Protein AF-A0AAE3CIH7-F1 (afdb_monomer_lite)

Organism: NCBI:txid2724909

pLDDT: mean 73.04, std 24.38, range [21.25, 97.88]

InterPro domains:
  IPR009875 PilZ domain [PF07238] (131-207)
  IPR011990 Tetratricopeptide-like helical domain superfamily [G3DSA:1.25.40.10] (439-688)
  IPR011990 Tetratricopeptide-like helical domain superfamily [G3DSA:1.25.40.10] (696-833)
  IPR011990 Tetratricopeptide-like helical domain superfamily [SSF48452] (454-680)
  IPR011990 Tetratricopeptide-like helical domain superfamily [SSF48452] (700-829)
  IPR019734 Tetratricopeptide repeat [SM00028] (455-488)
  IPR019734 Tetratricopeptide repeat [SM00028] (551-583)
  IPR019734 Tetratricopeptide repeat [SM00028] (601-634)
  IPR019734 Tetratricopeptide repeat [SM00028] (651-684)
  IPR019734 Tetratricopeptide repeat [SM00028] (701-734)
  IPR019734 Tetratricopeptide repeat [SM00028] (751-784)
  IPR019734 Tetratricopeptide repeat [SM00028] (794-827)

Secondary structure (DSSP, 8-state):
--TTTTHHHHHHSPP-TT--HHHHHHHHHTTSPTT-EE-GGGGGGGTTEEEEEE-S-TT---EEEEEEEEETTEEEEEESS--TT---SEEEEEEEETTEEEEEEEEEEEEETTTTEEEEEPPS-EEEEE--TTSEEEEEEEEEEE-TTS-EEEEEEEEEETTEEEEEESSS---TT-EEEEEEE-TTS--EEEEEEEEEEEEEEETTEEEEEEEEEE--HHHHHHHHHHHHHHHH-GGGG-----------------------------------PPPPPPPPPPPPP-PPP---SSS--PPP-----------------------------------------------SSSTTTGGGGG----PPP-PPPPPP--PPPP-----------------------------------------------SSHHHHHHHHHHHHHHHHHHHHHHHHHHHHHHHHHHHHTT-HHHHHHHHHHHHHHHHTS---TTTHHHHHHHHHHHHHHHHHHHHHTT-TTHHHHHHHHHHHHHHHHHTS----HHHHHHHHHHHHHHHHHHHTT-HHHHHHHHHHHHHHHHHHHHHH-GGG--HHHHHHHHHHHHHHHHHHHHTT-HHHHHHHHHHHHHHHHHHHHHS-TTTTHHHHHHHHHHHHHHHHHHHHTT-HHHHHHHHHHHHHHHHHHHHHHGGG--HHHHHHHHHHHHHHHHHHHHTT-HHHHHHHHHHHHHHHHHHHHHHGGG--HHHHHHHHHHHHHHHHHHHHTT-HHHHHHHHHHHHHHHHHHHHHHGGG--HHHHHHHHHHHHHHHHHHHHTT-HHHHHHHHHHHHHHHH-

Sequence (833 aa):
MSHRDFLDLRSILPARSGLELGIYHQLLINDFPAGSFRNPGDLCADKGSSSIIFSADEGDDGSLFLFAGCDSEKLLFLAQENILQKIFDQSLICIDSKGFLSSFFSEFSGIQQESRGLLFEQPKLVNWRKKRSRNRVRVDGEVVVLRRSGKPLQARLHDLSTSGAGFLLADNDLTIGEMVLLELRISMYPLFSSTALVVRKEIQLNQHFDFFVAAHFLLTRPQRQQLLNTLQTLAGDPEFFSGTGKTISELASSPPSTVEEPRMSDPTEKSDAAEPSPPAEPSPAAPVPKLQPVTAILSLALPYQPNFPRTGSVEEGVAEEHVPAAPLESNRPDPYVSELVAEKEPEAVEMGCVSDMESAVVSTEVLPSLDPVPPQEVRSPEDKSSEADLLLASTPTALTQETSDWRAPIDTTSPPETPMTEESLPAKSEAEPRSLKIAALRSDQQRWSTRLDLAELRCSQATVLAEMDRHAQAIEQFQEALQILDQLPSSDGNLPRLLDLRARCQLGRAISLHATGDASAPNAAGQAITLLDPVWRDGKSQRPQLGRELAQAYMIRGTAQNGWSTAEAVADYQRAQEILDDLRERLGQQSETPDVSHLRARLALCLGRVYELEGQYEDSLRALDLAQELSRAAVQKLPEAVRWSPEATDANAVLQRAHVLFQLGREAEAETLTEEGLAIWSAIQQRLGEQFTASQWSQLASGHLQAAEQLAELGRLTQARQALDRAQDIFKRLSDEMGSSLQPAMQQRIAALHLQDGETALNLGDAPQAMNRAQLAISMLRSLEDRLGQAFPLEMRNLLGSALLFLGKTHSAVGDHRAALEAMDQAQEVLAA

Structure (mmCIF, N/CA/C/O backbone):
data_AF-A0AAE3CIH7-F1
#
_entry.id   AF-A0AAE3CIH7-F1
#
loop_
_atom_site.group_PDB
_atom_site.id
_atom_site.type_symbol
_atom_site.label_atom_id
_atom_site.label_alt_id
_atom_site.label_comp_id
_atom_site.label_asym_id
_atom_site.label_entity_id
_atom_site.label_seq_id
_atom_site.pdbx_PDB_ins_code
_atom_site.Cartn_x
_atom_site.Cartn_y
_atom_site.Cartn_z
_atom_site.occupancy
_atom_site.B_iso_or_equiv
_atom_site.auth_seq_id
_atom_site.auth_comp_id
_atom_site.auth_asym_id
_atom_site.auth_atom_id
_atom_site.pdbx_PDB_model_num
ATOM 1 N N . MET A 1 1 ? 25.088 47.869 -17.187 1.00 41.62 1 MET A N 1
ATOM 2 C CA . MET A 1 1 ? 25.236 46.463 -16.753 1.00 41.62 1 MET A CA 1
ATOM 3 C C . MET A 1 1 ? 26.695 46.095 -16.915 1.00 41.62 1 MET A C 1
ATOM 5 O O . MET A 1 1 ? 27.284 46.500 -17.911 1.00 41.62 1 MET A O 1
ATOM 9 N N . SER A 1 2 ? 27.306 45.475 -15.907 1.00 37.44 2 SER A N 1
ATOM 10 C CA . SER A 1 2 ? 28.740 45.160 -15.943 1.00 37.44 2 SER A CA 1
ATOM 11 C C . SER A 1 2 ? 28.975 43.878 -16.747 1.00 37.44 2 SER A C 1
ATOM 13 O O . SER A 1 2 ? 28.094 43.027 -16.817 1.00 37.44 2 SER A O 1
ATOM 15 N N . HIS A 1 3 ? 30.165 43.704 -17.326 1.00 38.50 3 HIS A N 1
ATOM 16 C CA . HIS A 1 3 ? 30.540 42.510 -18.101 1.00 38.50 3 HIS A CA 1
ATOM 17 C C . HIS A 1 3 ? 30.404 41.183 -17.308 1.00 38.50 3 HIS A C 1
ATOM 19 O O . HIS A 1 3 ? 30.398 40.110 -17.910 1.00 38.50 3 HIS A O 1
ATOM 25 N N . ARG A 1 4 ? 30.271 41.250 -15.967 1.00 42.41 4 ARG A N 1
ATOM 26 C CA . ARG A 1 4 ? 30.074 40.103 -15.062 1.00 42.41 4 ARG A CA 1
ATOM 27 C C . ARG A 1 4 ? 28.688 39.454 -15.164 1.00 42.41 4 ARG A C 1
ATOM 29 O O . ARG A 1 4 ? 28.613 38.247 -14.990 1.00 42.41 4 ARG A O 1
ATOM 36 N N . ASP A 1 5 ? 27.633 40.198 -15.505 1.00 46.00 5 ASP A N 1
ATOM 37 C CA . ASP A 1 5 ? 26.262 39.647 -15.553 1.00 46.00 5 ASP A CA 1
ATOM 38 C C . ASP A 1 5 ? 26.014 38.773 -16.807 1.00 46.00 5 ASP A C 1
ATOM 40 O O . ASP A 1 5 ? 25.039 38.031 -16.882 1.00 46.00 5 ASP A O 1
ATOM 44 N N . PHE A 1 6 ? 26.898 38.849 -17.811 1.00 45.44 6 PHE A N 1
ATOM 45 C CA . PHE A 1 6 ? 26.742 38.169 -19.107 1.00 45.44 6 PHE A CA 1
ATOM 46 C C . PHE A 1 6 ? 27.412 36.789 -19.180 1.00 45.44 6 PHE A C 1
ATOM 48 O O . PHE A 1 6 ? 26.986 35.943 -19.965 1.00 45.44 6 PHE A O 1
ATOM 55 N N . LEU A 1 7 ? 28.436 36.536 -18.358 1.00 50.03 7 LEU A N 1
ATOM 56 C CA . LEU A 1 7 ? 29.134 35.242 -18.304 1.00 50.03 7 LEU A CA 1
ATOM 57 C C . LEU A 1 7 ? 28.293 34.136 -17.639 1.00 50.03 7 LEU A C 1
ATOM 59 O O . LEU A 1 7 ? 28.600 32.957 -17.808 1.00 50.03 7 LEU A O 1
ATOM 63 N N . ASP A 1 8 ? 27.219 34.509 -16.938 1.00 63.62 8 ASP A N 1
ATOM 64 C CA . ASP A 1 8 ? 26.402 33.600 -16.129 1.00 63.62 8 ASP A CA 1
ATOM 65 C C . ASP A 1 8 ? 25.555 32.645 -16.996 1.00 63.62 8 ASP A C 1
ATOM 67 O O . ASP A 1 8 ? 25.499 31.440 -16.751 1.00 63.62 8 ASP A O 1
ATOM 71 N N . LEU A 1 9 ? 24.977 33.122 -18.107 1.00 72.69 9 LEU A N 1
ATOM 72 C CA . LEU A 1 9 ? 24.053 32.306 -18.906 1.00 72.69 9 LEU A CA 1
ATOM 73 C C . LEU A 1 9 ? 24.732 31.108 -19.593 1.00 72.69 9 LEU A C 1
ATOM 75 O O . LEU A 1 9 ? 24.195 30.000 -19.562 1.00 72.69 9 LEU A O 1
ATOM 79 N N . ARG A 1 10 ? 25.940 31.295 -20.148 1.00 72.38 10 ARG A N 1
ATOM 80 C CA . ARG A 1 10 ? 26.746 30.186 -20.703 1.00 72.38 10 ARG A CA 1
ATOM 81 C C . ARG A 1 10 ? 27.164 29.179 -19.636 1.00 72.38 10 ARG A C 1
ATOM 83 O O . ARG A 1 10 ? 27.401 28.028 -19.965 1.00 72.38 10 ARG A O 1
ATOM 90 N N . SER A 1 11 ? 27.269 29.599 -18.376 1.00 63.31 11 SER A N 1
ATOM 91 C CA . SER A 1 11 ? 27.579 28.685 -17.273 1.00 63.31 11 SER A CA 1
ATOM 92 C C . SER A 1 11 ? 26.368 27.934 -16.721 1.00 63.31 11 SER A C 1
ATOM 94 O O . SER A 1 11 ? 26.550 26.922 -16.051 1.00 63.31 11 SER A O 1
ATOM 96 N N . ILE A 1 12 ? 25.148 28.403 -16.997 1.00 70.12 12 ILE A N 1
ATOM 97 C CA . ILE A 1 12 ? 23.899 27.775 -16.535 1.00 70.12 12 ILE A CA 1
ATOM 98 C C . ILE A 1 12 ? 23.329 26.815 -17.590 1.00 70.12 12 ILE A C 1
ATOM 100 O O . ILE A 1 12 ? 22.591 25.885 -17.247 1.00 70.12 12 ILE A O 1
ATOM 104 N N . LEU A 1 13 ? 23.648 27.037 -18.866 1.00 78.88 13 LEU A N 1
ATOM 105 C CA . LEU A 1 13 ? 23.255 26.162 -19.963 1.00 78.88 13 LEU A CA 1
ATOM 106 C C . LEU A 1 13 ? 24.331 25.096 -20.221 1.00 78.88 13 LEU A C 1
ATOM 108 O O . LEU A 1 13 ? 25.520 25.405 -20.186 1.00 78.88 13 LEU A O 1
ATOM 112 N N . PRO A 1 14 ? 23.938 23.844 -20.491 1.00 72.56 14 PRO A N 1
ATOM 113 C CA . PRO A 1 14 ? 24.879 22.813 -20.901 1.00 72.56 14 PRO A CA 1
ATOM 114 C C . PRO A 1 14 ? 25.508 23.093 -22.262 1.00 72.56 14 PRO A C 1
ATOM 116 O O . PRO A 1 14 ? 24.923 23.797 -23.083 1.00 72.56 14 PRO A O 1
ATOM 119 N N . ALA A 1 15 ? 26.672 22.503 -22.529 1.00 76.25 15 ALA A N 1
ATOM 120 C CA . ALA A 1 15 ? 27.291 22.594 -23.846 1.00 76.25 15 ALA A CA 1
ATOM 121 C C . ALA A 1 15 ? 26.437 21.850 -24.882 1.00 76.25 15 ALA A C 1
ATOM 123 O O . ALA A 1 15 ? 25.942 20.753 -24.615 1.00 76.25 15 ALA A O 1
ATOM 124 N N . ARG A 1 16 ? 26.261 22.437 -26.070 1.00 77.44 16 ARG A N 1
ATOM 125 C CA . ARG A 1 16 ? 25.474 21.809 -27.136 1.00 77.44 16 ARG A CA 1
ATOM 126 C C . ARG A 1 16 ? 26.197 20.611 -27.747 1.00 77.44 16 ARG A C 1
ATOM 128 O O . ARG A 1 16 ? 25.535 19.634 -28.074 1.00 77.44 16 ARG A O 1
ATOM 135 N N . SER A 1 17 ? 27.528 20.650 -27.831 1.00 73.00 17 SER A N 1
ATOM 136 C CA . SER A 1 17 ? 28.382 19.486 -28.128 1.00 73.00 17 SER A CA 1
ATOM 137 C C . SER A 1 17 ? 27.993 18.729 -29.410 1.00 73.00 17 SER A C 1
ATOM 139 O O . SER A 1 17 ? 27.990 17.500 -29.422 1.00 73.00 17 SER A O 1
ATOM 141 N N . GLY A 1 18 ? 27.619 19.441 -30.480 1.00 73.88 18 GLY A N 1
ATOM 142 C CA . GLY A 1 18 ? 27.218 18.813 -31.748 1.00 73.88 18 GLY A CA 1
ATOM 143 C C . GLY A 1 18 ? 25.765 18.334 -31.818 1.00 73.88 18 GLY A C 1
ATOM 144 O O . GLY A 1 18 ? 25.362 17.776 -32.829 1.00 73.88 18 GLY A O 1
ATOM 145 N N . LEU A 1 19 ? 24.958 18.510 -30.767 1.00 73.12 19 LEU A N 1
ATOM 146 C CA . LEU A 1 19 ? 23.573 18.036 -30.765 1.00 73.12 19 LEU A CA 1
ATOM 147 C C . LEU A 1 19 ? 22.676 18.864 -31.697 1.00 73.12 19 LEU A C 1
ATOM 149 O O . LEU A 1 19 ? 22.747 20.097 -31.726 1.00 73.12 19 LEU A O 1
ATOM 153 N N . GLU A 1 20 ? 21.742 18.203 -32.381 1.00 85.31 20 GLU A N 1
ATOM 154 C CA . GLU A 1 20 ? 20.646 18.884 -33.074 1.00 85.31 20 GLU A CA 1
ATOM 155 C C . GLU A 1 20 ? 19.821 19.737 -32.094 1.00 85.31 20 GLU A C 1
ATOM 157 O O . GLU A 1 20 ? 19.610 19.360 -30.935 1.00 85.31 20 GLU A O 1
ATOM 162 N N . LEU A 1 21 ? 19.306 20.885 -32.558 1.00 89.94 21 LEU A N 1
ATOM 163 C CA . LEU A 1 21 ? 18.607 21.842 -31.692 1.00 89.94 21 LEU A CA 1
ATOM 164 C C . LEU A 1 21 ? 17.417 21.232 -30.942 1.00 89.94 21 LEU A C 1
ATOM 166 O O . LEU A 1 21 ? 17.185 21.591 -29.791 1.00 89.94 21 LEU A O 1
ATOM 170 N N . GLY A 1 22 ? 16.667 20.320 -31.569 1.00 84.81 22 GLY A N 1
ATOM 171 C CA . GLY A 1 22 ? 15.524 19.647 -30.942 1.00 84.81 22 GLY A CA 1
ATOM 172 C C . GLY A 1 22 ? 15.938 18.768 -29.762 1.00 84.81 22 GLY A C 1
ATOM 173 O O . GLY A 1 22 ? 15.363 18.874 -28.679 1.00 84.81 22 GLY A O 1
ATOM 174 N N . ILE A 1 23 ? 16.986 17.962 -29.949 1.00 78.56 23 ILE A N 1
ATOM 175 C CA . ILE A 1 23 ? 17.540 17.083 -28.910 1.00 78.56 23 ILE A CA 1
ATOM 176 C C . ILE A 1 23 ? 18.128 17.927 -27.777 1.00 78.56 23 ILE A C 1
ATOM 178 O O . ILE A 1 23 ? 17.840 17.694 -26.603 1.00 78.56 23 ILE A O 1
ATOM 182 N N . TYR A 1 24 ? 18.903 18.955 -28.125 1.00 85.44 24 TYR A N 1
ATOM 183 C CA . TYR A 1 24 ? 19.468 19.873 -27.144 1.00 85.44 24 TYR A CA 1
ATOM 184 C C . TYR A 1 24 ? 18.374 20.616 -26.363 1.00 85.44 24 TYR A C 1
ATOM 186 O O . TYR A 1 24 ? 18.443 20.711 -25.138 1.00 85.44 24 TYR A O 1
ATOM 194 N N . HIS A 1 25 ? 17.309 21.076 -27.027 1.00 90.00 25 HIS A N 1
ATOM 195 C CA . HIS A 1 25 ? 16.178 21.713 -26.352 1.00 90.00 25 HIS A CA 1
ATOM 196 C C . HIS A 1 25 ? 15.453 20.749 -25.416 1.00 90.00 25 HIS A C 1
ATOM 198 O O . HIS A 1 25 ? 15.118 21.146 -24.306 1.00 90.00 25 HIS A O 1
ATOM 204 N N . GLN A 1 26 ? 15.273 19.485 -25.799 1.00 79.88 26 GLN A N 1
ATOM 205 C CA . GLN A 1 26 ? 14.671 18.473 -24.929 1.00 79.88 26 GLN A CA 1
ATOM 206 C C . GLN A 1 26 ? 15.505 18.233 -23.661 1.00 79.88 26 GLN A C 1
ATOM 208 O O . GLN A 1 26 ? 14.943 18.126 -22.571 1.00 79.88 26 GLN A O 1
ATOM 213 N N . LEU A 1 27 ? 16.840 18.245 -23.769 1.00 76.12 27 LEU A N 1
ATOM 214 C CA . LEU A 1 27 ? 17.728 18.206 -22.600 1.00 76.12 27 LEU A CA 1
ATOM 215 C C . LEU A 1 27 ? 17.535 19.419 -21.690 1.00 76.12 27 LEU A C 1
ATOM 217 O O . LEU A 1 27 ? 17.568 19.276 -20.468 1.00 76.12 27 LEU A O 1
ATOM 221 N N . LEU A 1 28 ? 17.314 20.603 -22.270 1.00 79.88 28 LEU A N 1
ATOM 222 C CA . LEU A 1 28 ? 16.964 21.783 -21.488 1.00 79.88 28 LEU A CA 1
ATOM 223 C C . LEU A 1 28 ? 15.598 21.598 -20.823 1.00 79.88 28 LEU A C 1
ATOM 225 O O . LEU A 1 28 ? 15.510 21.849 -19.630 1.00 79.88 28 LEU A O 1
ATOM 229 N N . ILE A 1 29 ? 14.568 21.147 -21.552 1.00 78.38 29 ILE A N 1
ATOM 230 C CA . ILE A 1 29 ? 13.170 21.037 -21.092 1.00 78.38 29 ILE A CA 1
ATOM 231 C C . ILE A 1 29 ? 12.978 19.978 -20.004 1.00 78.38 29 ILE A C 1
ATOM 233 O O . ILE A 1 29 ? 12.178 20.209 -19.104 1.00 78.38 29 ILE A O 1
ATOM 237 N N . ASN A 1 30 ? 13.717 18.864 -20.015 1.00 66.19 30 ASN A N 1
ATOM 238 C CA . ASN A 1 30 ? 13.655 17.859 -18.936 1.00 66.19 30 ASN A CA 1
ATOM 239 C C . ASN A 1 30 ? 13.930 18.465 -17.547 1.00 66.19 30 ASN A C 1
ATOM 241 O O . ASN A 1 30 ? 13.546 17.927 -16.514 1.00 66.19 30 ASN A O 1
ATOM 245 N N . ASP A 1 31 ? 14.598 19.612 -17.534 1.00 58.88 31 ASP A N 1
ATOM 246 C CA . ASP A 1 31 ? 14.973 20.379 -16.361 1.00 58.88 31 ASP A CA 1
ATOM 247 C C . ASP A 1 31 ? 13.901 21.421 -15.942 1.00 58.88 31 ASP A C 1
ATOM 249 O O . ASP A 1 31 ? 14.114 22.174 -14.978 1.00 58.88 31 ASP A O 1
ATOM 253 N N . PHE A 1 32 ? 12.781 21.499 -16.676 1.00 69.31 32 PHE A N 1
ATOM 254 C CA . PHE A 1 32 ? 11.633 22.386 -16.472 1.00 69.31 32 PHE A CA 1
ATOM 255 C C . PHE A 1 32 ? 10.493 21.569 -15.834 1.00 69.31 32 PHE A C 1
ATOM 257 O O . PHE A 1 32 ? 10.275 20.422 -16.218 1.00 69.31 32 PHE A O 1
ATOM 264 N N . PRO A 1 33 ? 9.741 22.117 -14.861 1.00 65.38 33 PRO A N 1
ATOM 265 C CA . PRO A 1 33 ? 8.592 21.415 -14.296 1.00 65.38 33 PRO A CA 1
ATOM 266 C C . PRO A 1 33 ? 7.551 21.132 -15.386 1.00 65.38 33 PRO A C 1
ATOM 268 O O . PRO A 1 33 ? 7.255 22.022 -16.191 1.00 65.38 33 PRO A O 1
ATOM 271 N N . ALA A 1 34 ? 6.975 19.927 -15.391 1.00 58.56 34 ALA A N 1
ATOM 272 C CA . ALA A 1 34 ? 5.939 19.541 -16.346 1.00 58.56 34 ALA A CA 1
ATOM 273 C C . ALA A 1 34 ? 4.812 20.595 -16.391 1.00 58.56 34 ALA A C 1
ATOM 275 O O . ALA A 1 34 ? 4.275 20.980 -15.354 1.00 58.56 34 ALA A O 1
ATOM 276 N N . GLY A 1 35 ? 4.494 21.096 -17.591 1.00 64.25 35 GLY A N 1
ATOM 277 C CA . GLY A 1 35 ? 3.456 22.114 -17.804 1.00 64.25 35 GLY A CA 1
ATOM 278 C C . GLY A 1 35 ? 3.894 23.581 -17.658 1.00 64.25 35 GLY A C 1
ATOM 279 O O . GLY A 1 35 ? 3.042 24.467 -17.703 1.00 64.25 35 GLY A O 1
ATOM 280 N N . SER A 1 36 ? 5.190 23.879 -17.502 1.00 76.88 36 SER A N 1
ATOM 281 C CA . SER A 1 36 ? 5.682 25.263 -17.339 1.00 76.88 36 SER A CA 1
ATOM 282 C C . SER A 1 36 ? 5.778 26.024 -18.668 1.00 76.88 36 SER A C 1
ATOM 284 O O . SER A 1 36 ? 6.866 26.257 -19.203 1.00 76.88 36 SER A O 1
ATOM 286 N N . PHE A 1 37 ? 4.625 26.444 -19.186 1.00 84.88 37 PHE A N 1
ATOM 287 C CA . PHE A 1 37 ? 4.520 27.298 -20.369 1.00 84.88 37 PHE A CA 1
ATOM 288 C C . PHE A 1 37 ? 4.259 28.752 -19.978 1.00 84.88 37 PHE A C 1
ATOM 290 O O . PHE A 1 37 ? 3.591 29.035 -18.982 1.00 84.88 37 PHE A O 1
ATOM 297 N N . ARG A 1 38 ? 4.811 29.687 -20.753 1.00 83.06 38 ARG A N 1
ATOM 298 C CA . ARG A 1 38 ? 4.550 31.125 -20.624 1.00 83.06 38 ARG A CA 1
ATOM 299 C C . ARG A 1 38 ? 3.916 31.637 -21.908 1.00 83.06 38 ARG A C 1
ATOM 301 O O . ARG A 1 38 ? 4.212 31.123 -22.987 1.00 83.06 38 ARG A O 1
ATOM 308 N N . ASN A 1 39 ? 3.062 32.652 -21.797 1.00 84.44 39 ASN A N 1
ATOM 309 C CA . ASN A 1 39 ? 2.535 33.319 -22.977 1.00 84.44 39 ASN A CA 1
ATOM 310 C C . ASN A 1 39 ? 3.700 34.022 -23.712 1.00 84.44 39 ASN A C 1
ATOM 312 O O . ASN A 1 39 ? 4.439 34.772 -23.069 1.00 84.44 39 ASN A O 1
ATOM 316 N N . PRO A 1 40 ? 3.889 33.805 -25.028 1.00 86.00 40 PRO A N 1
ATOM 317 C CA . PRO A 1 40 ? 4.924 34.479 -25.816 1.00 86.00 40 PRO A CA 1
ATOM 318 C C . PRO A 1 40 ? 4.943 36.004 -25.659 1.00 86.00 40 PRO A C 1
ATOM 320 O O . PRO A 1 40 ? 6.019 36.601 -25.630 1.00 86.00 40 PRO A O 1
ATOM 323 N N . GLY A 1 41 ? 3.774 36.631 -25.479 1.00 82.75 41 GLY A N 1
ATOM 324 C CA . GLY A 1 41 ? 3.660 38.076 -25.264 1.00 82.75 41 GLY A CA 1
ATOM 325 C C . GLY A 1 41 ? 4.338 38.569 -23.980 1.00 82.75 41 GLY A C 1
ATOM 326 O O . GLY A 1 41 ? 4.785 39.715 -23.915 1.00 82.75 41 GLY A O 1
ATOM 327 N N . ASP A 1 42 ? 4.502 37.703 -22.978 1.00 87.44 42 ASP A N 1
ATOM 328 C CA . ASP A 1 42 ? 5.142 38.067 -21.713 1.00 87.44 42 ASP A CA 1
ATOM 329 C C . ASP A 1 42 ? 6.665 38.215 -21.844 1.00 87.44 42 ASP A C 1
ATOM 331 O O . ASP A 1 42 ? 7.294 38.823 -20.972 1.00 87.44 42 ASP A O 1
ATOM 335 N N . LEU A 1 43 ? 7.272 37.689 -22.918 1.00 89.38 43 LEU A N 1
ATOM 336 C CA . LEU A 1 43 ? 8.707 37.840 -23.177 1.00 89.38 43 LEU A CA 1
ATOM 337 C C . LEU A 1 43 ? 9.097 39.314 -23.276 1.00 89.38 43 LEU A C 1
ATOM 339 O O . LEU A 1 43 ? 10.163 39.694 -22.810 1.00 89.38 43 LEU A O 1
ATOM 343 N N . CYS A 1 44 ? 8.225 40.172 -23.807 1.00 90.38 44 CYS A N 1
ATOM 344 C CA . CYS A 1 44 ? 8.521 41.589 -24.023 1.00 90.38 44 CYS A CA 1
ATOM 345 C C . CYS A 1 44 ? 8.812 42.361 -22.721 1.00 90.38 44 CYS A C 1
ATOM 347 O O . CYS A 1 44 ? 9.481 43.398 -22.750 1.00 90.38 44 CYS A O 1
ATOM 349 N N . ALA A 1 45 ? 8.355 41.848 -21.572 1.00 88.75 45 ALA A N 1
ATOM 350 C CA . ALA A 1 45 ? 8.668 42.406 -20.259 1.00 88.75 45 ALA A CA 1
ATOM 351 C C . ALA A 1 45 ? 10.138 42.189 -19.849 1.00 88.75 45 ALA A C 1
ATOM 353 O O . ALA A 1 45 ? 10.657 42.929 -19.012 1.00 88.75 45 ALA A O 1
ATOM 354 N N . ASP A 1 46 ? 10.830 41.231 -20.471 1.00 88.00 46 ASP A N 1
ATOM 355 C CA . ASP A 1 46 ? 12.187 40.811 -20.116 1.00 88.00 46 ASP A CA 1
ATOM 356 C C . ASP A 1 46 ? 13.280 41.599 -20.864 1.00 88.00 46 ASP A C 1
ATOM 358 O O . ASP A 1 46 ? 14.423 41.148 -20.975 1.00 88.00 46 ASP A O 1
ATOM 362 N N . LYS A 1 47 ? 12.964 42.796 -21.373 1.00 90.75 47 LYS A N 1
ATOM 363 C CA . LYS A 1 47 ? 13.927 43.663 -22.070 1.00 90.75 47 LYS A CA 1
ATOM 364 C C . LYS A 1 47 ? 15.185 43.934 -21.232 1.00 90.75 47 LYS A C 1
ATOM 366 O O . LYS A 1 47 ? 15.122 44.192 -20.030 1.00 90.75 47 LYS A O 1
ATOM 371 N N . GLY A 1 48 ? 16.335 43.930 -21.896 1.00 88.25 48 GLY A N 1
ATOM 372 C CA . GLY A 1 48 ? 17.653 44.075 -21.284 1.00 88.25 48 GLY A CA 1
ATOM 373 C C . GLY A 1 48 ? 18.222 42.784 -20.685 1.00 88.25 48 GLY A C 1
ATOM 374 O O . GLY A 1 48 ? 19.262 42.849 -20.034 1.00 88.25 48 GLY A O 1
ATOM 375 N N . SER A 1 49 ? 17.571 41.633 -20.880 1.00 90.94 49 SER A N 1
ATOM 376 C CA . SER A 1 49 ? 18.071 40.341 -20.391 1.00 90.94 49 SER A CA 1
ATOM 377 C C . SER A 1 49 ? 19.153 39.762 -21.303 1.00 90.94 49 SER A C 1
ATOM 379 O O . SER A 1 49 ? 19.142 39.962 -22.521 1.00 90.94 49 SER A O 1
ATOM 381 N N . SER A 1 50 ? 20.083 39.013 -20.711 1.00 90.31 50 SER A N 1
ATOM 382 C CA . SER A 1 50 ? 21.069 38.228 -21.455 1.00 90.31 50 SER A CA 1
ATOM 383 C C . SER A 1 50 ? 20.373 37.093 -22.199 1.00 90.31 50 SER A C 1
ATOM 385 O O . SER A 1 50 ? 19.423 36.494 -21.693 1.00 90.31 50 SER A O 1
ATOM 387 N N . SER A 1 51 ? 20.849 36.779 -23.396 1.00 92.94 51 SER A N 1
ATOM 388 C CA . SER A 1 51 ? 20.296 35.698 -24.206 1.00 92.94 51 SER A CA 1
ATOM 389 C C . SER A 1 51 ? 21.385 34.965 -24.974 1.00 92.94 51 SER A C 1
ATOM 391 O O . SER A 1 51 ? 22.433 35.536 -25.277 1.00 92.94 51 SER A O 1
ATOM 393 N N . ILE A 1 52 ? 21.140 33.693 -25.274 1.00 92.81 52 ILE A N 1
ATOM 394 C CA . ILE A 1 52 ? 21.948 32.907 -26.206 1.00 92.81 52 ILE A CA 1
ATOM 395 C C . ILE A 1 52 ? 21.045 32.440 -27.332 1.00 92.81 52 ILE A C 1
ATOM 397 O O . ILE A 1 52 ? 19.945 31.945 -27.085 1.00 92.81 52 ILE A O 1
ATOM 401 N N . ILE A 1 53 ? 21.532 32.604 -28.556 1.00 93.38 53 ILE A N 1
ATOM 402 C CA . ILE A 1 53 ? 20.874 32.124 -29.766 1.00 93.38 53 ILE A CA 1
ATOM 403 C C . ILE A 1 53 ? 21.762 31.048 -30.377 1.00 93.38 53 ILE A C 1
ATOM 405 O O . ILE A 1 53 ? 22.940 31.296 -30.648 1.00 93.38 53 ILE A O 1
ATOM 409 N N . PHE A 1 54 ? 21.182 29.870 -30.581 1.00 92.75 54 PHE A N 1
ATOM 410 C CA . PHE A 1 54 ? 21.791 28.746 -31.279 1.00 92.75 54 PHE A CA 1
ATOM 411 C C . PHE A 1 54 ? 21.193 28.650 -32.683 1.00 92.75 54 PHE A C 1
ATOM 413 O O . PHE A 1 54 ? 19.969 28.641 -32.830 1.00 92.75 54 PHE A O 1
ATOM 420 N N . SER A 1 55 ? 22.048 28.581 -33.699 1.00 91.12 55 SER A N 1
ATOM 421 C CA . SER A 1 55 ? 21.657 28.307 -35.087 1.00 91.12 55 SER A CA 1
ATOM 422 C C . SER A 1 55 ? 21.465 26.810 -35.336 1.00 91.12 55 SER A C 1
ATOM 424 O O . SER A 1 55 ? 21.839 25.978 -34.513 1.00 91.12 55 SER A O 1
ATOM 426 N N . ALA A 1 56 ? 20.901 26.444 -36.486 1.00 86.75 56 ALA A N 1
ATOM 427 C CA . ALA A 1 56 ? 20.717 25.041 -36.855 1.00 86.75 56 ALA A CA 1
ATOM 428 C C . ALA A 1 56 ? 22.039 24.259 -37.007 1.00 86.75 56 ALA A C 1
ATOM 430 O O . ALA A 1 56 ? 22.025 23.044 -36.840 1.00 86.75 56 ALA A O 1
ATOM 431 N N . ASP A 1 57 ? 23.173 24.932 -37.242 1.00 84.50 57 ASP A N 1
ATOM 432 C CA . ASP A 1 57 ? 24.494 24.299 -37.356 1.00 84.50 57 ASP A CA 1
ATOM 433 C C . ASP A 1 57 ? 24.860 23.548 -36.067 1.00 84.50 57 ASP A C 1
ATOM 435 O O . ASP A 1 57 ? 24.860 24.126 -34.980 1.00 84.50 57 ASP A O 1
ATOM 439 N N . GLU A 1 58 ? 25.154 22.253 -36.178 1.00 78.31 58 GLU A N 1
ATOM 440 C CA . GLU A 1 58 ? 25.552 21.386 -35.064 1.00 78.31 58 GLU A CA 1
ATOM 441 C C . GLU A 1 58 ? 26.842 21.872 -34.388 1.00 78.31 58 GLU A C 1
ATOM 443 O O . GLU A 1 58 ? 26.993 21.717 -33.176 1.00 78.31 58 GLU A O 1
ATOM 448 N N . GLY A 1 59 ? 27.735 22.527 -35.138 1.00 78.75 59 GLY A N 1
ATOM 449 C CA . GLY A 1 59 ? 28.965 23.117 -34.609 1.00 78.75 59 GLY A CA 1
ATOM 450 C C . GLY A 1 59 ? 28.770 24.442 -33.863 1.00 78.75 59 GLY A C 1
ATOM 451 O O . GLY A 1 59 ? 29.733 24.984 -33.320 1.00 78.75 59 GLY A O 1
ATOM 452 N N . ASP A 1 60 ? 27.557 25.002 -33.838 1.00 84.50 60 ASP A N 1
ATOM 453 C CA . ASP A 1 60 ? 27.289 26.275 -33.172 1.00 84.50 60 ASP A CA 1
ATOM 454 C C . ASP A 1 60 ? 26.956 26.090 -31.687 1.00 84.50 60 ASP A C 1
ATOM 456 O O . ASP A 1 60 ? 25.817 25.791 -31.317 1.00 84.50 60 ASP A O 1
ATOM 460 N N . ASP A 1 61 ? 27.930 26.391 -30.827 1.00 80.50 61 ASP A N 1
ATOM 461 C CA . ASP A 1 61 ? 27.793 26.417 -29.360 1.00 80.50 61 ASP A CA 1
ATOM 462 C C . ASP A 1 61 ? 26.989 27.619 -28.820 1.00 80.50 61 ASP A C 1
ATOM 464 O O . ASP A 1 61 ? 26.935 27.872 -27.613 1.00 80.50 61 ASP A O 1
ATOM 468 N N . GLY A 1 62 ? 26.344 28.371 -29.712 1.00 88.56 62 GLY A N 1
ATOM 469 C CA . GLY A 1 62 ? 25.456 29.471 -29.377 1.00 88.56 62 GLY A CA 1
ATOM 470 C C . GLY A 1 62 ? 26.199 30.781 -29.159 1.00 88.56 62 GLY A C 1
ATOM 471 O O . GLY A 1 62 ? 27.275 30.860 -28.560 1.00 88.56 62 GLY A O 1
ATOM 472 N N . SER A 1 63 ? 25.609 31.866 -29.646 1.00 88.44 63 SER A N 1
ATOM 473 C CA . SER A 1 63 ? 26.201 33.205 -29.570 1.00 88.44 63 SER A CA 1
ATOM 474 C C . SER A 1 63 ? 25.428 34.079 -28.582 1.00 88.44 63 SER A C 1
ATOM 476 O O . SER A 1 63 ? 24.217 33.926 -28.434 1.00 88.44 63 SER A O 1
ATOM 478 N N . LEU A 1 64 ? 26.133 34.954 -27.861 1.00 87.75 64 LEU A N 1
ATOM 479 C CA . LEU A 1 64 ? 25.546 35.816 -26.832 1.00 87.75 64 LEU A CA 1
ATOM 480 C C . LEU A 1 64 ? 24.923 37.071 -27.453 1.00 87.75 64 LEU A C 1
ATOM 482 O O . LEU A 1 64 ? 25.548 37.764 -28.257 1.00 87.75 64 LEU A O 1
ATOM 486 N N . PHE A 1 65 ? 23.710 37.388 -27.016 1.00 91.44 65 PHE A N 1
ATOM 487 C CA . PHE A 1 65 ? 22.951 38.559 -27.436 1.00 91.44 65 PHE A CA 1
ATOM 488 C C . PHE A 1 65 ? 22.318 39.255 -26.232 1.00 91.44 65 PHE A C 1
ATOM 490 O O . PHE A 1 65 ? 22.028 38.638 -25.203 1.00 91.44 65 PHE A O 1
ATOM 497 N N . LEU A 1 66 ? 22.051 40.550 -26.379 1.00 91.62 66 LEU A N 1
ATOM 498 C CA . LEU A 1 66 ? 21.185 41.292 -25.469 1.00 91.62 66 LEU A CA 1
ATOM 499 C C . LEU A 1 66 ? 19.764 41.301 -26.034 1.00 91.62 66 LEU A C 1
ATOM 501 O O . LEU A 1 66 ? 19.542 41.809 -27.133 1.00 91.62 66 LEU A O 1
ATOM 505 N N . PHE A 1 67 ? 18.795 40.788 -25.282 1.00 94.31 67 PHE A N 1
ATOM 506 C CA . PHE A 1 67 ? 17.397 40.857 -25.686 1.00 94.31 67 PHE A CA 1
ATOM 507 C C . PHE A 1 67 ? 16.862 42.277 -25.459 1.00 94.31 67 PHE A C 1
ATOM 509 O O . PHE A 1 67 ? 16.739 42.729 -24.321 1.00 94.31 67 PHE A O 1
ATOM 516 N N . ALA A 1 68 ? 16.569 43.011 -26.532 1.00 92.31 68 ALA A N 1
ATOM 517 C CA . ALA A 1 68 ? 16.168 44.419 -26.476 1.00 92.31 68 ALA A CA 1
ATOM 518 C C . ALA A 1 68 ? 14.653 44.624 -26.305 1.00 92.31 68 ALA A C 1
ATOM 520 O O . ALA A 1 68 ? 14.219 45.740 -26.015 1.00 92.31 68 ALA A O 1
ATOM 521 N N . GLY A 1 69 ? 13.862 43.554 -26.416 1.00 92.19 69 GLY A N 1
ATOM 522 C CA . GLY A 1 69 ? 12.408 43.572 -26.271 1.00 92.19 69 GLY A CA 1
ATOM 523 C C . GLY A 1 69 ? 11.701 43.166 -27.561 1.00 92.19 69 GLY A C 1
ATOM 524 O O . GLY A 1 69 ? 12.250 42.417 -28.368 1.00 92.19 69 GLY A O 1
ATOM 525 N N . CYS A 1 70 ? 10.477 43.658 -27.739 1.00 91.94 70 CYS A N 1
ATOM 526 C CA . CYS A 1 70 ? 9.647 43.365 -28.902 1.00 91.94 70 CYS A CA 1
ATOM 527 C C . CYS A 1 70 ? 9.365 44.635 -29.712 1.00 91.94 70 CYS A C 1
ATOM 529 O O . CYS A 1 70 ? 9.072 45.677 -29.125 1.00 91.94 70 CYS A O 1
ATOM 531 N N . ASP A 1 71 ? 9.401 44.531 -31.038 1.00 82.00 71 ASP A N 1
ATOM 532 C CA . ASP A 1 71 ? 8.998 45.574 -31.984 1.00 82.00 71 ASP A CA 1
ATOM 533 C C . ASP A 1 71 ? 7.989 44.979 -32.967 1.00 82.00 71 ASP A C 1
ATOM 535 O O . ASP A 1 71 ? 8.310 44.025 -33.670 1.00 82.00 71 ASP A O 1
ATOM 539 N N . SER A 1 72 ? 6.772 45.529 -33.008 1.00 70.19 72 SER A N 1
ATOM 540 C CA . SER A 1 72 ? 5.767 45.196 -34.030 1.00 70.19 72 SER A CA 1
ATOM 541 C C . SER A 1 72 ? 5.555 43.680 -34.223 1.00 70.19 72 SER A C 1
ATOM 543 O O . SER A 1 72 ? 5.633 43.178 -35.339 1.00 70.19 72 SER A O 1
ATOM 545 N N . GLU A 1 73 ? 5.332 42.958 -33.116 1.00 81.31 73 GLU A N 1
ATOM 546 C CA . GLU A 1 73 ? 5.179 41.485 -33.040 1.00 81.31 73 GLU A CA 1
ATOM 547 C C . GLU A 1 73 ? 6.447 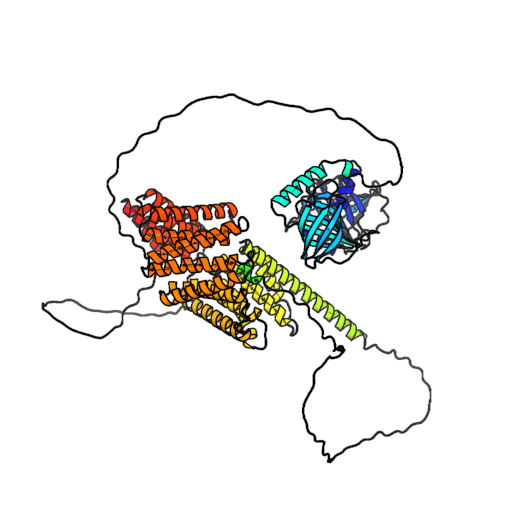40.649 -33.301 1.00 81.31 73 GLU A C 1
ATOM 549 O O . GLU A 1 73 ? 6.388 39.423 -33.283 1.00 81.31 73 GLU A O 1
ATOM 554 N N . LYS A 1 74 ? 7.618 41.279 -33.436 1.00 92.31 74 LYS A N 1
ATOM 555 C CA . LYS A 1 74 ? 8.917 40.601 -33.566 1.00 92.31 74 LYS A CA 1
ATOM 556 C C . LYS A 1 74 ? 9.769 40.773 -32.317 1.00 92.31 74 LYS A C 1
ATOM 558 O O . LYS A 1 74 ? 9.638 41.750 -31.584 1.00 92.31 74 LYS A O 1
ATOM 563 N N . LEU A 1 75 ? 10.658 39.822 -32.073 1.00 94.56 75 LEU A N 1
ATOM 564 C CA . LEU A 1 75 ? 11.652 39.840 -31.007 1.00 94.56 75 LEU A CA 1
ATOM 565 C C . LEU A 1 75 ? 12.953 40.470 -31.517 1.00 94.56 75 LEU A C 1
ATOM 567 O O . LEU A 1 75 ? 13.463 40.065 -32.560 1.00 94.56 75 LEU A O 1
ATOM 571 N N . LEU A 1 76 ? 13.505 41.435 -30.779 1.00 94.31 76 LEU A N 1
ATOM 572 C CA . LEU A 1 76 ? 14.721 42.162 -31.151 1.00 94.31 76 LEU A CA 1
ATOM 573 C C . LEU A 1 76 ? 15.904 41.758 -30.263 1.00 94.31 76 LEU A C 1
ATOM 575 O O . LEU A 1 76 ? 15.855 41.890 -29.037 1.00 94.31 76 LEU A O 1
ATOM 579 N N . PHE A 1 77 ? 17.002 41.343 -30.890 1.00 93.81 77 PHE A N 1
ATOM 580 C CA . PHE A 1 77 ? 18.240 40.947 -30.222 1.00 93.81 77 PHE A CA 1
ATOM 581 C C . PHE A 1 77 ? 19.420 41.766 -30.736 1.00 93.81 77 PHE A C 1
ATOM 583 O O . PHE A 1 77 ? 19.645 41.866 -31.937 1.00 93.81 77 PHE A O 1
ATOM 590 N N . LEU A 1 78 ? 20.204 42.344 -29.830 1.00 91.38 78 LEU A N 1
ATOM 591 C CA . LEU A 1 78 ? 21.388 43.128 -30.171 1.00 91.38 78 LEU A CA 1
ATOM 592 C C . LEU A 1 78 ? 22.634 42.257 -30.006 1.00 91.38 78 LEU A C 1
ATOM 594 O O . LEU A 1 78 ? 22.900 41.736 -28.918 1.00 91.38 78 LEU A O 1
ATOM 598 N N . ALA A 1 79 ? 23.384 42.085 -31.094 1.00 83.38 79 ALA A N 1
ATOM 599 C CA . ALA A 1 79 ? 24.637 41.342 -31.085 1.00 83.38 79 ALA A CA 1
ATOM 600 C C . ALA A 1 79 ? 25.714 42.122 -30.320 1.00 83.38 79 ALA A C 1
ATOM 602 O O . ALA A 1 79 ? 25.862 43.329 -30.512 1.00 83.38 79 ALA A O 1
ATOM 603 N N . GLN A 1 80 ? 26.481 41.436 -29.469 1.00 70.00 80 GLN A N 1
ATOM 604 C CA . GLN A 1 80 ? 27.634 42.046 -28.791 1.00 70.00 80 GLN A CA 1
ATOM 605 C C . GLN A 1 80 ? 28.913 41.998 -29.645 1.00 70.00 80 GLN A C 1
ATOM 607 O O . GLN A 1 80 ? 29.821 42.799 -29.443 1.00 70.00 80 GLN A O 1
ATOM 612 N N . GLU A 1 81 ? 28.957 41.106 -30.638 1.00 67.19 81 GLU A N 1
ATOM 613 C CA . GLU A 1 81 ? 30.072 40.922 -31.571 1.00 67.19 81 GLU A CA 1
ATOM 614 C C . GLU A 1 81 ? 29.585 41.032 -33.029 1.00 67.19 81 GLU A C 1
ATOM 616 O O . GLU A 1 81 ? 28.385 40.979 -33.307 1.00 67.19 81 GLU A O 1
ATOM 621 N N . ASN A 1 82 ? 30.508 41.175 -33.988 1.00 64.69 82 ASN A N 1
ATOM 622 C CA . ASN A 1 82 ? 30.199 41.203 -35.426 1.00 64.69 82 ASN A CA 1
ATOM 623 C C . ASN A 1 82 ? 29.788 39.796 -35.926 1.00 64.69 82 ASN A C 1
ATOM 625 O O . ASN A 1 82 ? 30.534 39.136 -36.640 1.00 64.69 82 ASN A O 1
ATOM 629 N N . ILE A 1 83 ? 28.591 39.331 -35.553 1.00 64.81 83 ILE A N 1
ATOM 630 C CA . ILE A 1 83 ? 28.063 37.984 -35.867 1.00 64.81 83 ILE A CA 1
ATOM 631 C C . ILE A 1 83 ? 27.175 37.993 -37.133 1.00 64.81 83 ILE A C 1
ATOM 633 O O . ILE A 1 83 ? 26.538 37.004 -37.478 1.00 64.81 83 ILE A O 1
ATOM 637 N N . LEU A 1 84 ? 27.178 39.086 -37.906 1.00 60.47 84 LEU A N 1
ATOM 638 C CA . LEU A 1 84 ? 26.319 39.277 -39.091 1.00 60.47 84 LEU A CA 1
ATOM 639 C C . LEU A 1 84 ? 26.577 38.297 -40.262 1.00 60.47 84 LEU A C 1
ATOM 641 O O . LEU A 1 84 ? 25.949 38.432 -41.306 1.00 60.47 84 LEU A O 1
ATOM 645 N N . GLN A 1 85 ? 27.496 37.337 -40.117 1.00 58.97 85 GLN A N 1
ATOM 646 C CA . GLN A 1 85 ? 27.769 36.293 -41.112 1.00 58.97 85 GLN A CA 1
ATOM 647 C C . GLN A 1 85 ? 27.060 34.958 -40.831 1.00 58.97 85 GLN A C 1
ATOM 649 O O . GLN A 1 85 ? 27.078 34.090 -41.701 1.00 58.97 85 GLN A O 1
ATOM 654 N N . LYS A 1 86 ? 26.441 34.768 -39.656 1.00 67.00 86 LYS A N 1
ATOM 655 C CA . LYS A 1 86 ? 25.689 33.538 -39.364 1.00 67.00 86 LYS A CA 1
ATOM 656 C C . LYS A 1 86 ? 24.290 33.613 -39.977 1.00 67.00 86 LYS A C 1
ATOM 658 O O . LYS A 1 86 ? 23.561 34.576 -39.744 1.00 67.00 86 LYS A O 1
ATOM 663 N N . ILE A 1 87 ? 23.933 32.594 -40.757 1.00 66.38 87 ILE A N 1
ATOM 664 C CA . ILE A 1 87 ? 22.577 32.407 -41.277 1.00 66.38 87 ILE A CA 1
ATOM 665 C C . ILE A 1 87 ? 21.771 31.725 -40.173 1.00 66.38 87 ILE A C 1
ATOM 667 O O . ILE A 1 87 ? 22.106 30.625 -39.735 1.00 66.38 87 ILE A O 1
ATOM 671 N N . PHE A 1 88 ? 20.739 32.407 -39.694 1.00 77.94 88 PHE A N 1
ATOM 672 C CA . PHE A 1 88 ? 19.764 31.850 -38.771 1.00 77.94 88 PHE A CA 1
ATOM 673 C C . PHE A 1 88 ? 18.510 31.594 -39.599 1.00 77.94 88 PHE A C 1
ATOM 675 O O . PHE A 1 88 ? 17.931 32.555 -40.079 1.00 77.94 88 PHE A O 1
ATOM 682 N N . ASP A 1 89 ? 18.125 30.340 -39.811 1.00 80.12 89 ASP A N 1
ATOM 683 C CA . ASP A 1 89 ? 16.822 30.019 -40.410 1.00 80.12 89 ASP A CA 1
ATOM 684 C C . ASP A 1 89 ? 15.849 29.704 -39.269 1.00 80.12 89 ASP A C 1
ATOM 686 O O . ASP A 1 89 ? 14.975 30.502 -38.928 1.00 80.12 89 ASP A O 1
ATOM 690 N N . GLN A 1 90 ? 16.108 28.593 -38.578 1.00 88.06 90 GLN A N 1
ATOM 691 C CA . GLN A 1 90 ? 15.467 28.222 -37.324 1.00 88.06 90 GLN A CA 1
ATOM 692 C C . GLN A 1 90 ? 16.484 28.303 -36.185 1.00 88.06 90 GLN A C 1
ATOM 694 O O . GLN A 1 90 ? 17.567 27.717 -36.265 1.00 88.06 90 GLN A O 1
ATOM 699 N N . SER A 1 91 ? 16.117 29.004 -35.115 1.00 93.69 91 SER A N 1
ATOM 700 C CA . SER A 1 91 ? 16.983 29.207 -33.959 1.00 93.69 91 SER A CA 1
ATOM 701 C C . SER A 1 91 ? 16.329 28.733 -32.673 1.00 93.69 91 SER A C 1
ATOM 703 O O . SER A 1 91 ? 15.134 28.940 -32.450 1.00 93.69 91 SER A O 1
ATOM 705 N N . LEU A 1 92 ? 17.138 28.154 -31.789 1.00 95.69 92 LEU A N 1
ATOM 706 C CA . LEU A 1 92 ? 16.771 27.981 -30.388 1.00 95.69 92 LEU A CA 1
ATOM 707 C C . LEU A 1 92 ? 17.285 29.187 -29.609 1.00 95.69 92 LEU A C 1
ATOM 709 O O . LEU A 1 92 ? 18.474 29.506 -29.650 1.00 95.69 92 LEU A O 1
ATOM 713 N N . ILE A 1 93 ? 16.391 29.846 -28.885 1.00 96.00 93 ILE A N 1
ATOM 714 C CA . ILE A 1 93 ? 16.702 31.044 -28.117 1.00 96.00 93 ILE A CA 1
ATOM 715 C C . ILE A 1 93 ? 16.484 30.751 -26.640 1.00 96.00 93 ILE A C 1
ATOM 717 O O . ILE A 1 93 ? 15.416 30.286 -26.240 1.00 96.00 93 ILE A O 1
ATOM 721 N N . CYS A 1 94 ? 17.489 31.070 -25.830 1.00 95.00 94 CYS A N 1
ATOM 722 C CA . CYS A 1 94 ? 17.419 31.030 -24.377 1.00 95.00 94 CYS A CA 1
ATOM 723 C C . CYS A 1 94 ? 17.555 32.447 -23.813 1.00 95.00 94 CYS A C 1
ATOM 725 O O . CYS A 1 94 ? 18.523 33.136 -24.130 1.00 95.00 94 CYS A O 1
ATOM 727 N N . ILE A 1 95 ? 16.618 32.875 -22.962 1.00 93.88 95 ILE A N 1
ATOM 728 C CA . ILE A 1 95 ? 16.610 34.203 -22.326 1.00 93.88 95 ILE A CA 1
ATOM 729 C C . ILE A 1 95 ? 16.709 34.063 -20.810 1.00 93.88 95 ILE A C 1
ATOM 731 O O . ILE A 1 95 ? 15.955 33.319 -20.180 1.00 93.88 95 ILE A O 1
ATOM 735 N N . ASP A 1 96 ? 17.629 34.826 -20.232 1.00 91.00 96 ASP A N 1
ATOM 736 C CA . ASP A 1 96 ? 17.970 34.824 -18.817 1.00 91.00 96 ASP A CA 1
ATOM 737 C C . ASP A 1 96 ? 17.343 36.007 -18.068 1.00 91.00 96 ASP A C 1
ATOM 739 O O . ASP A 1 96 ? 18.008 36.960 -17.659 1.00 91.00 96 ASP A O 1
ATOM 743 N N . SER A 1 97 ? 16.028 35.948 -17.885 1.00 88.19 97 SER A N 1
ATOM 744 C CA . SER A 1 97 ? 15.213 36.997 -17.258 1.00 88.19 97 SER A CA 1
ATOM 745 C C . SER A 1 97 ? 15.414 37.078 -15.736 1.00 88.19 97 SER A C 1
ATOM 747 O O . SER A 1 97 ? 16.062 36.234 -15.125 1.00 88.19 97 SER A O 1
ATOM 749 N N . LYS A 1 98 ? 14.852 38.073 -15.038 1.00 83.00 98 LYS A N 1
ATOM 750 C CA . LYS A 1 98 ? 15.008 38.179 -13.569 1.00 83.00 98 LYS A CA 1
ATOM 751 C C . LYS A 1 98 ? 14.368 36.991 -12.834 1.00 83.00 98 LYS A C 1
ATOM 753 O O . LYS A 1 98 ? 13.162 36.954 -12.635 1.00 83.00 98 LYS A O 1
ATOM 758 N N . GLY A 1 99 ? 15.199 36.045 -12.391 1.00 79.19 99 GLY A N 1
ATOM 759 C CA . GLY A 1 99 ? 14.782 34.872 -11.612 1.00 79.19 99 GLY A CA 1
ATOM 760 C C . GLY A 1 99 ? 14.279 33.683 -12.434 1.00 79.19 99 GLY A C 1
ATOM 761 O O . GLY A 1 99 ? 13.999 32.637 -11.848 1.00 79.19 99 GLY A O 1
ATOM 762 N N . PHE A 1 100 ? 14.226 33.795 -13.764 1.00 86.12 100 PHE A N 1
ATOM 763 C CA . PHE A 1 100 ? 13.746 32.733 -14.649 1.00 86.12 100 PHE A CA 1
ATOM 764 C C . PHE A 1 100 ? 14.660 32.538 -15.858 1.00 86.12 100 PHE A C 1
ATOM 766 O O . PHE A 1 100 ? 15.313 33.477 -16.301 1.00 86.12 100 PHE A O 1
ATOM 773 N N . LEU A 1 101 ? 14.689 31.316 -16.378 1.00 90.19 101 LEU A N 1
ATOM 774 C CA . LEU A 1 101 ? 15.309 30.960 -17.647 1.00 90.19 101 LEU A CA 1
ATOM 775 C C . LEU A 1 101 ? 14.197 30.515 -18.597 1.00 90.19 101 LEU A C 1
ATOM 777 O O . LEU A 1 101 ? 13.451 29.593 -18.260 1.00 90.19 101 LEU A O 1
ATOM 781 N N . SER A 1 102 ? 14.096 31.160 -19.756 1.00 94.06 102 SER A N 1
ATOM 782 C CA . SER A 1 102 ? 13.120 30.823 -20.799 1.00 94.06 102 SER A CA 1
ATOM 783 C C . SER A 1 102 ? 13.824 30.225 -22.013 1.00 94.06 102 SER A C 1
ATOM 785 O O . SER A 1 102 ? 14.919 30.674 -22.344 1.00 94.06 102 SER A O 1
ATOM 787 N N . SER A 1 103 ? 13.216 29.244 -22.681 1.00 94.94 103 SER A N 1
ATOM 788 C CA . SER A 1 103 ? 13.734 28.654 -23.923 1.00 94.94 103 SER A CA 1
ATOM 789 C C . SER A 1 103 ? 12.625 28.389 -24.943 1.00 94.94 103 SER A C 1
ATOM 791 O O . SER A 1 103 ? 11.538 27.915 -24.594 1.00 94.94 103 SER A O 1
ATOM 793 N N . PHE A 1 104 ? 12.885 28.703 -26.212 1.00 95.88 104 PHE A N 1
ATOM 794 C CA . PHE A 1 104 ? 11.906 28.568 -27.293 1.00 95.88 104 PHE A CA 1
ATOM 795 C C . PHE A 1 104 ? 12.553 28.551 -28.678 1.00 95.88 104 PHE A C 1
ATOM 797 O O . PHE A 1 104 ? 13.643 29.086 -28.875 1.00 95.88 104 PHE A O 1
ATOM 804 N N . PHE A 1 105 ? 11.841 27.976 -29.646 1.00 95.88 105 PHE A N 1
ATOM 805 C CA . PHE A 1 105 ? 12.195 28.061 -31.060 1.00 95.88 105 PHE A CA 1
ATOM 806 C C . PHE A 1 105 ? 11.597 29.307 -31.700 1.00 95.88 105 PHE A C 1
ATOM 808 O O . PHE A 1 105 ? 10.440 29.643 -31.445 1.00 95.88 105 PHE A O 1
ATOM 815 N N . SER A 1 106 ? 12.374 29.963 -32.555 1.00 95.12 106 SER A N 1
ATOM 816 C CA . SER A 1 106 ? 11.917 31.098 -33.347 1.00 95.12 106 SER A CA 1
ATOM 817 C C . SER A 1 106 ? 12.622 31.146 -34.705 1.00 95.12 106 SER A C 1
ATOM 819 O O . SER A 1 106 ? 13.749 30.667 -34.854 1.00 95.12 106 SER A O 1
ATOM 821 N N . GLU A 1 107 ? 11.928 31.704 -35.693 1.00 94.06 107 GLU A N 1
ATOM 822 C CA . GLU A 1 107 ? 12.421 31.899 -37.054 1.00 94.06 107 GLU A CA 1
ATOM 823 C C . GLU A 1 107 ? 13.017 33.297 -37.201 1.00 94.06 107 GLU A C 1
ATOM 825 O O . GLU A 1 107 ? 12.493 34.286 -36.678 1.00 94.06 107 GLU A O 1
ATOM 830 N N . PHE A 1 108 ? 14.137 33.383 -37.908 1.00 93.06 108 PHE A N 1
ATOM 831 C CA . PHE A 1 108 ? 14.768 34.659 -38.200 1.00 93.06 108 PHE A CA 1
ATOM 832 C C . PHE A 1 108 ? 13.973 35.433 -39.253 1.00 93.06 108 PHE A C 1
ATOM 834 O O . PHE A 1 108 ? 13.601 34.905 -40.296 1.00 93.06 108 PHE A O 1
ATOM 841 N N . SER A 1 109 ? 13.752 36.716 -38.990 1.00 91.25 109 SER A N 1
ATOM 842 C CA . SER A 1 109 ? 12.887 37.572 -39.803 1.00 91.25 109 SER A CA 1
ATOM 843 C C . SER A 1 109 ? 13.653 38.676 -40.539 1.00 91.25 109 SER A C 1
ATOM 845 O O . SER A 1 109 ? 13.181 39.215 -41.541 1.00 91.25 109 SER A O 1
ATOM 847 N N . GLY A 1 110 ? 14.848 39.037 -40.063 1.00 90.00 110 GLY A N 1
ATOM 848 C CA . GLY A 1 110 ? 15.711 40.006 -40.736 1.00 90.00 110 GLY A CA 1
ATOM 849 C C . GLY A 1 110 ? 16.609 40.801 -39.795 1.00 90.00 110 GLY A C 1
ATOM 850 O O . GLY A 1 110 ? 16.732 40.510 -38.609 1.00 90.00 110 GLY A O 1
ATOM 851 N N . ILE A 1 111 ? 17.252 41.836 -40.338 1.00 88.62 111 ILE A N 1
ATOM 852 C CA . ILE A 1 111 ? 18.176 42.710 -39.604 1.00 88.62 111 ILE A CA 1
ATOM 853 C C . ILE A 1 111 ? 17.609 44.129 -39.595 1.00 88.62 111 ILE A C 1
ATOM 855 O O . ILE A 1 111 ? 17.291 44.685 -40.647 1.00 88.62 111 ILE A O 1
ATOM 859 N N . GLN A 1 112 ? 17.536 44.749 -38.420 1.00 86.56 112 GLN A N 1
ATOM 860 C CA . GLN A 1 112 ? 17.206 46.162 -38.278 1.00 86.56 112 GLN A CA 1
ATOM 861 C C . GLN A 1 112 ? 18.459 47.005 -38.566 1.00 86.56 112 GLN A C 1
ATOM 863 O O . GLN A 1 112 ? 19.404 47.044 -37.775 1.00 86.56 112 GLN A O 1
ATOM 868 N N . GLN A 1 113 ? 18.481 47.661 -39.732 1.00 75.88 113 GLN A N 1
ATOM 869 C CA . GLN A 1 113 ? 19.678 48.314 -40.286 1.00 75.88 113 GLN A CA 1
ATOM 870 C C . GLN A 1 113 ? 20.253 49.434 -39.398 1.00 75.88 113 GLN A C 1
ATOM 872 O O . GLN A 1 113 ? 21.469 49.607 -39.361 1.00 75.88 113 GLN A O 1
ATOM 877 N N . GLU A 1 114 ? 19.413 50.162 -38.657 1.00 76.44 114 GLU A N 1
ATOM 878 C CA . GLU A 1 114 ? 19.841 51.300 -37.824 1.00 76.44 114 GLU A CA 1
ATOM 879 C C . GLU A 1 114 ? 20.530 50.876 -36.517 1.00 76.44 114 GLU A C 1
ATOM 881 O O . GLU A 1 114 ? 21.451 51.545 -36.052 1.00 76.44 114 GLU A O 1
ATOM 886 N N . SER A 1 115 ? 20.115 49.749 -35.933 1.00 73.44 115 SER A N 1
ATOM 887 C CA . SER A 1 115 ? 20.568 49.271 -34.618 1.00 73.44 115 SER A CA 1
ATOM 888 C C . SER A 1 115 ? 21.484 48.046 -34.695 1.00 73.44 115 SER A C 1
ATOM 890 O O . SER A 1 115 ? 21.987 47.594 -33.666 1.00 73.44 115 SER A O 1
ATOM 892 N N . ARG A 1 116 ? 21.695 47.491 -35.902 1.00 78.00 116 ARG A N 1
ATOM 893 C CA . ARG A 1 116 ? 22.317 46.170 -36.130 1.00 78.00 116 ARG A CA 1
ATOM 894 C C . ARG A 1 116 ? 21.659 45.054 -35.305 1.00 78.00 116 ARG A C 1
ATOM 896 O O . ARG A 1 116 ? 22.316 44.081 -34.939 1.00 78.00 116 ARG A O 1
ATOM 903 N N . GLY A 1 117 ? 20.373 45.205 -34.996 1.00 87.38 117 GLY A N 1
ATOM 904 C CA . GLY A 1 117 ? 19.604 44.206 -34.269 1.00 87.38 117 GLY A CA 1
ATOM 905 C C . GLY A 1 117 ? 19.122 43.083 -35.181 1.00 87.38 117 GLY A C 1
ATOM 906 O O . GLY A 1 117 ? 18.770 43.319 -36.335 1.00 87.38 117 GLY A O 1
ATOM 907 N N . LEU A 1 118 ? 19.098 41.863 -34.659 1.00 91.62 118 LEU A N 1
ATOM 908 C CA . LEU A 1 118 ? 18.479 40.707 -35.293 1.00 91.62 118 LEU A CA 1
ATOM 909 C C . LEU A 1 118 ? 17.010 40.638 -34.877 1.00 91.62 118 LEU A C 1
ATOM 911 O O . LEU A 1 118 ? 16.695 40.730 -33.688 1.00 91.62 118 LEU A O 1
ATOM 915 N N . LEU A 1 119 ? 16.130 40.480 -35.859 1.00 93.06 119 LEU A N 1
ATOM 916 C CA . LEU A 1 119 ? 14.694 40.333 -35.674 1.00 93.06 119 LEU A CA 1
ATOM 917 C C . LEU A 1 119 ? 14.303 38.868 -35.831 1.00 93.06 119 LEU A C 1
ATOM 919 O O . LEU A 1 119 ? 14.698 38.212 -36.795 1.00 93.06 119 LEU A O 1
ATOM 923 N N . PHE A 1 120 ? 13.488 38.389 -34.905 1.00 94.88 120 PHE A N 1
ATOM 924 C CA . PHE A 1 120 ? 12.972 37.028 -34.857 1.00 94.88 120 PHE A CA 1
ATOM 925 C C . PHE A 1 120 ? 11.451 37.052 -34.708 1.00 94.88 120 PHE A C 1
ATOM 927 O O . PHE A 1 120 ? 10.905 37.961 -34.084 1.00 94.88 120 PHE A O 1
ATOM 934 N N . GLU A 1 121 ? 10.754 36.076 -35.274 1.00 95.06 121 GLU A N 1
ATOM 935 C CA . GLU A 1 121 ? 9.300 35.960 -35.133 1.00 95.06 121 GLU A CA 1
ATOM 936 C C . GLU A 1 121 ? 8.904 35.590 -33.693 1.00 95.06 121 GLU A C 1
ATOM 938 O O . GLU A 1 121 ? 9.680 34.991 -32.937 1.00 95.06 121 GLU A O 1
ATOM 943 N N . GLN A 1 122 ? 7.685 35.930 -33.273 1.00 92.62 122 GLN A N 1
ATOM 944 C CA . GLN A 1 122 ? 7.207 35.499 -31.959 1.00 92.62 122 GLN A CA 1
ATOM 945 C C . GLN A 1 122 ? 7.058 33.969 -31.895 1.00 92.62 122 GLN A C 1
ATOM 947 O O . GLN A 1 122 ? 6.452 33.361 -32.782 1.00 92.62 122 GLN A O 1
ATOM 952 N N . PRO A 1 123 ? 7.585 33.315 -30.844 1.00 93.94 123 PRO A N 1
ATOM 953 C CA . PRO A 1 123 ? 7.469 31.874 -30.698 1.00 93.94 123 PRO A CA 1
ATOM 954 C C . PRO A 1 123 ? 6.020 31.486 -30.415 1.00 93.94 123 PRO A C 1
ATOM 956 O O . PRO A 1 123 ? 5.301 32.193 -29.717 1.00 93.94 123 PRO A O 1
ATOM 959 N N . LYS A 1 124 ? 5.598 30.309 -30.879 1.00 89.94 124 LYS A N 1
ATOM 960 C CA . LYS A 1 124 ? 4.275 29.759 -30.531 1.00 89.94 124 LYS A CA 1
ATOM 961 C C . LYS A 1 124 ? 4.225 29.205 -29.105 1.00 89.94 124 LYS A C 1
ATOM 963 O O . LYS A 1 124 ? 3.154 29.126 -28.513 1.00 89.94 124 LYS A O 1
ATOM 968 N N . LEU A 1 125 ? 5.377 28.801 -28.570 1.00 90.00 125 LEU A N 1
ATOM 969 C CA . LEU A 1 125 ? 5.500 28.144 -27.275 1.00 90.00 125 LEU A CA 1
ATOM 970 C C . LEU A 1 125 ? 6.781 28.597 -26.576 1.00 90.00 125 LEU A C 1
ATOM 972 O O . LEU A 1 125 ? 7.857 28.554 -27.171 1.00 90.00 125 LEU A O 1
ATOM 976 N N . VAL A 1 126 ? 6.662 28.988 -25.308 1.00 93.81 126 VAL A N 1
ATOM 977 C CA . VAL A 1 126 ? 7.794 29.381 -24.463 1.00 93.81 126 VAL A CA 1
ATOM 978 C C . VAL A 1 126 ? 7.840 28.480 -23.243 1.00 93.81 126 VAL A C 1
ATOM 980 O O . VAL A 1 126 ? 6.937 28.521 -22.407 1.00 93.81 126 VAL A O 1
ATOM 983 N N . ASN A 1 127 ? 8.909 27.694 -23.122 1.00 91.75 127 ASN A N 1
ATOM 984 C CA . ASN A 1 127 ? 9.197 26.960 -21.896 1.00 91.75 127 ASN A CA 1
ATOM 985 C C . ASN A 1 127 ? 9.902 27.898 -20.920 1.00 91.75 127 ASN A C 1
ATOM 987 O O . ASN A 1 127 ? 10.781 28.660 -21.328 1.00 91.75 127 ASN A O 1
ATOM 991 N N . TRP A 1 128 ? 9.563 27.838 -19.633 1.00 90.62 128 TRP A N 1
ATOM 992 C CA . TRP A 1 128 ? 10.244 28.633 -18.605 1.00 90.62 128 TRP A CA 1
ATOM 993 C C . TRP A 1 128 ? 10.464 27.855 -17.300 1.00 90.62 128 TRP A C 1
ATOM 995 O O . TRP A 1 128 ? 9.683 26.982 -16.932 1.00 90.62 128 TRP A O 1
ATOM 1005 N N . ARG A 1 129 ? 11.533 28.183 -16.569 1.00 85.62 129 ARG A N 1
ATOM 1006 C CA . ARG A 1 129 ? 11.798 27.652 -15.222 1.00 85.62 129 ARG A CA 1
ATOM 1007 C C . ARG A 1 129 ? 12.396 28.716 -14.314 1.00 85.62 129 ARG A C 1
ATOM 1009 O O . ARG A 1 129 ? 13.037 29.649 -14.790 1.00 85.62 129 ARG A O 1
ATOM 1016 N N . LYS A 1 130 ? 12.256 28.564 -12.995 1.00 80.31 130 LYS A N 1
ATOM 1017 C CA . LYS A 1 130 ? 13.005 29.382 -12.022 1.00 80.31 130 LYS A CA 1
ATOM 1018 C C . LYS A 1 130 ? 14.505 29.087 -12.138 1.00 80.31 130 LYS A C 1
ATOM 1020 O O . LYS A 1 130 ? 14.894 27.920 -12.216 1.00 80.31 130 LYS A O 1
ATOM 1025 N N . LYS A 1 131 ? 15.355 30.121 -12.135 1.00 76.56 131 LYS A N 1
ATOM 1026 C CA . LYS A 1 131 ? 16.815 29.930 -12.131 1.00 76.56 131 LYS A CA 1
ATOM 1027 C C . LYS A 1 131 ? 17.230 29.186 -10.867 1.00 76.56 131 LYS A C 1
ATOM 1029 O O . LYS A 1 131 ? 16.823 29.538 -9.763 1.00 76.56 131 LYS A O 1
ATOM 1034 N N . ARG A 1 132 ? 18.114 28.201 -11.027 1.00 66.81 132 ARG A N 1
ATOM 1035 C CA . ARG A 1 132 ? 18.739 27.462 -9.915 1.00 66.81 132 ARG A CA 1
ATOM 1036 C C . ARG A 1 132 ? 19.891 28.245 -9.255 1.00 66.81 132 ARG A C 1
ATOM 1038 O O . ARG A 1 132 ? 20.550 27.718 -8.361 1.00 66.81 132 ARG A O 1
ATOM 1045 N N . SER A 1 133 ? 20.129 29.494 -9.673 1.00 50.88 133 SER A N 1
ATOM 1046 C CA . SER A 1 133 ? 21.360 30.277 -9.467 1.00 50.88 133 SER A CA 1
ATOM 1047 C C . SER A 1 133 ? 21.657 30.728 -8.029 1.00 50.88 133 SER A C 1
ATOM 1049 O O . SER A 1 133 ? 22.496 31.595 -7.823 1.00 50.88 133 SER A O 1
ATOM 1051 N N . ARG A 1 134 ? 21.028 30.134 -7.008 1.00 51.22 134 ARG A N 1
ATOM 1052 C CA . ARG A 1 134 ? 21.451 30.327 -5.610 1.00 51.22 134 ARG A CA 1
ATOM 1053 C C . ARG A 1 134 ? 22.170 29.137 -4.977 1.00 51.22 134 ARG A C 1
ATOM 1055 O O . ARG A 1 134 ? 22.710 29.317 -3.896 1.00 51.22 134 ARG A O 1
ATOM 1062 N N . ASN A 1 135 ? 22.241 27.971 -5.632 1.00 56.84 135 ASN A N 1
ATOM 1063 C CA . ASN A 1 135 ? 22.745 26.756 -4.969 1.00 56.84 135 ASN A CA 1
ATOM 1064 C C . ASN A 1 135 ? 23.927 26.051 -5.659 1.00 56.84 135 ASN A C 1
ATOM 1066 O O . ASN A 1 135 ? 24.327 25.003 -5.164 1.00 56.84 135 ASN A O 1
ATOM 1070 N N . ARG A 1 136 ? 24.479 26.563 -6.772 1.00 68.31 136 ARG A N 1
ATOM 1071 C CA . ARG A 1 136 ? 25.662 25.985 -7.446 1.00 68.31 136 ARG A CA 1
ATOM 1072 C C . ARG A 1 136 ? 26.844 26.954 -7.352 1.00 68.31 136 ARG A C 1
ATOM 1074 O O . ARG A 1 136 ? 26.744 28.071 -7.846 1.00 68.31 136 ARG A O 1
ATOM 1081 N N . VAL A 1 137 ? 27.941 26.528 -6.736 1.00 78.44 137 VAL A N 1
ATOM 1082 C CA . VAL A 1 137 ? 29.201 27.276 -6.634 1.00 78.44 137 VAL A CA 1
ATOM 1083 C C . VAL A 1 137 ? 30.199 26.644 -7.600 1.00 78.44 137 VAL A C 1
ATOM 1085 O O . VAL A 1 137 ? 30.342 25.421 -7.620 1.00 78.44 137 VAL A O 1
ATOM 1088 N N . ARG A 1 138 ? 30.877 27.453 -8.423 1.00 78.50 138 ARG A N 1
ATOM 1089 C CA . ARG A 1 138 ? 32.017 26.965 -9.209 1.00 78.50 138 ARG A CA 1
ATOM 1090 C C . ARG A 1 138 ? 33.180 26.720 -8.268 1.00 78.50 138 ARG A C 1
ATOM 1092 O O . ARG A 1 138 ? 33.570 27.618 -7.529 1.00 78.50 138 ARG A O 1
ATOM 1099 N N . VAL A 1 139 ? 33.705 25.506 -8.305 1.00 81.31 139 VAL A N 1
ATOM 1100 C CA . VAL A 1 139 ? 34.798 25.088 -7.437 1.00 81.31 139 VAL A CA 1
ATOM 1101 C C . VAL A 1 139 ? 35.815 24.402 -8.314 1.00 81.31 139 VAL A C 1
ATOM 1103 O O . VAL A 1 139 ? 35.489 23.410 -8.958 1.00 81.31 139 VAL A O 1
ATOM 1106 N N . ASP A 1 140 ? 37.031 24.931 -8.324 1.00 76.88 140 ASP A N 1
ATOM 1107 C CA . ASP A 1 140 ? 38.170 24.236 -8.899 1.00 76.88 140 ASP A CA 1
ATOM 1108 C C . ASP A 1 140 ? 38.784 23.354 -7.808 1.00 76.88 140 ASP A C 1
ATOM 1110 O O . ASP A 1 140 ? 39.244 23.850 -6.776 1.00 76.88 140 ASP A O 1
ATOM 1114 N N . GLY A 1 141 ? 38.703 22.039 -7.982 1.00 82.62 141 GLY A N 1
ATOM 1115 C CA . GLY A 1 141 ? 39.131 21.071 -6.977 1.00 82.62 141 GLY A CA 1
ATOM 1116 C C . GLY A 1 141 ? 39.348 19.688 -7.571 1.00 82.62 141 GLY A C 1
ATOM 1117 O O . GLY A 1 141 ? 38.985 19.420 -8.716 1.00 82.62 141 GLY A O 1
ATOM 1118 N N . GLU A 1 142 ? 39.934 18.792 -6.789 1.00 87.00 142 GLU A N 1
ATOM 1119 C CA . GLU A 1 142 ? 40.090 17.396 -7.193 1.00 87.00 142 GLU A CA 1
ATOM 1120 C C . GLU A 1 142 ? 38.908 16.579 -6.675 1.00 87.00 142 GLU A C 1
ATOM 1122 O O . GLU A 1 142 ? 38.478 16.730 -5.530 1.00 87.00 142 GLU A O 1
ATOM 1127 N N . VAL A 1 143 ? 38.382 15.688 -7.510 1.00 89.56 143 VAL A N 1
ATOM 1128 C CA . VAL A 1 143 ? 37.412 14.680 -7.089 1.00 89.56 143 VAL A CA 1
ATOM 1129 C C . VAL A 1 143 ? 37.934 13.298 -7.441 1.00 89.56 143 VAL A C 1
ATOM 1131 O O . VAL A 1 143 ? 38.355 13.033 -8.566 1.00 89.56 143 VAL A O 1
ATOM 1134 N N . VAL A 1 144 ? 37.905 12.406 -6.457 1.00 90.44 144 VAL A N 1
ATOM 1135 C CA . VAL A 1 144 ? 38.151 10.983 -6.673 1.00 90.44 144 VAL A CA 1
ATOM 1136 C C . VAL A 1 144 ? 36.800 10.288 -6.730 1.00 90.44 144 VAL A C 1
ATOM 1138 O O . VAL A 1 144 ? 36.001 10.372 -5.798 1.00 90.44 144 VAL A O 1
ATOM 1141 N N . VAL A 1 145 ? 36.533 9.616 -7.844 1.00 90.38 145 VAL A N 1
ATOM 1142 C CA . VAL A 1 145 ? 35.321 8.827 -8.054 1.00 90.38 145 VAL A CA 1
ATOM 1143 C C . VAL A 1 145 ? 35.651 7.364 -7.786 1.00 90.38 145 VAL A C 1
ATOM 1145 O O . VAL A 1 145 ? 36.403 6.736 -8.531 1.00 90.38 145 VAL A O 1
ATOM 1148 N N . LEU A 1 146 ? 35.098 6.812 -6.712 1.00 88.31 146 LEU A N 1
ATOM 1149 C CA . LEU A 1 146 ? 35.256 5.419 -6.313 1.00 88.31 146 LEU A CA 1
ATOM 1150 C C . LEU A 1 146 ? 34.060 4.603 -6.811 1.00 88.31 146 LEU A C 1
ATOM 1152 O O . LEU A 1 146 ? 32.909 4.848 -6.442 1.00 88.31 146 LEU A O 1
ATOM 1156 N N . ARG A 1 147 ? 34.335 3.619 -7.667 1.00 86.69 147 ARG A N 1
ATOM 1157 C CA . ARG A 1 147 ? 33.326 2.697 -8.210 1.00 86.69 147 ARG A CA 1
ATOM 1158 C C . ARG A 1 147 ? 33.157 1.478 -7.304 1.00 86.69 147 ARG A C 1
ATOM 1160 O O . ARG A 1 147 ? 34.077 1.114 -6.575 1.00 86.69 147 ARG A O 1
ATOM 1167 N N . ARG A 1 148 ? 32.034 0.758 -7.435 1.00 75.62 148 ARG A N 1
ATOM 1168 C CA . ARG A 1 148 ? 31.819 -0.545 -6.764 1.00 75.62 148 ARG A CA 1
ATOM 1169 C C . ARG A 1 148 ? 32.895 -1.582 -7.118 1.00 75.62 148 ARG A C 1
ATOM 1171 O O . ARG A 1 148 ? 33.195 -2.449 -6.307 1.00 75.62 148 ARG A O 1
ATOM 1178 N N . SER A 1 149 ? 33.504 -1.466 -8.300 1.00 74.75 149 SER A N 1
ATOM 1179 C CA . SER A 1 149 ? 34.638 -2.294 -8.732 1.00 74.75 149 SER A CA 1
ATOM 1180 C C . SER A 1 149 ? 35.947 -2.001 -7.984 1.00 74.75 149 SER A C 1
ATOM 1182 O O . SER A 1 149 ? 36.934 -2.698 -8.200 1.00 74.75 149 SER A O 1
ATOM 1184 N N . GLY A 1 150 ? 35.987 -0.968 -7.135 1.00 74.12 150 GLY A N 1
ATOM 1185 C CA . GLY A 1 150 ? 37.158 -0.580 -6.347 1.00 74.12 150 GLY A CA 1
ATOM 1186 C C . GLY A 1 150 ? 38.212 0.230 -7.110 1.00 74.12 150 GLY A C 1
ATOM 1187 O O . GLY A 1 150 ? 39.186 0.659 -6.499 1.00 74.12 150 GLY A O 1
ATOM 1188 N N . LYS A 1 151 ? 38.039 0.477 -8.419 1.00 81.44 151 LYS A N 1
ATOM 1189 C CA . LYS A 1 151 ? 38.964 1.305 -9.215 1.00 81.44 151 LYS A CA 1
ATOM 1190 C C . LYS A 1 151 ? 38.671 2.800 -8.978 1.00 81.44 151 LYS A C 1
ATOM 1192 O O . LYS A 1 151 ? 37.569 3.238 -9.324 1.00 81.44 151 LYS A O 1
ATOM 1197 N N . PRO A 1 152 ? 39.613 3.587 -8.421 1.00 89.81 152 PRO A N 1
ATOM 1198 C CA . PRO A 1 152 ? 39.469 5.035 -8.327 1.00 89.81 152 PRO A CA 1
ATOM 1199 C C . PRO A 1 152 ? 39.656 5.685 -9.702 1.00 89.81 152 PRO A C 1
ATOM 1201 O O . PRO A 1 152 ? 40.557 5.314 -10.455 1.00 89.81 152 PRO A O 1
ATOM 1204 N N . LEU A 1 153 ? 38.829 6.680 -10.010 1.00 90.94 153 LEU A N 1
ATOM 1205 C CA . LEU A 1 153 ? 38.980 7.561 -11.166 1.00 90.94 153 LEU A CA 1
ATOM 1206 C C . LEU A 1 153 ? 39.256 8.977 -10.671 1.00 90.94 153 LEU A C 1
ATOM 1208 O O . LEU A 1 153 ? 38.499 9.514 -9.863 1.00 90.94 153 LEU A O 1
ATOM 1212 N N . GLN A 1 154 ? 40.340 9.578 -11.152 1.00 91.25 154 GLN A N 1
ATOM 1213 C CA . GLN A 1 154 ? 40.669 10.960 -10.831 1.00 91.25 154 GLN A CA 1
ATOM 1214 C C . GLN A 1 154 ? 39.952 11.890 -11.810 1.00 91.25 154 GLN A C 1
ATOM 1216 O O . GLN A 1 154 ? 39.992 11.689 -13.023 1.00 91.25 154 GLN A O 1
ATOM 1221 N N . ALA A 1 155 ? 39.284 12.899 -11.270 1.00 91.56 155 ALA A N 1
ATOM 1222 C CA . ALA A 1 155 ? 38.516 13.868 -12.026 1.00 91.56 155 ALA A CA 1
ATOM 1223 C C . ALA A 1 155 ? 38.683 15.2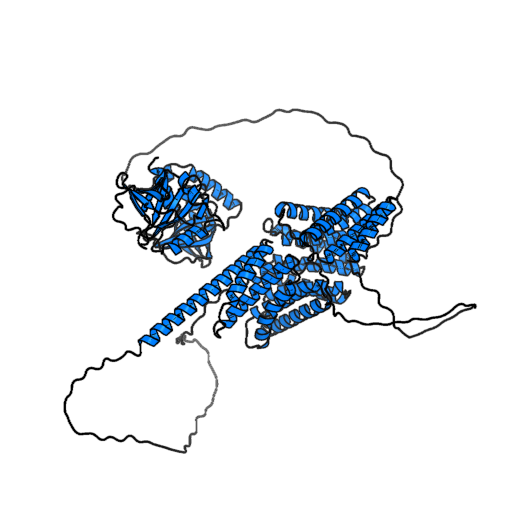66 -11.421 1.00 91.56 155 ALA A C 1
ATOM 1225 O O . ALA A 1 155 ? 39.125 15.432 -10.280 1.00 91.56 155 ALA A O 1
ATOM 1226 N N . ARG A 1 156 ? 38.347 16.291 -12.202 1.00 90.25 156 ARG A N 1
ATOM 1227 C CA . ARG A 1 156 ? 38.426 17.689 -11.767 1.00 90.25 156 ARG A CA 1
ATOM 1228 C C . ARG A 1 156 ? 37.032 18.215 -11.475 1.00 90.25 156 ARG A C 1
ATOM 1230 O O . ARG A 1 156 ? 36.177 18.211 -12.355 1.00 90.25 156 ARG A O 1
ATOM 1237 N N . LEU A 1 157 ? 36.793 18.654 -10.247 1.00 89.88 157 LEU A N 1
ATOM 1238 C CA . LEU A 1 157 ? 35.543 19.294 -9.861 1.00 89.88 157 LEU A CA 1
ATOM 1239 C C . LEU A 1 157 ? 35.368 20.580 -10.683 1.00 89.88 157 LEU A C 1
ATOM 1241 O O . LEU A 1 157 ? 36.317 21.338 -10.863 1.00 89.88 157 LEU A O 1
ATOM 1245 N N . HIS A 1 158 ? 34.169 20.783 -11.222 1.00 85.69 158 HIS A N 1
ATOM 1246 C CA . HIS A 1 158 ? 33.813 21.947 -12.034 1.00 85.69 158 HIS A CA 1
ATOM 1247 C C . HIS A 1 158 ? 32.809 22.835 -11.292 1.00 85.69 158 HIS A C 1
ATOM 1249 O O . HIS A 1 158 ? 32.977 24.052 -11.181 1.00 85.69 158 HIS A O 1
ATOM 1255 N N . ASP A 1 159 ? 31.756 22.221 -10.752 1.00 85.25 159 ASP A N 1
ATOM 1256 C CA . ASP A 1 159 ? 30.768 22.904 -9.929 1.00 85.25 159 ASP A CA 1
ATOM 1257 C C . ASP A 1 159 ? 30.211 21.989 -8.839 1.00 85.25 159 ASP A C 1
ATOM 1259 O O . ASP A 1 159 ? 30.227 20.761 -8.942 1.00 85.25 159 ASP A O 1
ATOM 1263 N N . LEU A 1 160 ? 29.725 22.612 -7.769 1.00 86.75 160 LEU A N 1
ATOM 1264 C CA . LEU A 1 160 ? 29.206 21.930 -6.597 1.00 86.75 160 LEU A CA 1
ATOM 1265 C C . LEU A 1 160 ? 27.914 22.581 -6.122 1.00 86.75 160 LEU A C 1
ATOM 1267 O O . LEU A 1 160 ? 27.765 23.799 -6.140 1.00 86.75 160 LEU A O 1
ATOM 1271 N N . SER A 1 161 ? 26.974 21.764 -5.665 1.00 85.56 161 SER A N 1
ATOM 1272 C CA . SER A 1 161 ? 25.695 22.207 -5.127 1.00 85.56 161 SER A CA 1
ATOM 1273 C C . SER A 1 161 ? 25.207 21.302 -4.014 1.00 85.56 161 SER A C 1
ATOM 1275 O O . SER A 1 161 ? 25.696 20.189 -3.853 1.00 85.56 161 SER A O 1
ATOM 1277 N N . THR A 1 162 ? 24.184 21.743 -3.286 1.00 80.06 162 THR A N 1
ATOM 1278 C CA . THR A 1 162 ? 23.563 20.946 -2.217 1.00 80.06 162 THR A CA 1
ATOM 1279 C C . THR A 1 162 ? 22.899 19.662 -2.712 1.00 80.06 162 THR A C 1
ATOM 1281 O O . THR A 1 162 ? 22.578 18.800 -1.902 1.00 80.06 162 THR A O 1
ATOM 1284 N N . SER A 1 163 ? 22.679 19.527 -4.022 1.00 77.12 163 SER A N 1
ATOM 1285 C CA . SER A 1 163 ? 22.040 18.365 -4.642 1.00 77.12 163 SER A CA 1
ATOM 1286 C C . SER A 1 163 ? 22.962 17.571 -5.566 1.00 77.12 163 SER A C 1
ATOM 1288 O O . SER A 1 163 ? 22.539 16.553 -6.103 1.00 77.12 163 SER A O 1
ATOM 1290 N N . GLY A 1 164 ? 24.203 17.995 -5.797 1.00 88.81 164 GLY A N 1
ATOM 1291 C CA . GLY A 1 164 ? 25.086 17.286 -6.721 1.00 88.81 164 GLY A CA 1
ATOM 1292 C C . GLY A 1 164 ? 26.348 18.046 -7.091 1.00 88.81 164 GLY A C 1
ATOM 1293 O O . GLY A 1 164 ? 26.510 19.212 -6.724 1.00 88.81 164 GLY A O 1
ATOM 1294 N N . ALA A 1 165 ? 27.200 17.394 -7.872 1.00 91.44 165 ALA A N 1
ATOM 1295 C CA . ALA A 1 165 ? 28.440 17.946 -8.405 1.00 91.44 165 ALA A CA 1
ATOM 1296 C C . ALA A 1 165 ? 28.539 17.726 -9.917 1.00 91.44 165 ALA A C 1
ATOM 1298 O O . ALA A 1 165 ? 28.077 16.708 -10.436 1.00 91.44 165 ALA A O 1
ATOM 1299 N N . GLY A 1 166 ? 29.151 18.684 -10.606 1.00 90.25 166 GLY A N 1
ATOM 1300 C CA . GLY A 1 166 ? 29.659 18.540 -11.965 1.00 90.25 166 GLY A CA 1
ATOM 1301 C C . GLY A 1 166 ? 31.178 18.393 -11.936 1.00 90.25 166 GLY A C 1
ATOM 1302 O O . GLY A 1 166 ? 31.852 19.159 -11.246 1.00 90.25 166 GLY A O 1
ATOM 1303 N N . PHE A 1 167 ? 31.729 17.431 -12.669 1.00 91.38 167 PHE A N 1
ATOM 1304 C CA . PHE A 1 167 ? 33.171 17.202 -12.752 1.00 91.38 167 PHE A CA 1
ATOM 1305 C C . PHE A 1 167 ? 33.609 16.736 -14.141 1.00 91.38 167 PHE A C 1
ATOM 1307 O O . PHE A 1 167 ? 32.812 16.237 -14.931 1.00 91.38 167 PHE A O 1
ATOM 1314 N N . LEU A 1 168 ? 34.888 16.933 -14.440 1.00 90.12 168 LEU A N 1
ATOM 1315 C CA . LEU A 1 168 ? 35.522 16.644 -15.719 1.00 90.12 168 LEU A CA 1
ATOM 1316 C C . LEU A 1 168 ? 36.369 15.374 -15.623 1.00 90.12 168 LEU A C 1
ATOM 1318 O O . LEU A 1 168 ? 37.124 15.194 -14.665 1.00 90.12 168 LEU A O 1
ATOM 1322 N N . LEU A 1 169 ? 36.249 14.515 -16.630 1.00 90.25 169 LEU A N 1
ATOM 1323 C CA . LEU A 1 169 ? 36.913 13.221 -16.756 1.00 90.25 169 LEU A CA 1
ATOM 1324 C C . LEU A 1 169 ? 37.670 13.143 -18.080 1.00 90.25 169 LEU A C 1
ATOM 1326 O O . LEU A 1 169 ? 37.186 13.615 -19.106 1.00 90.25 169 LEU A O 1
ATOM 1330 N N . ALA A 1 170 ? 38.848 12.521 -18.049 1.00 86.31 170 ALA A N 1
ATOM 1331 C CA . ALA A 1 170 ? 39.607 12.213 -19.259 1.00 86.31 170 ALA A CA 1
ATOM 1332 C C . ALA A 1 170 ? 39.032 10.988 -19.990 1.00 86.31 170 ALA A C 1
ATOM 1334 O O . ALA A 1 170 ? 38.982 10.976 -21.208 1.00 86.31 170 ALA A O 1
ATOM 1335 N N . ASP A 1 171 ? 38.525 9.997 -19.249 1.00 81.44 171 ASP A N 1
ATOM 1336 C CA . ASP A 1 171 ? 38.101 8.716 -19.818 1.00 81.44 171 ASP A CA 1
ATOM 1337 C C . ASP A 1 171 ? 36.577 8.530 -19.828 1.00 81.44 171 ASP A C 1
ATOM 1339 O O . ASP A 1 171 ? 35.837 9.021 -18.966 1.00 81.44 171 ASP A O 1
ATOM 1343 N N . ASN A 1 172 ? 36.093 7.713 -20.769 1.00 84.12 172 ASN A N 1
ATOM 1344 C CA . ASN A 1 172 ? 34.675 7.379 -20.924 1.00 84.12 172 ASN A CA 1
ATOM 1345 C C . ASN A 1 172 ? 34.169 6.341 -19.887 1.00 84.12 172 ASN A C 1
ATOM 1347 O O . ASN A 1 172 ? 33.156 5.687 -20.115 1.00 84.12 172 ASN A O 1
ATOM 1351 N N . ASP A 1 173 ? 34.797 6.228 -18.717 1.00 82.69 173 ASP A N 1
ATOM 1352 C CA . ASP A 1 173 ? 34.644 5.068 -17.820 1.00 82.69 173 ASP A CA 1
ATOM 1353 C C . ASP A 1 173 ? 33.341 5.022 -16.990 1.00 82.69 173 ASP A C 1
ATOM 1355 O O . ASP A 1 173 ? 33.001 3.959 -16.467 1.00 82.69 173 ASP A O 1
ATOM 1359 N N . LEU A 1 174 ? 32.614 6.139 -16.850 1.00 89.06 174 LEU A N 1
ATOM 1360 C CA . LEU A 1 174 ? 31.349 6.211 -16.092 1.00 89.06 174 LEU A CA 1
ATOM 1361 C C . LEU A 1 174 ? 30.101 6.086 -16.974 1.00 89.06 174 LEU A C 1
ATOM 1363 O O . LEU A 1 174 ? 30.046 6.681 -18.051 1.00 89.06 174 LEU A O 1
ATOM 1367 N N . THR A 1 175 ? 29.071 5.399 -16.479 1.00 88.94 175 THR A N 1
ATOM 1368 C CA . THR A 1 175 ? 27.769 5.252 -17.160 1.00 88.94 175 THR A CA 1
ATOM 1369 C C . THR A 1 175 ? 26.656 6.035 -16.456 1.00 88.94 175 THR A C 1
ATOM 1371 O O . THR A 1 175 ? 26.698 6.240 -15.246 1.00 88.94 175 THR A O 1
ATOM 1374 N N . ILE A 1 176 ? 25.661 6.520 -17.208 1.00 84.00 176 ILE A N 1
ATOM 1375 C CA . ILE A 1 176 ? 24.470 7.162 -16.622 1.00 84.00 176 ILE A CA 1
ATOM 1376 C C . ILE A 1 176 ? 23.661 6.093 -15.873 1.00 84.00 176 ILE A C 1
ATOM 1378 O O . ILE A 1 176 ? 23.490 4.989 -16.378 1.00 84.00 176 ILE A O 1
ATOM 1382 N N . GLY A 1 177 ? 23.186 6.415 -14.671 1.00 76.50 177 GLY A N 1
ATOM 1383 C CA . GLY A 1 177 ? 22.545 5.476 -13.748 1.00 76.50 177 GLY A CA 1
ATOM 1384 C C . GLY A 1 177 ? 23.522 4.760 -12.808 1.00 76.50 177 GLY A C 1
ATOM 1385 O O . GLY A 1 177 ? 23.091 4.062 -11.894 1.00 76.50 177 GLY A O 1
ATOM 1386 N N . GLU A 1 178 ? 24.835 4.941 -12.981 1.00 89.75 178 GLU A N 1
ATOM 1387 C CA . GLU A 1 178 ? 25.835 4.316 -12.117 1.00 89.75 178 GLU A CA 1
ATOM 1388 C C . GLU A 1 178 ? 25.907 5.002 -10.749 1.00 89.75 178 GLU A C 1
ATOM 1390 O O . GLU A 1 178 ? 26.015 6.226 -10.644 1.00 89.75 178 GLU A O 1
ATOM 1395 N N . MET A 1 179 ? 25.889 4.192 -9.692 1.00 88.69 179 MET A N 1
ATOM 1396 C CA . MET A 1 179 ? 26.119 4.640 -8.322 1.00 88.69 179 MET A CA 1
ATOM 1397 C C . MET A 1 179 ? 27.616 4.668 -8.021 1.00 88.69 179 MET A C 1
ATOM 1399 O O . MET A 1 179 ? 28.300 3.645 -8.100 1.00 88.69 179 MET A O 1
ATOM 1403 N N . VAL A 1 180 ? 28.120 5.838 -7.640 1.00 93.75 180 VAL A N 1
ATOM 1404 C CA . VAL A 1 180 ? 29.534 6.077 -7.337 1.00 93.75 180 VAL A CA 1
ATOM 1405 C C . VAL A 1 180 ? 29.694 6.708 -5.960 1.00 93.75 180 VAL A C 1
ATOM 1407 O O . VAL A 1 180 ? 28.797 7.384 -5.467 1.00 93.75 180 VAL A O 1
ATOM 1410 N N . LEU A 1 181 ? 30.841 6.509 -5.321 1.00 93.56 181 LEU A N 1
ATOM 1411 C CA . LEU A 1 181 ? 31.237 7.264 -4.136 1.00 93.56 181 LEU A CA 1
ATOM 1412 C C . LEU A 1 181 ? 32.160 8.401 -4.583 1.00 93.56 181 LEU A C 1
ATOM 1414 O O . LEU A 1 181 ? 33.211 8.157 -5.166 1.00 93.56 181 LEU A O 1
ATOM 1418 N N . LEU A 1 182 ? 31.754 9.644 -4.342 1.00 93.75 182 LEU A N 1
ATOM 1419 C CA . LEU A 1 182 ? 32.545 10.830 -4.658 1.00 93.75 182 LEU A CA 1
ATOM 1420 C C . LEU A 1 182 ? 33.289 11.292 -3.415 1.00 93.75 182 LEU A C 1
ATOM 1422 O O . LEU A 1 182 ? 32.660 11.578 -2.400 1.00 93.75 182 LEU A O 1
ATOM 1426 N N . GLU A 1 183 ? 34.608 11.414 -3.519 1.00 93.69 183 GLU A N 1
ATOM 1427 C CA . GLU A 1 183 ? 35.460 12.070 -2.532 1.00 93.69 183 GLU A CA 1
ATOM 1428 C C . GLU A 1 183 ? 35.932 13.417 -3.087 1.00 93.69 183 GLU A C 1
ATOM 1430 O O . GLU A 1 183 ? 36.782 13.482 -3.976 1.00 93.69 183 GLU A O 1
ATOM 1435 N N . LEU A 1 184 ? 35.359 14.504 -2.574 1.00 91.44 184 LEU A N 1
ATOM 1436 C CA . LEU A 1 184 ? 35.667 15.872 -2.975 1.00 91.44 184 LEU A CA 1
ATOM 1437 C C . LEU A 1 184 ? 36.802 16.425 -2.112 1.00 91.44 184 LEU A C 1
ATOM 1439 O O . LEU A 1 184 ? 36.669 16.553 -0.890 1.00 91.44 184 LEU A O 1
ATOM 1443 N N . ARG A 1 185 ? 37.898 16.811 -2.762 1.00 86.31 185 ARG A N 1
ATOM 1444 C CA . ARG A 1 185 ? 39.013 17.539 -2.157 1.00 86.31 185 ARG A CA 1
ATOM 1445 C C . ARG A 1 185 ? 38.989 18.978 -2.647 1.00 86.31 185 ARG A C 1
ATOM 1447 O O . ARG A 1 185 ? 39.408 19.288 -3.760 1.00 86.31 185 ARG A O 1
ATOM 1454 N N . ILE A 1 186 ? 38.489 19.853 -1.784 1.00 85.06 186 ILE A N 1
ATOM 1455 C CA . ILE A 1 186 ? 38.444 21.295 -2.012 1.00 85.06 186 ILE A CA 1
ATOM 1456 C C . ILE A 1 186 ? 39.491 21.919 -1.091 1.00 85.06 186 ILE A C 1
ATOM 1458 O O . ILE A 1 186 ? 39.469 21.677 0.117 1.00 85.06 186 ILE A O 1
ATOM 1462 N N . SER A 1 187 ? 40.436 22.672 -1.654 1.00 74.38 187 SER A N 1
ATOM 1463 C CA . SER A 1 187 ? 41.562 23.253 -0.914 1.00 74.38 187 SER A CA 1
ATOM 1464 C C . SER A 1 187 ? 41.094 24.002 0.338 1.00 74.38 187 SER A C 1
ATOM 1466 O O . SER A 1 187 ? 40.223 24.859 0.251 1.00 74.38 187 SER A O 1
ATOM 1468 N N . MET A 1 188 ? 41.699 23.686 1.489 1.00 70.31 188 MET A N 1
ATOM 1469 C CA . MET A 1 188 ? 41.400 24.244 2.824 1.00 70.31 188 MET A CA 1
ATOM 1470 C C . MET A 1 188 ? 40.109 23.756 3.509 1.00 70.31 188 MET A C 1
ATOM 1472 O O . MET A 1 188 ? 39.816 24.201 4.618 1.00 70.31 188 MET A O 1
ATOM 1476 N N . TYR A 1 189 ? 39.388 22.791 2.928 1.00 79.50 189 TYR A N 1
ATOM 1477 C CA . TYR A 1 189 ? 38.189 22.202 3.533 1.00 79.50 189 TYR A CA 1
ATOM 1478 C C . TYR A 1 189 ? 38.384 20.726 3.898 1.00 79.50 189 TYR A C 1
ATOM 1480 O O . TYR A 1 189 ? 39.169 20.021 3.258 1.00 79.50 189 TYR A O 1
ATOM 1488 N N . PRO A 1 190 ? 37.672 20.230 4.929 1.00 79.12 190 PRO A N 1
ATOM 1489 C CA . PRO A 1 190 ? 37.676 18.811 5.250 1.00 79.12 190 PRO A CA 1
ATOM 1490 C C . PRO A 1 190 ? 37.174 17.992 4.059 1.00 79.12 190 PRO A C 1
ATOM 1492 O O . PRO A 1 190 ? 36.241 18.399 3.364 1.00 79.12 190 PRO A O 1
ATOM 1495 N N . LEU A 1 191 ? 37.794 16.825 3.858 1.00 86.31 191 LEU A N 1
ATOM 1496 C CA . LEU A 1 191 ? 37.394 15.860 2.839 1.00 86.31 191 LEU A CA 1
ATOM 1497 C C . LEU A 1 191 ? 35.892 15.591 2.956 1.00 86.31 191 LEU A C 1
ATOM 1499 O O . LEU A 1 191 ? 35.396 15.236 4.029 1.00 86.31 191 LEU A O 1
ATOM 1503 N N . PHE A 1 192 ? 35.181 15.752 1.848 1.00 89.06 192 PHE A N 1
ATOM 1504 C CA . PHE A 1 192 ? 33.761 15.460 1.785 1.00 89.06 192 PHE A CA 1
ATOM 1505 C C . PHE A 1 192 ? 33.544 14.206 0.949 1.00 89.06 192 PHE A C 1
ATOM 1507 O O . PHE A 1 192 ? 33.919 14.181 -0.221 1.00 89.06 192 PHE A O 1
ATOM 1514 N N . SER A 1 193 ? 32.932 13.178 1.536 1.00 90.50 193 SER A N 1
ATOM 1515 C CA . SER A 1 193 ? 32.573 11.958 0.818 1.00 90.50 193 SER A CA 1
ATOM 1516 C C . SER A 1 193 ? 31.065 11.737 0.811 1.00 90.50 193 SER A C 1
ATOM 1518 O O . SER A 1 193 ? 30.384 11.893 1.829 1.00 90.50 193 SER A O 1
ATOM 1520 N N . SER A 1 194 ? 30.523 11.388 -0.355 1.00 92.19 194 SER A N 1
ATOM 1521 C CA . SER A 1 194 ? 29.102 11.081 -0.510 1.00 92.19 194 SER A CA 1
ATOM 1522 C C . SER A 1 194 ? 28.852 10.149 -1.687 1.00 92.19 194 SER A C 1
ATOM 1524 O O . SER A 1 194 ? 29.500 10.249 -2.729 1.00 92.19 194 SER A O 1
ATOM 1526 N N . THR A 1 195 ? 27.891 9.242 -1.523 1.00 93.00 195 THR A N 1
ATOM 1527 C CA . THR A 1 195 ? 27.373 8.440 -2.628 1.00 93.00 195 THR A CA 1
ATOM 1528 C C . THR A 1 195 ? 26.568 9.327 -3.572 1.00 93.00 195 THR A C 1
ATOM 1530 O O . THR A 1 195 ? 25.766 10.151 -3.134 1.00 93.00 195 THR A O 1
ATOM 1533 N N . ALA A 1 196 ? 26.764 9.158 -4.872 1.00 92.06 196 ALA A N 1
ATOM 1534 C CA . ALA A 1 196 ? 26.089 9.920 -5.901 1.00 92.06 196 ALA A CA 1
ATOM 1535 C C . ALA A 1 196 ? 25.661 9.024 -7.064 1.00 92.06 196 ALA A C 1
ATOM 1537 O O . ALA A 1 196 ? 26.353 8.071 -7.416 1.00 92.06 196 ALA A O 1
ATOM 1538 N N . LEU A 1 197 ? 24.532 9.364 -7.674 1.00 86.81 197 LEU A N 1
ATOM 1539 C CA . LEU A 1 197 ? 24.044 8.755 -8.903 1.00 86.81 197 LEU A CA 1
ATOM 1540 C C . LEU A 1 197 ? 24.541 9.578 -10.090 1.00 86.81 197 LEU A C 1
ATOM 1542 O O . LEU A 1 197 ? 24.284 10.782 -10.150 1.00 86.81 197 LEU A O 1
ATOM 1546 N N . VAL A 1 198 ? 25.228 8.961 -11.047 1.00 89.88 198 VAL A N 1
ATOM 1547 C CA . VAL A 1 198 ? 25.587 9.629 -12.303 1.00 89.88 198 VAL A CA 1
ATOM 1548 C C . VAL A 1 198 ? 24.308 9.867 -13.099 1.00 89.88 198 VAL A C 1
ATOM 1550 O O . VAL A 1 198 ? 23.694 8.931 -13.598 1.00 89.88 198 VAL A O 1
ATOM 1553 N N . VAL A 1 199 ? 23.890 11.123 -13.225 1.00 75.44 199 VAL A N 1
ATOM 1554 C CA . VAL A 1 199 ? 22.635 11.485 -13.908 1.00 75.44 199 VAL A CA 1
ATOM 1555 C C . VAL A 1 199 ? 22.869 11.997 -15.321 1.00 75.44 199 VAL A C 1
ATOM 1557 O O . VAL A 1 199 ? 21.939 12.072 -16.118 1.00 75.44 199 VAL A O 1
ATOM 1560 N N . ARG A 1 200 ? 24.109 12.378 -15.640 1.00 82.06 200 ARG A N 1
ATOM 1561 C CA . ARG A 1 200 ? 24.448 12.988 -16.921 1.00 82.06 200 ARG A CA 1
ATOM 1562 C C . ARG A 1 200 ? 25.913 12.779 -17.262 1.00 82.06 200 ARG A C 1
ATOM 1564 O O . ARG A 1 200 ? 26.770 12.912 -16.391 1.00 82.06 200 ARG A O 1
ATOM 1571 N N . LYS A 1 201 ? 26.187 12.555 -18.543 1.00 86.31 201 LYS A N 1
ATOM 1572 C CA . LYS A 1 201 ? 27.528 12.538 -19.117 1.00 86.31 201 LYS A CA 1
ATOM 1573 C C . LYS A 1 201 ? 27.510 13.175 -20.500 1.00 86.31 201 LYS A C 1
ATOM 1575 O O . LYS A 1 201 ? 26.620 12.879 -21.289 1.00 86.31 201 LYS A O 1
ATOM 1580 N N . GLU A 1 202 ? 28.475 14.036 -20.775 1.00 78.00 202 GLU A N 1
ATOM 1581 C CA . GLU A 1 202 ? 28.599 14.797 -22.019 1.00 78.00 202 GLU A CA 1
ATOM 1582 C C . GLU A 1 202 ? 30.032 14.732 -22.520 1.00 78.00 202 GLU A C 1
ATOM 1584 O O . GLU A 1 202 ? 30.955 14.697 -21.710 1.00 78.00 202 GLU A O 1
ATOM 1589 N N . ILE A 1 203 ? 30.220 14.746 -23.837 1.00 75.88 203 ILE A N 1
ATOM 1590 C CA . ILE A 1 203 ? 31.544 14.906 -24.439 1.00 75.88 203 ILE A CA 1
ATOM 1591 C C . ILE A 1 203 ? 31.887 16.396 -24.389 1.00 75.88 203 ILE A C 1
ATOM 1593 O O . ILE A 1 203 ? 31.137 17.212 -24.919 1.00 75.88 203 ILE A O 1
ATOM 1597 N N . GLN A 1 204 ? 33.003 16.758 -23.760 1.00 67.00 204 GLN A N 1
ATOM 1598 C CA . GLN A 1 204 ? 33.556 18.106 -23.853 1.00 67.00 204 GLN A CA 1
ATOM 1599 C C . GLN A 1 204 ? 34.734 18.106 -24.823 1.00 67.00 204 GLN A C 1
ATOM 1601 O O . GLN A 1 204 ? 35.724 17.419 -24.615 1.00 67.00 204 GLN A O 1
ATOM 1606 N N . LEU A 1 205 ? 34.661 18.944 -25.857 1.00 51.69 205 LEU A N 1
ATOM 1607 C CA . LEU A 1 205 ? 35.768 19.180 -26.789 1.00 51.69 205 LEU A CA 1
ATOM 1608 C C . LEU A 1 205 ? 36.742 20.230 -26.226 1.00 51.69 205 LEU A C 1
ATOM 1610 O O . LEU A 1 205 ? 37.050 21.226 -26.878 1.00 51.69 205 LEU A O 1
ATOM 1614 N N . ASN A 1 206 ? 37.192 20.042 -24.984 1.00 53.84 206 ASN A N 1
ATOM 1615 C CA . ASN A 1 206 ? 38.162 20.925 -24.340 1.00 53.84 206 ASN A CA 1
ATOM 1616 C C . ASN A 1 206 ? 39.518 20.213 -24.240 1.00 53.84 206 ASN A C 1
ATOM 1618 O O . ASN A 1 206 ? 39.572 19.008 -24.038 1.00 53.84 206 ASN A O 1
ATOM 1622 N N . GLN A 1 207 ? 40.634 20.936 -24.371 1.00 54.69 207 GLN A N 1
ATOM 1623 C CA . GLN A 1 207 ? 41.940 20.344 -24.725 1.00 54.69 207 GLN A CA 1
ATOM 1624 C C . GLN A 1 207 ? 42.523 19.296 -23.744 1.00 54.69 207 GLN A C 1
ATOM 1626 O O . GLN A 1 207 ? 43.572 18.738 -24.060 1.00 54.69 207 GLN A O 1
ATOM 1631 N N . HIS A 1 208 ? 41.962 19.082 -22.544 1.00 61.72 208 HIS A N 1
ATOM 1632 C CA . HIS A 1 208 ? 42.561 18.243 -21.481 1.00 61.72 208 HIS A CA 1
ATOM 1633 C C . HIS A 1 208 ? 41.586 17.252 -20.803 1.00 61.72 208 HIS A C 1
ATOM 1635 O O . HIS A 1 208 ? 42.037 16.426 -20.015 1.00 61.72 208 HIS A O 1
ATOM 1641 N N . PHE A 1 209 ? 40.277 17.331 -21.069 1.00 77.06 209 PHE A N 1
ATOM 1642 C CA . PHE A 1 209 ? 39.268 16.420 -20.515 1.00 77.06 209 PHE A CA 1
ATOM 1643 C C . PHE A 1 209 ? 38.203 16.163 -21.575 1.00 77.06 209 PHE A C 1
ATOM 1645 O O . PHE A 1 209 ? 37.632 17.122 -22.094 1.00 77.06 209 PHE A O 1
ATOM 1652 N N . ASP A 1 210 ? 37.917 14.892 -21.843 1.00 81.12 210 ASP A N 1
ATOM 1653 C CA . ASP A 1 210 ? 37.022 14.493 -22.930 1.00 81.12 210 ASP A CA 1
ATOM 1654 C C . ASP A 1 210 ? 35.551 14.458 -22.493 1.00 81.12 210 ASP A C 1
ATOM 1656 O O . ASP A 1 210 ? 34.654 14.486 -23.337 1.00 81.12 210 ASP A O 1
ATOM 1660 N N . PHE A 1 211 ? 35.270 14.416 -21.182 1.00 83.62 211 PHE A N 1
ATOM 1661 C CA . PHE A 1 211 ? 33.912 14.261 -20.662 1.00 83.62 211 PHE A CA 1
ATOM 1662 C C . PHE A 1 211 ? 33.584 15.202 -19.500 1.00 83.62 211 PHE A C 1
ATOM 1664 O O . PHE A 1 211 ? 34.355 15.342 -18.554 1.00 83.62 211 PHE A O 1
ATOM 1671 N N . PHE A 1 212 ? 32.377 15.768 -19.515 1.00 86.62 212 PHE A N 1
ATOM 1672 C CA . PHE A 1 212 ? 31.730 16.367 -18.348 1.00 86.62 212 PHE A CA 1
ATOM 1673 C C . PHE A 1 212 ? 30.702 15.392 -17.775 1.00 86.62 212 PHE A C 1
ATOM 1675 O O . PHE A 1 212 ? 29.889 14.828 -18.504 1.00 86.62 212 PHE A O 1
ATOM 1682 N N . VAL A 1 213 ? 30.712 15.197 -16.462 1.00 88.88 213 VAL A N 1
ATOM 1683 C CA . VAL A 1 213 ? 29.796 14.305 -15.753 1.00 88.88 213 VAL A CA 1
ATOM 1684 C C . VAL A 1 213 ? 29.092 15.080 -14.652 1.00 88.88 213 VAL A C 1
ATOM 1686 O O . VAL A 1 213 ? 29.735 15.752 -13.848 1.00 88.88 213 VAL A O 1
ATOM 1689 N N . ALA A 1 214 ? 27.764 14.963 -14.594 1.00 86.88 214 ALA A N 1
ATOM 1690 C CA . ALA A 1 214 ? 26.980 15.457 -13.470 1.00 86.88 214 ALA A CA 1
ATOM 1691 C C . ALA A 1 214 ? 26.452 14.284 -12.648 1.00 86.88 214 ALA A C 1
ATOM 1693 O O . ALA A 1 214 ? 25.852 13.344 -13.178 1.00 86.88 214 ALA A O 1
ATOM 1694 N N . ALA A 1 215 ? 26.640 14.376 -11.338 1.00 88.88 215 ALA A N 1
ATOM 1695 C CA . ALA A 1 215 ? 26.177 13.389 -10.382 1.00 88.88 215 ALA A CA 1
ATOM 1696 C C . ALA A 1 215 ? 25.259 14.035 -9.339 1.00 88.88 215 ALA A C 1
ATOM 1698 O O . ALA A 1 215 ? 25.507 15.151 -8.873 1.00 88.88 215 ALA A O 1
ATOM 1699 N N . HIS A 1 216 ? 24.189 13.330 -8.983 1.00 86.06 216 HIS A N 1
ATOM 1700 C CA . HIS A 1 216 ? 23.232 13.721 -7.957 1.00 86.06 216 HIS A CA 1
ATOM 1701 C C . HIS A 1 216 ? 23.600 13.064 -6.628 1.00 86.06 216 HIS A C 1
ATOM 1703 O O . HIS A 1 216 ? 23.741 11.846 -6.576 1.00 86.06 216 HIS A O 1
ATOM 1709 N N . PHE A 1 217 ? 23.767 13.842 -5.558 1.00 89.25 217 PHE A N 1
ATOM 1710 C CA . PHE A 1 217 ? 24.157 13.283 -4.263 1.00 89.25 217 PHE A CA 1
ATOM 1711 C C . PHE A 1 217 ? 22.991 12.587 -3.553 1.00 89.25 217 PHE A C 1
ATOM 1713 O O . PHE A 1 217 ? 21.890 13.130 -3.478 1.00 89.25 217 PHE A O 1
ATOM 1720 N N . LEU A 1 218 ? 23.281 11.460 -2.906 1.00 84.88 218 LEU A N 1
ATOM 1721 C CA . LEU A 1 218 ? 22.435 10.834 -1.892 1.00 84.88 218 LEU A CA 1
ATOM 1722 C C . LEU A 1 218 ? 23.002 11.173 -0.507 1.00 84.88 218 LEU A C 1
ATOM 1724 O O . LEU A 1 218 ? 23.799 10.438 0.073 1.00 84.88 218 LEU A O 1
ATOM 1728 N N . LEU A 1 219 ? 22.644 12.357 -0.008 1.00 83.06 219 LEU A N 1
ATOM 1729 C CA . LEU A 1 219 ? 23.190 12.912 1.235 1.00 83.06 219 LEU A CA 1
ATOM 1730 C C . LEU A 1 219 ? 22.414 12.448 2.466 1.00 83.06 219 LEU A C 1
ATOM 1732 O O . LEU A 1 219 ? 21.200 12.637 2.540 1.00 83.06 219 LEU A O 1
ATOM 1736 N N . THR A 1 220 ? 23.133 12.000 3.494 1.00 83.69 220 THR A N 1
ATOM 1737 C CA . THR A 1 220 ? 22.611 11.972 4.871 1.00 83.69 220 THR A CA 1
ATOM 1738 C C . THR A 1 220 ? 22.453 13.397 5.423 1.00 83.69 220 THR A C 1
ATOM 1740 O O . THR A 1 220 ? 23.046 14.350 4.910 1.00 83.69 220 THR A O 1
ATOM 1743 N N . ARG A 1 221 ? 21.682 13.577 6.505 1.00 71.25 221 ARG A N 1
ATOM 1744 C CA . ARG A 1 221 ? 21.539 14.890 7.169 1.00 71.25 221 ARG A CA 1
ATOM 1745 C C . ARG A 1 221 ? 22.876 15.509 7.608 1.00 71.25 221 ARG A C 1
ATOM 1747 O O . ARG A 1 221 ? 23.084 16.680 7.288 1.00 71.25 221 ARG A O 1
ATOM 1754 N N . PRO A 1 222 ? 23.801 14.772 8.259 1.00 82.38 222 PRO A N 1
ATOM 1755 C CA . PRO A 1 222 ? 25.112 15.316 8.615 1.00 82.38 222 PRO A CA 1
ATOM 1756 C C . PRO A 1 222 ? 25.920 15.755 7.391 1.00 82.38 222 PRO A C 1
ATOM 1758 O O . PRO A 1 222 ? 26.460 16.858 7.380 1.00 82.38 222 PRO A O 1
ATOM 1761 N N . GLN A 1 223 ? 25.934 14.945 6.326 1.00 85.62 223 GLN A N 1
ATOM 1762 C CA . GLN A 1 223 ? 26.617 15.293 5.075 1.00 85.62 223 GLN A CA 1
ATOM 1763 C C . GLN A 1 223 ? 25.989 16.522 4.410 1.00 85.62 223 GLN A C 1
ATOM 1765 O O . GLN A 1 223 ? 26.706 17.399 3.939 1.00 85.62 223 GLN A O 1
ATOM 1770 N N . ARG A 1 224 ? 24.656 16.633 4.402 1.00 84.94 224 ARG A N 1
ATOM 1771 C CA . ARG A 1 224 ? 23.960 17.807 3.862 1.00 84.94 224 ARG A CA 1
ATOM 1772 C C . ARG A 1 224 ? 24.324 19.072 4.632 1.00 84.94 224 ARG A C 1
ATOM 1774 O O . ARG A 1 224 ? 24.586 20.091 4.002 1.00 84.94 224 ARG A O 1
ATOM 1781 N N . GLN A 1 225 ? 24.375 19.010 5.962 1.00 81.38 225 GLN A N 1
ATOM 1782 C CA . GLN A 1 225 ? 24.772 20.155 6.782 1.00 81.38 225 GLN A CA 1
ATOM 1783 C C . GLN A 1 225 ? 26.249 20.518 6.577 1.00 81.38 225 GLN A C 1
ATOM 1785 O O . GLN A 1 225 ? 26.572 21.695 6.436 1.00 81.38 225 GLN A O 1
ATOM 1790 N N . GLN A 1 226 ? 27.136 19.522 6.498 1.00 85.50 226 GLN A N 1
ATOM 1791 C CA . GLN A 1 226 ? 28.553 19.728 6.193 1.00 85.50 226 GLN A CA 1
ATOM 1792 C C . GLN A 1 226 ? 28.729 20.411 4.829 1.00 85.50 226 GLN A C 1
ATOM 1794 O O . GLN A 1 226 ? 29.411 21.427 4.741 1.00 85.50 226 GLN A O 1
ATOM 1799 N N . LEU A 1 227 ? 28.053 19.912 3.791 1.00 85.62 227 LEU A N 1
ATOM 1800 C CA . LEU A 1 227 ? 28.095 20.471 2.440 1.00 85.62 227 LEU A CA 1
ATOM 1801 C C . LEU A 1 227 ? 27.505 21.884 2.375 1.00 85.62 227 LEU A C 1
ATOM 1803 O O . LEU A 1 227 ? 28.056 22.743 1.693 1.00 85.62 227 LEU A O 1
ATOM 1807 N N . LEU A 1 228 ? 26.406 22.144 3.091 1.00 82.56 228 LEU A N 1
ATOM 1808 C CA . LEU A 1 228 ? 25.820 23.481 3.214 1.00 82.56 228 LEU A CA 1
ATOM 1809 C C . LEU A 1 228 ? 26.810 24.469 3.829 1.00 82.56 228 LEU A C 1
ATOM 1811 O O . LEU A 1 228 ? 26.992 25.553 3.280 1.00 82.56 228 LEU A O 1
ATOM 1815 N N . ASN A 1 229 ? 27.476 24.083 4.919 1.00 83.31 229 ASN A N 1
ATOM 1816 C CA . ASN A 1 229 ? 28.489 24.916 5.558 1.00 83.31 229 ASN A CA 1
ATOM 1817 C C . ASN A 1 229 ? 29.654 25.183 4.590 1.00 83.31 229 ASN A C 1
ATOM 1819 O O . ASN A 1 229 ? 30.030 26.336 4.403 1.00 83.31 229 ASN A O 1
ATOM 1823 N N . THR A 1 230 ? 30.160 24.150 3.903 1.00 84.06 230 THR A N 1
ATOM 1824 C CA . THR A 1 230 ? 31.221 24.287 2.891 1.00 84.06 230 THR A CA 1
ATOM 1825 C C . THR A 1 230 ? 30.814 25.224 1.752 1.00 84.06 230 THR A C 1
ATOM 1827 O O . THR A 1 230 ? 31.581 26.109 1.387 1.00 84.06 230 THR A O 1
ATOM 1830 N N . LEU A 1 231 ? 29.599 25.090 1.213 1.00 81.38 231 LEU A N 1
ATOM 1831 C CA . LEU A 1 231 ? 29.096 25.954 0.139 1.00 81.38 231 LEU A CA 1
ATOM 1832 C C . LEU A 1 231 ? 28.888 27.401 0.597 1.00 81.38 231 LEU A C 1
ATOM 1834 O O . LEU A 1 231 ? 29.156 28.317 -0.174 1.00 81.38 231 LEU A O 1
ATOM 1838 N N . GLN A 1 232 ? 28.441 27.619 1.837 1.00 80.31 232 GLN A N 1
ATOM 1839 C CA . GLN A 1 232 ? 28.322 28.959 2.418 1.00 80.31 232 GLN A CA 1
ATOM 1840 C C . GLN A 1 232 ? 29.689 29.627 2.582 1.00 80.31 232 GLN A C 1
ATOM 1842 O O . GLN A 1 232 ? 29.816 30.813 2.284 1.00 80.31 232 GLN A O 1
ATOM 1847 N N . THR A 1 233 ? 30.713 28.881 3.007 1.00 80.81 233 THR A N 1
ATOM 1848 C CA . THR A 1 233 ? 32.079 29.414 3.104 1.00 80.81 233 THR A CA 1
ATOM 1849 C C . THR A 1 233 ? 32.662 29.707 1.721 1.00 80.81 233 THR A C 1
ATOM 1851 O O . THR A 1 233 ? 33.165 30.803 1.501 1.00 80.81 233 THR A O 1
ATOM 1854 N N . LEU A 1 234 ? 32.503 28.792 0.756 1.00 78.06 234 LEU A N 1
ATOM 1855 C CA . LEU A 1 234 ? 32.965 28.986 -0.625 1.00 78.06 234 LEU A CA 1
ATOM 1856 C C . LEU A 1 234 ? 32.272 30.164 -1.326 1.00 78.06 234 LEU A C 1
ATOM 1858 O O . LEU A 1 234 ? 32.900 30.877 -2.100 1.00 78.06 234 LEU A O 1
ATOM 1862 N N . ALA A 1 235 ? 30.988 30.401 -1.048 1.00 70.94 235 ALA A N 1
ATOM 1863 C CA . ALA A 1 235 ? 30.258 31.548 -1.585 1.00 70.94 235 ALA A CA 1
ATOM 1864 C C . ALA A 1 235 ? 30.696 32.893 -0.967 1.00 70.94 235 ALA A C 1
ATOM 1866 O O . ALA A 1 235 ? 30.415 33.944 -1.545 1.00 70.94 235 ALA A O 1
ATOM 1867 N N . GLY A 1 236 ? 31.349 32.869 0.201 1.00 67.38 236 GLY A N 1
ATOM 1868 C CA . GLY A 1 236 ? 31.817 34.049 0.929 1.00 67.38 236 GLY A CA 1
ATOM 1869 C C . GLY A 1 236 ? 33.274 34.445 0.665 1.00 67.38 236 GLY A C 1
ATOM 1870 O O . GLY A 1 236 ? 33.668 35.525 1.102 1.00 67.38 236 GLY A O 1
ATOM 1871 N N . ASP A 1 237 ? 34.060 33.617 -0.033 1.00 62.75 237 ASP A N 1
ATOM 1872 C CA . ASP A 1 237 ? 35.494 33.836 -0.260 1.00 62.75 237 ASP A CA 1
ATOM 1873 C C . ASP A 1 237 ? 35.777 34.466 -1.647 1.00 62.75 237 ASP A C 1
ATOM 1875 O O . ASP A 1 237 ? 35.606 33.812 -2.682 1.00 62.75 237 ASP A O 1
ATOM 1879 N N . PRO A 1 238 ? 36.194 35.745 -1.716 1.00 52.56 238 PRO A N 1
ATOM 1880 C CA . PRO A 1 238 ? 36.450 36.431 -2.979 1.00 52.56 238 PRO A CA 1
ATOM 1881 C C . PRO A 1 238 ? 37.733 35.977 -3.699 1.00 52.56 238 PRO A C 1
ATOM 1883 O O . PRO A 1 238 ? 37.846 36.245 -4.899 1.00 52.56 238 PRO A O 1
ATOM 1886 N N . GLU A 1 239 ? 38.678 35.295 -3.034 1.00 49.69 239 GLU A N 1
ATOM 1887 C CA . GLU A 1 239 ? 39.936 34.841 -3.661 1.00 49.69 239 GLU A CA 1
ATOM 1888 C C . GLU A 1 239 ? 39.749 33.599 -4.554 1.00 49.69 239 GLU A C 1
ATOM 1890 O O . GLU A 1 239 ? 40.525 33.370 -5.483 1.00 49.69 239 GLU A O 1
ATOM 1895 N N . PHE A 1 240 ? 38.667 32.837 -4.361 1.00 46.78 240 PHE A N 1
ATOM 1896 C CA . PHE A 1 240 ? 38.395 31.599 -5.106 1.00 46.78 240 PHE A CA 1
ATOM 1897 C C . PHE A 1 240 ? 37.923 31.822 -6.558 1.00 46.78 240 PHE A C 1
ATOM 1899 O O . PHE A 1 240 ? 37.964 30.907 -7.380 1.00 46.78 240 PHE A O 1
ATOM 1906 N N . PHE A 1 241 ? 37.491 33.038 -6.911 1.00 46.25 241 PHE A N 1
ATOM 1907 C CA . PHE A 1 241 ? 36.921 33.350 -8.230 1.00 46.25 241 PHE A CA 1
ATOM 1908 C C . PHE A 1 241 ? 37.938 33.914 -9.242 1.00 46.25 241 PHE A C 1
ATOM 1910 O O . PHE A 1 241 ? 37.581 34.151 -10.399 1.00 46.25 241 PHE A O 1
ATOM 1917 N N . SER A 1 242 ? 39.201 34.131 -8.850 1.00 39.03 242 SER A N 1
ATOM 1918 C CA . SER A 1 242 ? 40.255 34.677 -9.722 1.00 39.03 242 SER A CA 1
ATOM 1919 C C . SER A 1 242 ? 41.225 33.598 -10.215 1.00 39.03 242 SER A C 1
ATOM 1921 O O . SER A 1 242 ? 42.381 33.550 -9.809 1.00 39.03 242 SER A O 1
ATOM 1923 N N . GLY A 1 243 ? 40.762 32.724 -11.109 1.00 31.34 243 GLY A N 1
ATOM 1924 C CA . GLY A 1 243 ? 41.551 31.608 -11.639 1.00 31.34 243 GLY A CA 1
ATOM 1925 C C . GLY A 1 243 ? 41.850 31.680 -13.138 1.00 31.34 243 GLY A C 1
ATOM 1926 O O . GLY A 1 243 ? 41.495 30.755 -13.855 1.00 31.34 243 GLY A O 1
ATOM 1927 N N . THR A 1 244 ? 42.521 32.730 -13.631 1.00 33.53 244 THR A N 1
ATOM 1928 C CA . THR A 1 244 ? 43.275 32.655 -14.903 1.00 33.53 244 THR A CA 1
ATOM 1929 C C . THR A 1 244 ? 44.575 33.464 -14.833 1.00 33.53 244 THR A C 1
ATOM 1931 O O . THR A 1 244 ? 44.550 34.688 -14.936 1.00 33.53 244 THR A O 1
ATOM 1934 N N . GLY A 1 245 ? 45.707 32.752 -14.737 1.00 29.27 245 GLY A N 1
ATOM 1935 C CA . GLY A 1 245 ? 47.026 33.179 -15.225 1.00 29.27 245 GLY A CA 1
ATOM 1936 C C . GLY A 1 245 ? 47.993 33.826 -14.223 1.00 29.27 245 GLY A C 1
ATOM 1937 O O . GLY A 1 245 ? 47.924 35.030 -14.004 1.00 29.27 245 GLY A O 1
ATOM 1938 N N . LYS A 1 246 ? 49.003 33.069 -13.760 1.00 27.23 246 LYS A N 1
ATOM 1939 C CA . LYS A 1 246 ? 50.434 33.259 -14.112 1.00 27.23 246 LYS A CA 1
ATOM 1940 C C . LYS A 1 246 ? 51.379 32.410 -13.250 1.00 27.23 246 LYS A C 1
ATOM 1942 O O . LYS A 1 246 ? 51.240 32.314 -12.038 1.00 27.23 246 LYS A O 1
ATOM 1947 N N . THR A 1 247 ? 52.381 31.857 -13.924 1.00 32.88 247 THR A N 1
ATOM 1948 C CA . THR A 1 247 ? 53.561 31.163 -13.397 1.00 32.88 247 THR A CA 1
ATOM 1949 C C . THR A 1 247 ? 54.704 32.153 -13.102 1.00 32.88 247 THR A C 1
ATOM 1951 O O . THR A 1 247 ? 54.829 33.158 -13.796 1.00 32.88 247 THR A O 1
ATOM 1954 N N . ILE A 1 248 ? 55.578 31.776 -12.155 1.00 31.25 248 ILE A N 1
ATOM 1955 C CA . ILE A 1 248 ? 56.970 32.231 -11.918 1.00 31.25 248 ILE A CA 1
ATOM 1956 C C . ILE A 1 248 ? 57.164 33.702 -11.492 1.00 31.25 248 ILE A C 1
ATOM 1958 O O . ILE A 1 248 ? 57.273 34.591 -12.327 1.00 31.25 248 ILE A O 1
ATOM 1962 N N . SER A 1 249 ? 57.379 33.907 -10.186 1.00 26.30 249 SER A N 1
ATOM 1963 C CA . SER A 1 249 ? 58.457 34.760 -9.659 1.00 26.30 249 SER A CA 1
ATOM 1964 C C . SER A 1 249 ? 58.803 34.335 -8.230 1.00 26.30 249 SER A C 1
ATOM 1966 O O . SER A 1 249 ? 57.940 34.207 -7.368 1.00 26.30 249 SER A O 1
ATOM 1968 N N . GLU A 1 250 ? 60.086 34.065 -8.033 1.00 26.66 250 GLU A N 1
ATOM 1969 C CA . GLU A 1 250 ? 60.733 33.620 -6.806 1.00 26.66 250 GLU A CA 1
ATOM 1970 C C . GLU A 1 250 ? 60.858 34.708 -5.717 1.00 26.66 250 GLU A C 1
ATOM 1972 O O . GLU A 1 250 ? 60.896 35.898 -6.015 1.00 26.66 250 GLU A O 1
ATOM 1977 N N . LEU A 1 251 ? 61.122 34.215 -4.496 1.00 25.84 251 LEU A N 1
ATOM 1978 C CA . LEU A 1 251 ? 62.070 34.723 -3.484 1.00 25.84 251 LEU A CA 1
ATOM 1979 C C . LEU A 1 251 ? 61.748 35.991 -2.656 1.00 25.84 251 LEU A C 1
ATOM 1981 O O . LEU A 1 251 ? 61.460 37.064 -3.169 1.00 25.84 251 LEU A O 1
ATOM 1985 N N . ALA A 1 252 ? 62.030 35.825 -1.350 1.00 25.80 252 ALA A N 1
ATOM 1986 C CA . ALA A 1 252 ? 62.060 36.775 -0.222 1.00 25.80 252 ALA A CA 1
ATOM 1987 C C . ALA A 1 252 ? 60.685 37.102 0.406 1.00 25.80 252 ALA A C 1
ATOM 1989 O O . ALA A 1 252 ? 59.759 37.482 -0.287 1.00 25.80 252 ALA A O 1
ATOM 1990 N N . SER A 1 253 ? 60.442 37.011 1.717 1.00 28.20 253 SER A N 1
ATOM 1991 C CA . SER A 1 253 ? 61.289 36.793 2.898 1.00 28.20 253 SER A CA 1
ATOM 1992 C C . SER A 1 253 ? 60.401 36.526 4.131 1.00 28.20 253 SER A C 1
ATOM 1994 O O . SER A 1 253 ? 59.242 36.926 4.167 1.00 28.20 253 SER A O 1
ATOM 1996 N N . SER A 1 254 ? 60.994 35.862 5.122 1.00 27.25 254 SER A N 1
ATOM 1997 C CA . SER A 1 254 ? 60.501 35.393 6.429 1.00 27.25 254 SER A CA 1
ATOM 1998 C C . SER A 1 254 ? 59.816 36.433 7.373 1.00 27.25 254 SER A C 1
ATOM 2000 O O . SER A 1 254 ? 59.892 37.630 7.108 1.00 27.25 254 SER A O 1
ATOM 2002 N N . PRO A 1 255 ? 59.175 35.967 8.483 1.00 43.50 255 PRO A N 1
ATOM 2003 C CA . PRO A 1 255 ? 58.184 36.653 9.352 1.00 43.50 255 PRO A CA 1
ATOM 2004 C C . PRO A 1 255 ? 58.895 37.298 10.589 1.00 43.50 255 PRO A C 1
ATOM 2006 O O . PRO A 1 255 ? 60.102 37.497 10.431 1.00 43.50 255 PRO A O 1
ATOM 2009 N N . PRO A 1 256 ? 58.340 37.626 11.802 1.00 43.69 256 PRO A N 1
ATOM 2010 C CA . PRO A 1 256 ? 57.133 37.196 12.566 1.00 43.69 256 PRO A CA 1
ATOM 2011 C C . PRO A 1 256 ? 56.366 38.394 13.230 1.00 43.69 256 PRO A C 1
ATOM 2013 O O . PRO A 1 256 ? 56.607 39.527 12.841 1.00 43.69 256 PRO A O 1
ATOM 2016 N N . SER A 1 257 ? 55.352 38.290 14.110 1.00 27.03 257 SER A N 1
ATOM 2017 C CA . SER A 1 257 ? 55.380 37.749 15.485 1.00 27.03 257 SER A CA 1
ATOM 2018 C C . SER A 1 257 ? 54.039 37.932 16.236 1.00 27.03 257 SER A C 1
ATOM 2020 O O . SER A 1 257 ? 53.428 38.993 16.163 1.00 27.03 257 SER A O 1
ATOM 2022 N N . THR A 1 258 ? 53.652 36.876 16.970 1.00 29.05 258 THR A N 1
ATOM 2023 C CA . THR A 1 258 ? 53.050 36.788 18.331 1.00 29.05 258 THR A CA 1
ATOM 2024 C C . THR A 1 258 ? 52.615 38.057 19.074 1.00 29.05 258 THR A C 1
ATOM 2026 O O . THR A 1 258 ? 53.435 38.958 19.167 1.00 29.05 258 THR A O 1
ATOM 2029 N N . VAL A 1 259 ? 51.452 38.007 19.757 1.00 30.33 259 VAL A N 1
ATOM 2030 C CA . VAL A 1 259 ? 51.177 38.416 21.172 1.00 30.33 259 VAL A CA 1
ATOM 2031 C C . VAL A 1 259 ? 49.773 37.873 21.553 1.00 30.33 259 VAL A C 1
ATOM 2033 O O . VAL A 1 259 ? 48.805 38.158 20.858 1.00 30.33 259 VAL A O 1
ATOM 2036 N N . GLU A 1 260 ? 49.702 36.822 22.377 1.00 27.55 260 GLU A N 1
ATOM 2037 C CA . GLU A 1 260 ? 49.217 36.776 23.783 1.00 27.55 260 GLU A CA 1
ATOM 2038 C C . GLU A 1 260 ? 47.685 36.881 24.012 1.00 27.55 260 GLU A C 1
ATOM 2040 O O . GLU A 1 260 ? 47.050 37.914 23.828 1.00 27.55 260 GLU A O 1
ATOM 2045 N N . GLU A 1 261 ? 47.134 35.758 24.495 1.00 26.81 261 GLU A N 1
ATOM 2046 C CA . GLU A 1 261 ? 46.090 35.589 25.536 1.00 26.81 261 GLU A CA 1
ATOM 2047 C C . GLU A 1 261 ? 46.311 36.505 26.790 1.00 26.81 261 GLU A C 1
ATOM 2049 O O . GLU A 1 261 ? 47.336 37.179 26.805 1.00 26.81 261 GLU A O 1
ATOM 2054 N N . PRO A 1 262 ? 45.533 36.504 27.919 1.00 38.94 262 PRO A N 1
ATOM 2055 C CA . PRO A 1 262 ? 44.451 35.586 28.342 1.00 38.94 262 PRO A CA 1
ATOM 2056 C C . PRO A 1 262 ? 43.275 36.186 29.198 1.00 38.94 262 PRO A C 1
ATOM 2058 O O . PRO A 1 262 ? 43.332 37.302 29.702 1.00 38.94 262 PRO A O 1
ATOM 2061 N N . ARG A 1 263 ? 42.317 35.289 29.526 1.00 27.22 263 ARG A N 1
ATOM 2062 C CA . ARG A 1 263 ? 41.701 34.991 30.862 1.00 27.22 263 ARG A CA 1
ATOM 2063 C C . ARG A 1 263 ? 40.520 35.782 31.481 1.00 27.22 263 ARG A C 1
ATOM 2065 O O . ARG A 1 263 ? 40.644 36.946 31.827 1.00 27.22 263 ARG A O 1
ATOM 2072 N N . MET A 1 264 ? 39.543 34.940 31.886 1.00 26.61 264 MET A N 1
ATOM 2073 C CA . MET A 1 264 ? 38.678 34.909 33.101 1.00 26.61 264 MET A CA 1
ATOM 2074 C C . MET A 1 264 ? 37.651 36.050 33.271 1.00 26.61 264 MET A C 1
ATOM 2076 O O . MET A 1 264 ? 37.929 37.188 32.943 1.00 26.61 264 MET A O 1
ATOM 2080 N N . SER A 1 265 ? 36.431 35.866 33.792 1.00 29.23 265 SER A N 1
ATOM 2081 C CA . SER A 1 265 ? 35.926 34.934 34.816 1.00 29.23 265 SER A CA 1
ATOM 2082 C C . SER A 1 265 ? 34.381 34.955 34.824 1.00 29.23 265 SER A C 1
ATOM 2084 O O . SER A 1 265 ? 33.788 35.995 34.555 1.00 29.23 265 SER A O 1
ATOM 2086 N N . ASP A 1 266 ? 33.769 33.833 35.201 1.00 30.95 266 ASP A N 1
ATOM 2087 C CA . ASP A 1 266 ? 32.402 33.653 35.746 1.00 30.95 266 ASP A CA 1
ATOM 2088 C C . ASP A 1 266 ? 32.250 34.276 37.169 1.00 30.95 266 ASP A C 1
ATOM 2090 O O . ASP A 1 266 ? 33.276 34.679 37.730 1.00 30.95 266 ASP A O 1
ATOM 2094 N N . PRO A 1 267 ? 31.106 34.191 37.903 1.00 52.00 267 PRO A N 1
ATOM 2095 C CA . PRO A 1 267 ? 29.671 34.108 37.552 1.00 52.00 267 PRO A CA 1
ATOM 2096 C C . PRO A 1 267 ? 28.770 34.976 38.500 1.00 52.00 267 PRO A C 1
ATOM 2098 O O . PRO A 1 267 ? 29.264 35.796 39.268 1.00 52.00 267 PRO A O 1
ATOM 2101 N N . THR A 1 268 ? 27.459 34.671 38.522 1.00 30.39 268 THR A N 1
ATOM 2102 C CA . THR A 1 268 ? 26.378 34.949 39.514 1.00 30.39 268 THR A CA 1
ATOM 2103 C C . THR A 1 268 ? 25.428 36.125 39.265 1.00 30.39 268 THR A C 1
ATOM 2105 O O . THR A 1 268 ? 25.843 37.272 39.279 1.00 30.39 268 THR A O 1
ATOM 2108 N N . GLU A 1 269 ? 24.120 35.830 39.165 1.00 31.23 269 GLU A N 1
ATOM 2109 C CA . GLU A 1 269 ? 23.117 36.288 40.146 1.00 31.23 269 GLU A CA 1
ATOM 2110 C C . GLU A 1 269 ? 21.736 35.612 39.986 1.00 31.23 269 GLU A C 1
ATOM 2112 O O . GLU A 1 269 ? 21.373 35.105 38.928 1.00 31.23 269 GLU A O 1
ATOM 2117 N N . LYS A 1 270 ? 21.019 35.564 41.115 1.00 33.34 270 LYS A N 1
ATOM 2118 C CA . LYS A 1 270 ? 19.718 34.937 41.407 1.00 33.34 270 LYS A CA 1
ATOM 2119 C C . LYS A 1 270 ? 18.534 35.828 40.995 1.00 33.34 270 LYS A C 1
ATOM 2121 O O . LYS A 1 270 ? 18.656 37.044 41.086 1.00 33.34 270 LYS A O 1
ATOM 2126 N N . SER A 1 271 ? 17.345 35.245 40.798 1.00 34.06 271 SER A N 1
ATOM 2127 C CA . SER A 1 271 ? 16.095 35.860 41.290 1.00 34.06 271 SER A CA 1
ATOM 2128 C C . SER A 1 271 ? 14.959 34.849 41.480 1.00 34.06 271 SER A C 1
ATOM 2130 O O . SER A 1 271 ? 14.768 33.950 40.665 1.00 34.06 271 SER A O 1
ATOM 2132 N N . ASP A 1 272 ? 14.216 35.062 42.562 1.00 30.73 272 ASP A N 1
ATOM 2133 C CA . ASP A 1 272 ? 13.093 34.297 43.101 1.00 30.73 272 ASP A CA 1
ATOM 2134 C C . ASP A 1 272 ? 11.729 34.536 42.407 1.00 30.73 272 ASP A C 1
ATOM 2136 O O . ASP A 1 272 ? 11.524 35.550 41.742 1.00 30.73 272 ASP A O 1
ATOM 2140 N N . ALA A 1 273 ? 10.783 33.647 42.758 1.00 30.83 273 ALA A N 1
ATOM 2141 C CA . ALA A 1 273 ? 9.379 33.905 43.143 1.00 30.83 273 ALA A CA 1
ATOM 2142 C C . ALA A 1 273 ? 8.224 33.491 42.194 1.00 30.83 273 ALA A C 1
ATOM 2144 O O . ALA A 1 273 ? 8.009 34.085 41.143 1.00 30.83 273 ALA A O 1
ATOM 2145 N N . ALA A 1 274 ? 7.399 32.561 42.714 1.00 32.53 274 ALA A N 1
ATOM 2146 C CA . ALA A 1 274 ? 5.951 32.688 43.002 1.00 32.53 274 ALA A CA 1
ATOM 2147 C C . ALA A 1 274 ? 5.044 31.562 42.442 1.00 32.53 274 ALA A C 1
ATOM 2149 O O . ALA A 1 274 ? 4.856 31.422 41.237 1.00 32.53 274 ALA A O 1
ATOM 2150 N N . GLU A 1 275 ? 4.434 30.807 43.365 1.00 36.09 275 GLU A N 1
ATOM 2151 C CA . GLU A 1 275 ? 3.330 29.847 43.170 1.00 36.09 275 GLU A CA 1
ATOM 2152 C C . GLU A 1 275 ? 1.956 30.539 43.041 1.00 36.09 275 GLU A C 1
ATOM 2154 O O . GLU A 1 275 ? 1.748 31.608 43.626 1.00 36.09 275 GLU A O 1
ATOM 2159 N N . PRO A 1 276 ? 0.965 29.865 42.421 1.00 42.56 276 PRO A N 1
ATOM 2160 C CA . PRO A 1 276 ? -0.436 30.007 42.818 1.00 42.56 276 PRO A CA 1
ATOM 2161 C C . PRO A 1 276 ? -1.140 28.665 43.137 1.00 42.56 276 PRO A C 1
ATOM 2163 O O . PRO A 1 276 ? -0.851 27.619 42.561 1.00 42.56 276 PRO A O 1
ATOM 2166 N N . SER A 1 277 ? -2.093 28.737 44.072 1.00 33.84 277 SER A N 1
ATOM 2167 C CA . SER A 1 277 ? -2.908 27.652 44.654 1.00 33.84 277 SER A CA 1
ATOM 2168 C C . SER A 1 277 ? -4.031 27.111 43.727 1.00 33.84 277 SER A C 1
ATOM 2170 O O . SER A 1 277 ? -4.358 27.763 42.734 1.00 33.84 277 SER A O 1
ATOM 2172 N N . PRO A 1 278 ? -4.655 25.947 44.042 1.00 47.62 278 PRO A N 1
ATOM 2173 C CA . PRO A 1 278 ? -5.455 25.149 43.100 1.00 47.62 278 PRO A CA 1
ATOM 2174 C C . PRO A 1 278 ? -6.978 25.409 43.179 1.00 47.62 278 PRO A C 1
ATOM 2176 O O . PRO A 1 278 ? -7.453 25.917 44.198 1.00 47.62 278 PRO A O 1
ATOM 2179 N N . PRO A 1 279 ? -7.774 25.016 42.160 1.00 44.31 279 PRO A N 1
ATOM 2180 C CA . PRO A 1 279 ? -9.233 25.033 42.233 1.00 44.31 279 PRO A CA 1
ATOM 2181 C C . PRO A 1 279 ? -9.846 23.671 42.625 1.00 44.31 279 PRO A C 1
ATOM 2183 O O . PRO A 1 279 ? -9.209 22.624 42.564 1.00 44.31 279 PRO A O 1
ATOM 2186 N N . ALA A 1 280 ? -11.104 23.754 43.060 1.00 33.44 280 ALA A N 1
ATOM 2187 C CA . ALA A 1 280 ? -11.882 22.791 43.836 1.00 33.44 280 ALA A CA 1
ATOM 2188 C C . ALA A 1 280 ? -12.405 21.541 43.091 1.00 33.44 280 ALA A C 1
ATOM 2190 O O . ALA A 1 280 ? -12.655 21.568 41.888 1.00 33.44 280 ALA A O 1
ATOM 2191 N N . GLU A 1 281 ? -12.654 20.481 43.868 1.00 35.44 281 GLU A N 1
ATOM 2192 C CA . GLU A 1 281 ? -13.305 19.219 43.477 1.00 35.44 281 GLU A CA 1
ATOM 2193 C C . GLU A 1 281 ? -14.837 19.349 43.293 1.00 35.44 281 GLU A C 1
ATOM 2195 O O . GLU A 1 281 ? -15.490 20.046 44.078 1.00 35.44 281 GLU A O 1
ATOM 2200 N N . PRO A 1 282 ? -15.450 18.611 42.343 1.00 42.03 282 PRO A N 1
ATOM 2201 C CA . PRO A 1 282 ? -16.886 18.340 42.319 1.00 42.03 282 PRO A CA 1
ATOM 2202 C C . PRO A 1 282 ? -17.261 16.951 42.889 1.00 42.03 282 PRO A C 1
ATOM 2204 O O . PRO A 1 282 ? -16.522 15.976 42.785 1.00 42.03 282 PRO A O 1
ATOM 2207 N N . SER A 1 283 ? -18.458 16.885 43.484 1.00 36.78 283 SER A N 1
ATOM 2208 C CA . SER A 1 283 ? -19.094 15.721 44.135 1.00 36.78 283 SER A CA 1
ATOM 2209 C C . SER A 1 283 ? -19.592 14.651 43.130 1.00 36.78 283 SER A C 1
ATOM 2211 O O . SER A 1 283 ? -19.901 15.013 41.994 1.00 36.78 283 SER A O 1
ATOM 2213 N N . PRO A 1 284 ? -19.719 13.356 43.505 1.00 43.50 284 PRO A N 1
ATOM 2214 C CA . PRO A 1 284 ? -19.912 12.260 42.550 1.00 43.50 284 PRO A CA 1
ATOM 2215 C C . PRO A 1 284 ? -21.380 12.022 42.154 1.00 43.50 284 PRO A C 1
ATOM 2217 O O . PRO A 1 284 ? -22.283 12.020 42.993 1.00 43.50 284 PRO A O 1
ATOM 2220 N N . ALA A 1 285 ? -21.598 11.758 40.862 1.00 33.09 285 ALA A N 1
ATOM 2221 C CA . ALA A 1 285 ? -22.860 11.289 40.292 1.00 33.09 285 ALA A CA 1
ATOM 2222 C C . ALA A 1 285 ? -23.062 9.773 40.510 1.00 33.09 285 ALA A C 1
ATOM 2224 O O . ALA A 1 285 ? -22.106 9.009 40.638 1.00 33.09 285 ALA A O 1
ATOM 2225 N N . ALA A 1 286 ? -24.329 9.353 40.569 1.00 36.03 286 ALA A N 1
ATOM 2226 C CA . ALA A 1 286 ? -24.771 7.975 40.797 1.00 36.03 286 ALA A CA 1
ATOM 2227 C C . ALA A 1 286 ? -24.346 7.001 39.669 1.00 36.03 286 ALA A C 1
ATOM 2229 O O . ALA A 1 286 ? -24.206 7.425 38.522 1.00 36.03 286 ALA A O 1
ATOM 2230 N N . PRO A 1 287 ? -24.176 5.693 39.959 1.00 31.44 287 PRO A N 1
ATOM 2231 C CA . PRO A 1 287 ? -23.700 4.722 38.978 1.00 31.44 287 PRO A CA 1
ATOM 2232 C C . PRO A 1 287 ? -24.761 4.403 37.913 1.00 31.44 287 PRO A C 1
ATOM 2234 O O . PRO A 1 287 ? -25.874 3.978 38.227 1.00 31.44 287 PRO A O 1
ATOM 2237 N N . VAL A 1 288 ? -24.372 4.567 36.648 1.00 36.50 288 VAL A N 1
ATOM 2238 C CA . VAL A 1 288 ? -25.073 4.059 35.460 1.00 36.50 288 VAL A CA 1
ATOM 2239 C C . VAL A 1 288 ? -24.982 2.520 35.456 1.00 36.50 288 VAL A C 1
ATOM 2241 O O . VAL A 1 288 ? -23.926 1.977 35.799 1.00 36.50 288 VAL A O 1
ATOM 2244 N N . PRO A 1 289 ? -26.057 1.780 35.121 1.00 31.48 289 PRO A N 1
ATOM 2245 C CA . PRO A 1 289 ? -26.019 0.321 35.076 1.00 31.48 289 PRO A CA 1
ATOM 2246 C C . PRO A 1 289 ? -25.025 -0.169 34.017 1.00 31.48 289 PRO A C 1
ATOM 2248 O O . PRO A 1 289 ? -25.046 0.282 32.874 1.00 31.48 289 PRO A O 1
ATOM 2251 N N . LYS A 1 290 ? -24.164 -1.118 34.406 1.00 27.62 290 LYS A N 1
ATOM 2252 C CA . LYS A 1 290 ? -23.247 -1.818 33.501 1.00 27.62 290 LYS A CA 1
ATOM 2253 C C . LYS A 1 290 ? -24.056 -2.541 32.421 1.00 27.62 290 LYS A C 1
ATOM 2255 O O . LYS A 1 290 ? -24.714 -3.538 32.715 1.00 27.62 290 LYS A O 1
ATOM 2260 N N . LEU A 1 291 ? -24.000 -2.038 31.193 1.00 36.59 291 LEU A N 1
ATOM 2261 C CA . LEU A 1 291 ? -24.372 -2.796 30.003 1.00 36.59 291 LEU A CA 1
ATOM 2262 C C . LEU A 1 291 ? -23.297 -3.864 29.771 1.00 36.59 291 LEU A C 1
ATOM 2264 O O . LEU A 1 291 ? -22.109 -3.607 29.968 1.00 36.59 291 LEU A O 1
ATOM 2268 N N . GLN A 1 292 ? -23.717 -5.080 29.426 1.00 29.50 292 GLN A N 1
ATOM 2269 C CA . GLN A 1 292 ? -22.781 -6.132 29.038 1.00 29.50 292 GLN A CA 1
ATOM 2270 C C . GLN A 1 292 ? -22.073 -5.738 27.731 1.00 29.50 292 GLN A C 1
ATOM 2272 O O . GLN A 1 292 ? -22.729 -5.154 26.864 1.00 29.50 292 GLN A O 1
ATOM 2277 N N . PRO A 1 293 ? -20.771 -6.041 27.576 1.00 26.19 293 PRO A N 1
ATOM 2278 C CA . PRO A 1 293 ? -20.087 -5.859 26.305 1.00 26.19 293 PRO A CA 1
ATOM 2279 C C . PRO A 1 293 ? -20.757 -6.756 25.260 1.00 26.19 293 PRO A C 1
ATOM 2281 O O . PRO A 1 293 ? -20.930 -7.954 25.473 1.00 26.19 293 PRO A O 1
ATOM 2284 N N . VAL A 1 294 ? -21.187 -6.152 24.155 1.00 30.86 294 VAL A N 1
ATOM 2285 C CA . VAL A 1 294 ? -21.656 -6.866 22.967 1.00 30.86 294 VAL A CA 1
ATOM 2286 C C . VAL A 1 294 ? -20.557 -6.718 21.927 1.00 30.86 294 VAL A C 1
ATOM 2288 O O . VAL A 1 294 ? -20.604 -5.816 21.096 1.00 30.86 294 VAL A O 1
ATOM 2291 N N . THR A 1 295 ? -19.543 -7.570 22.010 1.00 30.28 295 THR A N 1
ATOM 2292 C CA . THR A 1 295 ? -18.580 -7.770 20.929 1.00 30.28 295 THR A CA 1
ATOM 2293 C C . THR A 1 295 ? -19.091 -8.904 20.056 1.00 30.28 295 THR A C 1
ATOM 2295 O O . THR A 1 295 ? -19.083 -10.064 20.452 1.00 30.28 295 THR A O 1
ATOM 2298 N N . ALA A 1 296 ? -19.686 -8.515 18.924 1.00 27.53 296 ALA A N 1
ATOM 2299 C CA . ALA A 1 296 ? -19.907 -9.331 17.726 1.00 27.53 296 ALA A CA 1
ATOM 2300 C C . ALA A 1 296 ? -20.700 -8.532 16.666 1.00 27.53 296 ALA A C 1
ATOM 2302 O O . ALA A 1 296 ? -21.762 -8.982 16.254 1.00 27.53 296 ALA A O 1
ATOM 2303 N N . ILE A 1 297 ? -20.261 -7.330 16.249 1.00 27.91 297 ILE A N 1
ATOM 2304 C CA . ILE A 1 297 ? -20.766 -6.691 15.002 1.00 27.91 297 ILE A CA 1
ATOM 2305 C C . ILE A 1 297 ? -19.657 -5.904 14.263 1.00 27.91 297 ILE A C 1
ATOM 2307 O O . ILE A 1 297 ? -19.905 -4.865 13.661 1.00 27.91 297 ILE A O 1
ATOM 2311 N N . LEU A 1 298 ? -18.420 -6.406 14.270 1.00 26.59 298 LEU A N 1
ATOM 2312 C CA . LEU A 1 298 ? -17.448 -6.104 13.202 1.00 26.59 298 LEU A CA 1
ATOM 2313 C C . LEU A 1 298 ? -17.080 -7.349 12.372 1.00 26.59 298 LEU A C 1
ATOM 2315 O O . LEU A 1 298 ? -16.331 -7.245 11.408 1.00 26.59 298 LEU A O 1
ATOM 2319 N N . SER A 1 299 ? -17.737 -8.486 12.642 1.00 25.92 299 SER A N 1
ATOM 2320 C CA . SER A 1 299 ? -17.668 -9.705 11.832 1.00 25.92 299 SER A CA 1
ATOM 2321 C C . SER A 1 299 ? -19.072 -10.117 11.370 1.00 25.92 299 SER A C 1
ATOM 2323 O O . SER A 1 299 ? -19.884 -10.575 12.169 1.00 25.92 299 SER A O 1
ATOM 2325 N N . LEU A 1 300 ? -19.316 -9.963 10.062 1.00 27.16 300 LEU A N 1
ATOM 2326 C CA . LEU A 1 300 ? -20.337 -10.624 9.231 1.00 27.16 300 LEU A CA 1
ATOM 2327 C C . LEU A 1 300 ? -21.830 -10.356 9.528 1.00 27.16 300 LEU A C 1
ATOM 2329 O O . LEU A 1 300 ? -22.446 -10.942 10.416 1.00 27.16 300 LEU A O 1
ATOM 2333 N N . ALA A 1 301 ? -22.471 -9.608 8.625 1.00 21.25 301 ALA A N 1
ATOM 2334 C CA . ALA A 1 301 ? -23.878 -9.819 8.302 1.00 21.25 301 ALA A CA 1
ATOM 2335 C C . ALA A 1 301 ? -23.985 -11.041 7.369 1.00 21.25 301 ALA A C 1
ATOM 2337 O O . ALA A 1 301 ? -23.733 -10.940 6.173 1.00 21.25 301 ALA A O 1
ATOM 2338 N N . LEU A 1 302 ? -24.341 -12.211 7.908 1.00 25.70 302 LEU A N 1
ATOM 2339 C CA . LEU A 1 302 ? -24.758 -13.362 7.098 1.00 25.70 302 LEU A CA 1
ATOM 2340 C C . LEU A 1 302 ? -26.288 -13.380 6.951 1.00 25.70 302 LEU A C 1
ATOM 2342 O O . LEU A 1 302 ? -27.003 -13.138 7.929 1.00 25.70 302 LEU A O 1
ATOM 2346 N N . PRO A 1 303 ? -26.823 -13.720 5.764 1.00 23.09 303 PRO A N 1
ATOM 2347 C CA . PRO A 1 303 ? -28.251 -13.888 5.577 1.00 23.09 303 PRO A CA 1
ATOM 2348 C C . PRO A 1 303 ? -28.731 -15.202 6.205 1.00 23.09 303 PRO A C 1
ATOM 2350 O O . PRO A 1 303 ? -28.178 -16.282 6.005 1.00 23.09 303 PRO A O 1
ATOM 2353 N N . TYR A 1 304 ? -29.830 -15.089 6.939 1.00 21.86 304 TYR A N 1
ATOM 2354 C CA . TYR A 1 304 ? -30.632 -16.184 7.465 1.00 21.86 304 TYR A CA 1
ATOM 2355 C C . TYR A 1 304 ? -31.156 -17.083 6.326 1.00 21.86 304 TYR A C 1
ATOM 2357 O O . TYR A 1 304 ? -31.909 -16.608 5.477 1.00 21.86 304 TYR A O 1
ATOM 2365 N N . GLN A 1 305 ? -30.830 -18.383 6.325 1.00 23.09 305 GLN A N 1
ATOM 2366 C CA . GLN A 1 305 ? -31.561 -19.410 5.562 1.00 23.09 305 GLN A CA 1
ATOM 2367 C C . GLN A 1 305 ? -31.822 -20.674 6.406 1.00 23.09 305 GLN A C 1
ATOM 2369 O O . GLN A 1 305 ? -31.043 -20.984 7.308 1.00 23.09 305 GLN A O 1
ATOM 2374 N N . PRO A 1 306 ? -32.944 -21.388 6.170 1.00 25.80 306 PRO A N 1
ATOM 2375 C CA . PRO A 1 306 ? -33.555 -22.264 7.164 1.00 25.80 306 PRO A CA 1
ATOM 2376 C C . PRO A 1 306 ? -33.123 -23.741 7.059 1.00 25.80 306 PRO A C 1
ATOM 2378 O O . PRO A 1 306 ? -33.001 -24.293 5.973 1.00 25.80 306 PRO A O 1
ATOM 2381 N N . ASN A 1 307 ? -32.963 -24.356 8.238 1.00 24.53 307 ASN A N 1
ATOM 2382 C CA . ASN A 1 307 ? -33.052 -25.776 8.636 1.00 24.53 307 ASN A CA 1
ATOM 2383 C C . ASN A 1 307 ? -33.100 -26.897 7.577 1.00 24.53 307 ASN A C 1
ATOM 2385 O O . ASN A 1 307 ? -34.015 -26.924 6.763 1.00 24.53 307 ASN A O 1
ATOM 2389 N N . PHE A 1 308 ? -32.298 -27.956 7.798 1.00 24.12 308 PHE A N 1
ATOM 2390 C CA . PHE A 1 308 ? -32.709 -29.381 7.733 1.00 24.12 308 PHE A CA 1
ATOM 2391 C C . PHE A 1 308 ? -31.660 -30.304 8.423 1.00 24.12 308 PHE A C 1
ATOM 2393 O O . PHE A 1 308 ? -30.589 -29.826 8.788 1.00 24.12 308 PHE A O 1
ATOM 2400 N N . PRO A 1 309 ? -31.975 -31.572 8.768 1.00 29.09 309 PRO A N 1
ATOM 2401 C CA . PRO A 1 309 ? -31.996 -32.036 10.153 1.00 29.09 309 PRO A CA 1
ATOM 2402 C C . PRO A 1 309 ? -30.809 -32.941 10.526 1.00 29.09 309 PRO A C 1
ATOM 2404 O O . PRO A 1 309 ? -30.259 -33.654 9.689 1.00 29.09 309 PRO A O 1
ATOM 2407 N N . ARG A 1 310 ? -30.495 -33.024 11.825 1.00 26.45 310 ARG A N 1
ATOM 2408 C CA . ARG A 1 310 ? -29.763 -34.167 12.392 1.00 26.45 310 ARG A CA 1
ATOM 2409 C C . ARG A 1 310 ? -30.692 -35.017 13.252 1.00 26.45 310 ARG A C 1
ATOM 2411 O O . ARG A 1 310 ? -31.204 -34.588 14.279 1.00 26.45 310 ARG A O 1
ATOM 2418 N N . THR A 1 311 ? -30.901 -36.233 12.772 1.00 27.58 311 THR A N 1
ATOM 2419 C CA . THR A 1 311 ? -31.490 -37.384 13.452 1.00 27.58 311 THR A CA 1
ATOM 2420 C C . THR A 1 311 ? -30.534 -37.986 14.487 1.00 27.58 311 THR A C 1
ATOM 2422 O O . THR A 1 311 ? -29.335 -38.061 14.222 1.00 27.58 311 THR A O 1
ATOM 2425 N N . GLY A 1 312 ? -31.099 -38.528 15.574 1.00 26.95 312 GLY A N 1
ATOM 2426 C CA . GLY A 1 312 ? -30.482 -39.524 16.468 1.00 26.95 312 GLY A CA 1
ATOM 2427 C C . GLY A 1 312 ? -30.230 -38.993 17.887 1.00 26.95 312 GLY A C 1
ATOM 2428 O O . GLY A 1 312 ? -29.210 -38.362 18.116 1.00 26.95 312 GLY A O 1
ATOM 2429 N N . SER A 1 313 ? -31.210 -39.002 18.800 1.00 26.16 313 SER A N 1
ATOM 2430 C CA . SER A 1 313 ? -31.699 -40.126 19.636 1.00 26.16 313 SER A CA 1
ATOM 2431 C C . SER A 1 313 ? -30.804 -40.455 20.840 1.00 26.16 313 SER A C 1
ATOM 2433 O O . SER A 1 313 ? -29.670 -40.873 20.630 1.00 26.16 313 SER A O 1
ATOM 2435 N N . VAL A 1 314 ? -31.365 -40.294 22.050 1.00 29.23 314 VAL A N 1
ATOM 2436 C CA . VAL A 1 314 ? -31.386 -41.167 23.262 1.00 29.23 314 VAL A CA 1
ATOM 2437 C C . VAL A 1 314 ? -31.996 -40.290 24.388 1.00 29.23 314 VAL A C 1
ATOM 2439 O O . VAL A 1 314 ? -31.445 -39.233 24.674 1.00 29.23 314 VAL A O 1
ATOM 2442 N N . GLU A 1 315 ? -33.300 -40.440 24.687 1.00 27.34 315 GLU A N 1
ATOM 2443 C CA . GLU A 1 315 ? -33.902 -41.000 25.938 1.00 27.34 315 GLU A CA 1
ATOM 2444 C C . GLU A 1 315 ? -33.473 -40.232 27.220 1.00 27.34 315 GLU A C 1
ATOM 2446 O O . GLU A 1 315 ? -32.289 -40.030 27.430 1.00 27.34 315 GLU A O 1
ATOM 2451 N N . GLU A 1 316 ? -34.331 -39.699 28.107 1.00 29.48 316 GLU A N 1
ATOM 2452 C CA . GLU A 1 316 ? -35.548 -40.238 28.742 1.00 29.48 316 GLU A CA 1
ATOM 2453 C C . GLU A 1 316 ? -36.478 -39.128 29.322 1.00 29.48 316 GLU A C 1
ATOM 2455 O O . GLU A 1 316 ? -35.982 -38.109 29.789 1.00 29.48 316 GLU A O 1
ATOM 2460 N N . GLY A 1 317 ? -37.805 -39.394 29.319 1.00 26.27 317 GLY A N 1
ATOM 2461 C CA . GLY A 1 317 ? -38.892 -39.073 30.295 1.00 26.27 317 GLY A CA 1
ATOM 2462 C C . GLY A 1 317 ? -39.008 -37.673 30.952 1.00 26.27 317 GLY A C 1
ATOM 2463 O O . GLY A 1 317 ? -38.032 -37.123 31.423 1.00 26.27 317 GLY A O 1
ATOM 2464 N N . VAL A 1 318 ? -40.176 -37.041 31.164 1.00 29.95 318 VAL A N 1
ATOM 2465 C CA . VAL A 1 318 ? -41.478 -37.531 31.678 1.00 29.95 318 VAL A CA 1
ATOM 2466 C C . VAL A 1 318 ? -42.541 -36.386 31.638 1.00 29.95 318 VAL A C 1
ATOM 2468 O O . VAL A 1 318 ? -42.183 -35.244 31.905 1.00 29.95 318 VAL A O 1
ATOM 2471 N N . ALA A 1 319 ? -43.824 -36.753 31.406 1.00 29.44 319 ALA A N 1
ATOM 2472 C CA . ALA A 1 319 ? -45.139 -36.119 31.745 1.00 29.44 319 ALA A CA 1
ATOM 2473 C C . ALA A 1 319 ? -45.567 -34.767 31.097 1.00 29.44 319 ALA A C 1
ATOM 2475 O O . ALA A 1 319 ? -44.898 -33.759 31.270 1.00 29.44 319 ALA A O 1
ATOM 2476 N N . GLU A 1 320 ? -46.588 -34.745 30.208 1.00 29.33 320 GLU A N 1
ATOM 2477 C CA . GLU A 1 320 ? -48.065 -34.525 30.417 1.00 29.33 320 GLU A CA 1
ATOM 2478 C C . GLU A 1 320 ? -48.425 -33.041 30.705 1.00 29.33 320 GLU A C 1
ATOM 2480 O O . GLU A 1 320 ? -47.839 -32.454 31.600 1.00 29.33 320 GLU A O 1
ATOM 2485 N N . GLU A 1 321 ? -49.230 -32.287 29.927 1.00 28.70 321 GLU A N 1
ATOM 2486 C CA . GLU A 1 321 ? -50.687 -32.333 29.602 1.00 28.70 321 GLU A CA 1
ATOM 2487 C C . GLU A 1 321 ? -50.973 -31.392 28.378 1.00 28.70 321 GLU A C 1
ATOM 2489 O O . GLU A 1 321 ? -50.411 -30.304 28.306 1.00 28.70 321 GLU A O 1
ATOM 2494 N N . HIS A 1 322 ? -51.621 -31.807 27.269 1.00 29.69 322 HIS A N 1
ATOM 2495 C CA . HIS A 1 322 ? -53.027 -31.522 26.829 1.00 29.69 322 HIS A CA 1
ATOM 2496 C C . HIS A 1 322 ? -53.597 -30.115 27.187 1.00 29.69 322 HIS A C 1
ATOM 2498 O O . HIS A 1 322 ? -53.542 -29.755 28.350 1.00 29.69 322 HIS A O 1
ATOM 2504 N N . VAL A 1 323 ? -54.250 -29.253 26.366 1.00 33.97 323 VAL A N 1
ATOM 2505 C CA . VAL A 1 323 ? -55.103 -29.266 25.125 1.00 33.97 323 VAL A CA 1
ATOM 2506 C C . VAL A 1 323 ? -55.676 -27.798 24.972 1.00 33.97 323 VAL A C 1
ATOM 2508 O O . VAL A 1 323 ? -55.663 -27.114 25.995 1.00 33.97 323 VAL A O 1
ATOM 2511 N N . PRO A 1 324 ? -56.312 -27.252 23.886 1.00 45.16 324 PRO A N 1
ATOM 2512 C CA . PRO A 1 324 ? -56.215 -27.374 22.408 1.00 45.16 324 PRO A CA 1
ATOM 2513 C C . PRO A 1 324 ? -56.277 -26.028 21.578 1.00 45.16 324 PRO A C 1
ATOM 2515 O O . PRO A 1 324 ? -56.559 -24.962 22.110 1.00 45.16 324 PRO A O 1
ATOM 2518 N N . ALA A 1 325 ? -56.049 -26.154 20.248 1.00 30.83 325 ALA A N 1
ATOM 2519 C CA . ALA A 1 325 ? -56.694 -25.584 19.016 1.00 30.83 325 ALA A CA 1
ATOM 2520 C C . ALA A 1 325 ? -57.469 -24.225 19.041 1.00 30.83 325 ALA A C 1
ATOM 2522 O O . ALA A 1 325 ? -58.154 -23.939 20.011 1.00 30.83 325 ALA A O 1
ATOM 2523 N N . ALA A 1 326 ? -57.575 -23.354 18.014 1.00 30.77 326 ALA A N 1
ATOM 2524 C CA . ALA A 1 326 ? -57.463 -23.315 16.527 1.00 30.77 326 ALA A CA 1
ATOM 2525 C C . ALA A 1 326 ? -57.488 -21.790 16.093 1.00 30.77 326 ALA A C 1
ATOM 2527 O O . ALA A 1 326 ? -57.505 -20.986 17.029 1.00 30.77 326 ALA A O 1
ATOM 2528 N N . PRO A 1 327 ? -57.601 -21.305 14.811 1.00 45.00 327 PRO A N 1
ATOM 2529 C CA . PRO A 1 327 ? -57.875 -21.999 13.530 1.00 45.00 327 PRO A CA 1
ATOM 2530 C C . PRO A 1 327 ? -57.194 -21.485 12.204 1.00 45.00 327 PRO A C 1
ATOM 2532 O O . PRO A 1 327 ? -56.642 -20.394 12.156 1.00 45.00 327 PRO A O 1
ATOM 2535 N N . LEU A 1 328 ? -57.353 -22.302 11.133 1.00 29.70 328 LEU A N 1
ATOM 2536 C CA . LEU A 1 328 ? -57.642 -22.032 9.684 1.00 29.70 328 LEU A CA 1
ATOM 2537 C C . LEU A 1 328 ? -56.696 -21.138 8.829 1.00 29.70 328 LEU A C 1
ATOM 2539 O O . LEU A 1 328 ? -56.495 -19.968 9.120 1.00 29.70 328 LEU A O 1
ATOM 2543 N N . GLU A 1 329 ? -56.011 -21.686 7.807 1.00 26.36 329 GLU A N 1
ATOM 2544 C CA . GLU A 1 329 ? -56.431 -21.900 6.384 1.00 26.36 329 GLU A CA 1
ATOM 2545 C C . GLU A 1 329 ? -56.566 -20.599 5.553 1.00 26.36 329 GLU A C 1
ATOM 2547 O O . GLU A 1 329 ? -57.442 -19.779 5.786 1.00 26.36 329 GLU A O 1
ATOM 2552 N N . SER A 1 330 ? -55.593 -20.277 4.689 1.00 27.83 330 SER A N 1
ATOM 2553 C CA . SER A 1 330 ? -55.453 -20.658 3.260 1.00 27.83 330 SER A CA 1
ATOM 2554 C C . SER A 1 330 ? -56.187 -19.732 2.273 1.00 27.83 330 SER A C 1
ATOM 2556 O O . SER A 1 330 ? -57.412 -19.735 2.220 1.00 27.83 330 SER A O 1
ATOM 2558 N N . ASN A 1 331 ? -55.449 -19.005 1.425 1.00 28.42 331 ASN A N 1
ATOM 2559 C CA . ASN A 1 331 ? -55.351 -19.259 -0.026 1.00 28.42 331 ASN A CA 1
ATOM 2560 C C . ASN A 1 331 ? -54.799 -18.055 -0.811 1.00 28.42 331 ASN A C 1
ATOM 2562 O O . ASN A 1 331 ? -55.180 -16.909 -0.595 1.00 28.42 331 ASN A O 1
ATOM 2566 N N . ARG A 1 332 ? -53.902 -18.384 -1.751 1.00 30.97 332 ARG A N 1
ATOM 2567 C CA . ARG A 1 332 ? -53.314 -17.530 -2.801 1.00 30.97 332 ARG A CA 1
ATOM 2568 C C . ARG A 1 332 ? -54.369 -17.109 -3.850 1.00 30.97 332 ARG A C 1
ATOM 2570 O O . ARG A 1 332 ? -55.471 -17.662 -3.836 1.00 30.97 332 ARG A O 1
ATOM 2577 N N . PRO A 1 333 ? -54.037 -16.208 -4.800 1.00 33.53 333 PRO A N 1
ATOM 2578 C CA . PRO A 1 333 ? -53.363 -16.658 -6.035 1.00 33.53 333 PRO A CA 1
ATOM 2579 C C . PRO A 1 333 ? -52.310 -15.677 -6.621 1.00 33.53 333 PRO A C 1
ATOM 2581 O O . PRO A 1 333 ? -52.501 -14.467 -6.623 1.00 33.53 333 PRO A O 1
ATOM 2584 N N . ASP A 1 334 ? -51.233 -16.241 -7.178 1.00 29.73 334 ASP A N 1
ATOM 2585 C CA . ASP A 1 334 ? -50.432 -15.696 -8.302 1.00 29.73 334 ASP A CA 1
ATOM 2586 C C . ASP A 1 334 ? -51.293 -15.672 -9.593 1.00 29.73 334 ASP A C 1
ATOM 2588 O O . ASP A 1 334 ? -52.262 -16.443 -9.616 1.00 29.73 334 ASP A O 1
ATOM 2592 N N . PRO A 1 335 ? -50.995 -14.920 -10.693 1.00 44.31 335 PRO A N 1
ATOM 2593 C CA . PRO A 1 335 ? -49.651 -14.818 -11.307 1.00 44.31 335 PRO A CA 1
ATOM 2594 C C . PRO A 1 335 ? -49.306 -13.522 -12.100 1.00 44.31 335 PRO A C 1
ATOM 2596 O O . PRO A 1 335 ? -50.187 -12.827 -12.591 1.00 44.31 335 PRO A O 1
ATOM 2599 N N . TYR A 1 336 ? -48.015 -13.238 -12.329 1.00 28.72 336 TYR A N 1
ATOM 2600 C CA . TYR A 1 336 ? -47.382 -13.210 -13.669 1.00 28.72 336 TYR A CA 1
ATOM 2601 C C . TYR A 1 336 ? -45.909 -12.770 -13.608 1.00 28.72 336 TYR A C 1
ATOM 2603 O O . TYR A 1 336 ? -45.533 -11.819 -12.933 1.00 28.72 336 TYR A O 1
ATOM 2611 N N . VAL A 1 337 ? -45.109 -13.502 -14.378 1.00 26.17 337 VAL A N 1
ATOM 2612 C CA . VAL A 1 337 ? -43.661 -13.409 -14.583 1.00 26.17 337 VAL A CA 1
ATOM 2613 C C . VAL A 1 337 ? -43.331 -12.341 -15.629 1.00 26.17 337 VAL A C 1
ATOM 2615 O O . VAL A 1 337 ? -44.005 -12.265 -16.656 1.00 26.17 337 VAL A O 1
ATOM 2618 N N . SER A 1 338 ? -42.243 -11.594 -15.430 1.00 25.97 338 SER A N 1
ATOM 2619 C CA . SER A 1 338 ? -41.349 -11.169 -16.517 1.00 25.97 338 SER A CA 1
ATOM 2620 C C . SER A 1 338 ? -39.937 -10.977 -15.970 1.00 25.97 338 SER A C 1
ATOM 2622 O O . SER A 1 338 ? -39.708 -10.195 -15.052 1.00 25.97 338 SER A O 1
ATOM 2624 N N . GLU A 1 339 ? -39.031 -11.773 -16.529 1.00 27.41 339 GLU A N 1
ATOM 2625 C CA . GLU A 1 339 ? -37.593 -11.815 -16.295 1.00 27.41 339 GLU A CA 1
ATOM 2626 C C . GLU A 1 339 ? -36.929 -10.463 -16.571 1.00 27.41 339 GLU A C 1
ATOM 2628 O O . GLU A 1 339 ? -37.137 -9.863 -17.624 1.00 27.41 339 GLU A O 1
ATOM 2633 N N . LEU A 1 340 ? -36.046 -10.050 -15.668 1.00 23.73 340 LEU A N 1
ATOM 2634 C CA . LEU A 1 340 ? -34.862 -9.268 -15.998 1.00 23.73 340 LEU A CA 1
ATOM 2635 C C . LEU A 1 340 ? -33.738 -9.810 -15.118 1.00 23.73 340 LEU A C 1
ATOM 2637 O O . LEU A 1 340 ? -33.758 -9.695 -13.896 1.00 23.73 340 LEU A O 1
ATOM 2641 N N . VAL A 1 341 ? -32.815 -10.499 -15.782 1.00 27.70 341 VAL A N 1
ATOM 2642 C CA . VAL A 1 341 ? -31.530 -10.944 -15.252 1.00 27.70 341 VAL A CA 1
ATOM 2643 C C . VAL A 1 341 ? -30.790 -9.696 -14.772 1.00 27.70 341 VAL A C 1
ATOM 2645 O O . VAL A 1 341 ? -30.389 -8.876 -15.592 1.00 27.70 341 VAL A O 1
ATOM 2648 N N . ALA A 1 342 ? -30.672 -9.531 -13.457 1.00 23.70 342 ALA A N 1
ATOM 2649 C CA . ALA A 1 342 ? -29.836 -8.510 -12.844 1.00 23.70 342 ALA A CA 1
ATOM 2650 C C . ALA A 1 342 ? -28.587 -9.201 -12.301 1.00 23.70 342 ALA A C 1
ATOM 2652 O O . ALA A 1 342 ? -28.670 -10.118 -11.478 1.00 23.70 342 ALA A O 1
ATOM 2653 N N . GLU A 1 343 ? -27.448 -8.804 -12.859 1.00 24.59 343 GLU A N 1
ATOM 2654 C CA . GLU A 1 343 ? -26.120 -9.204 -12.425 1.00 24.59 343 GLU A CA 1
ATOM 2655 C C . GLU A 1 343 ? -25.958 -8.876 -10.939 1.00 24.59 343 GLU A C 1
ATOM 2657 O O . GLU A 1 343 ? -26.365 -7.824 -10.452 1.00 24.59 343 GLU A O 1
ATOM 2662 N N . LYS A 1 344 ? -25.439 -9.857 -10.207 1.00 23.02 344 LYS A N 1
ATOM 2663 C CA . LYS A 1 344 ? -25.269 -9.809 -8.763 1.00 23.02 344 LYS A CA 1
ATOM 2664 C C . LYS A 1 344 ? -24.030 -8.957 -8.483 1.00 23.02 344 LYS A C 1
ATOM 2666 O O . LYS A 1 344 ? -22.913 -9.427 -8.681 1.00 23.02 344 LYS A O 1
ATOM 2671 N N . GLU A 1 345 ? -24.251 -7.703 -8.111 1.00 24.03 345 GLU A N 1
ATOM 2672 C CA . GLU A 1 345 ? -23.192 -6.746 -7.788 1.00 24.03 345 GLU A CA 1
ATOM 2673 C C . GLU A 1 345 ? -22.610 -7.049 -6.400 1.00 24.03 345 GLU A C 1
ATOM 2675 O O . GLU A 1 345 ? -23.384 -7.244 -5.457 1.00 24.03 345 GLU A O 1
ATOM 2680 N N . PRO A 1 346 ? -21.278 -7.161 -6.267 1.00 31.42 346 PRO A N 1
ATOM 2681 C CA . PRO A 1 346 ? -20.680 -7.679 -5.048 1.00 31.42 346 PRO A CA 1
ATOM 2682 C C . PRO A 1 346 ? -19.926 -6.620 -4.225 1.00 31.42 346 PRO A C 1
ATOM 2684 O O . PRO A 1 346 ? -19.691 -5.479 -4.621 1.00 31.42 346 PRO A O 1
ATOM 2687 N N . GLU A 1 347 ? -19.599 -7.085 -3.031 1.00 29.80 347 GLU A N 1
ATOM 2688 C CA . GLU A 1 347 ? -19.172 -6.395 -1.818 1.00 29.80 347 GLU A CA 1
ATOM 2689 C C . GLU A 1 347 ? -17.642 -6.119 -1.861 1.00 29.80 347 GLU A C 1
ATOM 2691 O O . GLU A 1 347 ? -16.983 -6.576 -2.788 1.00 29.80 347 GLU A O 1
ATOM 2696 N N . ALA A 1 348 ? -17.022 -5.344 -0.950 1.00 27.94 348 ALA A N 1
ATOM 2697 C CA . ALA A 1 348 ? -15.546 -5.187 -0.928 1.00 27.94 348 ALA A CA 1
ATOM 2698 C C . ALA A 1 348 ? -14.958 -4.914 0.477 1.00 27.94 348 ALA A C 1
ATOM 2700 O O . ALA A 1 348 ? -15.516 -4.035 1.120 1.00 27.94 348 ALA A O 1
ATOM 2701 N N . VAL A 1 349 ? -13.854 -5.591 0.904 1.00 33.62 349 VAL A N 1
ATOM 2702 C CA . VAL A 1 349 ? -13.175 -5.530 2.228 1.00 33.62 349 VAL A CA 1
ATOM 2703 C C . VAL A 1 349 ? -11.625 -5.531 2.277 1.00 33.62 349 VAL A C 1
ATOM 2705 O O . VAL A 1 349 ? -10.972 -6.328 1.605 1.00 33.62 349 VAL A O 1
ATOM 2708 N N . GLU A 1 350 ? -11.104 -4.635 3.143 1.00 35.75 350 GLU A N 1
ATOM 2709 C CA . GLU A 1 350 ? -9.778 -4.305 3.747 1.00 35.75 350 GLU A CA 1
ATOM 2710 C C . GLU A 1 350 ? -8.392 -4.798 3.222 1.00 35.75 350 GLU A C 1
ATOM 2712 O O . GLU A 1 350 ? -8.129 -5.970 2.952 1.00 35.75 350 GLU A O 1
ATOM 2717 N N . MET A 1 351 ? -7.398 -3.890 3.320 1.00 39.88 351 MET A N 1
ATOM 2718 C CA . MET A 1 351 ? -5.998 -3.981 2.848 1.00 39.88 351 MET A CA 1
ATOM 2719 C C . MET A 1 351 ? -4.953 -4.441 3.895 1.00 39.88 351 MET A C 1
ATOM 2721 O O . MET A 1 351 ? -4.281 -3.620 4.517 1.00 39.88 351 MET A O 1
ATOM 2725 N N . GLY A 1 352 ? -4.735 -5.752 4.029 1.00 37.88 352 GLY A N 1
ATOM 2726 C CA . GLY A 1 352 ? -3.588 -6.308 4.780 1.00 37.88 352 GLY A CA 1
ATOM 2727 C C . GLY A 1 352 ? -2.463 -6.868 3.897 1.00 37.88 352 GLY A C 1
ATOM 2728 O O . GLY A 1 352 ? -1.303 -6.887 4.292 1.00 37.88 352 GLY A O 1
ATOM 2729 N N . CYS A 1 353 ? -2.789 -7.314 2.679 1.00 43.53 353 CYS A N 1
ATOM 2730 C CA . CYS A 1 353 ? -1.856 -8.067 1.831 1.00 43.53 353 CYS A CA 1
ATOM 2731 C C . CYS A 1 353 ? -1.122 -7.229 0.769 1.00 43.53 353 CYS A C 1
ATOM 2733 O O . CYS A 1 353 ? -0.049 -7.631 0.300 1.00 43.53 353 CYS A O 1
ATOM 2735 N N . VAL A 1 354 ? -1.692 -6.084 0.372 1.00 42.41 354 VAL A N 1
ATOM 2736 C CA . VAL A 1 354 ? -1.267 -5.331 -0.826 1.00 42.41 354 VAL A CA 1
ATOM 2737 C C . VAL A 1 354 ? -0.164 -4.312 -0.547 1.00 42.41 354 VAL A C 1
ATOM 2739 O O . VAL A 1 354 ? 0.692 -4.130 -1.407 1.00 42.41 354 VAL A O 1
ATOM 2742 N N . SER A 1 355 ? -0.116 -3.709 0.643 1.00 42.47 355 SER A N 1
ATOM 2743 C CA . SER A 1 355 ? 0.760 -2.560 0.949 1.00 42.47 355 SER A CA 1
ATOM 2744 C C . SER A 1 355 ? 2.265 -2.843 0.846 1.00 42.47 355 SER A C 1
ATOM 2746 O O . SER A 1 355 ? 3.046 -1.912 0.695 1.00 42.47 355 SER A O 1
ATOM 2748 N N . ASP A 1 356 ? 2.673 -4.117 0.849 1.00 42.16 356 ASP A N 1
ATOM 2749 C CA . ASP A 1 356 ? 4.066 -4.538 0.638 1.00 42.16 356 ASP A CA 1
ATOM 2750 C C . ASP A 1 356 ? 4.309 -5.129 -0.775 1.00 42.16 356 ASP A C 1
ATOM 2752 O O . ASP A 1 356 ? 5.389 -5.640 -1.067 1.00 42.16 356 ASP A O 1
ATOM 2756 N N . MET A 1 357 ? 3.303 -5.187 -1.669 1.00 45.28 357 MET A N 1
ATOM 2757 C CA . MET A 1 357 ? 3.479 -5.705 -3.050 1.00 45.28 357 MET A CA 1
ATOM 2758 C C . MET A 1 357 ? 4.177 -4.694 -3.956 1.00 45.28 357 MET A C 1
ATOM 2760 O O . MET A 1 357 ? 4.743 -5.090 -4.974 1.00 45.28 357 MET A O 1
ATOM 2764 N N . GLU A 1 358 ? 4.165 -3.424 -3.558 1.00 39.88 358 GLU A N 1
ATOM 2765 C CA . GLU A 1 358 ? 4.727 -2.292 -4.293 1.00 39.88 358 GLU A CA 1
ATOM 2766 C C . GLU A 1 358 ? 6.247 -2.415 -4.465 1.00 39.88 358 GLU A C 1
ATOM 2768 O O . GLU A 1 358 ? 6.754 -2.200 -5.562 1.00 39.88 358 GLU A O 1
ATOM 2773 N N . SER A 1 359 ? 6.962 -2.906 -3.445 1.00 36.12 359 SER A N 1
ATOM 2774 C CA . SER A 1 359 ? 8.428 -3.045 -3.468 1.00 36.12 359 SER A CA 1
ATOM 2775 C C . SER A 1 359 ? 8.944 -4.258 -4.259 1.00 36.12 359 SER A C 1
ATOM 2777 O O . SER A 1 359 ? 10.119 -4.311 -4.622 1.00 36.12 359 SER A O 1
ATOM 2779 N N . ALA A 1 360 ? 8.087 -5.247 -4.549 1.00 34.16 360 ALA A N 1
ATOM 2780 C CA . ALA A 1 360 ? 8.487 -6.507 -5.186 1.00 34.16 360 ALA A CA 1
ATOM 2781 C C . ALA A 1 360 ? 8.520 -6.447 -6.726 1.00 34.16 360 ALA A C 1
ATOM 2783 O O . ALA A 1 360 ? 9.134 -7.312 -7.352 1.00 34.16 360 ALA A O 1
ATOM 2784 N N . VAL A 1 361 ? 7.913 -5.423 -7.340 1.00 37.75 361 VAL A N 1
ATOM 2785 C CA . VAL A 1 361 ? 7.888 -5.229 -8.807 1.00 37.75 361 VAL A CA 1
ATOM 2786 C C . VAL A 1 361 ? 9.272 -4.817 -9.358 1.00 37.75 361 VAL A C 1
ATOM 2788 O O . VAL A 1 361 ? 9.497 -4.829 -10.567 1.00 37.75 361 VAL A O 1
ATOM 2791 N N . VAL A 1 362 ? 10.232 -4.494 -8.482 1.00 29.73 362 VAL A N 1
ATOM 2792 C CA . VAL A 1 362 ? 11.519 -3.866 -8.839 1.00 29.73 362 VAL A CA 1
ATOM 2793 C C . VAL A 1 362 ? 12.700 -4.853 -8.950 1.00 29.73 362 VAL A C 1
ATOM 2795 O O . VAL A 1 362 ? 13.789 -4.471 -9.380 1.00 29.73 362 VAL A O 1
ATOM 2798 N N . SER A 1 363 ? 12.537 -6.144 -8.659 1.00 30.03 363 SER A N 1
ATOM 2799 C CA . SER A 1 363 ? 13.683 -7.069 -8.667 1.00 30.03 363 SER A CA 1
ATOM 2800 C C . SER A 1 363 ? 13.971 -7.699 -10.039 1.00 30.03 363 SER A C 1
ATOM 2802 O O . SER A 1 363 ? 13.579 -8.837 -10.280 1.00 30.03 363 SER A O 1
ATOM 2804 N N . THR A 1 364 ? 14.771 -7.038 -10.889 1.00 31.44 364 THR A N 1
ATOM 2805 C CA . THR A 1 364 ? 15.596 -7.757 -11.889 1.00 31.44 364 THR A CA 1
ATOM 2806 C C . THR A 1 364 ? 16.952 -7.105 -12.157 1.00 31.44 364 THR A C 1
ATOM 2808 O O . THR A 1 364 ? 17.048 -5.960 -12.594 1.00 31.44 364 THR A O 1
ATOM 2811 N N . GLU A 1 365 ? 18.003 -7.906 -11.965 1.00 28.25 365 GLU A N 1
ATOM 2812 C CA . GLU A 1 365 ? 19.313 -7.744 -12.592 1.00 28.25 365 GLU A CA 1
ATOM 2813 C C . GLU A 1 365 ? 19.187 -7.879 -14.119 1.00 28.25 365 GLU A C 1
ATOM 2815 O O . GLU A 1 365 ? 18.591 -8.828 -14.631 1.00 28.25 365 GLU A O 1
ATOM 2820 N N . VAL A 1 366 ? 19.786 -6.945 -14.858 1.00 26.52 366 VAL A N 1
ATOM 2821 C CA . VAL A 1 366 ? 19.944 -7.037 -16.314 1.00 26.52 366 VAL A CA 1
ATOM 2822 C C . VAL A 1 366 ? 21.156 -7.925 -16.611 1.00 26.52 366 VAL A C 1
ATOM 2824 O O . VAL A 1 366 ? 22.295 -7.513 -16.397 1.00 26.52 366 VAL A O 1
ATOM 2827 N N . LEU A 1 367 ? 20.932 -9.140 -17.117 1.00 24.75 367 LEU A N 1
ATOM 2828 C CA . LEU A 1 367 ? 21.997 -9.964 -17.701 1.00 24.75 367 LEU A CA 1
ATOM 2829 C C . LEU A 1 367 ? 22.296 -9.492 -19.136 1.00 24.75 367 LEU A C 1
ATOM 2831 O O . LEU A 1 367 ? 21.373 -9.444 -19.953 1.00 24.75 367 LEU A O 1
ATOM 2835 N N . PRO A 1 368 ? 23.558 -9.192 -19.497 1.00 26.48 368 PRO A N 1
ATOM 2836 C CA . PRO A 1 368 ? 23.933 -8.998 -20.889 1.00 26.48 368 PRO A CA 1
ATOM 2837 C C . PRO A 1 368 ? 24.016 -10.349 -21.616 1.00 26.48 368 PRO A C 1
ATOM 2839 O O . PRO A 1 368 ? 24.573 -11.324 -21.111 1.00 26.48 368 PRO A O 1
ATOM 2842 N N . SER A 1 369 ? 23.469 -10.389 -22.829 1.00 25.86 369 SER A N 1
ATOM 2843 C CA . SER A 1 369 ? 23.592 -11.494 -23.779 1.00 25.86 369 SER A CA 1
ATOM 2844 C C . SER A 1 369 ? 25.063 -11.760 -24.119 1.00 25.86 369 SER A C 1
ATOM 2846 O O . SER A 1 369 ? 25.725 -10.898 -24.698 1.00 25.86 369 SER A O 1
ATOM 2848 N N . LEU A 1 370 ? 25.566 -12.949 -23.783 1.00 27.64 370 LEU A N 1
ATOM 2849 C CA . LEU A 1 370 ? 26.866 -13.441 -24.237 1.00 27.64 370 LEU A CA 1
ATOM 2850 C C . LEU A 1 370 ? 26.671 -14.309 -25.487 1.00 27.64 370 LEU A C 1
ATOM 2852 O O . LEU A 1 370 ? 26.049 -15.369 -25.418 1.00 27.64 370 LEU A O 1
ATOM 2856 N N . ASP A 1 371 ? 27.219 -13.857 -26.614 1.00 31.22 371 ASP A N 1
ATOM 2857 C CA . ASP A 1 371 ? 27.431 -14.687 -27.802 1.00 31.22 371 ASP A CA 1
ATOM 2858 C C . ASP A 1 371 ? 28.467 -15.799 -27.516 1.00 31.22 371 ASP A C 1
ATOM 2860 O O . ASP A 1 371 ? 29.352 -15.629 -26.668 1.00 31.22 371 ASP A O 1
ATOM 2864 N N . PRO A 1 372 ? 28.397 -16.950 -28.214 1.00 30.31 372 PRO A N 1
ATOM 2865 C CA . PRO A 1 372 ? 29.246 -18.101 -27.932 1.00 30.31 372 PRO A CA 1
ATOM 2866 C C . PRO A 1 372 ? 30.687 -17.872 -28.412 1.00 30.31 372 PRO A C 1
ATOM 2868 O O . PRO A 1 372 ? 30.951 -17.702 -29.602 1.00 30.31 372 PRO A O 1
ATOM 2871 N N . VAL A 1 373 ? 31.641 -17.931 -27.481 1.00 32.34 373 VAL A N 1
ATOM 2872 C CA . VAL A 1 373 ? 33.083 -17.977 -27.773 1.00 32.34 373 VAL A CA 1
ATOM 2873 C C . VAL A 1 373 ? 33.486 -19.435 -28.073 1.00 32.34 373 VAL A C 1
ATOM 2875 O O . VAL A 1 373 ? 33.114 -20.327 -27.309 1.00 32.34 373 VAL A O 1
ATOM 2878 N N . PRO A 1 374 ? 34.230 -19.722 -29.161 1.00 34.72 374 PRO A N 1
ATOM 2879 C CA . PRO A 1 374 ? 34.690 -21.075 -29.483 1.00 34.72 374 PRO A CA 1
ATOM 2880 C C . PRO A 1 374 ? 35.798 -21.544 -28.517 1.00 34.72 374 PRO A C 1
ATOM 2882 O O . PRO A 1 374 ? 36.492 -20.714 -27.926 1.00 34.72 374 PRO A O 1
ATOM 2885 N N . PRO A 1 375 ? 35.996 -22.865 -28.348 1.00 30.16 375 PRO A N 1
ATOM 2886 C CA . PRO A 1 375 ? 36.841 -23.401 -27.287 1.00 30.16 375 PRO A CA 1
ATOM 2887 C C . PRO A 1 375 ? 38.320 -23.084 -27.539 1.00 30.16 375 PRO A C 1
ATOM 2889 O O . PRO A 1 375 ? 38.891 -23.497 -28.547 1.00 30.16 375 PRO A O 1
ATOM 2892 N N . GLN A 1 376 ? 38.949 -22.371 -26.600 1.00 30.02 376 GLN A N 1
ATOM 2893 C CA . GLN A 1 376 ? 40.404 -22.266 -26.524 1.00 30.02 376 GLN A CA 1
ATOM 2894 C C . GLN A 1 376 ? 40.968 -23.414 -25.684 1.00 30.02 376 GLN A C 1
ATOM 2896 O O . GLN A 1 376 ? 40.573 -23.628 -24.538 1.00 30.02 376 GLN A O 1
ATOM 2901 N N . GLU A 1 377 ? 41.909 -24.138 -26.287 1.00 33.31 377 GLU A N 1
ATOM 2902 C CA . GLU A 1 377 ? 42.770 -25.133 -25.656 1.00 33.31 377 GLU A CA 1
ATOM 2903 C C . GLU A 1 377 ? 43.519 -24.525 -24.464 1.00 33.31 377 GLU A C 1
ATOM 2905 O O . GLU A 1 377 ? 44.404 -23.682 -24.626 1.00 33.31 377 GLU A O 1
ATOM 2910 N N . VAL A 1 378 ? 43.209 -24.996 -23.256 1.00 31.61 378 VAL A N 1
ATOM 2911 C CA . VAL A 1 378 ? 44.031 -24.739 -22.073 1.00 31.61 378 VAL A CA 1
ATOM 2912 C C . VAL A 1 378 ? 44.937 -25.944 -21.853 1.00 31.61 378 VAL A C 1
ATOM 2914 O O . VAL A 1 378 ? 44.492 -27.034 -21.499 1.00 31.61 378 VAL A O 1
ATOM 2917 N N . ARG A 1 379 ? 46.235 -25.722 -22.072 1.00 31.09 379 ARG A N 1
ATOM 2918 C CA . ARG A 1 379 ? 47.325 -26.597 -21.635 1.00 31.09 379 ARG A CA 1
ATOM 2919 C C . ARG A 1 379 ? 47.385 -26.610 -20.105 1.00 31.09 379 ARG A C 1
ATOM 2921 O O . ARG A 1 379 ? 47.582 -25.562 -19.495 1.00 31.09 379 ARG A O 1
ATOM 2928 N N . SER A 1 380 ? 47.277 -27.789 -19.499 1.00 30.30 380 SER A N 1
ATOM 2929 C CA . SER A 1 380 ? 47.638 -28.028 -18.096 1.00 30.30 380 SER A CA 1
ATOM 2930 C C . SER A 1 380 ? 49.140 -28.329 -17.974 1.00 30.30 380 SER A C 1
ATOM 2932 O O . SER A 1 380 ? 49.681 -29.002 -18.855 1.00 30.30 380 SER A O 1
ATOM 2934 N N . PRO A 1 381 ? 49.827 -27.861 -16.915 1.00 37.25 381 PRO A N 1
ATOM 2935 C CA . PRO A 1 381 ? 51.188 -28.272 -16.610 1.00 37.25 381 PRO A CA 1
ATOM 2936 C C . PRO A 1 381 ? 51.222 -29.537 -15.739 1.00 37.25 381 PRO A C 1
ATOM 2938 O O . PRO A 1 381 ? 50.264 -29.883 -15.051 1.00 37.25 381 PRO A O 1
ATOM 2941 N N . GLU A 1 382 ? 52.368 -30.199 -15.826 1.00 31.47 382 GLU A N 1
ATOM 2942 C CA . GLU A 1 382 ? 52.706 -31.554 -15.404 1.00 31.47 382 GLU A CA 1
ATOM 2943 C C . GLU A 1 382 ? 52.597 -31.867 -13.898 1.00 31.47 382 GLU A C 1
ATOM 2945 O O . GLU A 1 382 ? 53.012 -31.104 -13.026 1.00 31.47 382 GLU A O 1
ATOM 2950 N N . ASP A 1 383 ? 52.086 -33.079 -13.672 1.00 31.36 383 ASP A N 1
ATOM 2951 C CA . ASP A 1 383 ? 52.407 -34.116 -12.685 1.00 31.36 383 ASP A CA 1
ATOM 2952 C C . ASP A 1 383 ? 53.549 -33.929 -11.669 1.00 31.36 383 ASP A C 1
ATOM 2954 O O . ASP A 1 383 ? 54.704 -33.674 -12.018 1.00 31.36 383 ASP A O 1
ATOM 2958 N N . LYS A 1 384 ? 53.256 -34.380 -10.434 1.00 29.11 384 LYS A N 1
ATOM 2959 C CA . LYS A 1 384 ? 54.113 -35.331 -9.699 1.00 29.11 384 LYS A CA 1
ATOM 2960 C C . LYS A 1 384 ? 53.301 -36.402 -8.943 1.00 29.11 384 LYS A C 1
ATOM 2962 O O . LYS A 1 384 ? 52.599 -36.092 -7.988 1.00 29.11 384 LYS A O 1
ATOM 2967 N N . SER A 1 385 ? 53.550 -37.654 -9.350 1.00 28.59 385 SER A N 1
ATOM 2968 C CA . SER A 1 385 ? 53.647 -38.914 -8.576 1.00 28.59 385 SER A CA 1
ATOM 2969 C C . SER A 1 385 ? 52.443 -39.442 -7.772 1.00 28.59 385 SER A C 1
ATOM 2971 O O . SER A 1 385 ? 52.166 -38.929 -6.694 1.00 28.59 385 SER A O 1
ATOM 2973 N N . SER A 1 386 ? 51.888 -40.603 -8.161 1.00 28.94 386 SER A N 1
ATOM 2974 C CA . SER A 1 386 ? 52.357 -41.934 -7.702 1.00 28.94 386 SER A CA 1
ATOM 2975 C C . SER A 1 386 ? 51.627 -43.107 -8.395 1.00 28.94 386 SER A C 1
ATOM 2977 O O . SER A 1 386 ? 50.405 -43.100 -8.495 1.00 28.94 386 SER A O 1
ATOM 2979 N N . GLU A 1 387 ? 52.428 -44.086 -8.838 1.00 27.98 387 GLU A N 1
ATOM 2980 C CA . GLU A 1 387 ? 52.224 -45.544 -9.027 1.00 27.98 387 GLU A CA 1
ATOM 2981 C C . GLU A 1 387 ? 50.987 -46.192 -8.360 1.00 27.98 387 GLU A C 1
ATOM 2983 O O . GLU A 1 387 ? 50.566 -45.754 -7.297 1.00 27.98 387 GLU A O 1
ATOM 2988 N N . ALA A 1 388 ? 50.411 -47.320 -8.793 1.00 28.91 388 ALA A N 1
ATOM 2989 C CA . ALA A 1 388 ? 50.553 -48.255 -9.917 1.00 28.91 388 ALA A CA 1
ATOM 2990 C C . ALA A 1 388 ? 49.374 -49.259 -9.802 1.00 28.91 388 ALA A C 1
ATOM 2992 O O . ALA A 1 388 ? 48.895 -49.475 -8.692 1.00 28.91 388 ALA A O 1
ATOM 2993 N N . ASP A 1 389 ? 48.917 -49.841 -10.922 1.00 27.52 389 ASP A N 1
ATOM 2994 C CA . ASP A 1 389 ? 48.713 -51.295 -11.133 1.00 27.52 389 ASP A CA 1
ATOM 2995 C C . ASP A 1 389 ? 47.572 -51.686 -12.106 1.00 27.52 389 ASP A C 1
ATOM 2997 O O . ASP A 1 389 ? 46.403 -51.398 -11.873 1.00 27.52 389 ASP A O 1
ATOM 3001 N N . LEU A 1 390 ? 47.985 -52.474 -13.123 1.00 28.16 390 LEU A N 1
ATOM 3002 C CA . LEU A 1 390 ? 47.324 -53.649 -13.745 1.00 28.16 390 LEU A CA 1
ATOM 3003 C C . LEU A 1 390 ? 46.025 -53.433 -14.569 1.00 28.16 390 LEU A C 1
ATOM 3005 O O . LEU A 1 390 ? 45.101 -52.773 -14.130 1.00 28.16 390 LEU A O 1
ATOM 3009 N N . LEU A 1 391 ? 45.743 -54.067 -15.718 1.00 27.55 391 LEU A N 1
ATOM 3010 C CA . LEU A 1 391 ? 46.438 -54.851 -16.754 1.00 27.55 391 LEU A CA 1
ATOM 3011 C C . LEU A 1 391 ? 45.351 -55.245 -17.807 1.00 27.55 391 LEU A C 1
ATOM 3013 O O . LEU A 1 391 ? 44.194 -55.410 -17.432 1.00 27.55 391 LEU A O 1
ATOM 3017 N N . LEU A 1 392 ? 45.767 -55.513 -19.061 1.00 28.89 392 LEU A N 1
ATOM 3018 C CA . LEU A 1 392 ? 45.088 -56.258 -20.166 1.00 28.89 392 LEU A CA 1
ATOM 3019 C C . LEU A 1 392 ? 44.098 -55.473 -21.067 1.00 28.89 392 LEU A C 1
ATOM 3021 O O . LEU A 1 392 ? 43.035 -55.053 -20.638 1.00 28.89 392 LEU A O 1
ATOM 3025 N N . ALA A 1 393 ? 44.473 -55.128 -22.312 1.00 26.80 393 ALA A N 1
ATOM 3026 C CA . ALA A 1 393 ? 44.467 -55.944 -23.553 1.00 26.80 393 ALA A CA 1
ATOM 3027 C C . ALA A 1 393 ? 43.039 -56.318 -24.023 1.00 26.80 393 ALA A C 1
ATOM 3029 O O . ALA A 1 393 ? 42.338 -57.060 -23.347 1.00 26.80 393 ALA A O 1
ATOM 3030 N N . SER A 1 394 ? 42.549 -55.891 -25.195 1.00 27.67 394 SER A N 1
ATOM 3031 C CA . SER A 1 394 ? 42.874 -56.485 -26.508 1.00 27.67 394 SER A CA 1
ATOM 3032 C C . SER A 1 394 ? 42.268 -55.666 -27.667 1.00 27.67 394 SER A C 1
ATOM 3034 O O . SER A 1 394 ? 41.240 -55.015 -27.506 1.00 27.67 394 SER A O 1
ATOM 3036 N N . THR A 1 395 ? 42.913 -55.725 -28.833 1.00 28.41 395 THR A N 1
ATOM 3037 C CA . THR A 1 395 ? 42.593 -55.044 -30.104 1.00 28.41 395 THR A CA 1
ATOM 3038 C C . THR A 1 395 ? 41.726 -55.945 -31.041 1.00 28.41 395 THR A C 1
ATOM 3040 O O . THR A 1 395 ? 41.074 -56.851 -30.526 1.00 28.41 395 THR A O 1
ATOM 3043 N N . PRO A 1 396 ? 41.588 -55.713 -32.373 1.00 45.31 396 PRO A N 1
ATOM 3044 C CA . PRO A 1 396 ? 40.304 -55.411 -33.019 1.00 45.31 396 PRO A CA 1
ATOM 3045 C C . PRO A 1 396 ? 39.927 -56.434 -34.117 1.00 45.31 396 PRO A C 1
ATOM 3047 O O . PRO A 1 396 ? 40.716 -57.308 -34.473 1.00 45.31 396 PRO A O 1
ATOM 3050 N N . THR A 1 397 ? 38.750 -56.324 -34.743 1.00 26.98 397 THR A N 1
ATOM 3051 C CA . THR A 1 397 ? 38.500 -56.999 -36.035 1.00 26.98 397 THR A CA 1
ATOM 3052 C C . THR A 1 397 ? 37.527 -56.205 -36.909 1.00 26.98 397 THR A C 1
ATOM 3054 O O . THR A 1 397 ? 36.502 -55.721 -36.439 1.00 26.98 397 THR A O 1
ATOM 3057 N N . ALA A 1 398 ? 37.921 -56.052 -38.174 1.00 30.00 398 ALA A N 1
ATOM 3058 C CA . ALA A 1 398 ? 37.242 -55.376 -39.278 1.00 30.00 398 ALA A CA 1
ATOM 3059 C C . ALA A 1 398 ? 36.394 -56.355 -40.133 1.00 30.00 398 ALA A C 1
ATOM 3061 O O . ALA A 1 398 ? 36.297 -57.524 -39.776 1.00 30.00 398 ALA A O 1
ATOM 3062 N N . LEU A 1 399 ? 35.923 -55.868 -41.300 1.00 26.92 399 LEU A N 1
ATOM 3063 C CA . LEU A 1 399 ? 35.091 -56.476 -42.378 1.00 26.92 399 LEU A CA 1
ATOM 3064 C C . LEU A 1 399 ? 33.582 -56.185 -42.207 1.00 26.92 399 LEU A C 1
ATOM 3066 O O . LEU A 1 399 ? 33.068 -56.328 -41.108 1.00 26.92 399 LEU A O 1
ATOM 3070 N N . THR A 1 400 ? 32.778 -55.754 -43.191 1.00 29.00 400 THR A N 1
ATOM 3071 C CA . THR A 1 400 ? 32.856 -55.603 -44.670 1.00 29.00 400 THR A CA 1
ATOM 3072 C C . THR A 1 400 ? 31.636 -54.758 -45.101 1.00 29.00 400 THR A C 1
ATOM 3074 O O . THR A 1 400 ? 30.573 -54.911 -44.511 1.00 29.00 400 THR A O 1
ATOM 3077 N N . GLN A 1 401 ? 31.785 -53.704 -45.915 1.00 28.75 401 GLN A N 1
ATOM 3078 C CA . GLN A 1 401 ? 31.393 -53.613 -47.344 1.00 28.75 401 GLN A CA 1
ATOM 3079 C C . GLN A 1 401 ? 30.085 -54.318 -47.765 1.00 28.75 401 GLN A C 1
ATOM 3081 O O . GLN A 1 401 ? 30.039 -55.538 -47.710 1.00 28.75 401 GLN A O 1
ATOM 3086 N N . GLU A 1 402 ? 29.110 -53.559 -48.305 1.00 26.55 402 GLU A N 1
ATOM 3087 C CA . GLU A 1 402 ? 28.621 -53.688 -49.702 1.00 26.55 402 GLU A CA 1
ATOM 3088 C C . GLU A 1 402 ? 27.539 -52.644 -50.105 1.00 26.55 402 GLU A C 1
ATOM 3090 O O . GLU A 1 402 ? 26.477 -52.587 -49.499 1.00 26.55 402 GLU A O 1
ATOM 3095 N N . THR A 1 403 ? 27.812 -51.913 -51.209 1.00 29.14 403 THR A N 1
ATOM 3096 C CA . THR A 1 403 ? 26.915 -51.535 -52.352 1.00 29.14 403 THR A CA 1
ATOM 3097 C C . THR A 1 403 ? 25.689 -50.618 -52.112 1.00 29.14 403 THR A C 1
ATOM 3099 O O . THR A 1 403 ? 25.003 -50.745 -51.114 1.00 29.14 403 THR A O 1
ATOM 3102 N N . SER A 1 404 ? 25.265 -49.685 -52.982 1.00 29.16 404 SER A N 1
ATOM 3103 C CA . SER A 1 404 ? 25.428 -49.475 -54.437 1.00 29.16 404 SER A CA 1
ATOM 3104 C C . SER A 1 404 ? 25.024 -48.033 -54.851 1.00 29.16 404 SER A C 1
ATOM 3106 O O . SER A 1 404 ? 24.104 -47.466 -54.272 1.00 29.16 404 SER A O 1
ATOM 3108 N N . ASP A 1 405 ? 25.768 -47.485 -55.829 1.00 32.25 405 ASP A N 1
ATOM 3109 C CA . ASP A 1 405 ? 25.421 -46.748 -57.079 1.00 32.25 405 ASP A CA 1
ATOM 3110 C C . ASP A 1 405 ? 24.274 -45.703 -57.119 1.00 32.25 405 ASP A C 1
ATOM 3112 O O . ASP A 1 405 ? 23.206 -45.908 -56.563 1.00 32.25 405 ASP A O 1
ATOM 3116 N N . TRP A 1 406 ? 24.402 -44.531 -57.774 1.00 30.42 406 TRP A N 1
ATOM 3117 C CA . TRP A 1 406 ? 24.609 -44.313 -59.226 1.00 30.42 406 TRP A CA 1
ATOM 3118 C C . TRP A 1 406 ? 25.308 -42.971 -59.594 1.00 30.42 406 TRP A C 1
ATOM 3120 O O . TRP A 1 406 ? 25.205 -41.972 -58.885 1.00 30.42 406 TRP A O 1
ATOM 3130 N N . ARG A 1 407 ? 25.999 -42.961 -60.753 1.00 29.12 407 ARG A N 1
ATOM 3131 C CA . ARG A 1 407 ? 26.843 -41.899 -61.362 1.00 29.12 407 ARG A CA 1
ATOM 3132 C C . ARG A 1 407 ? 26.140 -41.103 -62.491 1.00 29.12 407 ARG A C 1
ATOM 3134 O O . ARG A 1 407 ? 25.460 -41.746 -63.275 1.00 29.12 407 ARG A O 1
ATOM 3141 N N . ALA A 1 408 ? 26.464 -39.792 -62.599 1.00 36.62 408 ALA A N 1
ATOM 3142 C CA . ALA A 1 408 ? 26.971 -38.976 -63.755 1.00 36.62 408 ALA A CA 1
ATOM 3143 C C . ALA A 1 408 ? 26.249 -39.036 -65.151 1.00 36.62 408 ALA A C 1
ATOM 3145 O O . ALA A 1 408 ? 25.464 -39.953 -65.340 1.00 36.62 408 ALA A O 1
ATOM 3146 N N . PRO A 1 409 ? 26.508 -38.161 -66.176 1.00 48.81 409 PRO A N 1
ATOM 3147 C CA . PRO A 1 409 ? 27.691 -37.305 -66.386 1.00 48.81 409 PRO A CA 1
ATOM 3148 C C . PRO A 1 409 ? 27.504 -35.911 -67.052 1.00 48.81 409 PRO A C 1
ATOM 3150 O O . PRO A 1 409 ? 26.430 -35.499 -67.476 1.00 48.81 409 PRO A O 1
ATOM 3153 N N . ILE A 1 410 ? 28.640 -35.210 -67.118 1.00 34.53 410 ILE A N 1
ATOM 3154 C CA . ILE A 1 410 ? 28.960 -33.988 -67.873 1.00 34.53 410 ILE A CA 1
ATOM 3155 C C . ILE A 1 410 ? 29.212 -34.354 -69.344 1.00 34.53 410 ILE A C 1
ATOM 3157 O O . ILE A 1 410 ? 29.837 -35.385 -69.595 1.00 34.53 410 ILE A O 1
ATOM 3161 N N . ASP A 1 411 ? 28.823 -33.488 -70.285 1.00 32.06 411 ASP A N 1
ATOM 3162 C CA . ASP A 1 411 ? 29.308 -33.536 -71.669 1.00 32.06 411 ASP A CA 1
ATOM 3163 C C . ASP A 1 411 ? 29.676 -32.136 -72.191 1.00 32.06 411 ASP A C 1
ATOM 3165 O O . ASP A 1 411 ? 29.081 -31.121 -71.820 1.00 32.06 411 ASP A O 1
ATOM 3169 N N . THR A 1 412 ? 30.709 -32.109 -73.026 1.00 33.88 412 THR A N 1
ATOM 3170 C CA . THR A 1 412 ? 31.464 -30.956 -73.529 1.00 33.88 412 THR A CA 1
ATOM 3171 C C . THR A 1 412 ? 31.445 -30.957 -75.053 1.00 33.88 412 THR A C 1
ATOM 3173 O O . THR A 1 412 ? 31.968 -31.899 -75.635 1.00 33.88 412 THR A O 1
ATOM 3176 N N . THR A 1 413 ? 31.001 -29.879 -75.709 1.00 33.53 413 THR A N 1
ATOM 3177 C CA . THR A 1 413 ? 31.366 -29.579 -77.113 1.00 33.53 413 THR A CA 1
ATOM 3178 C C . THR A 1 413 ? 31.282 -28.074 -77.422 1.00 33.53 413 THR A C 1
ATOM 3180 O O . THR A 1 413 ? 30.282 -27.431 -77.117 1.00 33.53 413 THR A O 1
ATOM 3183 N N . SER A 1 414 ? 32.320 -27.535 -78.070 1.00 32.28 414 SER A N 1
ATOM 3184 C CA . SER A 1 414 ? 32.411 -26.222 -78.761 1.00 32.28 414 SER A CA 1
ATOM 3185 C C . SER A 1 414 ? 32.536 -26.460 -80.290 1.00 32.28 414 SER A C 1
ATOM 3187 O O . SER A 1 414 ? 32.721 -27.623 -80.654 1.00 32.28 414 SER A O 1
ATOM 3189 N N . PRO A 1 415 ? 32.696 -25.456 -81.195 1.00 61.41 415 PRO A N 1
ATOM 3190 C CA . PRO A 1 415 ? 32.068 -24.134 -81.432 1.00 61.41 415 PRO A CA 1
ATOM 3191 C C . PRO A 1 415 ? 31.457 -24.063 -82.884 1.00 61.41 415 PRO A C 1
ATOM 3193 O O . PRO A 1 415 ? 31.253 -25.131 -83.466 1.00 61.41 415 PRO A O 1
ATOM 3196 N N . PRO A 1 416 ? 31.113 -22.895 -83.501 1.00 47.62 416 PRO A N 1
ATOM 3197 C CA . PRO A 1 416 ? 32.104 -22.017 -84.163 1.00 47.62 416 PRO A CA 1
ATOM 3198 C C . PRO A 1 416 ? 31.794 -20.491 -84.125 1.00 47.62 416 PRO A C 1
ATOM 3200 O O . PRO A 1 416 ? 30.842 -20.024 -83.508 1.00 47.62 416 PRO A O 1
ATOM 3203 N N . GLU A 1 417 ? 32.681 -19.732 -84.771 1.00 32.69 417 GLU A N 1
ATOM 3204 C CA . GLU A 1 417 ? 33.040 -18.314 -84.634 1.00 32.69 417 GLU A CA 1
ATOM 3205 C C . GLU A 1 417 ? 32.165 -17.255 -85.362 1.00 32.69 417 GLU A C 1
ATOM 3207 O O . GLU A 1 417 ? 31.848 -17.405 -86.537 1.00 32.69 417 GLU A O 1
ATOM 3212 N N . THR A 1 418 ? 32.010 -16.090 -84.694 1.00 35.91 418 THR A N 1
ATOM 3213 C CA . THR A 1 418 ? 31.966 -14.670 -85.181 1.00 35.91 418 THR A CA 1
ATOM 3214 C C . THR A 1 418 ? 30.797 -14.139 -86.050 1.00 35.91 418 THR A C 1
ATOM 3216 O O . THR A 1 418 ? 30.143 -14.936 -86.714 1.00 35.91 418 THR A O 1
ATOM 3219 N N . PRO A 1 419 ? 30.544 -12.797 -86.141 1.00 43.91 419 PRO A N 1
ATOM 3220 C CA . PRO A 1 419 ? 31.213 -11.636 -85.513 1.00 43.91 419 PRO A CA 1
ATOM 3221 C C . PRO A 1 419 ? 30.280 -10.604 -84.808 1.00 43.91 419 PRO A C 1
ATOM 3223 O O . PRO A 1 419 ? 29.088 -10.524 -85.068 1.00 43.91 419 PRO A O 1
ATOM 3226 N N . MET A 1 420 ? 30.892 -9.770 -83.957 1.00 35.50 420 MET A N 1
ATOM 3227 C CA . MET A 1 420 ? 30.649 -8.325 -83.751 1.00 35.50 420 MET A CA 1
ATOM 3228 C C . MET A 1 420 ? 29.213 -7.767 -83.874 1.00 35.50 420 MET A C 1
ATOM 3230 O O . MET A 1 420 ? 28.750 -7.511 -84.980 1.00 35.50 420 MET A O 1
ATOM 3234 N N . THR A 1 421 ? 28.640 -7.348 -82.740 1.00 33.88 421 THR A N 1
ATOM 3235 C CA . THR A 1 421 ? 27.952 -6.045 -82.623 1.00 33.88 421 THR A CA 1
ATOM 3236 C C . THR A 1 421 ? 27.955 -5.594 -81.164 1.00 33.88 421 THR A C 1
ATOM 3238 O O . THR A 1 421 ? 27.502 -6.318 -80.280 1.00 33.88 421 THR A O 1
ATOM 3241 N N . GLU A 1 422 ? 28.513 -4.407 -80.931 1.00 42.09 422 GLU A N 1
ATOM 3242 C CA . GLU A 1 422 ? 28.390 -3.635 -79.697 1.00 42.09 422 GLU A CA 1
ATOM 3243 C C . GLU A 1 422 ? 26.918 -3.298 -79.445 1.00 42.09 422 GLU A C 1
ATOM 3245 O O . GLU A 1 422 ? 26.299 -2.612 -80.254 1.00 42.09 422 GLU A O 1
ATOM 3250 N N . GLU A 1 423 ? 26.372 -3.710 -78.303 1.00 34.69 423 GLU A N 1
ATOM 3251 C CA . GLU A 1 423 ? 25.240 -3.007 -77.705 1.00 34.69 423 GLU A CA 1
ATOM 3252 C C . GLU A 1 423 ? 25.313 -3.125 -76.180 1.00 34.69 423 GLU A C 1
ATOM 3254 O O . GLU A 1 423 ? 25.137 -4.176 -75.565 1.00 34.69 423 GLU A O 1
ATOM 3259 N N . SER A 1 424 ? 25.672 -1.999 -75.577 1.00 41.56 424 SER A N 1
ATOM 3260 C CA . SER A 1 424 ? 25.725 -1.745 -74.148 1.00 41.56 424 SER A CA 1
ATOM 3261 C C . SER A 1 424 ? 24.337 -1.875 -73.512 1.00 41.56 424 SER A C 1
ATOM 3263 O O . SER A 1 424 ? 23.472 -1.029 -73.739 1.00 41.56 424 SER A O 1
ATOM 3265 N N . LEU A 1 425 ? 24.152 -2.871 -72.645 1.00 33.72 425 LEU A N 1
ATOM 3266 C CA . LEU A 1 425 ? 23.058 -2.916 -71.674 1.00 33.72 425 LEU A CA 1
ATOM 3267 C C . LEU A 1 425 ? 23.642 -2.778 -70.261 1.00 33.72 425 LEU A C 1
ATOM 3269 O O . LEU A 1 425 ? 24.547 -3.534 -69.900 1.00 33.72 425 LEU A O 1
ATOM 3273 N N . PRO A 1 426 ? 23.168 -1.816 -69.449 1.00 40.25 426 PRO A N 1
ATOM 3274 C CA . PRO A 1 426 ? 23.688 -1.614 -68.109 1.00 40.25 426 PRO A CA 1
ATOM 3275 C C . PRO A 1 426 ? 23.212 -2.741 -67.192 1.00 40.25 426 PRO A C 1
ATOM 3277 O O . PRO A 1 426 ? 22.027 -3.081 -67.154 1.00 40.25 426 PRO A O 1
ATOM 3280 N N . ALA A 1 427 ? 24.147 -3.283 -66.415 1.00 39.38 427 ALA A N 1
ATOM 3281 C CA . ALA A 1 427 ? 23.863 -4.128 -65.269 1.00 39.38 427 ALA A CA 1
ATOM 3282 C C . ALA A 1 427 ? 22.931 -3.374 -64.304 1.00 39.38 427 ALA A C 1
ATOM 3284 O O . ALA A 1 427 ? 23.364 -2.505 -63.548 1.00 39.38 427 ALA A O 1
ATOM 3285 N N . LYS A 1 428 ? 21.630 -3.685 -64.347 1.00 42.12 428 LYS A N 1
ATOM 3286 C CA . LYS A 1 428 ? 20.691 -3.281 -63.301 1.00 42.12 428 LYS A CA 1
ATOM 3287 C C . LYS A 1 428 ? 21.065 -4.037 -62.037 1.00 42.12 428 LYS A C 1
ATOM 3289 O O . LYS A 1 428 ? 20.968 -5.259 -61.975 1.00 42.12 428 LYS A O 1
ATOM 3294 N N . SER A 1 429 ? 21.528 -3.279 -61.054 1.00 45.75 429 SER A N 1
ATOM 3295 C CA . SER A 1 429 ? 21.841 -3.776 -59.729 1.00 45.75 429 SER A CA 1
ATOM 3296 C C . SER A 1 429 ? 20.562 -4.328 -59.076 1.00 45.75 429 SER A C 1
ATOM 3298 O O . SER A 1 429 ? 19.611 -3.604 -58.802 1.00 45.75 429 SER A O 1
ATOM 3300 N N . GLU A 1 430 ? 20.525 -5.631 -58.806 1.00 43.94 430 GLU A N 1
ATOM 3301 C CA . GLU A 1 430 ? 19.559 -6.231 -57.868 1.00 43.94 430 GLU A CA 1
ATOM 3302 C C . GLU A 1 430 ? 19.983 -6.009 -56.396 1.00 43.94 430 GLU A C 1
ATOM 3304 O O . GLU A 1 430 ? 19.383 -6.552 -55.466 1.00 43.94 430 GLU A O 1
ATOM 3309 N N . ALA A 1 431 ? 21.017 -5.191 -56.162 1.00 48.41 431 ALA A N 1
ATOM 3310 C CA . ALA A 1 431 ? 21.548 -4.871 -54.840 1.00 48.41 431 ALA A CA 1
ATOM 3311 C C . ALA A 1 431 ? 20.788 -3.724 -54.138 1.00 48.41 431 ALA A C 1
ATOM 3313 O O . ALA A 1 431 ? 20.677 -3.731 -52.911 1.00 48.41 431 ALA A O 1
ATOM 3314 N N . GLU A 1 432 ? 20.207 -2.783 -54.888 1.00 46.44 432 GLU A N 1
ATOM 3315 C CA . GLU A 1 432 ? 19.475 -1.628 -54.339 1.00 46.44 432 GLU A CA 1
ATOM 3316 C C . GLU A 1 432 ? 18.126 -1.935 -53.644 1.00 46.44 432 GLU A C 1
ATOM 3318 O O . GLU A 1 432 ? 17.839 -1.293 -52.631 1.00 46.44 432 GLU A O 1
ATOM 3323 N N . PRO A 1 433 ? 17.299 -2.929 -54.040 1.00 52.34 433 PRO A N 1
ATOM 3324 C CA . PRO A 1 433 ? 16.072 -3.226 -53.291 1.00 52.34 433 PRO A CA 1
ATOM 3325 C C . PRO A 1 433 ? 16.334 -3.945 -51.955 1.00 52.34 433 PRO A C 1
ATOM 3327 O O . PRO A 1 433 ? 15.481 -3.922 -51.067 1.00 52.34 433 PRO A O 1
ATOM 3330 N N . ARG A 1 434 ? 17.505 -4.575 -51.770 1.00 50.56 434 ARG A N 1
ATOM 3331 C CA . ARG A 1 434 ? 17.872 -5.251 -50.511 1.00 50.56 434 ARG A CA 1
ATOM 3332 C C . ARG A 1 434 ? 18.424 -4.280 -49.470 1.00 50.56 434 ARG A C 1
ATOM 3334 O O . ARG A 1 434 ? 18.060 -4.397 -48.303 1.00 50.56 434 ARG A O 1
ATOM 3341 N N . SER A 1 435 ? 19.242 -3.307 -49.870 1.00 54.47 435 SER A N 1
ATOM 3342 C CA . SER A 1 435 ? 19.793 -2.299 -48.953 1.00 54.47 435 SER A CA 1
ATOM 3343 C C . SER A 1 435 ? 18.706 -1.384 -48.376 1.00 54.47 435 SER A C 1
ATOM 3345 O O . SER A 1 435 ? 18.688 -1.159 -47.167 1.00 54.47 435 SER A O 1
ATOM 3347 N N . LEU A 1 436 ? 17.739 -0.955 -49.197 1.00 55.06 436 LEU A N 1
ATOM 3348 C CA . LEU A 1 436 ? 16.575 -0.175 -48.752 1.00 55.06 436 LEU A CA 1
ATOM 3349 C C . LEU A 1 436 ? 15.666 -0.969 -47.802 1.00 55.06 436 LEU A C 1
ATOM 3351 O O . LEU A 1 436 ? 15.183 -0.427 -46.811 1.00 55.06 436 LEU A O 1
ATOM 3355 N N . LYS A 1 437 ? 15.481 -2.273 -48.048 1.00 58.25 437 LYS A N 1
ATOM 3356 C CA . LYS A 1 437 ? 14.679 -3.148 -47.181 1.00 58.25 437 LYS A CA 1
ATOM 3357 C C . LYS A 1 437 ? 15.349 -3.396 -45.825 1.00 58.25 437 LYS A C 1
ATOM 3359 O O . LYS A 1 437 ? 14.667 -3.404 -44.808 1.00 58.25 437 LYS A O 1
ATOM 3364 N N . ILE A 1 438 ? 16.675 -3.545 -45.791 1.00 59.88 438 ILE A N 1
ATOM 3365 C CA . ILE A 1 438 ? 17.447 -3.683 -44.543 1.00 59.88 438 ILE A CA 1
ATOM 3366 C C . ILE A 1 438 ? 17.465 -2.363 -43.759 1.00 59.88 438 ILE A C 1
ATOM 3368 O O . ILE A 1 438 ? 17.328 -2.385 -42.539 1.00 59.88 438 ILE A O 1
ATOM 3372 N N . ALA A 1 439 ? 17.585 -1.216 -44.435 1.00 55.41 439 ALA A N 1
ATOM 3373 C CA . ALA A 1 439 ? 17.506 0.098 -43.796 1.00 55.41 439 ALA A CA 1
ATOM 3374 C C . ALA A 1 439 ? 16.113 0.368 -43.198 1.00 55.41 439 ALA A C 1
ATOM 3376 O O . ALA A 1 439 ? 16.020 0.811 -42.054 1.00 55.41 439 ALA A O 1
ATOM 3377 N N . ALA A 1 440 ? 15.04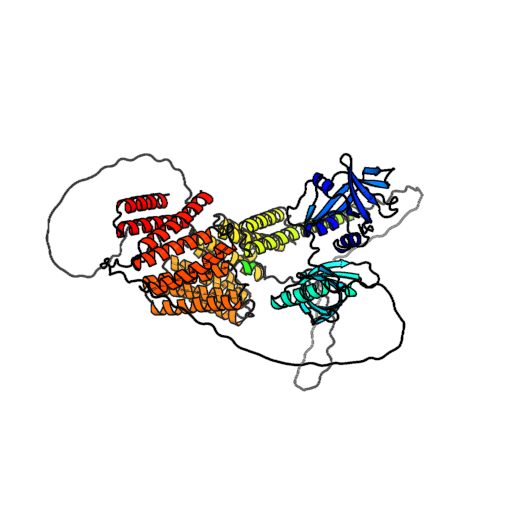1 0.023 -43.920 1.00 59.47 440 ALA A N 1
ATOM 3378 C CA . ALA A 1 440 ? 13.670 0.122 -43.422 1.00 59.47 440 ALA A CA 1
ATOM 3379 C C . ALA A 1 440 ? 13.433 -0.791 -42.204 1.00 59.47 440 ALA A C 1
ATOM 3381 O O . ALA A 1 440 ? 12.962 -0.316 -41.174 1.00 59.47 440 ALA A O 1
ATOM 3382 N N . LEU A 1 441 ? 13.866 -2.057 -42.266 1.00 62.62 441 LEU A N 1
ATOM 3383 C CA . LEU A 1 441 ? 13.772 -2.999 -41.141 1.00 62.62 441 LEU A CA 1
ATOM 3384 C C . LEU A 1 441 ? 14.552 -2.524 -39.906 1.00 62.62 441 LEU A C 1
ATOM 3386 O O . LEU A 1 441 ? 14.053 -2.643 -38.791 1.00 62.62 441 LEU A O 1
ATOM 3390 N N . ARG A 1 442 ? 15.744 -1.939 -40.089 1.00 66.50 442 ARG A N 1
ATOM 3391 C CA . ARG A 1 442 ? 16.509 -1.325 -38.990 1.00 66.50 442 ARG A CA 1
ATOM 3392 C C . ARG A 1 442 ? 15.782 -0.120 -38.396 1.00 66.50 442 ARG A C 1
ATOM 3394 O O . ARG A 1 442 ? 15.739 0.010 -37.178 1.00 66.50 442 ARG A O 1
ATOM 3401 N N . SER A 1 443 ? 15.174 0.722 -39.235 1.00 71.25 443 SER A N 1
ATOM 3402 C CA . SER A 1 443 ? 14.397 1.876 -38.770 1.00 71.25 443 SER A CA 1
ATOM 3403 C C . SER A 1 443 ? 13.138 1.467 -37.997 1.00 71.25 443 SER A C 1
ATOM 3405 O O . SER A 1 443 ? 12.821 2.079 -36.979 1.00 71.25 443 SER A O 1
ATOM 3407 N N . ASP A 1 444 ? 12.465 0.391 -38.412 1.00 74.81 444 ASP A N 1
ATOM 3408 C CA . ASP A 1 444 ? 11.289 -0.142 -37.721 1.00 74.81 444 ASP A CA 1
ATOM 3409 C C . ASP A 1 444 ? 11.668 -0.848 -36.414 1.00 74.81 444 ASP A C 1
ATOM 3411 O O . ASP A 1 444 ? 10.989 -0.674 -35.403 1.00 74.81 444 ASP A O 1
ATOM 3415 N N . GLN A 1 445 ? 12.791 -1.572 -36.388 1.00 76.50 445 GLN A N 1
ATOM 3416 C CA . GLN A 1 445 ? 13.317 -2.189 -35.169 1.00 76.50 445 GLN A CA 1
ATOM 3417 C C . GLN A 1 445 ? 13.752 -1.141 -34.134 1.00 76.50 445 GLN A C 1
ATOM 3419 O O . GLN A 1 445 ? 13.490 -1.314 -32.945 1.00 76.50 445 GLN A O 1
ATOM 3424 N N . GLN A 1 446 ? 14.352 -0.034 -34.574 1.00 79.38 446 GLN A N 1
ATOM 3425 C CA . GLN A 1 446 ? 14.735 1.072 -33.696 1.00 79.38 446 GLN A CA 1
ATOM 3426 C C . GLN A 1 446 ? 13.513 1.850 -33.184 1.00 79.38 446 GLN A C 1
ATOM 3428 O O . GLN A 1 446 ? 13.439 2.184 -32.006 1.00 79.38 446 GLN A O 1
ATOM 3433 N N . ARG A 1 447 ? 12.494 2.072 -34.028 1.00 82.31 447 ARG A N 1
ATOM 3434 C CA . ARG A 1 447 ? 11.204 2.630 -33.582 1.00 82.31 447 ARG A CA 1
ATOM 3435 C C . ARG A 1 447 ? 10.521 1.733 -32.555 1.00 82.31 447 ARG A C 1
ATOM 3437 O O . ARG A 1 447 ? 9.961 2.240 -31.585 1.00 82.31 447 ARG A O 1
ATOM 3444 N N . TRP A 1 448 ? 10.562 0.418 -32.764 1.00 87.50 448 TRP A N 1
ATOM 3445 C CA . TRP A 1 448 ? 10.026 -0.559 -31.822 1.00 87.50 448 TRP A CA 1
ATOM 3446 C C . TRP A 1 448 ? 10.753 -0.486 -30.475 1.00 87.50 448 TRP A C 1
ATOM 3448 O O . TRP A 1 448 ? 10.087 -0.360 -29.449 1.00 87.50 448 TRP A O 1
ATOM 3458 N N . SER A 1 449 ? 12.094 -0.483 -30.468 1.00 84.06 449 SER A N 1
ATOM 3459 C CA . SER A 1 449 ? 12.871 -0.438 -29.221 1.00 84.06 449 SER A CA 1
ATOM 3460 C C . SER A 1 449 ? 12.630 0.855 -28.449 1.00 84.06 449 SER A C 1
ATOM 3462 O O . SER A 1 449 ? 12.309 0.798 -27.271 1.00 84.06 449 SER A O 1
ATOM 3464 N N . THR A 1 450 ? 12.655 2.014 -29.115 1.00 85.06 450 THR A N 1
ATOM 3465 C CA . THR A 1 450 ? 12.404 3.305 -28.455 1.00 85.06 450 THR A CA 1
ATOM 3466 C C . THR A 1 450 ? 11.008 3.381 -27.835 1.00 85.06 450 THR A C 1
ATOM 3468 O O . THR A 1 450 ? 10.840 3.934 -26.751 1.00 85.06 450 THR A O 1
ATOM 3471 N N . ARG A 1 451 ? 9.989 2.825 -28.500 1.00 89.38 451 ARG A N 1
ATOM 3472 C CA . ARG A 1 451 ? 8.626 2.785 -27.952 1.00 89.38 451 ARG A CA 1
ATOM 3473 C C . ARG A 1 451 ? 8.505 1.822 -26.774 1.00 89.38 451 ARG A C 1
ATOM 3475 O O . ARG A 1 451 ? 7.789 2.138 -25.830 1.00 89.38 451 ARG A O 1
ATOM 3482 N N . LEU A 1 452 ? 9.195 0.683 -26.819 1.00 88.94 452 LEU A N 1
ATOM 3483 C CA . LEU A 1 452 ? 9.250 -0.239 -25.689 1.00 88.94 452 LEU A CA 1
ATOM 3484 C C . LEU A 1 452 ? 9.944 0.408 -24.484 1.00 88.94 452 LEU A C 1
ATOM 3486 O O . LEU A 1 452 ? 9.385 0.382 -23.395 1.00 88.94 452 LEU A O 1
ATOM 3490 N N . ASP A 1 453 ? 11.099 1.041 -24.686 1.00 85.94 453 ASP A N 1
ATOM 3491 C CA . ASP A 1 453 ? 11.848 1.702 -23.612 1.00 85.94 453 ASP A CA 1
ATOM 3492 C C . ASP A 1 453 ? 11.050 2.881 -23.019 1.00 85.94 453 ASP A C 1
ATOM 3494 O O . ASP A 1 453 ? 11.082 3.119 -21.813 1.00 85.94 453 ASP A O 1
ATOM 3498 N N . LEU A 1 454 ? 10.260 3.593 -23.836 1.00 89.75 454 LEU A N 1
ATOM 3499 C CA . LEU A 1 454 ? 9.326 4.613 -23.349 1.00 89.75 454 LEU A CA 1
ATOM 3500 C C . LEU A 1 454 ? 8.204 4.010 -22.490 1.00 89.75 454 LEU A C 1
ATOM 3502 O O . LEU A 1 454 ? 7.853 4.582 -21.458 1.00 89.75 454 LEU A O 1
ATOM 3506 N N . ALA A 1 455 ? 7.625 2.882 -22.909 1.00 92.12 455 ALA A N 1
ATOM 3507 C CA . ALA A 1 455 ? 6.625 2.185 -22.106 1.00 92.12 455 ALA A CA 1
ATOM 3508 C C . ALA A 1 455 ? 7.226 1.683 -20.785 1.00 92.12 455 ALA A C 1
ATOM 3510 O O . ALA A 1 455 ? 6.595 1.825 -19.741 1.00 92.12 455 ALA A O 1
ATOM 3511 N N . GLU A 1 456 ? 8.457 1.167 -20.819 1.00 92.06 456 GLU A N 1
ATOM 3512 C CA . GLU A 1 456 ? 9.210 0.729 -19.643 1.00 92.06 456 GLU A CA 1
ATOM 3513 C C . GLU A 1 456 ? 9.436 1.890 -18.671 1.00 92.06 456 GLU A C 1
ATOM 3515 O O . GLU A 1 456 ? 9.053 1.796 -17.507 1.00 92.06 456 GLU A O 1
ATOM 3520 N N . LEU A 1 457 ? 9.923 3.030 -19.169 1.00 89.75 457 LEU A N 1
ATOM 3521 C CA . LEU A 1 457 ? 10.109 4.241 -18.373 1.00 89.75 457 LEU A CA 1
ATOM 3522 C C . LEU A 1 457 ? 8.807 4.702 -17.707 1.00 89.75 457 LEU A C 1
ATOM 3524 O O . LEU A 1 457 ? 8.807 5.025 -16.520 1.00 89.75 457 LEU A O 1
ATOM 3528 N N . ARG A 1 458 ? 7.693 4.721 -18.449 1.00 92.31 458 ARG A N 1
ATOM 3529 C CA . ARG A 1 458 ? 6.385 5.110 -17.899 1.00 92.31 458 ARG A CA 1
ATOM 3530 C C . ARG A 1 458 ? 5.893 4.136 -16.841 1.00 92.31 458 ARG A C 1
ATOM 3532 O O . ARG A 1 458 ? 5.381 4.568 -15.816 1.00 92.31 458 ARG A O 1
ATOM 3539 N N . CYS A 1 459 ? 6.087 2.842 -17.061 1.00 92.19 459 CYS A N 1
ATOM 3540 C CA . CYS A 1 459 ? 5.727 1.803 -16.104 1.00 92.19 459 CYS A CA 1
ATOM 3541 C C . CYS A 1 459 ? 6.547 1.919 -14.806 1.00 92.19 459 CYS A C 1
ATOM 3543 O O . CYS A 1 459 ? 5.997 1.849 -13.705 1.00 92.19 459 CYS A O 1
ATOM 3545 N N . SER A 1 460 ? 7.852 2.191 -14.911 1.00 89.88 460 SER A N 1
ATOM 3546 C CA . SER A 1 460 ? 8.710 2.466 -13.754 1.00 89.88 460 SER A CA 1
ATOM 3547 C C . SER A 1 460 ? 8.323 3.765 -13.043 1.00 89.88 460 SER A C 1
ATOM 3549 O O . SER A 1 460 ? 8.229 3.785 -11.820 1.00 89.88 460 SER A O 1
ATOM 3551 N N . GLN A 1 461 ? 8.033 4.839 -13.783 1.00 90.12 461 GLN A N 1
ATOM 3552 C CA . GLN A 1 461 ? 7.551 6.096 -13.204 1.00 90.12 461 GLN A CA 1
ATOM 3553 C C . GLN A 1 461 ? 6.222 5.902 -12.462 1.00 90.12 461 GLN A C 1
ATOM 3555 O O . GLN A 1 461 ? 6.049 6.436 -11.370 1.00 90.12 461 GLN A O 1
ATOM 3560 N N . ALA A 1 462 ? 5.298 5.130 -13.035 1.00 92.50 462 ALA A N 1
ATOM 3561 C CA . ALA A 1 462 ? 4.033 4.777 -12.403 1.00 92.50 462 ALA A CA 1
ATOM 3562 C C . ALA A 1 462 ? 4.246 3.999 -11.097 1.00 92.50 462 ALA A C 1
ATOM 3564 O O . ALA A 1 462 ? 3.581 4.281 -10.107 1.00 92.50 462 ALA A O 1
ATOM 3565 N N . THR A 1 463 ? 5.216 3.083 -11.072 1.00 87.62 463 THR A N 1
ATOM 3566 C CA . THR A 1 463 ? 5.585 2.328 -9.863 1.00 87.62 463 THR A CA 1
ATOM 3567 C C . THR A 1 463 ? 6.086 3.263 -8.764 1.00 87.62 463 THR A C 1
ATOM 3569 O O . THR A 1 463 ? 5.568 3.226 -7.656 1.00 87.62 463 THR A O 1
ATOM 3572 N N . VAL A 1 464 ? 6.994 4.191 -9.088 1.00 84.19 464 VAL A N 1
ATOM 3573 C CA . VAL A 1 464 ? 7.470 5.203 -8.126 1.00 84.19 464 VAL A CA 1
ATOM 3574 C C . VAL A 1 464 ? 6.326 6.102 -7.646 1.00 84.19 464 VAL A C 1
ATOM 3576 O O . VAL A 1 464 ? 6.271 6.470 -6.479 1.00 84.19 464 VAL A O 1
ATOM 3579 N N . LEU A 1 465 ? 5.384 6.464 -8.523 1.00 84.31 465 LEU A N 1
ATOM 3580 C CA . LEU A 1 465 ? 4.199 7.225 -8.117 1.00 84.31 465 LEU A CA 1
ATOM 3581 C C . LEU A 1 465 ? 3.315 6.430 -7.150 1.00 84.31 465 LEU A C 1
ATOM 3583 O O . LEU A 1 465 ? 2.809 7.021 -6.200 1.00 84.31 465 LEU A O 1
ATOM 3587 N N . ALA A 1 466 ? 3.141 5.127 -7.375 1.00 82.44 466 ALA A N 1
ATOM 3588 C CA . ALA A 1 466 ? 2.403 4.254 -6.468 1.00 82.44 466 ALA A CA 1
ATOM 3589 C C . ALA A 1 466 ? 3.101 4.149 -5.102 1.00 82.44 466 ALA A C 1
ATOM 3591 O O . ALA A 1 466 ? 2.446 4.375 -4.097 1.00 82.44 466 ALA A O 1
ATOM 3592 N N . GLU A 1 467 ? 4.425 3.957 -5.067 1.00 78.06 467 GLU A N 1
ATOM 3593 C CA . GLU A 1 467 ? 5.224 3.940 -3.824 1.00 78.06 467 GLU A CA 1
ATOM 3594 C C . GLU A 1 467 ? 5.186 5.274 -3.054 1.00 78.06 467 GLU A C 1
ATOM 3596 O O . GLU A 1 467 ? 5.440 5.325 -1.853 1.00 78.06 467 GLU A O 1
ATOM 3601 N N . MET A 1 468 ? 4.895 6.378 -3.748 1.00 76.62 468 MET A N 1
ATOM 3602 C CA . MET A 1 468 ? 4.665 7.696 -3.150 1.00 76.62 468 MET A CA 1
ATOM 3603 C C . MET A 1 468 ? 3.194 7.926 -2.749 1.00 76.62 468 MET A C 1
ATOM 3605 O O . MET A 1 468 ? 2.810 9.077 -2.532 1.00 76.62 468 MET A O 1
ATOM 3609 N N . ASP A 1 469 ? 2.360 6.882 -2.725 1.00 73.88 469 ASP A N 1
ATOM 3610 C CA . ASP A 1 469 ? 0.913 6.917 -2.454 1.00 73.88 469 ASP A CA 1
ATOM 3611 C C . ASP A 1 469 ? 0.108 7.805 -3.435 1.00 73.88 469 ASP A C 1
ATOM 3613 O O . ASP A 1 469 ? -1.011 8.257 -3.160 1.00 73.88 469 ASP A O 1
ATOM 3617 N N . ARG A 1 470 ? 0.652 8.066 -4.634 1.00 80.44 470 ARG A N 1
ATOM 3618 C CA . ARG A 1 470 ? 0.022 8.869 -5.703 1.00 80.44 470 ARG A CA 1
ATOM 3619 C C . ARG A 1 470 ? -0.673 7.975 -6.730 1.00 80.44 470 ARG A C 1
ATOM 3621 O O . ARG A 1 470 ? -0.485 8.141 -7.939 1.00 80.44 470 ARG A O 1
ATOM 3628 N N . HIS A 1 471 ? -1.515 7.057 -6.257 1.00 83.56 471 HIS A N 1
ATOM 3629 C CA . HIS A 1 471 ? -2.133 6.008 -7.079 1.00 83.56 471 HIS A CA 1
ATOM 3630 C C . HIS A 1 471 ? -2.947 6.523 -8.268 1.00 83.56 471 HIS A C 1
ATOM 3632 O O . HIS A 1 471 ? -2.847 5.947 -9.343 1.00 83.56 471 HIS A O 1
ATOM 3638 N N . ALA A 1 472 ? -3.676 7.637 -8.140 1.00 85.56 472 ALA A N 1
ATOM 3639 C CA . ALA A 1 472 ? -4.419 8.209 -9.270 1.00 85.56 472 ALA A CA 1
ATOM 3640 C C . ALA A 1 472 ? -3.501 8.533 -10.466 1.00 85.56 472 ALA A C 1
ATOM 3642 O O . ALA A 1 472 ? -3.799 8.192 -11.606 1.00 85.56 472 ALA A O 1
ATOM 3643 N N . GLN A 1 473 ? -2.330 9.115 -10.195 1.00 87.88 473 GLN A N 1
ATOM 3644 C CA . GLN A 1 473 ? -1.349 9.428 -11.237 1.00 87.88 473 GLN A CA 1
ATOM 3645 C C . GLN A 1 473 ? -0.604 8.182 -11.710 1.00 87.88 473 GLN A C 1
ATOM 3647 O O . GLN A 1 473 ? -0.266 8.075 -12.887 1.00 87.88 473 GLN A O 1
ATOM 3652 N N . ALA A 1 474 ? -0.355 7.231 -10.807 1.00 92.56 474 ALA A N 1
ATOM 3653 C CA . ALA A 1 474 ? 0.206 5.937 -11.172 1.00 92.56 474 ALA A CA 1
ATOM 3654 C C . ALA A 1 474 ? -0.705 5.205 -12.170 1.00 92.56 474 ALA A C 1
ATOM 3656 O O . ALA A 1 474 ? -0.219 4.720 -13.188 1.00 92.56 474 ALA A O 1
ATOM 3657 N N . ILE A 1 475 ? -2.023 5.187 -11.934 1.00 93.56 475 ILE A N 1
ATOM 3658 C CA . ILE A 1 475 ? -3.019 4.575 -12.827 1.00 93.56 475 ILE A CA 1
ATOM 3659 C C . ILE A 1 475 ? -2.939 5.192 -14.225 1.00 93.56 475 ILE A C 1
ATOM 3661 O O . ILE A 1 475 ? -2.838 4.444 -15.198 1.00 93.56 475 ILE A O 1
ATOM 3665 N N . GLU A 1 476 ? -2.922 6.524 -14.334 1.00 93.81 476 GLU A N 1
ATOM 3666 C CA . GLU A 1 476 ? -2.781 7.224 -15.620 1.00 93.81 476 GLU A CA 1
ATOM 3667 C C . GLU A 1 476 ? -1.487 6.815 -16.342 1.00 93.81 476 GLU A C 1
ATOM 3669 O O . GLU A 1 476 ? -1.510 6.436 -17.514 1.00 93.81 476 GLU A O 1
ATOM 3674 N N . GLN A 1 477 ? -0.352 6.802 -15.635 1.00 95.50 477 GLN A N 1
ATOM 3675 C CA . GLN A 1 477 ? 0.934 6.425 -16.226 1.00 95.50 477 GLN A CA 1
ATOM 3676 C C . GLN A 1 477 ? 0.991 4.947 -16.643 1.00 95.50 477 GLN A C 1
ATOM 3678 O O . GLN A 1 477 ? 1.520 4.636 -17.715 1.00 95.50 477 GLN A O 1
ATOM 3683 N N . PHE A 1 478 ? 0.407 4.033 -15.860 1.00 96.94 478 PHE A N 1
ATOM 3684 C CA . PHE A 1 478 ? 0.276 2.628 -16.250 1.00 96.94 478 PHE A CA 1
ATOM 3685 C C . PHE A 1 478 ? -0.615 2.471 -17.485 1.00 96.94 478 PHE A C 1
ATOM 3687 O O . PHE A 1 478 ? -0.285 1.695 -18.382 1.00 96.94 478 PHE A O 1
ATOM 3694 N N . GLN A 1 479 ? -1.725 3.207 -17.568 1.00 96.38 479 GLN A N 1
ATOM 3695 C CA . GLN A 1 479 ? -2.604 3.185 -18.738 1.00 96.38 479 GLN A CA 1
ATOM 3696 C C . GLN A 1 479 ? -1.891 3.699 -19.992 1.00 96.38 479 GLN A C 1
ATOM 3698 O O . GLN A 1 479 ? -1.967 3.054 -21.036 1.00 96.38 479 GLN A O 1
ATOM 3703 N N . GLU A 1 480 ? -1.148 4.803 -19.898 1.00 94.94 480 GLU A N 1
ATOM 3704 C CA . GLU A 1 480 ? -0.353 5.326 -21.013 1.00 94.94 480 GLU A CA 1
ATOM 3705 C C . GLU A 1 480 ? 0.733 4.335 -21.458 1.00 94.94 480 GLU A C 1
ATOM 3707 O O . GLU A 1 480 ? 0.918 4.120 -22.659 1.00 94.94 480 GLU A O 1
ATOM 3712 N N . ALA A 1 481 ? 1.424 3.684 -20.514 1.00 96.44 481 ALA A N 1
ATOM 3713 C CA . ALA A 1 481 ? 2.385 2.628 -20.830 1.00 96.44 481 ALA A CA 1
ATOM 3714 C C . ALA A 1 481 ? 1.712 1.480 -21.601 1.00 96.44 481 ALA A C 1
ATOM 3716 O O . ALA A 1 481 ? 2.185 1.088 -22.667 1.00 96.44 481 ALA A O 1
ATOM 3717 N N . LEU A 1 482 ? 0.568 0.991 -21.117 1.00 96.19 482 LEU A N 1
ATOM 3718 C CA . LEU A 1 482 ? -0.182 -0.097 -21.751 1.00 96.19 482 LEU A CA 1
ATOM 3719 C C . LEU A 1 482 ? -0.675 0.271 -23.157 1.00 96.19 482 LEU A C 1
ATOM 3721 O O . LEU A 1 482 ? -0.525 -0.533 -24.074 1.00 96.19 482 LEU A O 1
ATOM 3725 N N . GLN A 1 483 ? -1.147 1.502 -23.373 1.00 95.56 483 GLN A N 1
ATOM 3726 C CA . GLN A 1 483 ? -1.529 1.986 -24.707 1.00 95.56 483 GLN A CA 1
ATOM 3727 C C . GLN A 1 483 ? -0.356 1.973 -25.696 1.00 95.56 483 GLN A C 1
ATOM 3729 O O . GLN A 1 483 ? -0.540 1.663 -26.876 1.00 95.56 483 GLN A O 1
ATOM 3734 N N . ILE A 1 484 ? 0.859 2.301 -25.241 1.00 93.38 484 ILE A N 1
ATOM 3735 C CA . ILE A 1 484 ? 2.058 2.213 -26.081 1.00 93.38 484 ILE A CA 1
ATOM 3736 C C . ILE A 1 484 ? 2.348 0.750 -26.430 1.00 93.38 484 ILE A C 1
ATOM 3738 O O . ILE A 1 484 ? 2.615 0.463 -27.600 1.00 93.38 484 ILE A O 1
ATOM 3742 N N . LEU A 1 485 ? 2.269 -0.155 -25.448 1.00 93.19 485 LEU A N 1
ATOM 3743 C CA . LEU A 1 485 ? 2.514 -1.590 -25.628 1.00 93.19 485 LEU A CA 1
ATOM 3744 C C . LEU A 1 485 ? 1.493 -2.246 -26.567 1.00 93.19 485 LEU A C 1
ATOM 3746 O O . LEU A 1 485 ? 1.862 -3.105 -27.366 1.00 93.19 485 LEU A O 1
ATOM 3750 N N . ASP A 1 486 ? 0.229 -1.823 -26.527 1.00 91.56 486 ASP A N 1
ATOM 3751 C CA . ASP A 1 486 ? -0.849 -2.317 -27.401 1.00 91.56 486 ASP A CA 1
ATOM 3752 C C . ASP A 1 486 ? -0.649 -1.962 -28.873 1.00 91.56 486 ASP A C 1
ATOM 3754 O O . ASP A 1 486 ? -1.129 -2.666 -29.758 1.00 91.56 486 ASP A O 1
ATOM 3758 N N . GLN A 1 487 ? 0.130 -0.918 -29.148 1.00 89.38 487 GLN A N 1
ATOM 3759 C CA . GLN A 1 487 ? 0.480 -0.508 -30.505 1.00 89.38 487 GLN A CA 1
ATOM 3760 C C . GLN A 1 487 ? 1.753 -1.190 -31.031 1.00 89.38 487 GLN A C 1
ATOM 3762 O O . GLN A 1 487 ? 2.112 -0.987 -32.194 1.00 89.38 487 GLN A O 1
ATOM 3767 N N . LEU A 1 488 ? 2.463 -1.972 -30.207 1.00 88.75 488 LEU A N 1
ATOM 3768 C CA . LEU A 1 488 ? 3.680 -2.662 -30.630 1.00 88.75 488 LEU A CA 1
ATOM 3769 C C . LEU A 1 488 ? 3.353 -3.997 -31.318 1.00 88.75 488 LEU A C 1
ATOM 3771 O O . LEU A 1 488 ? 2.634 -4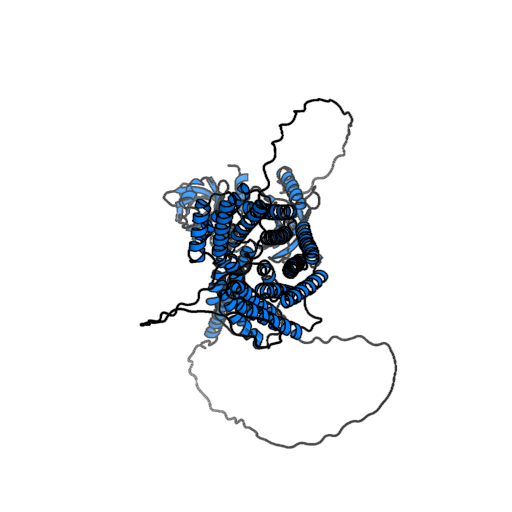.824 -30.751 1.00 88.75 488 LEU A O 1
ATOM 3775 N N . PRO A 1 489 ? 3.909 -4.264 -32.516 1.00 82.88 489 PRO A N 1
ATOM 3776 C CA . PRO A 1 489 ? 3.740 -5.551 -33.170 1.00 82.88 489 PRO A CA 1
ATOM 3777 C C . PRO A 1 489 ? 4.380 -6.667 -32.340 1.00 82.88 489 PRO A C 1
ATOM 3779 O O . PRO A 1 489 ? 5.492 -6.533 -31.820 1.00 82.88 489 PRO A O 1
ATOM 3782 N N . SER A 1 490 ? 3.667 -7.788 -32.256 1.00 76.25 490 SER A N 1
ATOM 3783 C CA . SER A 1 490 ? 4.151 -9.028 -31.655 1.00 76.25 490 SER A CA 1
ATOM 3784 C C . SER A 1 490 ? 4.971 -9.792 -32.697 1.00 76.25 490 SER A C 1
ATOM 3786 O O . SER A 1 490 ? 4.409 -10.336 -33.643 1.00 76.25 490 SER A O 1
ATOM 3788 N N . SER A 1 491 ? 6.297 -9.796 -32.561 1.00 72.88 491 SER A N 1
ATOM 3789 C CA . SER A 1 491 ? 7.201 -10.645 -33.348 1.00 72.88 491 SER A CA 1
ATOM 3790 C C . SER A 1 491 ? 7.864 -11.682 -32.440 1.00 72.88 491 SER A C 1
ATOM 3792 O O . SER A 1 491 ? 8.181 -11.378 -31.288 1.00 72.88 491 SER A O 1
ATOM 3794 N N . ASP A 1 492 ? 8.089 -12.897 -32.951 1.00 62.88 492 ASP A N 1
ATOM 3795 C CA . ASP A 1 492 ? 8.508 -14.062 -32.149 1.00 62.88 492 ASP A CA 1
ATOM 3796 C C . ASP A 1 492 ? 9.754 -13.812 -31.279 1.00 62.88 492 ASP A C 1
ATOM 3798 O O . ASP A 1 492 ? 9.829 -14.292 -30.151 1.00 62.88 492 ASP A O 1
ATOM 3802 N N . GLY A 1 493 ? 10.715 -13.013 -31.758 1.00 69.44 493 GLY A N 1
ATOM 3803 C CA . GLY A 1 493 ? 11.952 -12.717 -31.022 1.00 69.44 493 GLY A CA 1
ATOM 3804 C C . GLY A 1 493 ? 11.784 -11.773 -29.824 1.00 69.44 493 GLY A C 1
ATOM 3805 O O . GLY A 1 493 ? 12.556 -11.851 -28.872 1.00 69.44 493 GLY A O 1
ATOM 3806 N N . ASN A 1 494 ? 10.770 -10.905 -29.841 1.00 73.44 494 ASN A N 1
ATOM 3807 C CA . ASN A 1 494 ? 10.566 -9.861 -28.830 1.00 73.44 494 ASN A CA 1
ATOM 3808 C C . ASN A 1 494 ? 9.343 -10.105 -27.936 1.00 73.44 494 ASN A C 1
ATOM 3810 O O . ASN A 1 494 ? 9.164 -9.421 -26.923 1.00 73.44 494 ASN A O 1
ATOM 3814 N N . LEU A 1 495 ? 8.511 -11.080 -28.305 1.00 79.69 495 LEU A N 1
ATOM 3815 C CA . LEU A 1 495 ? 7.274 -11.419 -27.617 1.00 79.69 495 LEU A CA 1
ATOM 3816 C C . LEU A 1 495 ? 7.463 -11.646 -26.103 1.00 79.69 495 LEU A C 1
ATOM 3818 O O . LEU A 1 495 ? 6.677 -11.085 -25.344 1.00 79.69 495 LEU A O 1
ATOM 3822 N N . PRO A 1 496 ? 8.513 -12.342 -25.611 1.00 80.19 496 PRO A N 1
ATOM 3823 C CA . PRO A 1 496 ? 8.679 -12.543 -24.172 1.00 80.19 496 PRO A CA 1
ATOM 3824 C C . PRO A 1 496 ? 8.884 -11.242 -23.383 1.00 80.19 496 PRO A C 1
ATOM 3826 O O . PRO A 1 496 ? 8.275 -11.080 -22.334 1.00 80.19 496 PRO A O 1
ATOM 3829 N N . ARG A 1 497 ? 9.708 -10.304 -23.882 1.00 81.69 497 ARG A N 1
ATOM 3830 C CA . ARG A 1 497 ? 9.960 -9.014 -23.203 1.00 81.69 497 ARG A CA 1
ATOM 3831 C C . ARG A 1 497 ? 8.717 -8.121 -23.234 1.00 81.69 497 ARG A C 1
ATOM 3833 O O . ARG A 1 497 ? 8.440 -7.422 -22.267 1.00 81.69 497 ARG A O 1
ATOM 3840 N N . LEU A 1 498 ? 7.958 -8.167 -24.331 1.00 86.69 498 LEU A N 1
ATOM 3841 C CA . LEU A 1 498 ? 6.702 -7.430 -24.465 1.00 86.69 498 LEU A CA 1
ATOM 3842 C C . LEU A 1 498 ? 5.633 -7.935 -23.482 1.00 86.69 498 LEU A C 1
ATOM 3844 O O . LEU A 1 498 ? 4.967 -7.126 -22.840 1.00 86.69 498 LEU A O 1
ATOM 3848 N N . LEU A 1 499 ? 5.464 -9.259 -23.374 1.00 86.25 499 LEU A N 1
ATOM 3849 C CA . LEU A 1 499 ? 4.495 -9.878 -22.463 1.00 86.25 499 LEU A CA 1
ATOM 3850 C C . LEU A 1 499 ? 4.842 -9.611 -20.997 1.00 86.25 499 LEU A C 1
ATOM 3852 O O . LEU A 1 499 ? 3.955 -9.239 -20.237 1.00 86.25 499 LEU A O 1
ATOM 3856 N N . ASP A 1 500 ? 6.120 -9.742 -20.640 1.00 85.31 500 ASP A N 1
ATOM 3857 C CA . ASP A 1 500 ? 6.655 -9.450 -19.308 1.00 85.31 500 ASP A CA 1
ATOM 3858 C C . ASP A 1 500 ? 6.353 -8.008 -18.878 1.00 85.31 500 ASP A C 1
ATOM 3860 O O . ASP A 1 500 ? 5.696 -7.771 -17.865 1.00 85.31 500 ASP A O 1
ATOM 3864 N N . LEU A 1 501 ? 6.730 -7.030 -19.709 1.00 90.62 501 LEU A N 1
ATOM 3865 C CA . LEU A 1 501 ? 6.481 -5.626 -19.403 1.00 90.62 501 LEU A CA 1
ATOM 3866 C C . LEU A 1 501 ? 4.978 -5.314 -19.339 1.00 90.62 501 LEU A C 1
ATOM 3868 O O . LEU A 1 501 ? 4.536 -4.604 -18.437 1.00 90.62 501 LEU A O 1
ATOM 3872 N N . ARG A 1 502 ? 4.166 -5.876 -20.248 1.00 93.81 502 ARG A N 1
ATOM 3873 C CA . ARG A 1 502 ? 2.707 -5.695 -20.210 1.00 93.81 502 ARG A CA 1
ATOM 3874 C C . ARG A 1 502 ? 2.117 -6.267 -18.921 1.00 93.81 502 ARG A C 1
ATOM 3876 O O . ARG A 1 502 ? 1.298 -5.596 -18.299 1.00 93.81 502 ARG A O 1
ATOM 3883 N N . ALA A 1 503 ? 2.533 -7.462 -18.507 1.00 92.12 503 ALA A N 1
ATOM 3884 C CA . ALA A 1 503 ? 2.077 -8.071 -17.265 1.00 92.12 503 ALA A CA 1
ATOM 3885 C C . ALA A 1 503 ? 2.469 -7.216 -16.051 1.00 92.12 503 ALA A C 1
ATOM 3887 O O . ALA A 1 503 ? 1.593 -6.873 -15.259 1.00 92.12 503 ALA A O 1
ATOM 3888 N N . ARG A 1 504 ? 3.727 -6.764 -15.956 1.00 91.19 504 ARG A N 1
ATOM 3889 C CA . ARG A 1 504 ? 4.185 -5.874 -14.874 1.00 91.19 504 ARG A CA 1
ATOM 3890 C C . ARG A 1 504 ? 3.368 -4.583 -14.785 1.00 91.19 504 ARG A C 1
ATOM 3892 O O . ARG A 1 504 ? 2.922 -4.223 -13.696 1.00 91.19 504 ARG A O 1
ATOM 3899 N N . CYS A 1 505 ? 3.087 -3.922 -15.910 1.00 94.19 505 CYS A N 1
ATOM 3900 C CA . CYS A 1 505 ? 2.268 -2.705 -15.897 1.00 94.19 505 CYS A CA 1
ATOM 3901 C C . CYS A 1 505 ? 0.806 -2.973 -15.518 1.00 94.19 505 CYS A C 1
ATOM 3903 O O . CYS A 1 505 ? 0.189 -2.147 -14.849 1.00 94.19 505 CYS A O 1
ATOM 3905 N N . GLN A 1 506 ? 0.247 -4.125 -15.900 1.00 95.88 506 GLN A N 1
ATOM 3906 C CA . GLN A 1 506 ? -1.094 -4.531 -15.470 1.00 95.88 506 GLN A CA 1
ATOM 3907 C C . GLN A 1 506 ? -1.160 -4.801 -13.964 1.00 95.88 506 GLN A C 1
ATOM 3909 O O . GLN A 1 506 ? -2.118 -4.381 -13.319 1.00 95.88 506 GLN A O 1
ATOM 3914 N N . LEU A 1 507 ? -0.135 -5.438 -13.388 1.00 92.88 507 LEU A N 1
ATOM 3915 C CA . LEU A 1 507 ? -0.053 -5.677 -11.945 1.00 92.88 507 LEU A CA 1
ATOM 3916 C C . LEU A 1 507 ? 0.078 -4.375 -11.154 1.00 92.88 507 LEU A C 1
ATOM 3918 O O . LEU A 1 507 ? -0.682 -4.162 -10.212 1.00 92.88 507 LEU A O 1
ATOM 3922 N N . GLY A 1 508 ? 0.970 -3.472 -11.571 1.00 91.31 508 GLY A N 1
ATOM 3923 C CA . GLY A 1 508 ? 1.101 -2.155 -10.943 1.00 91.31 508 GLY A CA 1
ATOM 3924 C C . GLY A 1 508 ? -0.191 -1.330 -11.028 1.00 91.31 508 GLY A C 1
ATOM 3925 O O . GLY A 1 508 ? -0.596 -0.689 -10.051 1.00 91.31 508 GLY A O 1
ATOM 3926 N N . ARG A 1 509 ? -0.903 -1.416 -12.163 1.00 94.81 509 ARG A N 1
ATOM 3927 C CA . ARG A 1 509 ? -2.234 -0.817 -12.316 1.00 94.81 509 ARG A CA 1
ATOM 3928 C C . ARG A 1 509 ? -3.250 -1.452 -11.373 1.00 94.81 509 ARG A C 1
ATOM 3930 O O . ARG A 1 509 ? -3.992 -0.718 -10.739 1.00 94.81 509 ARG A O 1
ATOM 3937 N N . ALA A 1 510 ? -3.284 -2.780 -11.265 1.00 92.62 510 ALA A N 1
ATOM 3938 C CA . ALA A 1 510 ? -4.207 -3.495 -10.384 1.00 92.62 510 ALA A CA 1
ATOM 3939 C C . ALA A 1 510 ? -4.016 -3.108 -8.911 1.00 92.62 510 ALA A C 1
ATOM 3941 O O . ALA A 1 510 ? -4.997 -2.816 -8.234 1.00 92.62 510 ALA A O 1
ATOM 3942 N N . ILE A 1 511 ? -2.764 -3.029 -8.446 1.00 88.31 511 ILE A N 1
ATOM 3943 C CA . ILE A 1 511 ? -2.420 -2.552 -7.097 1.00 88.31 511 ILE A CA 1
ATOM 3944 C C . ILE A 1 511 ? -2.948 -1.130 -6.883 1.00 88.31 511 ILE A C 1
ATOM 3946 O O . ILE A 1 511 ? -3.636 -0.867 -5.900 1.00 88.31 511 ILE A O 1
ATOM 3950 N N . SER A 1 512 ? -2.677 -0.226 -7.827 1.00 88.69 512 SER A N 1
ATOM 3951 C CA . SER A 1 512 ? -3.085 1.177 -7.694 1.00 88.69 512 SER A CA 1
ATOM 3952 C C . SER A 1 512 ? -4.607 1.349 -7.742 1.00 88.69 512 SER A C 1
ATOM 3954 O O . SER A 1 512 ? -5.153 2.125 -6.966 1.00 88.69 512 SER A O 1
ATOM 3956 N N . LEU A 1 513 ? -5.296 0.597 -8.608 1.00 87.00 513 LEU A N 1
ATOM 3957 C CA . LEU A 1 513 ? -6.760 0.562 -8.678 1.00 87.00 513 LEU A CA 1
ATOM 3958 C C . LEU A 1 513 ? -7.355 0.064 -7.358 1.00 87.00 513 LEU A C 1
ATOM 3960 O O . LEU A 1 513 ? -8.251 0.705 -6.811 1.00 87.00 513 LEU A O 1
ATOM 3964 N N . HIS A 1 514 ? -6.809 -1.022 -6.805 1.00 81.94 514 HIS A N 1
ATOM 3965 C CA . HIS A 1 514 ? -7.249 -1.557 -5.521 1.00 81.94 514 HIS A CA 1
ATOM 3966 C C . HIS A 1 514 ? -7.054 -0.544 -4.385 1.00 81.94 514 HIS A C 1
ATOM 3968 O O . HIS A 1 514 ? -7.981 -0.319 -3.613 1.00 81.94 514 HIS A O 1
ATOM 3974 N N . ALA A 1 515 ? -5.900 0.130 -4.328 1.00 77.25 515 ALA A N 1
ATOM 3975 C CA . ALA A 1 515 ? -5.624 1.166 -3.331 1.00 77.25 515 ALA A CA 1
ATOM 3976 C C . ALA A 1 515 ? -6.611 2.350 -3.404 1.00 77.25 515 ALA A C 1
ATOM 3978 O O . ALA A 1 515 ? -6.930 2.965 -2.385 1.00 77.25 515 ALA A O 1
ATOM 3979 N N . THR A 1 516 ? -7.130 2.655 -4.598 1.00 75.25 516 THR A N 1
ATOM 3980 C CA . THR A 1 516 ? -8.178 3.671 -4.796 1.00 75.25 516 THR A CA 1
ATOM 3981 C C . THR A 1 516 ? -9.607 3.157 -4.581 1.00 75.25 516 THR A C 1
ATOM 3983 O O . THR A 1 516 ? -10.538 3.956 -4.642 1.00 75.25 516 THR A O 1
ATOM 3986 N N . GLY A 1 517 ? -9.796 1.860 -4.315 1.00 71.50 517 GLY A N 1
ATOM 3987 C CA . GLY A 1 517 ? -11.115 1.232 -4.182 1.00 71.50 517 GLY A CA 1
ATOM 3988 C C . GLY A 1 517 ? -11.836 0.998 -5.514 1.00 71.50 517 GLY A C 1
ATOM 3989 O O . GLY A 1 517 ? -13.055 0.857 -5.536 1.00 71.50 517 GLY A O 1
ATOM 3990 N N . ASP A 1 518 ? -11.110 0.979 -6.633 1.00 78.75 518 ASP A N 1
ATOM 3991 C CA . ASP A 1 518 ? -11.690 0.802 -7.964 1.00 78.75 518 ASP A CA 1
ATOM 3992 C C . ASP A 1 518 ? -12.016 -0.680 -8.232 1.00 78.75 518 ASP A C 1
ATOM 3994 O O . ASP A 1 518 ? -11.148 -1.561 -8.190 1.00 78.75 518 ASP A O 1
ATOM 3998 N N . ALA A 1 519 ? -13.283 -0.936 -8.564 1.00 79.94 519 ALA A N 1
ATOM 3999 C CA . ALA A 1 519 ? -13.853 -2.243 -8.890 1.00 79.94 519 ALA A CA 1
ATOM 4000 C C . ALA A 1 519 ? -13.149 -2.989 -10.038 1.00 79.94 519 ALA A C 1
ATOM 4002 O O . ALA A 1 519 ? -13.273 -4.205 -10.174 1.00 79.94 519 ALA A O 1
ATOM 4003 N N . SER A 1 520 ? -12.406 -2.285 -10.892 1.00 86.81 520 SER A N 1
ATOM 4004 C CA . SER A 1 520 ? -11.689 -2.872 -12.025 1.00 86.81 520 SER A CA 1
ATOM 4005 C C . SER A 1 520 ? -10.340 -3.502 -11.649 1.00 86.81 520 SER A C 1
ATOM 4007 O O . SER A 1 520 ? -9.695 -4.120 -12.506 1.00 86.81 520 SER A O 1
ATOM 4009 N N . ALA A 1 521 ? -9.910 -3.408 -10.385 1.00 88.38 521 ALA A N 1
ATOM 4010 C CA . ALA A 1 521 ? -8.647 -3.979 -9.921 1.00 88.38 521 ALA A CA 1
ATOM 4011 C C . ALA A 1 521 ? -8.499 -5.496 -10.196 1.00 88.38 521 ALA A C 1
ATOM 4013 O O . ALA A 1 521 ? -7.471 -5.882 -10.771 1.00 88.38 521 ALA A O 1
ATOM 4014 N N . PRO A 1 522 ? -9.500 -6.365 -9.916 1.00 89.94 522 PRO A N 1
ATOM 4015 C CA . PRO A 1 522 ? -9.413 -7.789 -10.248 1.00 89.94 522 PRO A CA 1
ATOM 4016 C C . PRO A 1 522 ? -9.252 -8.050 -11.749 1.00 89.94 522 PRO A C 1
ATOM 4018 O O . PRO A 1 522 ? -8.520 -8.955 -12.153 1.00 89.94 522 PRO A O 1
ATOM 4021 N N . ASN A 1 523 ? -9.894 -7.235 -12.593 1.00 91.94 523 ASN A N 1
ATOM 4022 C CA . ASN A 1 523 ? -9.796 -7.355 -14.048 1.00 91.94 523 ASN A CA 1
ATOM 4023 C C . ASN A 1 523 ? -8.378 -7.017 -14.535 1.00 91.94 523 ASN A C 1
ATOM 4025 O O . ASN A 1 523 ? -7.804 -7.759 -15.329 1.00 91.94 523 ASN A O 1
ATOM 4029 N N . ALA A 1 524 ? -7.765 -5.948 -14.015 1.00 93.75 524 ALA A N 1
ATOM 4030 C CA . ALA A 1 524 ? -6.378 -5.610 -14.339 1.00 93.75 524 ALA A CA 1
ATOM 4031 C C . ALA A 1 524 ? -5.403 -6.744 -13.957 1.00 93.75 524 ALA A C 1
ATOM 4033 O O . ALA A 1 524 ? -4.567 -7.139 -14.771 1.00 93.75 524 ALA A O 1
ATOM 4034 N N . ALA A 1 525 ? -5.564 -7.351 -12.778 1.00 94.31 525 ALA A N 1
ATOM 4035 C CA . ALA A 1 525 ? -4.766 -8.513 -12.385 1.00 94.31 525 ALA A CA 1
ATOM 4036 C C . ALA A 1 525 ? -5.060 -9.750 -13.263 1.00 94.31 525 ALA A C 1
ATOM 4038 O O . ALA A 1 525 ? -4.141 -10.449 -13.690 1.00 94.31 525 ALA A O 1
ATOM 4039 N N . GLY A 1 526 ? -6.325 -9.979 -13.632 1.00 95.69 526 GLY A N 1
ATOM 4040 C CA . GLY A 1 526 ? -6.735 -11.029 -14.572 1.00 95.69 526 GLY A CA 1
ATOM 4041 C C . GLY A 1 526 ? -6.120 -10.881 -15.969 1.00 95.69 526 GLY A C 1
ATOM 4042 O O . GLY A 1 526 ? -5.759 -11.881 -16.599 1.00 95.69 526 GLY A O 1
ATOM 4043 N N . GLN A 1 527 ? -5.926 -9.646 -16.440 1.00 94.94 527 GLN A N 1
ATOM 4044 C CA . GLN A 1 527 ? -5.212 -9.361 -17.687 1.00 94.94 527 GLN A CA 1
ATOM 4045 C C . GLN A 1 527 ? -3.743 -9.791 -17.594 1.00 94.94 527 GLN A C 1
ATOM 4047 O O . GLN A 1 527 ? -3.243 -10.409 -18.531 1.00 94.94 527 GLN A O 1
ATOM 4052 N N . ALA A 1 528 ? -3.066 -9.551 -16.465 1.00 94.75 528 ALA A N 1
ATOM 4053 C CA . ALA A 1 528 ? -1.709 -10.059 -16.244 1.00 94.75 528 ALA A CA 1
ATOM 4054 C C . ALA A 1 528 ? -1.667 -11.598 -16.223 1.00 94.75 528 ALA A C 1
ATOM 4056 O O . ALA A 1 528 ? -0.841 -12.199 -16.909 1.00 94.75 528 ALA A O 1
ATOM 4057 N N . ILE A 1 529 ? -2.601 -12.249 -15.519 1.00 95.56 529 ILE A N 1
ATOM 4058 C CA . ILE A 1 529 ? -2.705 -13.720 -15.462 1.00 95.56 529 ILE A CA 1
ATOM 4059 C C . ILE A 1 529 ? -2.881 -14.317 -16.863 1.00 95.56 529 ILE A C 1
ATOM 4061 O O . ILE A 1 529 ? -2.207 -15.284 -17.209 1.00 95.56 529 ILE A O 1
ATOM 4065 N N . THR A 1 530 ? -3.732 -13.716 -17.698 1.00 95.38 530 THR A N 1
ATOM 4066 C CA . THR A 1 530 ? -3.985 -14.177 -19.076 1.00 95.38 530 THR A CA 1
ATOM 4067 C C . THR A 1 530 ? -2.721 -14.147 -19.943 1.00 95.38 530 THR A C 1
ATOM 4069 O O . THR A 1 530 ? -2.568 -14.971 -20.843 1.00 95.38 530 THR A O 1
ATOM 4072 N N . LEU A 1 531 ? -1.800 -13.219 -19.667 1.00 91.50 531 LEU A N 1
ATOM 4073 C CA . LEU A 1 531 ? -0.518 -13.116 -20.369 1.00 91.50 531 LEU A CA 1
ATOM 4074 C C . LEU A 1 531 ? 0.508 -14.130 -19.844 1.00 91.50 531 LEU A C 1
ATOM 4076 O O . LEU A 1 531 ? 1.264 -14.695 -20.633 1.00 91.50 531 LEU A O 1
ATOM 4080 N N . LEU A 1 532 ? 0.541 -14.355 -18.528 1.00 90.38 532 LEU A N 1
ATOM 4081 C CA . LEU A 1 532 ? 1.585 -15.129 -17.850 1.00 90.38 532 LEU A CA 1
ATOM 4082 C C . LEU A 1 532 ? 1.283 -16.640 -17.774 1.00 90.38 532 LEU A C 1
ATOM 4084 O O . LEU A 1 532 ? 2.190 -17.454 -17.962 1.00 90.38 532 LEU A O 1
ATOM 4088 N N . ASP A 1 533 ? 0.028 -17.038 -17.534 1.00 91.62 533 ASP A N 1
ATOM 4089 C CA . ASP A 1 533 ? -0.362 -18.439 -17.284 1.00 91.62 533 ASP A CA 1
ATOM 4090 C C . ASP A 1 533 ? -0.049 -19.377 -18.469 1.00 91.62 533 ASP A C 1
ATOM 4092 O O . ASP A 1 533 ? 0.546 -20.435 -18.236 1.00 91.62 533 ASP A O 1
ATOM 4096 N N . PRO A 1 534 ? -0.322 -19.014 -19.744 1.00 89.62 534 PRO A N 1
ATOM 4097 C CA . PRO A 1 534 ? 0.034 -19.870 -20.877 1.00 89.62 534 PRO A CA 1
ATOM 4098 C C . PRO A 1 534 ? 1.547 -20.093 -20.999 1.00 89.62 534 PRO A C 1
ATOM 4100 O O . PRO A 1 534 ? 1.990 -21.195 -21.325 1.00 89.62 534 PRO A O 1
ATOM 4103 N N . VAL A 1 535 ? 2.346 -19.061 -20.704 1.00 87.44 535 VAL A N 1
ATOM 4104 C CA . VAL A 1 535 ? 3.814 -19.112 -20.792 1.00 87.44 535 VAL A CA 1
ATOM 4105 C C . VAL A 1 535 ? 4.397 -19.975 -19.671 1.00 87.44 535 VAL A C 1
ATOM 4107 O O . VAL A 1 535 ? 5.346 -20.725 -19.901 1.00 87.44 535 VAL A O 1
ATOM 4110 N N . TRP A 1 536 ? 3.816 -19.914 -18.469 1.00 87.12 536 TRP A N 1
ATOM 4111 C CA . TRP A 1 536 ? 4.220 -20.760 -17.344 1.00 87.12 536 TRP A CA 1
ATOM 4112 C C . TRP A 1 536 ? 3.897 -22.239 -17.593 1.00 87.12 536 TRP A C 1
ATOM 4114 O O . TRP A 1 536 ? 4.748 -23.108 -17.368 1.00 87.12 536 TRP A O 1
ATOM 4124 N N . ARG A 1 537 ? 2.691 -22.527 -18.107 1.00 86.44 537 ARG A N 1
ATOM 4125 C CA . ARG A 1 537 ? 2.223 -23.896 -18.386 1.00 86.44 537 ARG A CA 1
ATOM 4126 C C . ARG A 1 537 ? 2.970 -24.590 -19.516 1.00 86.44 537 ARG A C 1
ATOM 4128 O O . ARG A 1 537 ? 3.070 -25.812 -19.480 1.00 86.44 537 ARG A O 1
ATOM 4135 N N . ASP A 1 538 ? 3.507 -23.853 -20.491 1.00 81.69 538 ASP A N 1
ATOM 4136 C CA . ASP A 1 538 ? 4.311 -24.457 -21.566 1.00 81.69 538 ASP A CA 1
ATOM 4137 C C . ASP A 1 538 ? 5.552 -25.182 -21.010 1.00 81.69 538 ASP A C 1
ATOM 4139 O O . ASP A 1 538 ? 6.133 -26.024 -21.690 1.00 81.69 538 ASP A O 1
ATOM 4143 N N . GLY A 1 539 ? 5.984 -24.873 -19.777 1.00 71.81 539 GLY A N 1
ATOM 4144 C CA . GLY A 1 539 ? 7.051 -25.589 -19.064 1.00 71.81 539 GLY A CA 1
ATOM 4145 C C . GLY A 1 539 ? 8.448 -25.424 -19.675 1.00 71.81 539 GLY A C 1
ATOM 4146 O O . GLY A 1 539 ? 9.447 -25.742 -19.036 1.00 71.81 539 GLY A O 1
ATOM 4147 N N . LYS A 1 540 ? 8.545 -24.874 -20.891 1.00 66.81 540 LYS A N 1
ATOM 4148 C CA . LYS A 1 540 ? 9.803 -24.578 -21.586 1.00 66.81 540 LYS A CA 1
ATOM 4149 C C . LYS A 1 540 ? 10.542 -23.387 -20.982 1.00 66.81 540 LYS A C 1
ATOM 4151 O O . LYS A 1 540 ? 11.753 -23.266 -21.148 1.00 66.81 540 LYS A O 1
ATOM 4156 N N . SER A 1 541 ? 9.825 -22.497 -20.296 1.00 64.44 541 SER A N 1
ATOM 4157 C CA . SER A 1 541 ? 10.423 -21.350 -19.620 1.00 64.44 541 SER A CA 1
ATOM 4158 C C . SER A 1 541 ? 11.045 -21.785 -18.293 1.00 64.44 541 SER A C 1
ATOM 4160 O O . SER A 1 541 ? 10.338 -22.071 -17.330 1.00 64.44 541 SER A O 1
ATOM 4162 N N . GLN A 1 542 ? 12.377 -21.784 -18.221 1.00 65.62 542 GLN A N 1
ATOM 4163 C CA . GLN A 1 542 ? 13.122 -22.000 -16.974 1.00 65.62 542 GLN A CA 1
ATOM 4164 C C . GLN A 1 542 ? 13.240 -20.726 -16.118 1.00 65.62 542 GLN A C 1
ATOM 4166 O O . GLN A 1 542 ? 14.110 -20.660 -15.260 1.00 65.62 542 GLN A O 1
ATOM 4171 N N . ARG A 1 543 ? 12.428 -19.684 -16.364 1.00 74.44 543 ARG A N 1
ATOM 4172 C CA . ARG A 1 543 ? 12.560 -18.375 -15.699 1.00 74.44 543 ARG A CA 1
ATOM 4173 C C . ARG A 1 543 ? 11.841 -18.370 -14.346 1.00 74.44 543 ARG A C 1
ATOM 4175 O O . ARG A 1 543 ? 10.609 -18.335 -14.340 1.00 74.44 543 ARG A O 1
ATOM 4182 N N . PRO A 1 544 ? 12.560 -18.329 -13.208 1.00 78.00 544 PRO A N 1
ATOM 4183 C CA . PRO A 1 544 ? 11.930 -18.313 -11.888 1.00 78.00 544 PRO A CA 1
ATOM 4184 C C . PRO A 1 544 ? 11.065 -17.068 -11.654 1.00 78.00 544 PRO A C 1
ATOM 4186 O O . PRO A 1 544 ? 10.065 -17.130 -10.943 1.00 78.00 544 PRO A O 1
ATOM 4189 N N . GLN A 1 545 ? 11.424 -15.946 -12.287 1.00 80.69 545 GLN A N 1
ATOM 4190 C CA . GLN A 1 545 ? 10.688 -14.682 -12.221 1.00 80.69 545 GLN A CA 1
ATOM 4191 C C . GLN A 1 545 ? 9.250 -14.830 -12.726 1.00 80.69 545 GLN A C 1
ATOM 4193 O O . GLN A 1 545 ? 8.336 -14.325 -12.089 1.00 80.69 545 GLN A O 1
ATOM 4198 N N . LEU A 1 546 ? 9.027 -15.605 -13.793 1.00 84.81 546 LEU A N 1
ATOM 4199 C CA . LEU A 1 546 ? 7.693 -15.788 -14.371 1.00 84.81 546 LEU A CA 1
ATOM 4200 C C . LEU A 1 546 ? 6.726 -16.456 -13.381 1.00 84.81 546 LEU A C 1
ATOM 4202 O O . LEU A 1 546 ? 5.579 -16.039 -13.256 1.00 84.81 546 LEU A O 1
ATOM 4206 N N . GLY A 1 547 ? 7.193 -17.483 -12.663 1.00 87.81 547 GLY A N 1
ATOM 4207 C CA . GLY A 1 547 ? 6.394 -18.158 -11.636 1.00 87.81 547 GLY A CA 1
ATOM 4208 C C . GLY A 1 547 ? 6.087 -17.235 -10.458 1.00 87.81 547 GLY A C 1
ATOM 4209 O O . GLY A 1 547 ? 4.958 -17.207 -9.977 1.00 87.81 547 GLY A O 1
ATOM 4210 N N . ARG A 1 548 ? 7.068 -16.420 -10.042 1.00 89.06 548 ARG A N 1
ATOM 4211 C CA . ARG A 1 548 ? 6.875 -15.396 -9.003 1.00 89.06 548 ARG A CA 1
ATOM 4212 C C . ARG A 1 548 ? 5.825 -14.365 -9.411 1.00 89.06 548 ARG A C 1
ATOM 4214 O O . ARG A 1 548 ? 4.909 -14.109 -8.639 1.00 89.06 548 ARG A O 1
ATOM 4221 N N . GLU A 1 549 ? 5.945 -13.801 -10.608 1.00 88.06 549 GLU A N 1
ATOM 4222 C CA . GLU A 1 549 ? 5.020 -12.789 -11.126 1.00 88.06 549 GLU A CA 1
ATOM 4223 C C . GLU A 1 549 ? 3.612 -13.348 -11.311 1.00 88.06 549 GLU A C 1
ATOM 4225 O O . GLU A 1 549 ? 2.641 -12.685 -10.957 1.00 88.06 549 GLU A O 1
ATOM 4230 N N . LEU A 1 550 ? 3.481 -14.584 -11.806 1.00 92.62 550 LEU A N 1
ATOM 4231 C CA . LEU A 1 550 ? 2.180 -15.230 -11.947 1.00 92.62 550 LEU A CA 1
ATOM 4232 C C . LEU A 1 550 ? 1.536 -15.488 -10.579 1.00 92.62 550 LEU A C 1
ATOM 4234 O O . LEU A 1 550 ? 0.359 -15.184 -10.400 1.00 92.62 550 LEU A O 1
ATOM 4238 N N . ALA A 1 551 ? 2.292 -16.003 -9.606 1.00 93.50 551 ALA A N 1
ATOM 4239 C CA . ALA A 1 551 ? 1.789 -16.181 -8.246 1.00 93.50 551 ALA A CA 1
ATOM 4240 C C . ALA A 1 551 ? 1.366 -14.840 -7.630 1.00 93.50 551 ALA A C 1
ATOM 4242 O O . ALA A 1 551 ? 0.275 -14.735 -7.074 1.00 93.50 551 ALA A O 1
ATOM 4243 N N . GLN A 1 552 ? 2.176 -13.792 -7.799 1.00 91.81 552 GLN A N 1
ATOM 4244 C CA . GLN A 1 552 ? 1.836 -12.446 -7.348 1.00 91.81 552 GLN A CA 1
ATOM 4245 C C . GLN A 1 552 ? 0.576 -11.914 -8.045 1.00 91.81 552 GLN A C 1
ATOM 4247 O O . GLN A 1 552 ? -0.251 -11.287 -7.393 1.00 91.81 552 GLN A O 1
ATOM 4252 N N . ALA A 1 553 ? 0.379 -12.202 -9.333 1.00 93.06 553 ALA A N 1
ATOM 4253 C CA . ALA A 1 553 ? -0.820 -11.817 -10.070 1.00 93.06 553 ALA A CA 1
ATOM 4254 C C . ALA A 1 553 ? -2.093 -12.429 -9.471 1.00 93.06 553 ALA A C 1
ATOM 4256 O O . ALA A 1 553 ? -3.068 -11.711 -9.242 1.00 93.06 553 ALA A O 1
ATOM 4257 N N . TYR A 1 554 ? -2.061 -13.728 -9.164 1.00 95.62 554 TYR A N 1
ATOM 4258 C CA . TYR A 1 554 ? -3.148 -14.401 -8.452 1.00 95.62 554 TYR A CA 1
ATOM 4259 C C . TYR A 1 554 ? -3.334 -13.841 -7.039 1.00 95.62 554 TYR A C 1
ATOM 4261 O O . TYR A 1 554 ? -4.459 -13.588 -6.637 1.00 95.62 554 TYR A O 1
ATOM 4269 N N . MET A 1 555 ? -2.260 -13.547 -6.300 1.00 94.00 555 MET A N 1
ATOM 4270 C CA . MET A 1 555 ? -2.377 -12.929 -4.973 1.00 94.00 555 MET A CA 1
ATOM 4271 C C . MET A 1 555 ? -2.999 -11.527 -5.020 1.00 94.00 555 MET A C 1
ATOM 4273 O O . MET A 1 555 ? -3.814 -11.192 -4.162 1.00 94.00 555 MET A O 1
ATOM 4277 N N . ILE A 1 556 ? -2.635 -10.697 -6.003 1.00 91.19 556 ILE A N 1
ATOM 4278 C CA . ILE A 1 556 ? -3.216 -9.359 -6.192 1.00 91.19 556 ILE A CA 1
ATOM 4279 C C . ILE A 1 556 ? -4.692 -9.488 -6.545 1.00 91.19 556 ILE A C 1
ATOM 4281 O O . ILE A 1 556 ? -5.515 -8.801 -5.942 1.00 91.19 556 ILE A O 1
ATOM 4285 N N . ARG A 1 557 ? -5.036 -10.377 -7.487 1.00 92.06 557 ARG A N 1
ATOM 4286 C CA . ARG A 1 557 ? -6.429 -10.595 -7.884 1.00 92.06 557 ARG A CA 1
ATOM 4287 C C . ARG A 1 557 ? -7.256 -11.129 -6.720 1.00 92.06 557 ARG A C 1
ATOM 4289 O O . ARG A 1 557 ? -8.269 -10.515 -6.411 1.00 92.06 557 ARG A O 1
ATOM 4296 N N . GLY A 1 558 ? -6.765 -12.146 -6.016 1.00 90.81 558 GLY A N 1
ATOM 4297 C CA . GLY A 1 558 ? -7.401 -12.692 -4.824 1.00 90.81 558 GLY A CA 1
ATOM 4298 C C . GLY A 1 558 ? -7.579 -11.644 -3.730 1.00 90.81 558 GLY A C 1
ATOM 4299 O O . GLY A 1 558 ? -8.635 -11.574 -3.122 1.00 90.81 558 GLY A O 1
ATOM 4300 N N . THR A 1 559 ? -6.618 -10.737 -3.534 1.00 86.31 559 THR A N 1
ATOM 4301 C CA . THR A 1 559 ? -6.781 -9.648 -2.554 1.00 86.31 559 THR A CA 1
ATOM 4302 C C . THR A 1 559 ? -7.802 -8.610 -3.003 1.00 86.31 559 THR A C 1
ATOM 4304 O O . THR A 1 559 ? -8.615 -8.159 -2.202 1.00 86.31 559 THR A O 1
ATOM 4307 N N . ALA A 1 560 ? -7.804 -8.259 -4.289 1.00 83.12 560 ALA A N 1
ATOM 4308 C CA . ALA A 1 560 ? -8.814 -7.375 -4.849 1.00 83.12 560 ALA A CA 1
ATOM 4309 C C . ALA A 1 560 ? -10.218 -8.010 -4.820 1.00 83.12 560 ALA A C 1
ATOM 4311 O O . ALA A 1 560 ? -11.195 -7.290 -4.647 1.00 83.12 560 ALA A O 1
ATOM 4312 N N . GLN A 1 561 ? -10.312 -9.340 -4.940 1.00 78.88 561 GLN A N 1
ATOM 4313 C CA . GLN A 1 561 ? -11.545 -10.128 -4.870 1.00 78.88 561 GLN A CA 1
ATOM 4314 C C . GLN A 1 561 ? -11.980 -10.489 -3.455 1.00 78.88 561 GLN A C 1
ATOM 4316 O O . GLN A 1 561 ? -13.161 -10.745 -3.275 1.00 78.88 561 GLN A O 1
ATOM 4321 N N . ASN A 1 562 ? -11.090 -10.524 -2.458 1.00 66.00 562 ASN A N 1
ATOM 4322 C CA . ASN A 1 562 ? -11.428 -10.926 -1.083 1.00 66.00 562 ASN A CA 1
ATOM 4323 C C . ASN A 1 562 ? -12.569 -10.091 -0.515 1.00 66.00 562 ASN A C 1
ATOM 4325 O O . ASN A 1 562 ? -13.367 -10.550 0.291 1.00 66.00 562 ASN A O 1
ATOM 4329 N N . GLY A 1 563 ? -12.677 -8.864 -0.999 1.00 59.53 563 GLY A N 1
ATOM 4330 C CA . GLY A 1 563 ? -13.803 -8.045 -0.668 1.00 59.53 563 GLY A CA 1
ATOM 4331 C C . GLY A 1 563 ? -15.161 -8.499 -1.221 1.00 59.53 563 GLY A C 1
ATOM 4332 O O . GLY A 1 563 ? -16.175 -8.248 -0.586 1.00 59.53 563 GLY A O 1
ATOM 4333 N N . TRP A 1 564 ? -15.152 -9.142 -2.385 1.00 64.50 564 TRP A N 1
ATOM 4334 C CA . TRP A 1 564 ? -16.276 -9.417 -3.282 1.00 64.50 564 TRP A CA 1
ATOM 4335 C C . TRP A 1 564 ? -16.755 -10.858 -3.136 1.00 64.50 564 TRP A C 1
ATOM 4337 O O . TRP A 1 564 ? -17.945 -11.152 -3.238 1.00 64.50 564 TRP A O 1
ATOM 4347 N N . SER A 1 565 ? -15.809 -11.768 -2.920 1.00 77.62 565 SER A N 1
ATOM 4348 C CA . SER A 1 565 ? -16.036 -13.196 -2.781 1.00 77.62 565 SER A CA 1
ATOM 4349 C C . SER A 1 565 ? -14.829 -13.834 -2.101 1.00 77.62 565 SER A C 1
ATOM 4351 O O . SER A 1 565 ? -13.768 -13.990 -2.715 1.00 77.62 565 SER A O 1
ATOM 4353 N N . THR A 1 566 ? -14.997 -14.257 -0.844 1.00 80.94 566 THR A N 1
ATOM 4354 C CA . THR A 1 566 ? -13.954 -15.007 -0.125 1.00 80.94 566 THR A CA 1
ATOM 4355 C C . THR A 1 566 ? -13.606 -16.289 -0.874 1.00 80.94 566 THR A C 1
ATOM 4357 O O . THR A 1 566 ? -12.434 -16.604 -1.033 1.00 80.94 566 THR A O 1
ATOM 4360 N N . ALA A 1 567 ? -14.601 -16.970 -1.450 1.00 84.62 567 ALA A N 1
ATOM 4361 C CA . ALA A 1 567 ? -14.402 -18.203 -2.206 1.00 84.62 567 ALA A CA 1
ATOM 4362 C C . ALA A 1 567 ? -13.514 -18.010 -3.450 1.00 84.62 567 ALA A C 1
ATOM 4364 O O . ALA A 1 567 ? -12.649 -18.843 -3.724 1.00 84.62 567 ALA A O 1
ATOM 4365 N N . GLU A 1 568 ? -13.699 -16.918 -4.201 1.00 87.06 568 GLU A N 1
ATOM 4366 C CA . GLU A 1 568 ? -12.826 -16.608 -5.343 1.00 87.06 568 GLU A CA 1
ATOM 4367 C C . GLU A 1 568 ? -11.419 -16.224 -4.882 1.00 87.06 568 GLU A C 1
ATOM 4369 O O . GLU A 1 568 ? -10.440 -16.689 -5.465 1.00 87.06 568 GLU A O 1
ATOM 4374 N N . ALA A 1 569 ? -11.310 -15.457 -3.795 1.00 88.44 569 ALA A N 1
ATOM 4375 C CA . ALA A 1 569 ? -10.023 -15.111 -3.209 1.00 88.44 569 ALA A CA 1
ATOM 4376 C C . ALA A 1 569 ? -9.249 -16.347 -2.731 1.00 88.44 569 ALA A C 1
ATOM 4378 O O . ALA A 1 569 ? -8.066 -16.480 -3.044 1.00 88.44 569 ALA A O 1
ATOM 4379 N N . VAL A 1 570 ? -9.909 -17.289 -2.044 1.00 88.88 570 VAL A N 1
ATOM 4380 C CA . VAL A 1 570 ? -9.319 -18.579 -1.653 1.00 88.88 570 VAL A CA 1
ATOM 4381 C C . VAL A 1 570 ? -8.837 -19.337 -2.885 1.00 88.88 570 VAL A C 1
ATOM 4383 O O . VAL A 1 570 ? -7.705 -19.815 -2.884 1.00 88.88 570 VAL A O 1
ATOM 4386 N N . ALA A 1 571 ? -9.649 -19.428 -3.942 1.00 91.44 571 ALA A N 1
ATOM 4387 C CA . ALA A 1 571 ? -9.263 -20.128 -5.166 1.00 91.44 571 ALA A CA 1
ATOM 4388 C C . ALA A 1 571 ? -8.014 -19.505 -5.815 1.00 91.44 571 ALA A C 1
ATOM 4390 O O . ALA A 1 571 ? -7.103 -20.223 -6.236 1.00 91.44 571 ALA A O 1
ATOM 4391 N N . ASP A 1 572 ? -7.930 -18.177 -5.844 1.00 94.69 572 ASP A N 1
ATOM 4392 C CA . ASP A 1 572 ? -6.768 -17.454 -6.352 1.00 94.69 572 ASP A CA 1
ATOM 4393 C C . ASP A 1 572 ? -5.524 -17.648 -5.479 1.00 94.69 572 ASP A C 1
ATOM 4395 O O . ASP A 1 572 ? -4.437 -17.912 -5.997 1.00 94.69 572 ASP A O 1
ATOM 4399 N N . TYR A 1 573 ? -5.661 -17.589 -4.155 1.00 94.38 573 TYR A N 1
ATOM 4400 C CA . TYR A 1 573 ? -4.552 -17.845 -3.238 1.00 94.38 573 TYR A CA 1
ATOM 4401 C C . TYR A 1 573 ? -4.063 -19.294 -3.304 1.00 94.38 573 TYR A C 1
ATOM 4403 O O . TYR A 1 573 ? -2.856 -19.532 -3.349 1.00 94.38 573 TYR A O 1
ATOM 4411 N N . GLN A 1 574 ? -4.970 -20.265 -3.393 1.00 93.31 574 GLN A N 1
ATOM 4412 C CA . GLN A 1 574 ? -4.617 -21.667 -3.616 1.00 93.31 574 GLN A CA 1
ATOM 4413 C C . GLN A 1 574 ? -3.881 -21.837 -4.945 1.00 93.31 574 GLN A C 1
ATOM 4415 O O . GLN A 1 574 ? -2.854 -22.513 -5.003 1.00 93.31 574 GLN A O 1
ATOM 4420 N N . ARG A 1 575 ? -4.326 -21.152 -6.004 1.00 95.88 575 ARG A N 1
ATOM 4421 C CA . ARG A 1 575 ? -3.633 -21.199 -7.289 1.00 95.88 575 ARG A CA 1
ATOM 4422 C C . ARG A 1 575 ? -2.236 -20.582 -7.217 1.00 95.88 575 ARG A C 1
ATOM 4424 O O . ARG A 1 575 ? -1.292 -21.150 -7.768 1.00 95.88 575 ARG A O 1
ATOM 4431 N N . ALA A 1 576 ? -2.076 -19.462 -6.513 1.00 96.12 576 ALA A N 1
ATOM 4432 C CA . ALA A 1 576 ? -0.764 -18.882 -6.235 1.00 96.12 576 ALA A CA 1
ATOM 4433 C C . ALA A 1 576 ? 0.134 -19.856 -5.453 1.00 96.12 576 ALA A C 1
ATOM 4435 O O . ALA A 1 576 ? 1.323 -19.965 -5.753 1.00 96.12 576 ALA A O 1
ATOM 4436 N N . GLN A 1 577 ? -0.433 -20.602 -4.499 1.00 94.69 577 GLN A N 1
ATOM 4437 C CA . GLN A 1 577 ? 0.291 -21.601 -3.714 1.00 94.69 577 GLN A CA 1
ATOM 4438 C C . GLN A 1 577 ? 0.821 -22.728 -4.599 1.00 94.69 577 GLN A C 1
ATOM 4440 O O . GLN A 1 577 ? 2.013 -23.025 -4.548 1.00 94.69 577 GLN A O 1
ATOM 4445 N N . GLU A 1 578 ? -0.028 -23.290 -5.463 1.00 94.19 578 GLU A N 1
ATOM 4446 C CA . GLU A 1 578 ? 0.357 -24.330 -6.424 1.00 94.19 578 GLU A CA 1
ATOM 4447 C C . GLU A 1 578 ? 1.515 -23.877 -7.324 1.00 94.19 578 GLU A C 1
ATOM 4449 O O . GLU A 1 578 ? 2.451 -24.636 -7.572 1.00 94.19 578 GLU A O 1
ATOM 4454 N N . ILE A 1 579 ? 1.479 -22.626 -7.795 1.00 93.50 579 ILE A N 1
ATOM 4455 C CA . ILE A 1 579 ? 2.537 -22.061 -8.642 1.00 93.50 579 ILE A CA 1
ATOM 4456 C C . ILE A 1 579 ? 3.850 -21.919 -7.866 1.00 93.50 579 ILE A C 1
ATOM 4458 O O . ILE A 1 579 ? 4.913 -22.219 -8.408 1.00 93.50 579 ILE A O 1
ATOM 4462 N N . LEU A 1 580 ? 3.802 -21.468 -6.609 1.00 91.94 580 LEU A N 1
ATOM 4463 C CA . LEU A 1 580 ? 4.999 -21.327 -5.776 1.00 91.94 580 LEU A CA 1
ATOM 4464 C C . LEU A 1 580 ? 5.582 -22.684 -5.366 1.00 91.94 580 LEU A C 1
ATOM 4466 O O . LEU A 1 580 ? 6.804 -22.810 -5.277 1.00 91.94 580 LEU A O 1
ATOM 4470 N N . ASP A 1 581 ? 4.742 -23.697 -5.157 1.00 90.62 581 ASP A N 1
ATOM 4471 C CA . ASP A 1 581 ? 5.190 -25.064 -4.894 1.00 90.62 581 ASP A CA 1
ATOM 4472 C C . ASP A 1 581 ? 5.844 -25.698 -6.134 1.00 90.62 581 ASP A C 1
ATOM 4474 O O . ASP A 1 581 ? 6.944 -26.241 -6.010 1.00 90.62 581 ASP A O 1
ATOM 4478 N N . ASP A 1 582 ? 5.256 -25.542 -7.327 1.00 89.81 582 ASP A N 1
ATOM 4479 C CA . ASP A 1 582 ? 5.859 -25.957 -8.609 1.00 89.81 582 ASP A CA 1
ATOM 4480 C C . ASP A 1 582 ? 7.180 -25.211 -8.868 1.00 89.81 582 ASP A C 1
ATOM 4482 O O . ASP A 1 582 ? 8.203 -25.809 -9.202 1.00 89.81 582 ASP A O 1
ATOM 4486 N N . LEU A 1 583 ? 7.218 -23.896 -8.626 1.00 89.00 583 LEU A N 1
ATOM 4487 C CA . LEU A 1 583 ? 8.448 -23.109 -8.729 1.00 89.00 583 LEU A CA 1
ATOM 4488 C C . LEU A 1 583 ? 9.543 -23.639 -7.790 1.00 89.00 583 LEU A C 1
ATOM 4490 O O . LEU A 1 583 ? 10.701 -23.755 -8.198 1.00 89.00 583 LEU A O 1
ATOM 4494 N N . ARG A 1 584 ? 9.192 -23.973 -6.545 1.00 87.94 584 ARG A N 1
ATOM 4495 C CA . ARG A 1 584 ? 10.128 -24.543 -5.569 1.00 87.94 584 ARG A CA 1
ATOM 4496 C C . ARG A 1 584 ? 10.625 -25.921 -5.999 1.00 87.94 584 ARG A C 1
ATOM 4498 O O . ARG A 1 584 ? 11.803 -26.215 -5.808 1.00 87.94 584 ARG A O 1
ATOM 4505 N N . GLU A 1 585 ? 9.768 -26.752 -6.585 1.00 87.12 585 GLU A N 1
ATOM 4506 C CA . GLU A 1 585 ? 10.164 -28.053 -7.130 1.00 87.12 585 GLU A CA 1
ATOM 4507 C C . GLU A 1 585 ? 11.160 -27.892 -8.288 1.00 87.12 585 GLU A C 1
ATOM 4509 O O . GLU A 1 585 ? 12.206 -28.542 -8.293 1.00 87.12 585 GLU A O 1
ATOM 4514 N N . ARG A 1 586 ? 10.904 -26.951 -9.208 1.00 85.62 586 ARG A N 1
ATOM 4515 C CA . ARG A 1 586 ? 11.795 -26.644 -10.342 1.00 85.62 586 ARG A CA 1
ATOM 4516 C C . ARG A 1 586 ? 13.147 -26.071 -9.916 1.00 85.62 586 ARG A C 1
ATOM 4518 O O . ARG A 1 586 ? 14.156 -26.365 -10.551 1.00 85.62 586 ARG A O 1
ATOM 4525 N N . LEU A 1 587 ? 13.172 -25.238 -8.874 1.00 81.00 587 LEU A N 1
ATOM 4526 C CA . LEU A 1 587 ? 14.408 -24.678 -8.316 1.00 81.00 587 LEU A CA 1
ATOM 4527 C C . LEU A 1 587 ? 15.173 -25.694 -7.452 1.00 81.00 587 LEU A C 1
ATOM 4529 O O . LEU A 1 587 ? 16.394 -25.616 -7.357 1.00 81.00 587 LEU A O 1
ATOM 4533 N N . GLY A 1 588 ? 14.468 -26.643 -6.835 1.00 76.31 588 GLY A N 1
ATOM 4534 C CA . GLY A 1 588 ? 14.984 -27.499 -5.772 1.00 76.31 588 GLY A CA 1
ATOM 4535 C C . GLY A 1 588 ? 14.960 -26.796 -4.407 1.00 76.31 588 GLY A C 1
ATOM 4536 O O . GLY A 1 588 ? 15.282 -25.616 -4.282 1.00 76.31 588 GLY A O 1
ATOM 4537 N N . GLN A 1 589 ? 14.619 -27.536 -3.343 1.00 63.84 589 GLN A N 1
ATOM 4538 C CA . GLN A 1 589 ? 14.418 -26.982 -1.987 1.00 63.84 589 GLN A CA 1
ATOM 4539 C C . GLN A 1 589 ? 15.638 -26.231 -1.420 1.00 63.84 589 GLN A C 1
ATOM 4541 O O . GLN A 1 589 ? 15.480 -25.302 -0.634 1.00 63.84 589 GLN A O 1
ATOM 4546 N N . GLN A 1 590 ? 16.861 -26.607 -1.811 1.00 60.88 590 GLN A N 1
ATOM 4547 C CA . GLN A 1 590 ? 18.090 -25.949 -1.342 1.00 60.88 590 GLN A CA 1
ATOM 4548 C C . GLN A 1 590 ? 18.408 -24.636 -2.072 1.00 60.88 590 GLN A C 1
ATOM 4550 O O . GLN A 1 590 ? 19.291 -23.898 -1.640 1.00 60.88 590 GLN A O 1
ATOM 4555 N N . SER A 1 591 ? 17.692 -24.333 -3.154 1.00 67.12 591 SER A N 1
ATOM 4556 C CA . SER A 1 591 ? 17.905 -23.148 -3.988 1.00 67.12 591 SER A CA 1
ATOM 4557 C C . SER A 1 591 ? 16.769 -22.128 -3.866 1.00 67.12 591 SER A C 1
ATOM 4559 O O . SER A 1 591 ? 16.716 -21.176 -4.644 1.00 67.12 591 SER A O 1
ATOM 4561 N N . GLU A 1 592 ? 15.873 -22.294 -2.885 1.00 76.69 592 GLU A N 1
ATOM 4562 C CA . GLU A 1 592 ? 14.826 -21.313 -2.594 1.00 76.69 592 GLU A CA 1
ATOM 4563 C C . GLU A 1 592 ? 15.458 -19.995 -2.119 1.00 76.69 592 GLU A C 1
ATOM 4565 O O . GLU A 1 592 ? 16.166 -19.936 -1.105 1.00 76.69 592 GLU A O 1
ATOM 4570 N N . THR A 1 593 ? 15.224 -18.929 -2.884 1.00 83.12 593 THR A N 1
ATOM 4571 C CA . THR A 1 593 ? 15.744 -17.597 -2.575 1.00 83.12 593 THR A CA 1
ATOM 4572 C C . THR A 1 593 ? 14.910 -16.937 -1.470 1.00 83.12 593 THR A C 1
ATOM 4574 O O . THR A 1 593 ? 13.712 -17.217 -1.364 1.00 83.12 593 THR A O 1
ATOM 4577 N N . PRO A 1 594 ? 15.494 -16.028 -0.661 1.00 85.56 594 PRO A N 1
ATOM 4578 C CA . PRO A 1 594 ? 14.750 -15.310 0.378 1.00 85.56 594 PRO A CA 1
ATOM 4579 C C . PRO A 1 594 ? 13.497 -14.599 -0.150 1.00 85.56 594 PRO A C 1
ATOM 4581 O O . PRO A 1 594 ? 12.475 -14.594 0.526 1.00 85.56 594 PRO A O 1
ATOM 4584 N N . ASP A 1 595 ? 13.549 -14.080 -1.378 1.00 82.50 595 ASP A N 1
ATOM 4585 C CA . ASP A 1 595 ? 12.408 -13.465 -2.059 1.00 82.50 595 ASP A CA 1
ATOM 4586 C C . ASP A 1 595 ? 11.226 -14.427 -2.256 1.00 82.50 595 ASP A C 1
ATOM 4588 O O . ASP A 1 595 ? 10.074 -14.042 -2.065 1.00 82.50 595 ASP A O 1
ATOM 4592 N N . VAL A 1 596 ? 11.489 -15.675 -2.668 1.00 86.56 596 VAL A N 1
ATOM 4593 C CA . VAL A 1 596 ? 10.434 -16.680 -2.884 1.00 86.56 596 VAL A CA 1
ATOM 4594 C C . VAL A 1 596 ? 9.839 -17.101 -1.545 1.00 86.56 596 VAL A C 1
ATOM 4596 O O . VAL A 1 596 ? 8.617 -17.168 -1.420 1.00 86.56 596 VAL A O 1
ATOM 4599 N N . SER A 1 597 ? 10.678 -17.311 -0.527 1.00 89.50 597 SER A N 1
ATOM 4600 C CA . SER A 1 597 ? 10.202 -17.622 0.825 1.00 89.50 597 SER A CA 1
ATOM 4601 C C . SER A 1 597 ? 9.370 -16.483 1.411 1.00 89.50 597 SER A C 1
ATOM 4603 O O . SER A 1 597 ? 8.322 -16.734 1.998 1.00 89.50 597 SER A O 1
ATOM 4605 N N . HIS A 1 598 ? 9.777 -15.229 1.203 1.00 90.56 598 HIS A N 1
ATOM 4606 C CA . HIS A 1 598 ? 9.005 -14.067 1.634 1.00 90.56 598 HIS A CA 1
ATOM 4607 C C . HIS A 1 598 ? 7.672 -13.951 0.885 1.00 90.56 598 HIS A C 1
ATOM 4609 O O . HIS A 1 598 ? 6.641 -13.737 1.518 1.00 90.56 598 HIS A O 1
ATOM 4615 N N . LEU A 1 599 ? 7.640 -14.182 -0.432 1.00 91.19 599 LEU A N 1
ATOM 4616 C CA . LEU A 1 599 ? 6.387 -14.202 -1.196 1.00 91.19 599 LEU A CA 1
ATOM 4617 C C . LEU A 1 599 ? 5.427 -15.296 -0.697 1.00 91.19 599 LEU A C 1
ATOM 4619 O O . LEU A 1 599 ? 4.234 -15.042 -0.536 1.00 91.19 599 LEU A O 1
ATOM 4623 N N . ARG A 1 600 ? 5.946 -16.487 -0.375 1.00 94.25 600 ARG A N 1
ATOM 4624 C CA . ARG A 1 600 ? 5.169 -17.576 0.241 1.00 94.25 600 ARG A CA 1
ATOM 4625 C C . ARG A 1 600 ? 4.676 -17.213 1.644 1.00 94.25 600 ARG A C 1
ATOM 4627 O O . ARG A 1 600 ? 3.529 -17.508 1.961 1.00 94.25 600 ARG A O 1
ATOM 4634 N N . ALA A 1 601 ? 5.494 -16.537 2.454 1.00 95.00 601 ALA A N 1
ATOM 4635 C CA . ALA A 1 601 ? 5.088 -16.047 3.774 1.00 95.00 601 ALA A CA 1
ATOM 4636 C C . ALA A 1 601 ? 3.887 -15.098 3.671 1.00 95.00 601 ALA A C 1
ATOM 4638 O O . ALA A 1 601 ? 2.916 -15.216 4.410 1.00 95.00 601 ALA A O 1
ATOM 4639 N N . ARG A 1 602 ? 3.924 -14.188 2.696 1.00 93.62 602 ARG A N 1
ATOM 4640 C CA . ARG A 1 602 ? 2.833 -13.248 2.434 1.00 93.62 602 ARG A CA 1
ATOM 4641 C C . ARG A 1 602 ? 1.572 -13.933 1.928 1.00 93.62 602 ARG A C 1
ATOM 4643 O O . ARG A 1 602 ? 0.481 -13.558 2.332 1.00 93.62 602 ARG A O 1
ATOM 4650 N N . LEU A 1 603 ? 1.709 -14.935 1.062 1.00 95.31 603 LEU A N 1
ATOM 4651 C CA . LEU A 1 603 ? 0.573 -15.748 0.636 1.00 95.31 603 LEU A CA 1
ATOM 4652 C C . LEU A 1 603 ? -0.078 -16.457 1.826 1.00 95.31 603 LEU A C 1
ATOM 4654 O O . LEU A 1 603 ? -1.299 -16.441 1.952 1.00 95.31 603 LEU A O 1
ATOM 4658 N N . ALA A 1 604 ? 0.735 -17.033 2.710 1.00 96.44 604 ALA A N 1
ATOM 4659 C CA . ALA A 1 604 ? 0.258 -17.695 3.913 1.00 96.44 604 ALA A CA 1
ATOM 4660 C C . ALA A 1 604 ? -0.454 -16.712 4.865 1.00 96.44 604 ALA A C 1
ATOM 4662 O O . ALA A 1 604 ? -1.510 -17.045 5.392 1.00 96.44 604 ALA A O 1
ATOM 4663 N N . LEU A 1 605 ? 0.039 -15.474 4.993 1.00 94.50 605 LEU A N 1
ATOM 4664 C CA . LEU A 1 605 ? -0.658 -14.395 5.704 1.00 94.50 605 LEU A CA 1
ATOM 4665 C C . LEU A 1 605 ? -2.046 -14.111 5.094 1.00 94.50 605 LEU A C 1
ATOM 4667 O O . LEU A 1 605 ? -3.035 -14.023 5.817 1.00 94.50 605 LEU A O 1
ATOM 4671 N N . CYS A 1 606 ? -2.146 -14.018 3.764 1.00 92.69 606 CYS A N 1
ATOM 4672 C CA . CYS A 1 606 ? -3.427 -13.779 3.092 1.00 92.69 606 CYS A CA 1
ATOM 4673 C C . CYS A 1 606 ? -4.412 -14.937 3.265 1.00 92.69 606 CYS A C 1
ATOM 4675 O O . CYS A 1 606 ? -5.578 -14.702 3.572 1.00 92.69 606 CYS A O 1
ATOM 4677 N N . LEU A 1 607 ? -3.944 -16.179 3.123 1.00 92.94 607 LEU A N 1
ATOM 4678 C CA . LEU A 1 607 ? -4.751 -17.369 3.399 1.00 92.94 607 LEU A CA 1
ATOM 4679 C C . LEU A 1 607 ? -5.227 -17.392 4.853 1.00 92.94 607 LEU A C 1
ATOM 4681 O O . LEU A 1 607 ? -6.403 -17.642 5.095 1.00 92.94 607 LEU A O 1
ATOM 4685 N N . GLY A 1 608 ? -4.343 -17.069 5.802 1.00 93.69 608 GLY A N 1
ATOM 4686 C CA . GLY A 1 608 ? -4.676 -16.959 7.220 1.00 93.69 608 GLY A CA 1
ATOM 4687 C C . GLY A 1 608 ? -5.863 -16.033 7.458 1.00 93.69 608 GLY A C 1
ATOM 4688 O O . GLY A 1 608 ? -6.831 -16.419 8.114 1.00 93.69 608 GLY A O 1
ATOM 4689 N N . ARG A 1 609 ? -5.834 -14.857 6.832 1.00 89.31 609 ARG A N 1
ATOM 4690 C CA . ARG A 1 609 ? -6.918 -13.882 6.918 1.00 89.31 609 ARG A CA 1
ATOM 4691 C C . ARG A 1 609 ? -8.229 -14.372 6.306 1.00 89.31 609 ARG A C 1
ATOM 4693 O O . ARG A 1 609 ? -9.287 -14.159 6.887 1.00 89.31 609 ARG A O 1
ATOM 4700 N N . VAL A 1 610 ? -8.198 -15.002 5.132 1.00 89.00 610 VAL A N 1
ATOM 4701 C CA . VAL A 1 610 ? -9.450 -15.464 4.512 1.00 89.00 610 VAL A CA 1
ATOM 4702 C C . VAL A 1 610 ? -10.051 -16.636 5.281 1.00 89.00 610 VAL A C 1
ATOM 4704 O O . VAL A 1 610 ? -11.256 -16.653 5.511 1.00 89.00 610 VAL A O 1
ATOM 4707 N N . TYR A 1 611 ? -9.229 -17.565 5.770 1.00 90.94 611 TYR A N 1
ATOM 4708 C CA . TYR A 1 611 ? -9.710 -18.642 6.636 1.00 90.94 611 TYR A CA 1
ATOM 4709 C C . TYR A 1 611 ? -10.312 -18.114 7.938 1.00 90.94 611 TYR A C 1
ATOM 4711 O O . TYR A 1 611 ? -11.320 -18.641 8.398 1.00 90.94 611 TYR A O 1
ATOM 4719 N N . GLU A 1 612 ? -9.744 -17.056 8.513 1.00 88.62 612 GLU A N 1
ATOM 4720 C CA . GLU A 1 612 ? -10.326 -16.371 9.667 1.00 88.62 612 GLU A CA 1
ATOM 4721 C C . GLU A 1 612 ? -11.713 -15.793 9.348 1.00 88.62 612 GLU A C 1
ATOM 4723 O O . GLU A 1 612 ? -12.658 -16.048 10.095 1.00 88.62 612 GLU A O 1
ATOM 4728 N N . LEU A 1 613 ? -11.860 -15.089 8.218 1.00 84.81 613 LEU A N 1
ATOM 4729 C CA . LEU A 1 613 ? -13.146 -14.540 7.766 1.00 84.81 613 LEU A CA 1
ATOM 4730 C C . LEU A 1 613 ? -14.195 -15.633 7.508 1.00 84.81 613 LEU A C 1
ATOM 4732 O O . LEU A 1 613 ? -15.378 -15.422 7.753 1.00 84.81 613 LEU A O 1
ATOM 4736 N N . GLU A 1 614 ? -13.776 -16.814 7.057 1.00 86.38 614 GLU A N 1
ATOM 4737 C CA . GLU A 1 614 ? -14.658 -17.974 6.876 1.00 86.38 614 GLU A CA 1
ATOM 4738 C C . GLU A 1 614 ? -14.934 -18.746 8.182 1.00 86.38 614 GLU A C 1
ATOM 4740 O O . GLU A 1 614 ? -15.652 -19.749 8.169 1.00 86.38 614 GLU A O 1
ATOM 4745 N N . GLY A 1 615 ? -14.370 -18.311 9.315 1.00 86.62 615 GLY A N 1
ATOM 4746 C CA . GLY A 1 615 ? -14.488 -18.983 10.614 1.00 86.62 615 GLY A CA 1
ATOM 4747 C C . GLY A 1 615 ? -13.678 -20.282 10.725 1.00 86.62 615 GLY A C 1
ATOM 4748 O O . GLY A 1 615 ? -13.844 -21.049 11.675 1.00 86.62 615 GLY A O 1
ATOM 4749 N N . GLN A 1 616 ? -12.786 -20.553 9.772 1.00 92.00 616 GLN A N 1
ATOM 4750 C CA . GLN A 1 616 ? -11.873 -21.697 9.753 1.00 92.00 616 GLN A CA 1
ATOM 4751 C C . GLN A 1 616 ? -10.608 -21.386 10.569 1.00 92.00 616 GLN A C 1
ATOM 4753 O O . GLN A 1 616 ? -9.488 -21.363 10.058 1.00 92.00 616 GLN A O 1
ATOM 4758 N N . TYR A 1 617 ? -10.779 -21.141 11.869 1.00 92.56 617 TYR A N 1
ATOM 4759 C CA . TYR A 1 617 ? -9.701 -20.653 12.736 1.00 92.56 617 TYR A CA 1
ATOM 4760 C C . TYR A 1 617 ? -8.472 -21.578 12.799 1.00 92.56 617 TYR A C 1
ATOM 4762 O O . TYR A 1 617 ? -7.348 -21.095 12.859 1.00 92.56 617 TYR A O 1
ATOM 4770 N N . GLU A 1 618 ? -8.643 -22.899 12.727 1.00 93.50 618 GLU A N 1
ATOM 4771 C CA . GLU A 1 618 ? -7.515 -23.847 12.738 1.00 93.50 618 GLU A CA 1
ATOM 4772 C C . GLU A 1 618 ? -6.687 -23.815 11.441 1.00 93.50 618 GLU A C 1
ATOM 4774 O O . GLU A 1 618 ? -5.463 -23.957 11.473 1.00 93.50 618 GLU A O 1
ATOM 4779 N N . ASP A 1 619 ? -7.337 -23.649 10.284 1.00 93.25 619 ASP A N 1
ATOM 4780 C CA . ASP A 1 619 ? -6.646 -23.442 9.005 1.00 93.25 619 ASP A CA 1
ATOM 4781 C C . ASP A 1 619 ? -5.960 -22.073 8.980 1.00 93.25 619 ASP A C 1
ATOM 4783 O O . ASP A 1 619 ? -4.821 -21.963 8.517 1.00 93.25 619 ASP A O 1
ATOM 4787 N N . SER A 1 620 ? -6.605 -21.060 9.567 1.00 95.12 620 SER A N 1
ATOM 4788 C CA . SER A 1 620 ? -6.025 -19.732 9.755 1.00 95.12 620 SER A CA 1
ATOM 4789 C C . SER A 1 620 ? -4.740 -19.784 10.585 1.00 95.12 620 SER A C 1
ATOM 4791 O O . SER A 1 620 ? -3.689 -19.356 10.109 1.00 95.12 620 SER A O 1
ATOM 4793 N N . LEU A 1 621 ? -4.772 -20.404 11.772 1.00 96.56 621 LEU A N 1
ATOM 4794 C CA . LEU A 1 621 ? -3.591 -20.557 12.628 1.00 96.56 621 LEU A CA 1
ATOM 4795 C C . LEU A 1 621 ? -2.450 -21.289 11.913 1.00 96.56 621 LEU A C 1
ATOM 4797 O O . LEU A 1 621 ? -1.311 -20.834 11.972 1.00 96.56 621 LEU A O 1
ATOM 4801 N N . ARG A 1 622 ? -2.745 -22.373 11.182 1.00 97.12 622 ARG A N 1
ATOM 4802 C CA . ARG A 1 622 ? -1.733 -23.106 10.400 1.00 97.12 622 ARG A CA 1
ATOM 4803 C C . ARG A 1 622 ? -1.086 -22.241 9.319 1.00 97.12 622 ARG A C 1
ATOM 4805 O O . ARG A 1 622 ? 0.125 -22.321 9.116 1.00 97.12 622 ARG A O 1
ATOM 4812 N N . ALA A 1 623 ? -1.875 -21.431 8.619 1.00 96.12 623 ALA A N 1
ATOM 4813 C CA . ALA A 1 623 ? -1.359 -20.522 7.603 1.00 96.12 623 ALA A CA 1
ATOM 4814 C C . ALA A 1 623 ? -0.512 -19.396 8.228 1.00 96.12 623 ALA A C 1
ATOM 4816 O O . ALA A 1 623 ? 0.553 -19.063 7.710 1.00 96.12 623 ALA A O 1
ATOM 4817 N N . LEU A 1 624 ? -0.924 -18.864 9.379 1.00 97.12 624 LEU A N 1
ATOM 4818 C CA . LEU A 1 624 ? -0.190 -17.820 10.097 1.00 97.12 624 LEU A CA 1
ATOM 4819 C C . LEU A 1 624 ? 1.122 -18.336 10.704 1.00 97.12 624 LEU A C 1
ATOM 4821 O O . LEU A 1 624 ? 2.143 -17.659 10.592 1.00 97.12 624 LEU A O 1
ATOM 4825 N N . ASP A 1 625 ? 1.137 -19.551 11.256 1.00 97.38 625 ASP A N 1
ATOM 4826 C CA . ASP A 1 625 ? 2.365 -20.207 11.727 1.00 97.38 625 ASP A CA 1
ATOM 4827 C C . ASP A 1 625 ? 3.369 -20.378 10.567 1.00 97.38 625 ASP A C 1
ATOM 4829 O O . ASP A 1 625 ? 4.554 -20.064 10.705 1.00 97.38 625 ASP A O 1
ATOM 4833 N N . LEU A 1 626 ? 2.891 -20.795 9.385 1.00 96.00 626 LEU A N 1
ATOM 4834 C CA . LEU A 1 626 ? 3.720 -20.888 8.178 1.00 96.00 626 LEU A CA 1
ATOM 4835 C C . LEU A 1 626 ? 4.246 -19.512 7.731 1.00 96.00 626 LEU A C 1
ATOM 4837 O O . LEU A 1 626 ? 5.405 -19.396 7.324 1.00 96.00 626 LEU A O 1
ATOM 4841 N N . ALA A 1 627 ? 3.421 -18.464 7.809 1.00 96.75 627 ALA A N 1
ATOM 4842 C CA . ALA A 1 627 ? 3.829 -17.100 7.479 1.00 96.75 627 ALA A CA 1
ATOM 4843 C C . ALA A 1 627 ? 4.971 -16.610 8.385 1.00 96.75 627 ALA A C 1
ATOM 4845 O O . ALA A 1 627 ? 5.942 -16.033 7.890 1.00 96.75 627 ALA A O 1
ATOM 4846 N N . GLN A 1 628 ? 4.892 -16.880 9.690 1.00 95.94 628 GLN A N 1
ATOM 4847 C CA . GLN A 1 628 ? 5.938 -16.555 10.667 1.00 95.94 628 GLN A CA 1
ATOM 4848 C C . GLN A 1 628 ? 7.224 -17.351 10.424 1.00 95.94 628 GLN A C 1
ATOM 4850 O O . GLN A 1 628 ? 8.319 -16.788 10.425 1.00 95.94 628 GLN A O 1
ATOM 4855 N N . GLU A 1 629 ? 7.116 -18.662 10.190 1.00 95.50 629 GLU A N 1
ATOM 4856 C CA . GLU A 1 629 ? 8.279 -19.516 9.928 1.00 95.50 629 GLU A CA 1
ATOM 4857 C C . GLU A 1 629 ? 9.068 -19.011 8.711 1.00 95.50 629 GLU A C 1
ATOM 4859 O O . GLU A 1 629 ? 10.282 -18.788 8.781 1.00 95.50 629 GLU A O 1
ATOM 4864 N N . LEU A 1 630 ? 8.366 -18.783 7.598 1.00 94.06 630 LEU A N 1
ATOM 4865 C CA . LEU A 1 630 ? 8.974 -18.366 6.339 1.00 94.06 630 LEU A CA 1
ATOM 4866 C C . LEU A 1 630 ? 9.537 -16.943 6.406 1.00 94.06 630 LEU A C 1
ATOM 4868 O O . LEU A 1 630 ? 10.628 -16.693 5.883 1.00 94.06 630 LEU A O 1
ATOM 4872 N N . SER A 1 631 ? 8.830 -16.013 7.052 1.00 94.25 631 SER A N 1
ATOM 4873 C CA . SER A 1 631 ? 9.290 -14.630 7.190 1.00 94.25 631 SER A CA 1
ATOM 4874 C C . SER A 1 631 ? 10.551 -14.552 8.054 1.00 94.25 631 SER A C 1
ATOM 4876 O O . SER A 1 631 ? 11.554 -13.992 7.610 1.00 94.25 631 SER A O 1
ATOM 4878 N N . ARG A 1 632 ? 10.582 -15.216 9.217 1.00 94.00 632 ARG A N 1
ATOM 4879 C CA . ARG A 1 632 ? 11.765 -15.280 10.095 1.00 94.00 632 ARG A CA 1
ATOM 4880 C C . ARG A 1 632 ? 12.955 -15.946 9.414 1.00 94.00 632 ARG A C 1
ATOM 4882 O O . ARG A 1 632 ? 14.085 -15.469 9.545 1.00 94.00 632 ARG A O 1
ATOM 4889 N N . ALA A 1 633 ? 12.722 -17.010 8.646 1.00 91.06 633 ALA A N 1
ATOM 4890 C CA . ALA A 1 633 ? 13.768 -17.646 7.850 1.00 91.06 633 ALA A CA 1
ATOM 4891 C C . ALA A 1 633 ? 14.331 -16.703 6.769 1.00 91.06 633 ALA A C 1
ATOM 4893 O O . ALA A 1 633 ? 15.541 -16.699 6.526 1.00 91.06 633 ALA A O 1
ATOM 4894 N N . ALA A 1 634 ? 13.485 -15.879 6.138 1.00 89.88 634 ALA A N 1
ATOM 4895 C CA . ALA A 1 634 ? 13.921 -14.874 5.170 1.00 89.88 634 ALA A CA 1
ATOM 4896 C C . ALA A 1 634 ? 14.735 -13.748 5.835 1.00 89.88 634 ALA A C 1
ATOM 4898 O O . ALA A 1 634 ? 15.797 -13.390 5.323 1.00 89.88 634 ALA A O 1
ATOM 4899 N N . VAL A 1 635 ? 14.305 -13.254 7.005 1.00 91.19 635 VAL A N 1
ATOM 4900 C CA . VAL A 1 635 ? 15.024 -12.228 7.791 1.00 91.19 635 VAL A CA 1
ATOM 4901 C C . VAL A 1 635 ? 16.466 -12.645 8.080 1.00 91.19 635 VAL A C 1
ATOM 4903 O O . VAL A 1 635 ? 17.378 -11.836 7.933 1.00 91.19 635 VAL A O 1
ATOM 4906 N N . GLN A 1 636 ? 16.697 -13.912 8.436 1.00 89.38 636 GLN A N 1
ATOM 4907 C CA . GLN A 1 636 ? 18.039 -14.425 8.747 1.00 89.38 636 GLN A CA 1
ATOM 4908 C C . GLN A 1 636 ? 18.993 -14.429 7.543 1.00 89.38 636 GLN A C 1
ATOM 4910 O O . GLN A 1 636 ? 20.210 -14.382 7.723 1.00 89.38 636 GLN A O 1
ATOM 4915 N N . LYS A 1 637 ? 18.459 -14.508 6.319 1.00 88.50 637 LYS A N 1
ATOM 4916 C CA . LYS A 1 637 ? 19.241 -14.597 5.077 1.00 88.50 637 LYS A CA 1
ATOM 4917 C C . LYS A 1 637 ? 19.434 -13.243 4.387 1.00 88.50 637 LYS A C 1
ATOM 4919 O O . LYS A 1 637 ? 20.253 -13.150 3.473 1.00 88.50 637 LYS A O 1
ATOM 4924 N N . LEU A 1 638 ? 18.680 -12.217 4.782 1.00 87.06 638 LEU A N 1
ATOM 4925 C CA . LEU A 1 638 ? 18.653 -10.916 4.115 1.00 87.06 638 LEU A CA 1
ATOM 4926 C C . LEU A 1 638 ? 19.517 -9.863 4.834 1.00 87.06 638 LEU A C 1
ATOM 4928 O O . LEU A 1 638 ? 19.570 -9.831 6.064 1.00 87.06 638 LEU A O 1
ATOM 4932 N N . PRO A 1 639 ? 20.173 -8.951 4.088 1.00 87.00 639 PRO A N 1
ATOM 4933 C CA . PRO A 1 639 ? 20.851 -7.801 4.677 1.00 87.00 639 PRO A CA 1
ATOM 4934 C C . PRO A 1 639 ? 19.895 -6.894 5.462 1.00 87.00 639 PRO A C 1
ATOM 4936 O O . PRO A 1 639 ? 18.729 -6.728 5.102 1.00 87.00 639 PRO A O 1
ATOM 4939 N N . GLU A 1 640 ? 20.417 -6.212 6.484 1.00 82.06 640 GLU A N 1
ATOM 4940 C CA . GLU A 1 640 ? 19.629 -5.332 7.360 1.00 82.06 640 GLU A CA 1
ATOM 4941 C C . GLU A 1 640 ? 18.838 -4.245 6.617 1.00 82.06 640 GLU A C 1
ATOM 4943 O O . GLU A 1 640 ? 17.716 -3.934 7.007 1.00 82.06 640 GLU A O 1
ATOM 4948 N N . ALA A 1 641 ? 19.378 -3.716 5.518 1.00 77.62 641 ALA A N 1
ATOM 4949 C CA . ALA A 1 641 ? 18.723 -2.672 4.731 1.00 77.62 641 ALA A CA 1
ATOM 4950 C C . ALA A 1 641 ? 17.387 -3.112 4.100 1.00 77.62 641 ALA A C 1
ATOM 4952 O O . ALA A 1 641 ? 16.530 -2.271 3.846 1.00 77.62 641 ALA A O 1
ATOM 4953 N N . VAL A 1 642 ? 17.202 -4.411 3.844 1.00 83.19 642 VAL A N 1
ATOM 4954 C CA . VAL A 1 642 ? 16.027 -4.950 3.129 1.00 83.19 642 VAL A CA 1
ATOM 4955 C C . VAL A 1 642 ? 15.204 -5.928 3.969 1.00 83.19 642 VAL A C 1
ATOM 4957 O O . VAL A 1 642 ? 14.112 -6.313 3.564 1.00 83.19 642 VAL A O 1
ATOM 4960 N N . ARG A 1 643 ? 15.676 -6.303 5.168 1.00 89.75 643 ARG A N 1
ATOM 4961 C CA . ARG A 1 643 ? 14.975 -7.262 6.040 1.00 89.75 643 ARG A CA 1
ATOM 4962 C C . ARG A 1 643 ? 13.670 -6.730 6.648 1.00 89.75 643 ARG A C 1
ATOM 4964 O O . ARG A 1 643 ? 12.897 -7.519 7.176 1.00 89.75 643 ARG A O 1
ATOM 4971 N N . TRP A 1 644 ? 13.408 -5.422 6.558 1.00 88.62 644 TRP A N 1
ATOM 4972 C CA . TRP A 1 644 ? 12.211 -4.798 7.132 1.00 88.62 644 TRP A CA 1
ATOM 4973 C C . TRP A 1 644 ? 10.903 -5.380 6.582 1.00 88.62 644 TRP A C 1
ATOM 4975 O O . TRP A 1 644 ? 9.937 -5.471 7.327 1.00 88.62 644 TRP A O 1
ATOM 4985 N N . SER A 1 645 ? 10.857 -5.781 5.307 1.00 88.69 645 SER A N 1
ATOM 4986 C CA . SER A 1 645 ? 9.607 -6.241 4.689 1.00 88.69 645 SER A CA 1
ATOM 4987 C C . SER A 1 645 ? 9.202 -7.650 5.155 1.00 88.69 645 SER A C 1
ATOM 4989 O O . SER A 1 645 ? 8.056 -7.836 5.566 1.00 88.69 645 SER A O 1
ATOM 4991 N N . PRO A 1 646 ? 10.118 -8.635 5.220 1.00 91.25 646 PRO A N 1
ATOM 4992 C CA . PRO A 1 646 ? 9.840 -9.883 5.924 1.00 91.25 646 PRO A CA 1
ATOM 4993 C C . PRO A 1 646 ? 9.531 -9.692 7.416 1.00 91.25 646 PRO A C 1
ATOM 4995 O O . PRO A 1 646 ? 8.631 -10.353 7.918 1.00 91.25 646 PRO A O 1
ATOM 4998 N N . GLU A 1 647 ? 10.200 -8.772 8.122 1.00 93.31 647 GLU A N 1
ATOM 4999 C CA . GLU A 1 647 ? 9.866 -8.470 9.527 1.00 93.31 647 GLU A CA 1
ATOM 5000 C C . GLU A 1 647 ? 8.450 -7.885 9.678 1.00 93.31 647 GLU A C 1
ATOM 5002 O O . GLU A 1 647 ? 7.742 -8.242 10.614 1.00 93.31 647 GLU A O 1
ATOM 5007 N N . ALA A 1 648 ? 8.004 -7.031 8.752 1.00 91.62 648 ALA A N 1
ATOM 5008 C CA . ALA A 1 648 ? 6.633 -6.520 8.727 1.00 91.62 648 ALA A CA 1
ATOM 5009 C C . ALA A 1 648 ? 5.616 -7.645 8.476 1.00 91.62 648 ALA A C 1
ATOM 5011 O O . ALA A 1 648 ? 4.571 -7.702 9.121 1.00 91.62 648 ALA A O 1
ATOM 5012 N N . THR A 1 649 ? 5.951 -8.591 7.590 1.00 92.88 649 THR A N 1
ATOM 5013 C CA . THR A 1 649 ? 5.132 -9.792 7.362 1.00 92.88 649 THR A CA 1
ATOM 5014 C C . THR A 1 649 ? 5.043 -10.659 8.625 1.00 92.88 649 THR A C 1
ATOM 5016 O O . THR A 1 649 ? 3.953 -11.127 8.945 1.00 92.88 649 THR A O 1
ATOM 5019 N N . ASP A 1 650 ? 6.145 -10.835 9.368 1.00 95.12 650 ASP A N 1
ATOM 5020 C CA . ASP A 1 650 ? 6.147 -11.523 10.672 1.00 95.12 650 ASP A CA 1
ATOM 5021 C C . ASP A 1 650 ? 5.248 -10.792 11.678 1.00 95.12 650 ASP A C 1
ATOM 5023 O O . ASP A 1 650 ? 4.347 -11.393 12.254 1.00 95.12 650 ASP A O 1
ATOM 5027 N N . ALA A 1 651 ? 5.419 -9.475 11.823 1.00 93.62 651 ALA A N 1
ATOM 5028 C CA . ALA A 1 651 ? 4.619 -8.659 12.733 1.00 93.62 651 ALA A CA 1
ATOM 5029 C C . ALA A 1 651 ? 3.114 -8.771 12.443 1.00 93.62 651 ALA A C 1
ATOM 5031 O O . ALA A 1 651 ? 2.317 -8.975 13.357 1.00 93.62 651 ALA A O 1
ATOM 5032 N N . ASN A 1 652 ? 2.723 -8.693 11.169 1.00 91.56 652 ASN A N 1
ATOM 5033 C CA . ASN A 1 652 ? 1.327 -8.822 10.758 1.00 91.56 652 ASN A CA 1
ATOM 5034 C C . ASN A 1 652 ? 0.787 -10.239 11.005 1.00 91.56 652 ASN A C 1
ATOM 5036 O O . ASN A 1 652 ? -0.341 -10.380 11.474 1.00 91.56 652 ASN A O 1
ATOM 5040 N N . ALA A 1 653 ? 1.588 -11.283 10.761 1.00 94.62 653 ALA A N 1
ATOM 5041 C CA . ALA A 1 653 ? 1.196 -12.660 11.057 1.00 94.62 653 ALA A CA 1
ATOM 5042 C C . ALA A 1 653 ? 1.012 -12.889 12.565 1.00 94.62 653 ALA A C 1
ATOM 5044 O O . ALA A 1 653 ? 0.036 -13.511 12.979 1.00 94.62 653 ALA A O 1
ATOM 5045 N N . VAL A 1 654 ? 1.911 -12.344 13.393 1.00 94.75 654 VAL A N 1
ATOM 5046 C CA . VAL A 1 654 ? 1.812 -12.367 14.860 1.00 94.75 654 VAL A CA 1
ATOM 5047 C C . VAL A 1 654 ? 0.521 -11.695 15.338 1.00 94.75 654 VAL A C 1
ATOM 5049 O O . VAL A 1 654 ? -0.209 -12.285 16.134 1.00 94.75 654 VAL A O 1
ATOM 5052 N N . LEU A 1 655 ? 0.212 -10.499 14.832 1.00 91.25 655 LEU A N 1
ATOM 5053 C CA . LEU A 1 655 ? -0.983 -9.744 15.223 1.00 91.25 655 LEU A CA 1
ATOM 5054 C C . LEU A 1 655 ? -2.285 -10.435 14.789 1.00 91.25 655 LEU A C 1
ATOM 5056 O O . LEU A 1 655 ? -3.217 -10.556 15.582 1.00 91.25 655 LEU A O 1
ATOM 5060 N N . GLN A 1 656 ? -2.343 -10.963 13.564 1.00 91.75 656 GLN A N 1
ATOM 5061 C CA . GLN A 1 656 ? -3.503 -11.737 13.107 1.00 91.75 656 GLN A CA 1
ATOM 5062 C C . GLN A 1 656 ? -3.680 -13.021 13.918 1.00 91.75 656 GLN A C 1
ATOM 5064 O O . GLN A 1 656 ? -4.785 -13.343 14.347 1.00 91.75 656 GLN A O 1
ATOM 5069 N N . ARG A 1 657 ? -2.585 -13.718 14.227 1.00 94.31 657 ARG A N 1
ATOM 5070 C CA . ARG A 1 657 ? -2.624 -14.921 15.063 1.00 94.31 657 ARG A CA 1
ATOM 5071 C C . ARG A 1 657 ? -3.133 -14.605 16.463 1.00 94.31 657 ARG A C 1
ATOM 5073 O O . ARG A 1 657 ? -3.928 -15.371 17.000 1.00 94.31 657 ARG A O 1
ATOM 5080 N N . ALA A 1 658 ? -2.726 -13.471 17.034 1.00 91.50 658 ALA A N 1
ATOM 5081 C CA . ALA A 1 658 ? -3.264 -12.984 18.297 1.00 91.50 658 ALA A CA 1
ATOM 5082 C C . ALA A 1 658 ? -4.788 -12.820 18.234 1.00 91.50 658 ALA A C 1
ATOM 5084 O O . ALA A 1 658 ? -5.491 -13.271 19.133 1.00 91.50 658 ALA A O 1
ATOM 5085 N N . HIS A 1 659 ? -5.308 -12.237 17.155 1.00 87.94 659 HIS A N 1
ATOM 5086 C CA . HIS A 1 659 ? -6.748 -12.067 16.977 1.00 87.94 659 HIS A CA 1
ATOM 5087 C C . HIS A 1 659 ? -7.488 -13.395 16.831 1.00 87.94 659 HIS A C 1
ATOM 5089 O O . HIS A 1 659 ? -8.467 -13.617 17.536 1.00 87.94 659 HIS A O 1
ATOM 5095 N N . VAL A 1 660 ? -6.988 -14.327 16.022 1.00 91.50 660 VAL A N 1
ATOM 5096 C CA . VAL A 1 660 ? -7.599 -15.660 15.899 1.00 91.50 660 VAL A CA 1
ATOM 5097 C C . VAL A 1 660 ? -7.611 -16.397 17.243 1.00 91.50 660 VAL A C 1
ATOM 5099 O O . VAL A 1 660 ? -8.619 -16.989 17.626 1.00 91.50 660 VAL A O 1
ATOM 5102 N N . LEU A 1 661 ? -6.514 -16.338 18.004 1.00 91.56 661 LEU A N 1
ATOM 5103 C CA . LEU A 1 661 ? -6.452 -16.925 19.347 1.00 91.56 661 LEU A CA 1
ATOM 5104 C C . LEU A 1 661 ? -7.431 -16.263 20.314 1.00 91.56 661 LEU A C 1
ATOM 5106 O O . LEU A 1 661 ? -8.038 -16.955 21.133 1.00 91.56 661 LEU A O 1
ATOM 5110 N N . PHE A 1 662 ? -7.603 -14.949 20.205 1.00 87.81 662 PHE A N 1
ATOM 5111 C CA . PHE A 1 662 ? -8.581 -14.209 20.984 1.00 87.81 662 PHE A CA 1
ATOM 5112 C C . PHE A 1 662 ? -10.013 -14.685 20.681 1.00 87.81 662 PHE A C 1
ATOM 5114 O O . PHE A 1 662 ? -10.733 -15.033 21.614 1.00 87.81 662 PHE A O 1
ATOM 5121 N N . GLN A 1 663 ? -10.383 -14.840 19.403 1.00 86.38 663 GLN A N 1
ATOM 5122 C CA . GLN A 1 663 ? -11.690 -15.387 18.994 1.00 86.38 663 GLN A CA 1
ATOM 5123 C C . GLN A 1 663 ? -11.929 -16.820 19.507 1.00 86.38 663 GLN A C 1
ATOM 5125 O O . GLN A 1 663 ? -13.056 -17.217 19.794 1.00 86.38 663 GLN A O 1
ATOM 5130 N N . LEU A 1 664 ? -10.859 -17.600 19.682 1.00 90.06 664 LEU A N 1
ATOM 5131 C CA . LEU A 1 664 ? -10.902 -18.939 20.280 1.00 90.06 664 LEU A CA 1
ATOM 5132 C C . LEU A 1 664 ? -10.913 -18.935 21.824 1.00 90.06 664 LEU A C 1
ATOM 5134 O O . LEU A 1 664 ? -10.865 -20.003 22.438 1.00 90.06 664 LEU A O 1
ATOM 5138 N N . GLY A 1 665 ? -10.946 -17.764 22.469 1.00 88.19 665 GLY A N 1
ATOM 5139 C CA . GLY A 1 665 ? -10.939 -17.612 23.928 1.00 88.19 665 GLY A CA 1
ATOM 5140 C C . GLY A 1 665 ? -9.572 -17.834 24.589 1.00 88.19 665 GLY A C 1
ATOM 5141 O O . GLY A 1 665 ? -9.490 -18.017 25.804 1.00 88.19 665 GLY A O 1
ATOM 5142 N N . ARG A 1 666 ? -8.474 -17.835 23.822 1.00 90.06 666 ARG A N 1
ATOM 5143 C CA . ARG A 1 666 ? -7.092 -18.006 24.317 1.00 90.06 666 ARG A CA 1
ATOM 5144 C C . ARG A 1 666 ? -6.446 -16.653 24.623 1.00 90.06 666 ARG A C 1
ATOM 5146 O O . ARG A 1 666 ? -5.383 -16.310 24.111 1.00 90.06 666 ARG A O 1
ATOM 5153 N N . GLU A 1 667 ? -7.100 -15.892 25.494 1.00 87.12 667 GLU A N 1
ATOM 5154 C CA . GLU A 1 667 ? -6.819 -14.475 25.769 1.00 87.12 667 GLU A CA 1
ATOM 5155 C C . GLU A 1 667 ? -5.366 -14.186 26.187 1.00 87.12 667 GLU A C 1
ATOM 5157 O O . GLU A 1 667 ? -4.746 -13.261 25.671 1.00 87.12 667 GLU A O 1
ATOM 5162 N N . ALA A 1 668 ? -4.791 -14.989 27.089 1.00 87.44 668 ALA A N 1
ATOM 5163 C CA . ALA A 1 668 ? -3.428 -14.763 27.587 1.00 87.44 668 ALA A CA 1
ATOM 5164 C C . ALA A 1 668 ? -2.357 -14.937 26.493 1.00 87.44 668 ALA A C 1
ATOM 5166 O O . ALA A 1 668 ? -1.338 -14.242 26.479 1.00 87.44 668 ALA A O 1
ATOM 5167 N N . GLU A 1 669 ? -2.588 -15.870 25.569 1.00 90.75 669 GLU A N 1
ATOM 5168 C CA . GLU A 1 669 ? -1.698 -16.082 24.428 1.00 90.75 669 GLU A CA 1
ATOM 5169 C C . GLU A 1 669 ? -1.862 -14.967 23.397 1.00 90.75 669 GLU A C 1
ATOM 5171 O O . GLU A 1 669 ? -0.863 -14.464 22.887 1.00 90.75 669 GLU A O 1
ATOM 5176 N N . ALA A 1 670 ? -3.103 -14.541 23.144 1.00 89.25 670 ALA A N 1
ATOM 5177 C CA . ALA A 1 670 ? -3.394 -13.403 22.283 1.00 89.25 670 ALA A CA 1
ATOM 5178 C C . ALA A 1 670 ? -2.695 -12.128 22.773 1.00 89.25 670 ALA A C 1
ATOM 5180 O O . ALA A 1 670 ? -1.999 -11.483 22.000 1.00 89.25 670 ALA A O 1
ATOM 5181 N N . GLU A 1 671 ? -2.792 -11.810 24.066 1.00 85.75 671 GLU A N 1
ATOM 5182 C CA . GLU A 1 671 ? -2.142 -10.632 24.652 1.00 85.75 671 GLU A CA 1
ATOM 5183 C C . GLU A 1 671 ? -0.621 -10.647 24.436 1.00 85.75 671 GLU A C 1
ATOM 5185 O O . GLU A 1 671 ? -0.047 -9.665 23.964 1.00 85.75 671 GLU A O 1
ATOM 5190 N N . THR A 1 672 ? 0.021 -11.788 24.706 1.00 91.25 672 THR A N 1
ATOM 5191 C CA . THR A 1 672 ? 1.473 -11.950 24.531 1.00 91.25 672 THR A CA 1
ATOM 5192 C C . THR A 1 672 ? 1.892 -11.713 23.078 1.00 91.25 672 THR A C 1
ATOM 5194 O O . THR A 1 672 ? 2.874 -11.020 22.812 1.00 91.25 672 THR A O 1
ATOM 5197 N N . LEU A 1 673 ? 1.137 -12.265 22.123 1.00 91.88 673 LEU A N 1
ATOM 5198 C CA . LEU A 1 673 ? 1.419 -12.075 20.702 1.00 91.88 673 LEU A CA 1
ATOM 5199 C C . LEU A 1 673 ? 1.150 -10.638 20.253 1.00 91.88 673 LEU A C 1
ATOM 5201 O O . LEU A 1 673 ? 1.915 -10.098 19.463 1.00 91.88 673 LEU A O 1
ATOM 5205 N N . THR A 1 674 ? 0.116 -9.981 20.768 1.00 88.94 674 THR A N 1
ATOM 5206 C CA . THR A 1 674 ? -0.149 -8.576 20.443 1.00 88.94 674 THR A CA 1
ATOM 5207 C C . THR A 1 674 ? 1.008 -7.674 20.872 1.00 88.94 674 THR A C 1
ATOM 5209 O O . THR A 1 674 ? 1.443 -6.813 20.101 1.00 88.94 674 THR A O 1
ATOM 5212 N N . GLU A 1 675 ? 1.570 -7.902 22.061 1.00 89.81 675 GLU A N 1
ATOM 5213 C CA . GLU A 1 675 ? 2.779 -7.208 22.513 1.00 89.81 675 GLU A CA 1
ATOM 5214 C C . GLU A 1 675 ? 3.988 -7.507 21.614 1.00 89.81 675 GLU A C 1
ATOM 5216 O O . GLU A 1 675 ? 4.705 -6.582 21.223 1.00 89.81 675 GLU A O 1
ATOM 5221 N N . GLU A 1 676 ? 4.193 -8.773 21.240 1.00 93.62 676 GLU A N 1
ATOM 5222 C CA . GLU A 1 676 ? 5.269 -9.197 20.337 1.00 93.62 676 GLU A CA 1
ATOM 5223 C C . GLU A 1 676 ? 5.161 -8.511 18.965 1.00 93.62 676 GLU A C 1
ATOM 5225 O O . GLU A 1 676 ? 6.126 -7.904 18.497 1.00 93.62 676 GLU A O 1
ATOM 5230 N N . GLY A 1 677 ? 3.983 -8.534 18.340 1.00 91.50 677 GLY A N 1
ATOM 5231 C CA . GLY A 1 677 ? 3.751 -7.947 17.020 1.00 91.50 677 GLY A CA 1
ATOM 5232 C C . GLY A 1 677 ? 3.968 -6.432 16.998 1.00 91.50 677 GLY A C 1
ATOM 5233 O O . GLY A 1 677 ? 4.639 -5.903 16.105 1.00 91.50 677 GLY A O 1
ATOM 5234 N N . LEU A 1 678 ? 3.481 -5.719 18.020 1.00 89.81 678 LEU A N 1
ATOM 5235 C CA . LEU A 1 678 ? 3.722 -4.280 18.169 1.00 89.81 678 LEU A CA 1
ATOM 5236 C C . LEU A 1 678 ? 5.193 -3.955 18.468 1.00 89.81 678 LEU A C 1
ATOM 5238 O O . LEU A 1 678 ? 5.696 -2.918 18.020 1.00 89.81 678 LEU A O 1
ATOM 5242 N N . ALA A 1 679 ? 5.900 -4.818 19.202 1.00 93.50 679 ALA A N 1
ATOM 5243 C CA . ALA A 1 679 ? 7.328 -4.655 19.460 1.00 93.50 679 ALA A CA 1
ATOM 5244 C C . ALA A 1 679 ? 8.155 -4.801 18.174 1.00 93.50 679 ALA A C 1
ATOM 5246 O O . ALA A 1 679 ? 9.067 -3.999 17.949 1.00 93.50 679 ALA A O 1
ATOM 5247 N N . ILE A 1 680 ? 7.807 -5.754 17.299 1.00 93.94 680 ILE A N 1
ATOM 5248 C CA . ILE A 1 680 ? 8.444 -5.903 15.982 1.00 93.94 680 ILE A CA 1
ATOM 5249 C C . ILE A 1 680 ? 8.223 -4.634 15.151 1.00 93.94 680 ILE A C 1
ATOM 5251 O O . ILE A 1 680 ? 9.193 -4.037 14.680 1.00 93.94 680 ILE A O 1
ATOM 5255 N N . TRP A 1 681 ? 6.981 -4.152 15.037 1.00 92.25 681 TRP A N 1
ATOM 5256 C CA . TRP A 1 681 ? 6.688 -2.909 14.315 1.00 92.25 681 TRP A CA 1
ATOM 5257 C C . TRP A 1 681 ? 7.439 -1.696 14.874 1.00 92.25 681 TRP A C 1
ATOM 5259 O O . TRP A 1 681 ? 7.997 -0.904 14.112 1.00 92.25 681 TRP A O 1
ATOM 5269 N N . SER A 1 682 ? 7.521 -1.579 16.199 1.00 90.62 682 SER A N 1
ATOM 5270 C CA . SER A 1 682 ? 8.274 -0.512 16.864 1.00 90.62 682 SER A CA 1
ATOM 5271 C C . SER A 1 682 ? 9.769 -0.580 16.533 1.00 90.62 682 SER A C 1
ATOM 5273 O O . SER A 1 682 ? 10.399 0.453 16.297 1.00 90.62 682 SER A O 1
ATOM 5275 N N . ALA A 1 683 ? 10.350 -1.781 16.465 1.00 92.25 683 ALA A N 1
ATOM 5276 C CA . ALA A 1 683 ? 11.745 -1.971 16.076 1.00 92.25 683 ALA A CA 1
ATOM 5277 C C . ALA A 1 683 ? 11.988 -1.596 14.603 1.00 92.25 683 ALA A C 1
ATOM 5279 O O . ALA A 1 683 ? 12.973 -0.916 14.296 1.00 92.25 683 ALA A O 1
ATOM 5280 N N . ILE A 1 684 ? 11.073 -1.971 13.699 1.00 92.25 684 ILE A N 1
ATOM 5281 C CA . ILE A 1 684 ? 11.125 -1.564 12.287 1.00 92.25 684 ILE A CA 1
ATOM 5282 C C . ILE A 1 684 ? 11.082 -0.035 12.185 1.00 92.25 684 ILE A C 1
ATOM 5284 O O . ILE A 1 684 ? 11.941 0.556 11.527 1.00 92.25 684 ILE A O 1
ATOM 5288 N N . GLN A 1 685 ? 10.136 0.605 12.876 1.00 91.88 685 GLN A N 1
ATOM 5289 C CA . GLN A 1 685 ? 9.970 2.057 12.899 1.00 91.88 685 GLN A CA 1
ATOM 5290 C C . GLN A 1 685 ? 11.228 2.770 13.413 1.00 91.88 685 GLN A C 1
ATOM 5292 O O . GLN A 1 685 ? 11.696 3.722 12.788 1.00 91.88 685 GLN A O 1
ATOM 5297 N N . GLN A 1 686 ? 11.811 2.309 14.523 1.00 90.94 686 GLN A N 1
ATOM 5298 C CA . GLN A 1 686 ? 13.033 2.895 15.084 1.00 90.94 686 GLN A CA 1
ATOM 5299 C C . GLN A 1 686 ? 14.218 2.797 14.122 1.00 90.94 686 GLN A C 1
ATOM 5301 O O . GLN A 1 686 ? 15.003 3.740 14.015 1.00 90.94 686 GLN A O 1
ATOM 5306 N N . ARG A 1 687 ? 14.346 1.672 13.412 1.00 91.81 687 ARG A N 1
ATOM 5307 C CA . ARG A 1 687 ? 15.450 1.441 12.477 1.00 91.81 687 ARG A CA 1
ATOM 5308 C C . ARG A 1 687 ? 15.290 2.225 11.173 1.00 91.81 687 ARG A C 1
ATOM 5310 O O . ARG A 1 687 ? 16.277 2.760 10.678 1.00 91.81 687 ARG A O 1
ATOM 5317 N N . LEU A 1 688 ? 14.080 2.290 10.612 1.00 86.62 688 LEU A N 1
ATOM 5318 C CA . LEU A 1 688 ? 13.814 3.032 9.372 1.00 86.62 688 LEU A CA 1
ATOM 5319 C C . LEU A 1 688 ? 13.755 4.549 9.606 1.00 86.62 688 LEU A C 1
ATOM 5321 O O . LEU A 1 688 ? 14.147 5.326 8.734 1.00 86.62 688 LEU A O 1
ATOM 5325 N N . GLY A 1 689 ? 13.309 4.990 10.785 1.00 87.69 689 GLY A N 1
ATOM 5326 C CA . GLY A 1 689 ? 13.240 6.401 11.150 1.00 87.69 689 GLY A CA 1
ATOM 5327 C C . GLY A 1 689 ? 12.424 7.210 10.140 1.00 87.69 689 GLY A C 1
ATOM 5328 O O . GLY A 1 689 ? 11.227 7.009 9.982 1.00 87.69 689 GLY A O 1
ATOM 5329 N N . GLU A 1 690 ? 13.072 8.136 9.435 1.00 81.94 690 GLU A N 1
ATOM 5330 C CA . GLU A 1 690 ? 12.409 8.987 8.432 1.00 81.94 690 GLU A CA 1
ATOM 5331 C C . GLU A 1 690 ? 12.128 8.288 7.103 1.00 81.94 690 GLU A C 1
ATOM 5333 O O . GLU A 1 690 ? 11.422 8.842 6.268 1.00 81.94 690 GLU A O 1
ATOM 5338 N N . GLN A 1 691 ? 12.678 7.090 6.900 1.00 80.75 691 GLN A N 1
ATOM 5339 C CA . GLN A 1 691 ? 12.361 6.243 5.751 1.00 80.75 691 GLN A CA 1
ATOM 5340 C C . GLN A 1 691 ? 11.075 5.438 5.970 1.00 80.75 691 GLN A C 1
ATOM 5342 O O . GLN A 1 691 ? 10.676 4.693 5.080 1.00 80.75 691 GLN A O 1
ATOM 5347 N N . PHE A 1 692 ? 10.445 5.563 7.144 1.00 81.06 692 PHE A N 1
ATOM 5348 C CA . PHE A 1 692 ? 9.193 4.884 7.443 1.00 81.06 692 PHE A CA 1
ATOM 5349 C C . PHE A 1 692 ? 8.052 5.515 6.632 1.00 81.06 692 PHE A C 1
ATOM 5351 O O . PHE A 1 692 ? 7.723 6.689 6.825 1.00 81.06 692 PHE A O 1
ATOM 5358 N N . THR A 1 693 ? 7.503 4.758 5.684 1.00 81.75 693 THR A N 1
ATOM 5359 C CA . THR A 1 693 ? 6.548 5.246 4.677 1.00 81.75 693 THR A CA 1
ATOM 5360 C C . THR A 1 693 ? 5.141 5.411 5.250 1.00 81.75 693 THR A C 1
ATOM 5362 O O . THR A 1 693 ? 4.821 4.896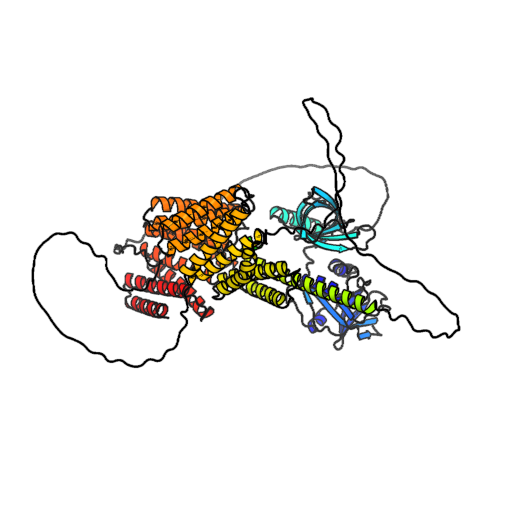 6.324 1.00 81.75 693 THR A O 1
ATOM 5365 N N . ALA A 1 694 ? 4.265 6.119 4.529 1.00 80.31 694 ALA A N 1
ATOM 5366 C CA . ALA A 1 694 ? 2.877 6.286 4.950 1.00 80.31 694 ALA A CA 1
ATOM 5367 C C . ALA A 1 694 ? 2.126 4.944 5.013 1.00 80.31 694 ALA A C 1
ATOM 5369 O O . ALA A 1 694 ? 1.371 4.720 5.962 1.00 80.31 694 ALA A O 1
ATOM 5370 N N . SER A 1 695 ? 2.394 4.015 4.087 1.00 77.00 695 SER A N 1
ATOM 5371 C CA . SER A 1 695 ? 1.841 2.654 4.146 1.00 77.00 695 SER A CA 1
ATOM 5372 C C . SER A 1 695 ? 2.300 1.902 5.408 1.00 77.00 695 SER A C 1
ATOM 5374 O O . SER A 1 695 ? 1.480 1.274 6.079 1.00 77.00 695 SER A O 1
ATOM 5376 N N . GLN A 1 696 ? 3.567 2.039 5.815 1.00 85.56 696 GLN A N 1
ATOM 5377 C CA . GLN A 1 696 ? 4.102 1.417 7.034 1.00 85.56 696 GLN A CA 1
ATOM 5378 C C . GLN A 1 696 ? 3.509 2.038 8.309 1.00 85.56 696 GLN A C 1
ATOM 5380 O O . GLN A 1 696 ? 3.121 1.315 9.228 1.00 85.56 696 GLN A O 1
ATOM 5385 N N . TRP A 1 697 ? 3.352 3.366 8.354 1.00 87.69 697 TRP A N 1
ATOM 5386 C CA . TRP A 1 697 ? 2.597 4.054 9.413 1.00 87.69 697 TRP A CA 1
ATOM 5387 C C . TRP A 1 697 ? 1.167 3.551 9.506 1.00 87.69 697 TRP A C 1
ATOM 5389 O O . TRP A 1 697 ? 0.673 3.275 10.598 1.00 87.69 697 TRP A O 1
ATOM 5399 N N . SER A 1 698 ? 0.523 3.382 8.358 1.00 84.31 698 SER A N 1
ATOM 5400 C CA . SER A 1 698 ? -0.811 2.820 8.279 1.00 84.31 698 SER A CA 1
ATOM 5401 C C . SER A 1 698 ? -0.857 1.422 8.898 1.00 84.31 698 SER A C 1
ATOM 5403 O O . SER A 1 698 ? -1.711 1.161 9.739 1.00 84.31 698 SER A O 1
ATOM 5405 N N . GLN A 1 699 ? 0.065 0.523 8.550 1.00 83.31 699 GLN A N 1
ATOM 5406 C CA . GLN A 1 699 ? 0.096 -0.835 9.108 1.00 83.31 699 GLN A CA 1
ATOM 5407 C C . GLN A 1 699 ? 0.288 -0.827 10.634 1.00 83.31 699 GLN A C 1
ATOM 5409 O O . GLN A 1 699 ? -0.482 -1.470 11.350 1.00 83.31 699 GLN A O 1
ATOM 5414 N N . LEU A 1 700 ? 1.221 -0.017 11.148 1.00 89.69 700 LEU A N 1
ATOM 5415 C CA . LEU A 1 700 ? 1.420 0.151 12.591 1.00 89.69 700 LEU A CA 1
ATOM 5416 C C . LEU A 1 700 ? 0.154 0.676 13.296 1.00 89.69 700 LEU A C 1
ATOM 5418 O O . LEU A 1 700 ? -0.213 0.173 14.359 1.00 89.69 700 LEU A O 1
ATOM 5422 N N . ALA A 1 701 ? -0.546 1.649 12.704 1.00 90.12 701 ALA A N 1
ATOM 5423 C CA . ALA A 1 701 ? -1.808 2.145 13.250 1.00 90.12 701 ALA A CA 1
ATOM 5424 C C . ALA A 1 701 ? -2.884 1.047 13.297 1.00 90.12 701 ALA A C 1
ATOM 5426 O O . ALA A 1 701 ? -3.596 0.946 14.292 1.00 90.12 701 ALA A O 1
ATOM 5427 N N . SER A 1 702 ? -2.961 0.182 12.277 1.00 84.44 702 SER A N 1
ATOM 5428 C CA . SER A 1 702 ? -3.853 -0.990 12.294 1.00 84.44 702 SER A CA 1
ATOM 5429 C C . SER A 1 702 ? -3.530 -1.953 13.427 1.00 84.44 702 SER A C 1
ATOM 5431 O O . SER A 1 702 ? -4.445 -2.398 14.112 1.00 84.44 702 SER A O 1
ATOM 5433 N N . GLY A 1 703 ? -2.246 -2.231 13.666 1.00 85.44 703 GLY A N 1
ATOM 5434 C CA . GLY A 1 703 ? -1.837 -3.060 14.799 1.00 85.44 703 GLY A CA 1
ATOM 5435 C C . GLY A 1 703 ? -2.296 -2.475 16.137 1.00 85.44 703 GLY A C 1
ATOM 5436 O O . GLY A 1 703 ? -2.762 -3.202 17.010 1.00 85.44 703 GLY A O 1
ATOM 5437 N N . HIS A 1 704 ? -2.234 -1.149 16.292 1.00 91.25 704 HIS A N 1
ATOM 5438 C CA . HIS A 1 704 ? -2.760 -0.477 17.481 1.00 91.25 704 HIS A CA 1
ATOM 5439 C C . HIS A 1 704 ? -4.290 -0.537 17.599 1.00 91.25 704 HIS A C 1
ATOM 5441 O O . HIS A 1 704 ? -4.781 -0.724 18.710 1.00 91.25 704 HIS A O 1
ATOM 5447 N N . LEU A 1 705 ? -5.038 -0.420 16.497 1.00 89.31 705 LEU A N 1
ATOM 5448 C CA . LEU A 1 705 ? -6.501 -0.578 16.504 1.00 89.31 705 LEU A CA 1
ATOM 5449 C C . LEU A 1 705 ? -6.917 -1.989 16.934 1.00 89.31 705 LEU A C 1
ATOM 5451 O O . LEU A 1 705 ? -7.772 -2.145 17.804 1.00 89.31 705 LEU A O 1
ATOM 5455 N N . GLN A 1 706 ? -6.258 -3.010 16.388 1.00 84.44 706 GLN A N 1
ATOM 5456 C CA . GLN A 1 706 ? -6.525 -4.406 16.728 1.00 84.44 706 GLN A CA 1
ATOM 5457 C C . GLN A 1 706 ? -6.187 -4.706 18.195 1.00 84.44 706 GLN A C 1
ATOM 5459 O O . GLN A 1 706 ? -6.964 -5.343 18.904 1.00 84.44 706 GLN A O 1
ATOM 5464 N N . ALA A 1 707 ? -5.058 -4.186 18.685 1.00 85.69 707 ALA A N 1
ATOM 5465 C CA . ALA A 1 707 ? -4.703 -4.289 20.097 1.00 85.69 707 ALA A CA 1
ATOM 5466 C C . ALA A 1 707 ? -5.741 -3.600 20.994 1.00 85.69 707 ALA A C 1
ATOM 5468 O O . ALA A 1 707 ? -6.108 -4.127 22.043 1.00 85.69 707 ALA A O 1
ATOM 5469 N N . ALA A 1 708 ? -6.228 -2.424 20.590 1.00 90.69 708 ALA A N 1
ATOM 5470 C CA . ALA A 1 708 ? -7.254 -1.711 21.335 1.00 90.69 708 ALA A CA 1
ATOM 5471 C C . ALA A 1 708 ? -8.570 -2.489 21.415 1.00 90.69 708 ALA A C 1
ATOM 5473 O O . ALA A 1 708 ? -9.200 -2.488 22.470 1.00 90.69 708 ALA A O 1
ATOM 5474 N N . GLU A 1 709 ? -8.965 -3.155 20.331 1.00 85.56 709 GLU A N 1
ATOM 5475 C CA . GLU A 1 709 ? -10.185 -3.962 20.261 1.00 85.56 709 GLU A CA 1
ATOM 5476 C C . GLU A 1 709 ? -10.116 -5.089 21.286 1.00 85.56 709 GLU A C 1
ATOM 5478 O O . GLU A 1 709 ? -10.914 -5.120 22.220 1.00 85.56 709 GLU A O 1
ATOM 5483 N N . GLN A 1 710 ? -9.067 -5.908 21.208 1.00 81.94 710 GLN A N 1
ATOM 5484 C CA . GLN A 1 710 ? -8.824 -7.002 22.149 1.00 81.94 710 GLN A CA 1
ATOM 5485 C C . GLN A 1 710 ? -8.809 -6.517 23.605 1.00 81.94 710 GLN A C 1
ATOM 5487 O O . GLN A 1 710 ? -9.448 -7.102 24.479 1.00 81.94 710 GLN A O 1
ATOM 5492 N N . LEU A 1 711 ? -8.107 -5.416 23.890 1.00 85.25 711 LEU A N 1
ATOM 5493 C CA . LEU A 1 711 ? -8.049 -4.846 25.238 1.00 85.25 711 LEU A CA 1
ATOM 5494 C C . LEU A 1 711 ? -9.421 -4.359 25.723 1.00 85.25 711 LEU A C 1
ATOM 5496 O O . LEU A 1 711 ? -9.718 -4.472 26.916 1.00 85.25 711 LEU A O 1
ATOM 5500 N N . ALA A 1 712 ? -10.251 -3.814 24.832 1.00 86.06 712 ALA A N 1
ATOM 5501 C CA . ALA A 1 712 ? -11.595 -3.364 25.167 1.00 86.06 712 ALA A CA 1
ATOM 5502 C C . ALA A 1 712 ? -12.512 -4.547 25.496 1.00 86.06 712 ALA A C 1
ATOM 5504 O O . ALA A 1 712 ? -13.227 -4.491 26.500 1.00 86.06 712 ALA A O 1
ATOM 5505 N N . GLU A 1 713 ? -12.436 -5.629 24.720 1.00 82.50 713 GLU A N 1
ATOM 5506 C CA . GLU A 1 713 ? -13.207 -6.854 24.954 1.00 82.50 713 GLU A CA 1
ATOM 5507 C C . GLU A 1 713 ? -12.863 -7.512 26.299 1.00 82.50 713 GLU A C 1
ATOM 5509 O O . GLU A 1 713 ? -13.747 -7.946 27.037 1.00 82.50 713 GLU A O 1
ATOM 5514 N N . LEU A 1 714 ? -11.582 -7.480 26.686 1.00 80.88 714 LEU A N 1
ATOM 5515 C CA . LEU A 1 714 ? -11.097 -7.931 27.998 1.00 80.88 714 LEU A CA 1
ATOM 5516 C C . LEU A 1 714 ? -11.500 -6.999 29.159 1.00 80.88 714 LEU A C 1
ATOM 5518 O O . LEU A 1 714 ? -11.099 -7.209 30.307 1.00 80.88 714 LEU A O 1
ATOM 5522 N N . GLY A 1 715 ? -12.239 -5.921 28.882 1.00 81.69 715 GLY A N 1
ATOM 5523 C CA . GLY A 1 715 ? -12.641 -4.915 29.863 1.00 81.69 715 GLY A CA 1
ATOM 5524 C C . GLY A 1 715 ? -11.499 -4.006 30.331 1.00 81.69 715 GLY A C 1
ATOM 5525 O O . GLY A 1 715 ? -11.673 -3.232 31.277 1.00 81.69 715 GLY A O 1
ATOM 5526 N N . ARG A 1 716 ? -10.331 -4.044 29.679 1.00 85.00 716 ARG A N 1
ATOM 5527 C CA . ARG A 1 716 ? -9.158 -3.211 29.997 1.00 85.00 716 ARG A CA 1
ATOM 5528 C C . ARG A 1 716 ? -9.220 -1.869 29.269 1.00 85.00 716 ARG A C 1
ATOM 5530 O O . ARG A 1 716 ? -8.284 -1.447 28.591 1.00 85.00 716 ARG A O 1
ATOM 5537 N N . LEU A 1 717 ? -10.333 -1.168 29.462 1.00 87.19 717 LEU A N 1
ATOM 5538 C CA . LEU A 1 717 ? -10.714 0.025 28.699 1.00 87.19 717 LEU A CA 1
ATOM 5539 C C . LEU A 1 717 ? -9.657 1.145 28.720 1.00 87.19 717 LEU A C 1
ATOM 5541 O O . LEU A 1 717 ? -9.467 1.830 27.721 1.00 87.19 717 LEU A O 1
ATOM 5545 N N . THR A 1 718 ? -8.911 1.316 29.817 1.00 88.12 718 THR A N 1
ATOM 5546 C CA . THR A 1 718 ? -7.833 2.320 29.895 1.00 88.12 718 THR A CA 1
ATOM 5547 C C . THR A 1 718 ? -6.648 1.984 28.988 1.00 88.12 718 THR A C 1
ATOM 5549 O O . THR A 1 718 ? -6.050 2.879 28.399 1.00 88.12 718 THR A O 1
ATOM 5552 N N . GLN A 1 719 ? -6.295 0.702 28.868 1.00 86.69 719 GLN A N 1
ATOM 5553 C CA . GLN A 1 719 ? -5.220 0.256 27.978 1.00 86.69 719 GLN A CA 1
ATOM 5554 C C . GLN A 1 719 ? -5.683 0.306 26.519 1.00 86.69 719 GLN A C 1
ATOM 5556 O O . GLN A 1 719 ? -4.936 0.776 25.663 1.00 86.69 719 GLN A O 1
ATOM 5561 N N . ALA A 1 720 ? -6.936 -0.081 26.255 1.00 89.94 720 ALA A N 1
ATOM 5562 C CA . ALA A 1 720 ? -7.562 0.074 24.944 1.00 89.94 720 ALA A CA 1
ATOM 5563 C C . ALA A 1 720 ? -7.517 1.535 24.473 1.00 89.94 720 ALA A C 1
ATOM 5565 O O . ALA A 1 720 ? -7.054 1.828 23.373 1.00 89.94 720 ALA A O 1
ATOM 5566 N N . ARG A 1 721 ? -7.882 2.471 25.358 1.00 92.50 721 ARG A N 1
ATOM 5567 C CA . ARG A 1 721 ? -7.791 3.912 25.108 1.00 92.50 721 ARG A CA 1
ATOM 5568 C C . ARG A 1 721 ? -6.371 4.360 24.752 1.00 92.50 721 ARG A C 1
ATOM 5570 O O . ARG A 1 721 ? -6.197 5.101 23.794 1.00 92.50 721 ARG A O 1
ATOM 5577 N N . GLN A 1 722 ? -5.352 3.887 25.471 1.00 91.88 722 GLN A N 1
ATOM 5578 C CA . GLN A 1 722 ? -3.955 4.221 25.160 1.00 91.88 722 GLN A CA 1
ATOM 5579 C C . GLN A 1 722 ? -3.524 3.716 23.777 1.00 91.88 722 GLN A C 1
ATOM 5581 O O . GLN A 1 722 ? -2.769 4.396 23.084 1.00 91.88 722 GLN A O 1
ATOM 5586 N N . ALA A 1 723 ? -3.978 2.529 23.372 1.00 91.12 723 ALA A N 1
ATOM 5587 C CA . ALA A 1 723 ? -3.710 2.000 22.040 1.00 91.12 723 ALA A CA 1
ATOM 5588 C C . ALA A 1 723 ? -4.434 2.816 20.949 1.00 91.12 723 ALA A C 1
ATOM 5590 O O . ALA A 1 723 ? -3.811 3.167 19.945 1.00 91.12 723 ALA A O 1
ATOM 5591 N N . LEU A 1 724 ? -5.688 3.218 21.185 1.00 93.75 724 LEU A N 1
ATOM 5592 C CA . LEU A 1 724 ? -6.436 4.121 20.301 1.00 93.75 724 LEU A CA 1
ATOM 5593 C C . LEU A 1 724 ? -5.764 5.486 20.158 1.00 93.75 724 LEU A C 1
ATOM 5595 O O . LEU A 1 724 ? -5.642 5.987 19.044 1.00 93.75 724 LEU A O 1
ATOM 5599 N N . ASP A 1 725 ? -5.279 6.069 21.255 1.00 94.06 725 ASP A N 1
ATOM 5600 C CA . ASP A 1 725 ? -4.591 7.360 21.222 1.00 94.06 725 ASP A CA 1
ATOM 5601 C C . ASP A 1 725 ? -3.298 7.271 20.378 1.00 94.06 725 ASP A C 1
ATOM 5603 O O . ASP A 1 725 ? -3.030 8.160 19.569 1.00 94.06 725 ASP A O 1
ATOM 5607 N N . ARG A 1 726 ? -2.548 6.157 20.456 1.00 92.94 726 ARG A N 1
ATOM 5608 C CA . ARG A 1 726 ? -1.386 5.913 19.574 1.00 92.94 726 ARG A CA 1
ATOM 5609 C C . ARG A 1 726 ? -1.783 5.815 18.101 1.00 92.94 726 ARG A C 1
ATOM 5611 O O . ARG A 1 726 ? -1.125 6.418 17.256 1.00 92.94 726 ARG A O 1
ATOM 5618 N N . ALA A 1 727 ? -2.846 5.076 17.782 1.00 93.69 727 ALA A N 1
ATOM 5619 C CA . ALA A 1 727 ? -3.358 4.998 16.414 1.00 93.69 727 ALA A CA 1
ATOM 5620 C C . ALA A 1 727 ? -3.813 6.381 15.911 1.00 93.69 727 ALA A C 1
ATOM 5622 O O . ALA A 1 727 ? -3.496 6.769 14.785 1.00 93.69 727 ALA A O 1
ATOM 5623 N N . GLN A 1 728 ? -4.491 7.160 16.759 1.00 93.88 728 GLN A N 1
ATOM 5624 C CA . GLN A 1 728 ? -4.936 8.516 16.448 1.00 93.88 728 GLN A CA 1
ATOM 5625 C C . GLN A 1 728 ? -3.761 9.455 16.154 1.00 93.88 728 GLN A C 1
ATOM 5627 O O . GLN A 1 728 ? -3.826 10.208 15.183 1.00 93.88 728 GLN A O 1
ATOM 5632 N N . ASP A 1 729 ? -2.688 9.408 16.946 1.00 93.25 729 ASP A N 1
ATOM 5633 C CA . ASP A 1 729 ? -1.490 10.221 16.716 1.00 93.25 729 ASP A CA 1
ATOM 5634 C C . ASP A 1 729 ? -0.846 9.911 15.358 1.00 93.25 729 ASP A C 1
ATOM 5636 O O . ASP A 1 729 ? -0.461 10.827 14.623 1.00 93.25 729 ASP A O 1
ATOM 5640 N N . ILE A 1 730 ? -0.793 8.629 14.980 1.00 92.19 730 ILE A N 1
ATOM 5641 C CA . ILE A 1 730 ? -0.281 8.203 13.674 1.00 92.19 730 ILE A CA 1
ATOM 5642 C C . ILE A 1 730 ? -1.177 8.716 12.543 1.00 92.19 730 ILE A C 1
ATOM 5644 O O . ILE A 1 730 ? -0.688 9.334 11.598 1.00 92.19 730 ILE A O 1
ATOM 5648 N N . PHE A 1 731 ? -2.492 8.512 12.627 1.00 90.19 731 PHE A N 1
ATOM 5649 C CA . PHE A 1 731 ? -3.404 8.966 11.575 1.00 90.19 731 PHE A CA 1
ATOM 5650 C C . PHE A 1 731 ? -3.471 10.486 11.454 1.00 90.19 731 PHE A C 1
ATOM 5652 O O . PHE A 1 731 ? -3.618 11.007 10.346 1.00 90.19 731 PHE A O 1
ATOM 5659 N N . LYS A 1 732 ? -3.333 11.213 12.566 1.00 90.38 732 LYS A N 1
ATOM 5660 C CA . LYS A 1 732 ? -3.230 12.671 12.548 1.00 90.38 732 LYS A CA 1
ATOM 5661 C C . LYS A 1 732 ? -1.984 13.109 11.789 1.00 90.38 732 LYS A C 1
ATOM 5663 O O . LYS A 1 732 ? -2.092 13.935 10.891 1.00 90.38 732 LYS A O 1
ATOM 5668 N N . ARG A 1 733 ? -0.833 12.502 12.086 1.00 89.12 733 ARG A N 1
ATOM 5669 C CA . ARG A 1 733 ? 0.406 12.749 11.344 1.00 89.12 733 ARG A CA 1
ATOM 5670 C C . ARG A 1 733 ? 0.228 12.492 9.846 1.00 89.12 733 ARG A C 1
ATOM 5672 O O . ARG A 1 733 ? 0.578 13.351 9.046 1.00 89.12 733 ARG A O 1
ATOM 5679 N N . LEU A 1 734 ? -0.348 11.348 9.476 1.00 86.50 734 LEU A N 1
ATOM 5680 C CA . LEU A 1 734 ? -0.618 11.009 8.075 1.00 86.50 734 LEU A CA 1
ATOM 5681 C C . LEU A 1 734 ? -1.548 12.028 7.405 1.00 86.50 734 LEU A C 1
ATOM 5683 O O . LEU A 1 734 ? -1.316 12.431 6.268 1.00 86.50 734 LEU A O 1
ATOM 5687 N N . SER A 1 735 ? -2.573 12.487 8.122 1.00 87.06 735 SER A N 1
ATOM 5688 C CA . SER A 1 735 ? -3.501 13.509 7.630 1.00 87.06 735 SER A CA 1
ATOM 5689 C C . SER A 1 735 ? -2.815 14.864 7.434 1.00 87.06 735 SER A C 1
ATOM 5691 O O . SER A 1 735 ? -3.072 15.530 6.433 1.00 87.06 735 SER A O 1
ATOM 5693 N N . ASP A 1 736 ? -1.920 15.257 8.344 1.00 87.00 736 ASP A N 1
ATOM 5694 C CA . ASP A 1 736 ? -1.157 16.507 8.260 1.00 87.00 736 ASP A CA 1
ATOM 5695 C C . ASP A 1 736 ? -0.130 16.474 7.110 1.00 87.00 736 ASP A C 1
ATOM 5697 O O . ASP A 1 736 ? 0.066 17.478 6.423 1.00 87.00 736 ASP A O 1
ATOM 5701 N N . GLU A 1 737 ? 0.510 15.323 6.872 1.00 82.50 737 GLU A N 1
ATOM 5702 C CA . GLU A 1 737 ? 1.498 15.133 5.801 1.00 82.50 737 GLU A CA 1
ATOM 5703 C C . GLU A 1 737 ? 0.846 15.042 4.409 1.00 82.50 737 GLU A C 1
ATOM 5705 O O . GLU A 1 737 ? 1.354 15.627 3.449 1.00 82.50 737 GLU A O 1
ATOM 5710 N N . MET A 1 738 ? -0.285 14.339 4.285 1.00 78.50 738 MET A N 1
ATOM 5711 C CA . MET A 1 738 ? -0.946 14.093 2.996 1.00 78.50 738 MET A CA 1
ATOM 5712 C C . MET A 1 738 ? -2.015 15.139 2.646 1.00 78.50 738 MET A C 1
ATOM 5714 O O . MET A 1 738 ? -2.297 15.368 1.465 1.00 78.50 738 MET A O 1
ATOM 5718 N N . GLY A 1 739 ? -2.632 15.794 3.630 1.00 79.94 739 GLY A N 1
ATOM 5719 C CA . GLY A 1 739 ? -3.695 16.775 3.413 1.00 79.94 739 GLY A CA 1
ATOM 5720 C C . GLY A 1 739 ? -4.813 16.245 2.506 1.00 79.94 739 GLY A C 1
ATOM 5721 O O . GLY A 1 739 ? -5.396 15.191 2.750 1.00 79.94 739 GLY A O 1
ATOM 5722 N N . SER A 1 740 ? -5.101 16.960 1.412 1.00 69.94 740 SER A N 1
ATOM 5723 C CA . SER A 1 740 ? -6.136 16.570 0.440 1.00 69.94 740 SER A CA 1
ATOM 5724 C C . SER A 1 740 ? -5.795 15.334 -0.401 1.00 69.94 740 SER A C 1
ATOM 5726 O O . SER A 1 740 ? -6.663 14.854 -1.125 1.00 69.94 740 SER A O 1
ATOM 5728 N N . SER A 1 741 ? -4.563 14.819 -0.324 1.00 69.81 741 SER A N 1
ATOM 5729 C CA . SER A 1 741 ? -4.152 13.582 -1.006 1.00 69.81 741 SER A CA 1
ATOM 5730 C C . SER A 1 741 ? -4.415 12.311 -0.191 1.00 69.81 741 SER A C 1
ATOM 5732 O O . SER A 1 741 ? -4.112 11.216 -0.656 1.00 69.81 741 SER A O 1
ATOM 5734 N N . LEU A 1 742 ? -4.997 12.440 1.007 1.00 77.38 742 LEU A N 1
ATOM 5735 C CA . LEU A 1 742 ? -5.363 11.305 1.846 1.00 77.38 742 LEU A CA 1
ATOM 5736 C C . LEU A 1 742 ? -6.388 10.408 1.132 1.00 77.38 742 LEU A C 1
ATOM 5738 O O . LEU A 1 742 ? -7.494 10.844 0.804 1.00 77.38 742 LEU A O 1
ATOM 5742 N N . GLN A 1 743 ? -6.008 9.152 0.908 1.00 76.19 743 GLN A N 1
ATOM 5743 C CA . GLN A 1 743 ? -6.788 8.205 0.112 1.00 76.19 743 GLN A CA 1
ATOM 5744 C C . GLN A 1 743 ? -8.101 7.792 0.805 1.00 76.19 743 GLN A C 1
ATOM 5746 O O . GLN A 1 743 ? -8.148 7.745 2.041 1.00 76.19 743 GLN A O 1
ATOM 5751 N N . PRO A 1 744 ? -9.154 7.423 0.044 1.00 79.81 744 PRO A N 1
ATOM 5752 C CA . PRO A 1 744 ? -10.430 6.967 0.601 1.00 79.81 744 PRO A CA 1
ATOM 5753 C C . PRO A 1 744 ? -10.298 5.831 1.619 1.00 79.81 744 PRO A C 1
ATOM 5755 O O . PRO A 1 744 ? -10.866 5.909 2.706 1.00 79.81 744 PRO A O 1
ATOM 5758 N N . ALA A 1 745 ? -9.475 4.823 1.319 1.00 75.50 745 ALA A N 1
ATOM 5759 C CA . ALA A 1 745 ? -9.254 3.693 2.217 1.00 75.50 745 ALA A CA 1
ATOM 5760 C C . ALA A 1 745 ? -8.597 4.110 3.548 1.00 75.50 745 ALA A C 1
ATOM 5762 O O . ALA A 1 745 ? -8.913 3.572 4.607 1.00 75.50 745 ALA A O 1
ATOM 5763 N N . MET A 1 746 ? -7.718 5.119 3.530 1.00 81.75 746 MET A N 1
ATOM 5764 C CA . MET A 1 746 ? -7.143 5.670 4.761 1.00 81.75 746 MET A CA 1
ATOM 5765 C C . MET A 1 746 ? -8.202 6.426 5.575 1.00 81.75 746 MET A C 1
ATOM 5767 O O . MET A 1 746 ? -8.262 6.294 6.794 1.00 81.75 746 MET A O 1
ATOM 5771 N N . GLN A 1 747 ? -9.076 7.187 4.913 1.00 86.25 747 GLN A N 1
ATOM 5772 C CA . GLN A 1 747 ? -10.160 7.916 5.578 1.00 86.25 747 GLN A CA 1
ATOM 5773 C C . GLN A 1 747 ? -11.197 6.981 6.212 1.00 86.25 747 GLN A C 1
ATOM 5775 O O . GLN A 1 747 ? -11.652 7.256 7.321 1.00 86.25 747 GLN A O 1
ATOM 5780 N N . GLN A 1 748 ? -11.511 5.855 5.569 1.00 86.69 748 GLN A N 1
ATOM 5781 C CA . GLN A 1 748 ? -12.320 4.785 6.162 1.00 86.69 748 GLN A CA 1
ATOM 5782 C C . GLN A 1 748 ? -11.705 4.270 7.467 1.00 86.69 748 GLN A C 1
ATOM 5784 O O . GLN A 1 748 ? -12.409 4.131 8.463 1.00 86.69 748 GLN A O 1
ATOM 5789 N N . ARG A 1 749 ? -10.385 4.060 7.511 1.00 86.25 749 ARG A N 1
ATOM 5790 C CA . ARG A 1 749 ? -9.700 3.576 8.723 1.00 86.25 749 ARG A CA 1
ATOM 5791 C C . ARG A 1 749 ? -9.698 4.604 9.854 1.00 86.25 749 ARG A C 1
ATOM 5793 O O . ARG A 1 749 ? -9.838 4.235 11.016 1.00 86.25 749 ARG A O 1
ATOM 5800 N N . ILE A 1 750 ? -9.632 5.895 9.529 1.00 91.12 750 ILE A N 1
ATOM 5801 C CA . ILE A 1 750 ? -9.819 6.973 10.516 1.00 91.12 750 ILE A CA 1
ATOM 5802 C C . ILE A 1 750 ? -11.264 7.000 11.038 1.00 91.12 750 ILE A C 1
ATOM 5804 O O . ILE A 1 750 ? -11.484 7.203 12.232 1.00 91.12 750 ILE A O 1
ATOM 5808 N N . ALA A 1 751 ? -12.257 6.761 10.178 1.00 92.38 751 ALA A N 1
ATOM 5809 C CA . ALA A 1 751 ? -13.647 6.647 10.612 1.00 92.38 751 ALA A CA 1
ATOM 5810 C C . ALA A 1 751 ? -13.858 5.435 11.540 1.00 92.38 751 ALA A C 1
ATOM 5812 O O . ALA A 1 751 ? -14.521 5.571 12.568 1.00 92.38 751 ALA A O 1
ATOM 5813 N N . ALA A 1 752 ? -13.236 4.290 11.236 1.00 90.88 752 ALA A N 1
ATOM 5814 C CA . ALA A 1 752 ? -13.254 3.102 12.092 1.00 90.88 752 ALA A CA 1
ATOM 5815 C C . ALA A 1 752 ? -12.590 3.359 13.457 1.00 90.88 752 ALA A C 1
ATOM 5817 O O . ALA A 1 752 ? -13.187 3.054 14.488 1.00 90.88 752 ALA A O 1
ATOM 5818 N N . LEU A 1 753 ? -11.423 4.023 13.478 1.00 94.19 753 LEU A N 1
ATOM 5819 C CA . LEU A 1 753 ? -10.792 4.504 14.715 1.00 94.19 753 LEU A CA 1
ATOM 5820 C C . LEU A 1 753 ? -11.781 5.327 15.547 1.00 94.19 753 LEU A C 1
ATOM 5822 O O . LEU A 1 753 ? -11.900 5.115 16.749 1.00 94.19 753 LEU A O 1
ATOM 5826 N N . HIS A 1 754 ? -12.463 6.300 14.933 1.00 95.19 754 HIS A N 1
ATOM 5827 C CA . HIS A 1 754 ? -13.417 7.136 15.655 1.00 95.19 754 HIS A CA 1
ATOM 5828 C C . HIS A 1 754 ? -14.565 6.315 16.237 1.00 95.19 754 HIS A C 1
ATOM 5830 O O . HIS A 1 754 ? -14.923 6.535 17.390 1.00 95.19 754 HIS A O 1
ATOM 5836 N N . LEU A 1 755 ? -15.108 5.355 15.494 1.00 93.94 755 LEU A N 1
ATOM 5837 C CA . LEU A 1 755 ? -16.172 4.495 16.003 1.00 93.94 755 LEU A CA 1
ATOM 5838 C C . LEU A 1 755 ? -15.714 3.699 17.237 1.00 93.94 755 LEU A C 1
ATOM 5840 O O . LEU A 1 755 ? -16.346 3.787 18.289 1.00 93.94 755 LEU A O 1
ATOM 5844 N N . GLN A 1 756 ? -14.561 3.037 17.147 1.00 93.38 756 GLN A N 1
ATOM 5845 C CA . GLN A 1 756 ? -13.976 2.256 18.240 1.00 93.38 756 GLN A CA 1
ATOM 5846 C C . GLN A 1 756 ? -13.628 3.124 19.464 1.00 93.38 756 GLN A C 1
ATOM 5848 O O . GLN A 1 756 ? -13.818 2.729 20.621 1.00 93.38 756 GLN A O 1
ATOM 5853 N N . ASP A 1 757 ? -13.158 4.350 19.220 1.00 93.69 757 ASP A N 1
ATOM 5854 C CA . ASP A 1 757 ? -12.893 5.333 20.266 1.00 93.69 757 ASP A CA 1
ATOM 5855 C C . ASP A 1 757 ? -14.171 5.783 20.977 1.00 93.69 757 ASP A C 1
ATOM 5857 O O . ASP A 1 757 ? -14.180 5.979 22.195 1.00 93.69 757 ASP A O 1
ATOM 5861 N N . GLY A 1 758 ? -15.261 5.921 20.221 1.00 94.38 758 GLY A N 1
ATOM 5862 C CA . GLY A 1 758 ? -16.580 6.226 20.753 1.00 94.38 758 GLY A CA 1
ATOM 5863 C C . GLY A 1 758 ? -17.137 5.095 21.613 1.00 94.38 758 GLY A C 1
ATOM 5864 O O . GLY A 1 758 ? -17.625 5.351 22.712 1.00 94.38 758 GLY A O 1
ATOM 5865 N N . GLU A 1 759 ? -17.020 3.849 21.159 1.00 92.12 759 GLU A N 1
ATOM 5866 C CA . GLU A 1 759 ? -17.439 2.663 21.917 1.00 92.12 759 GLU A CA 1
ATOM 5867 C C . GLU A 1 759 ? -16.668 2.530 23.233 1.00 92.12 759 GLU A C 1
ATOM 5869 O O . GLU A 1 759 ? -17.263 2.354 24.300 1.00 92.12 759 GLU A O 1
ATOM 5874 N N . THR A 1 760 ? -15.346 2.707 23.181 1.00 93.00 760 THR A N 1
ATOM 5875 C CA . THR A 1 760 ? -14.489 2.698 24.374 1.00 93.00 760 THR A CA 1
ATOM 5876 C C . THR A 1 760 ? -14.879 3.815 25.345 1.00 93.00 760 THR A C 1
ATOM 5878 O O . THR A 1 760 ? -14.978 3.575 26.550 1.00 93.00 760 THR A O 1
ATOM 5881 N N . ALA A 1 761 ? -15.158 5.023 24.842 1.00 92.88 761 ALA A N 1
ATOM 5882 C CA . ALA A 1 761 ? -15.619 6.145 25.659 1.00 92.88 761 ALA A CA 1
ATOM 5883 C C . ALA A 1 761 ? -16.979 5.865 26.320 1.00 92.88 761 ALA A C 1
ATOM 5885 O O . ALA A 1 761 ? -17.141 6.110 27.517 1.00 92.88 761 ALA A O 1
ATOM 5886 N N . LEU A 1 762 ? -17.935 5.283 25.588 1.00 92.19 762 LEU A N 1
ATOM 5887 C CA . LEU A 1 762 ? -19.242 4.916 26.135 1.00 92.19 762 LEU A CA 1
ATOM 5888 C C . LEU A 1 762 ? -19.111 3.878 27.256 1.00 92.19 762 LEU A C 1
ATOM 5890 O O . LEU A 1 762 ? -19.736 4.026 28.306 1.00 92.19 762 LEU A O 1
ATOM 5894 N N . ASN A 1 763 ? -18.255 2.872 27.067 1.00 90.31 763 ASN A N 1
ATOM 5895 C CA . ASN A 1 763 ? -17.974 1.848 28.076 1.00 90.31 763 ASN A CA 1
ATOM 5896 C C . ASN A 1 763 ? -17.286 2.421 29.328 1.00 90.31 763 ASN A C 1
ATOM 5898 O O . ASN A 1 763 ? -17.466 1.900 30.430 1.00 90.31 763 ASN A O 1
ATOM 5902 N N . LEU A 1 764 ? -16.537 3.518 29.182 1.00 91.56 764 LEU A N 1
ATOM 5903 C CA . LEU A 1 764 ? -15.977 4.299 30.291 1.00 91.56 764 LEU A CA 1
ATOM 5904 C C . LEU A 1 764 ? -16.995 5.255 30.941 1.00 91.56 764 LEU A C 1
ATOM 5906 O O . LEU A 1 764 ? -16.688 5.866 31.965 1.00 91.56 764 LEU A O 1
ATOM 5910 N N . GLY A 1 765 ? -18.206 5.370 30.389 1.00 90.69 765 GLY A N 1
ATOM 5911 C CA . GLY A 1 765 ? -19.268 6.249 30.878 1.00 90.69 765 GLY A CA 1
ATOM 5912 C C . GLY A 1 765 ? -19.232 7.675 30.315 1.00 90.69 765 GLY A C 1
ATOM 5913 O O . GLY A 1 765 ? -20.001 8.518 30.775 1.00 90.69 765 GLY A O 1
ATOM 5914 N N . ASP A 1 766 ? -18.388 7.960 29.321 1.00 93.75 766 ASP A N 1
ATOM 5915 C CA . ASP A 1 766 ? -18.312 9.261 28.648 1.00 93.75 766 ASP A CA 1
ATOM 5916 C C . ASP A 1 766 ? -19.197 9.281 27.391 1.00 93.75 766 ASP A C 1
ATOM 5918 O O . ASP A 1 766 ? -18.742 9.205 26.246 1.00 93.75 766 ASP A O 1
ATOM 5922 N N . ALA A 1 767 ? -20.510 9.364 27.616 1.00 93.62 767 ALA A N 1
ATOM 5923 C CA . ALA A 1 767 ? -21.484 9.455 26.533 1.00 93.62 767 ALA A CA 1
ATOM 5924 C C . ALA A 1 767 ? -21.297 10.699 25.631 1.00 93.62 767 ALA A C 1
ATOM 5926 O O . ALA A 1 767 ? -21.418 10.552 24.413 1.00 93.62 767 ALA A O 1
ATOM 5927 N N . PRO A 1 768 ? -20.970 11.907 26.145 1.00 94.56 768 PRO A N 1
ATOM 5928 C CA . PRO A 1 768 ? -20.673 13.058 25.290 1.00 94.56 768 PRO A CA 1
ATOM 5929 C C . PRO A 1 768 ? -19.518 12.813 24.313 1.00 94.56 768 PRO A C 1
ATOM 5931 O O . PRO A 1 768 ? -19.631 13.149 23.130 1.00 94.56 768 PRO A O 1
ATOM 5934 N N . GLN A 1 769 ? -18.420 12.209 24.777 1.00 93.56 769 GLN A N 1
ATOM 5935 C CA . GLN A 1 769 ? -17.305 11.863 23.902 1.00 93.56 769 GLN A CA 1
ATOM 5936 C C . GLN A 1 769 ? -17.711 10.786 22.891 1.00 93.56 769 GLN A C 1
ATOM 5938 O O . GLN A 1 769 ? -17.413 10.941 21.706 1.00 93.56 769 GLN A O 1
ATOM 5943 N N . ALA A 1 770 ? -18.448 9.756 23.318 1.00 95.19 770 ALA A N 1
ATOM 5944 C CA . ALA A 1 770 ? -18.969 8.717 22.431 1.00 95.19 770 ALA A CA 1
ATOM 5945 C C . ALA A 1 770 ? -19.804 9.292 21.273 1.00 95.19 770 ALA A C 1
ATOM 5947 O O . ALA A 1 770 ? -19.567 8.966 20.109 1.00 95.19 770 ALA A O 1
ATOM 5948 N N . MET A 1 771 ? -20.720 10.219 21.576 1.00 96.06 771 MET A N 1
ATOM 5949 C CA . MET A 1 771 ? -21.543 10.901 20.570 1.00 96.06 771 MET A CA 1
ATOM 5950 C C . MET A 1 771 ? -20.698 11.712 19.585 1.00 96.06 771 MET A C 1
ATOM 5952 O O . MET A 1 771 ? -20.907 11.621 18.376 1.00 96.06 771 MET A O 1
ATOM 5956 N N . ASN A 1 772 ? -19.731 12.486 20.086 1.00 96.56 772 ASN A N 1
ATOM 5957 C CA . ASN A 1 772 ? -18.840 13.283 19.243 1.00 96.56 772 ASN A CA 1
ATOM 5958 C C . ASN A 1 772 ? -18.042 12.391 18.278 1.00 96.56 772 ASN A C 1
ATOM 5960 O O . ASN A 1 772 ? -17.958 12.661 17.082 1.00 96.56 772 ASN A O 1
ATOM 5964 N N . ARG A 1 773 ? -17.496 11.279 18.779 1.00 96.06 773 ARG A N 1
ATOM 5965 C CA . ARG A 1 773 ? -16.740 10.333 17.956 1.00 96.06 773 ARG A CA 1
ATOM 5966 C C . ARG A 1 773 ? -17.594 9.658 16.884 1.00 96.06 773 ARG A C 1
ATOM 5968 O O . ARG A 1 773 ? -17.169 9.608 15.731 1.00 96.06 773 ARG A O 1
ATOM 5975 N N . ALA A 1 774 ? -18.812 9.242 17.222 1.00 95.94 774 ALA A N 1
ATOM 5976 C CA . ALA A 1 774 ? -19.762 8.708 16.248 1.00 95.94 774 ALA A CA 1
ATOM 5977 C C . ALA A 1 774 ? -20.074 9.728 15.136 1.00 95.94 774 ALA A C 1
ATOM 5979 O O . ALA A 1 774 ? -20.047 9.399 13.952 1.00 95.94 774 ALA A O 1
ATOM 5980 N N . GLN A 1 775 ? -20.309 10.992 15.505 1.00 97.06 775 GLN A N 1
ATOM 5981 C CA . GLN A 1 775 ? -20.585 12.071 14.550 1.00 97.06 775 GLN A CA 1
ATOM 5982 C C . GLN A 1 775 ? -19.400 12.355 13.621 1.00 97.06 775 GLN A C 1
ATOM 5984 O O . GLN A 1 775 ? -19.607 12.562 12.424 1.00 97.06 775 GLN A O 1
ATOM 5989 N N . LEU A 1 776 ? -18.166 12.325 14.136 1.00 95.94 776 LEU A N 1
ATOM 5990 C CA . LEU A 1 776 ? -16.964 12.455 13.312 1.00 95.94 776 LEU A CA 1
ATOM 5991 C C . LEU A 1 776 ? -16.882 11.335 12.267 1.00 95.94 776 LEU A C 1
ATOM 5993 O O . LEU A 1 776 ? -16.731 11.641 11.083 1.00 95.94 776 LEU A O 1
ATOM 5997 N N . ALA A 1 777 ? -17.070 10.074 12.673 1.00 96.44 777 ALA A N 1
ATOM 5998 C CA . ALA A 1 777 ? -17.083 8.935 11.752 1.00 96.44 777 ALA A CA 1
ATOM 5999 C C . ALA A 1 777 ? -18.155 9.094 10.655 1.00 96.44 777 ALA A C 1
ATOM 6001 O O . ALA A 1 777 ? -17.839 9.012 9.468 1.00 96.44 777 ALA A O 1
ATOM 6002 N N . ILE A 1 778 ? -19.397 9.424 11.036 1.00 97.50 778 ILE A N 1
ATOM 6003 C CA . ILE A 1 778 ? -20.511 9.657 10.098 1.00 97.50 778 ILE A CA 1
ATOM 6004 C C . ILE A 1 778 ? -20.181 10.785 9.114 1.00 97.50 778 ILE A C 1
ATOM 6006 O O . ILE A 1 778 ? -20.406 10.645 7.913 1.00 97.50 778 ILE A O 1
ATOM 6010 N N . SER A 1 779 ? -19.639 11.905 9.601 1.00 96.25 779 SER A N 1
ATOM 6011 C CA . SER A 1 779 ? -19.317 13.061 8.756 1.00 96.25 779 SER A CA 1
ATOM 6012 C C . SER A 1 779 ? -18.251 12.742 7.703 1.00 96.25 779 SER A C 1
ATOM 6014 O O . SER A 1 779 ? -18.373 13.164 6.551 1.00 96.25 779 SER A O 1
ATOM 6016 N N . MET A 1 780 ? -17.235 11.955 8.072 1.00 93.75 780 MET A N 1
ATOM 6017 C CA . MET A 1 780 ? -16.194 11.513 7.145 1.00 93.75 780 MET A CA 1
ATOM 6018 C C . MET A 1 780 ? -16.755 10.562 6.090 1.00 93.75 780 MET A C 1
ATOM 6020 O O . MET A 1 780 ? -16.467 10.732 4.906 1.00 93.75 780 MET A O 1
ATOM 6024 N N . LEU A 1 781 ? -17.582 9.600 6.504 1.00 94.50 781 LEU A N 1
ATOM 6025 C CA . LEU A 1 781 ? -18.170 8.606 5.606 1.00 94.50 781 LEU A CA 1
ATOM 6026 C C . LEU A 1 781 ? -19.174 9.226 4.631 1.00 94.50 781 LEU A C 1
ATOM 6028 O O . LEU A 1 781 ? -19.118 8.911 3.450 1.00 94.50 781 LEU A O 1
ATOM 6032 N N . ARG A 1 782 ? -19.997 10.189 5.063 1.00 95.38 782 ARG A N 1
ATOM 6033 C CA . ARG A 1 782 ? -20.874 10.945 4.148 1.00 95.38 782 ARG A CA 1
ATOM 6034 C C . ARG A 1 782 ? -20.091 11.795 3.146 1.00 95.38 782 ARG A C 1
ATOM 6036 O O . ARG A 1 782 ? -20.422 11.830 1.972 1.00 95.38 782 ARG A O 1
ATOM 6043 N N . SER A 1 783 ? -18.998 12.426 3.576 1.00 92.31 783 SER A N 1
ATOM 6044 C CA . SER A 1 783 ? -18.104 13.162 2.665 1.00 92.31 783 SER A CA 1
ATOM 6045 C C . SER A 1 783 ? -17.405 12.248 1.645 1.00 92.31 783 SER A C 1
ATOM 6047 O O . SER A 1 783 ? -17.058 12.670 0.537 1.00 92.31 783 SER A O 1
ATOM 6049 N N . LEU A 1 784 ? -17.148 10.990 2.011 1.00 89.94 784 LEU A N 1
ATOM 6050 C CA . LEU A 1 784 ? -16.676 9.963 1.082 1.00 89.94 784 LEU A CA 1
ATOM 6051 C C . LEU A 1 784 ? -17.782 9.531 0.119 1.00 89.94 784 LEU A C 1
ATOM 6053 O O . LEU A 1 784 ? -17.530 9.479 -1.081 1.00 89.94 784 LEU A O 1
ATOM 6057 N N . GLU A 1 785 ? -18.989 9.292 0.624 1.00 91.31 785 GLU A N 1
ATOM 6058 C CA . GLU A 1 785 ? -20.171 8.944 -0.168 1.00 91.31 785 GLU A CA 1
ATOM 6059 C C . GLU A 1 785 ? -20.477 10.012 -1.225 1.00 91.31 785 GLU A C 1
ATOM 6061 O O . GLU A 1 785 ? -20.580 9.689 -2.406 1.00 91.31 785 GLU A O 1
ATOM 6066 N N . ASP A 1 786 ? -20.475 11.292 -0.846 1.00 90.31 786 ASP A N 1
ATOM 6067 C CA . ASP A 1 786 ? -20.693 12.417 -1.764 1.00 90.31 786 ASP A CA 1
ATOM 6068 C C . ASP A 1 786 ? -19.633 12.496 -2.878 1.00 90.31 786 ASP A C 1
ATOM 6070 O O . ASP A 1 786 ? -19.930 12.887 -4.009 1.00 90.31 786 ASP A O 1
ATOM 6074 N N . ARG A 1 787 ? -18.373 12.153 -2.571 1.00 85.06 787 ARG A N 1
ATOM 6075 C CA . ARG A 1 787 ? -17.259 12.215 -3.535 1.00 85.06 787 ARG A CA 1
ATOM 6076 C C . ARG A 1 787 ? -17.194 11.004 -4.454 1.00 85.06 787 ARG A C 1
ATOM 6078 O O . ARG A 1 787 ? -16.829 11.160 -5.616 1.00 85.06 787 ARG A O 1
ATOM 6085 N N . LEU A 1 788 ? -17.470 9.816 -3.924 1.00 80.94 788 LEU A N 1
ATOM 6086 C CA . LEU A 1 788 ? -17.365 8.557 -4.659 1.00 80.94 788 LEU A CA 1
ATOM 6087 C C . LEU A 1 788 ? -18.661 8.231 -5.411 1.00 80.94 788 LEU A C 1
ATOM 6089 O O . LEU A 1 788 ? -18.616 7.579 -6.454 1.00 80.94 788 LEU A O 1
ATOM 6093 N N . GLY A 1 789 ? -19.812 8.712 -4.935 1.00 85.38 789 GLY A N 1
ATOM 6094 C CA . GLY A 1 789 ? -21.112 8.467 -5.547 1.00 85.38 789 GLY A CA 1
ATOM 6095 C C . GLY A 1 789 ? -21.380 6.971 -5.703 1.00 85.38 789 GLY A C 1
ATOM 6096 O O . GLY A 1 789 ? -21.350 6.221 -4.733 1.00 85.38 789 GLY A O 1
ATOM 6097 N N . GLN A 1 790 ? -21.596 6.515 -6.941 1.00 75.06 790 GLN A N 1
ATOM 6098 C CA . GLN A 1 790 ? -21.811 5.090 -7.231 1.00 75.06 790 GLN A CA 1
ATOM 6099 C C . GLN A 1 790 ? -20.597 4.202 -6.924 1.00 75.06 790 GLN A C 1
ATOM 6101 O O . GLN A 1 790 ? -20.760 3.001 -6.759 1.00 75.06 790 GLN A O 1
ATOM 6106 N N . ALA A 1 791 ? -19.397 4.777 -6.816 1.00 71.19 791 ALA A N 1
ATOM 6107 C CA . ALA A 1 791 ? -18.199 4.053 -6.407 1.00 71.19 791 ALA A CA 1
ATOM 6108 C C . ALA A 1 791 ? -18.036 3.979 -4.875 1.00 71.19 791 ALA A C 1
ATOM 6110 O O . ALA A 1 791 ? -16.976 3.572 -4.406 1.00 71.19 791 ALA A O 1
ATOM 6111 N N . PHE A 1 792 ? -19.030 4.412 -4.082 1.00 79.56 792 PHE A N 1
ATOM 6112 C CA . PHE A 1 792 ? -18.972 4.319 -2.623 1.00 79.56 792 PHE A CA 1
ATOM 6113 C C . PHE A 1 792 ? -19.024 2.845 -2.176 1.00 79.56 792 PHE A C 1
ATOM 6115 O O . PHE A 1 792 ? -20.046 2.189 -2.396 1.00 79.56 792 PHE A O 1
ATOM 6122 N N . PRO A 1 793 ? -17.954 2.309 -1.558 1.00 73.62 793 PRO A N 1
ATOM 6123 C CA . PRO A 1 793 ? -17.865 0.883 -1.258 1.00 73.62 793 PRO A CA 1
ATOM 6124 C C . PRO A 1 793 ? -18.896 0.433 -0.219 1.00 73.62 793 PRO A C 1
ATOM 6126 O O . PRO A 1 793 ? -19.141 1.140 0.763 1.00 73.62 793 PRO A O 1
ATOM 6129 N N . LEU A 1 794 ? -19.429 -0.787 -0.379 1.00 73.50 794 LEU A N 1
ATOM 6130 C CA . LEU A 1 794 ? -20.388 -1.372 0.568 1.00 73.50 794 LEU A CA 1
ATOM 6131 C C . LEU A 1 794 ? -19.841 -1.414 1.999 1.00 73.50 794 LEU A C 1
ATOM 6133 O O . LEU A 1 794 ? -20.573 -1.191 2.951 1.00 73.50 794 LEU A O 1
ATOM 6137 N N . GLU A 1 795 ? -18.546 -1.635 2.175 1.00 74.31 795 GLU A N 1
ATOM 6138 C CA . GLU A 1 795 ? -17.884 -1.547 3.473 1.00 74.31 795 GLU A CA 1
ATOM 6139 C C . GLU A 1 795 ? -18.044 -0.202 4.170 1.00 74.31 795 GLU A C 1
ATOM 6141 O O . GLU A 1 795 ? -18.360 -0.143 5.354 1.00 74.31 795 GLU A O 1
ATOM 6146 N N . MET A 1 796 ? -17.805 0.888 3.437 1.00 86.00 796 MET A N 1
ATOM 6147 C CA . MET A 1 796 ? -17.941 2.233 3.981 1.00 86.00 796 MET A CA 1
ATOM 6148 C C . MET A 1 796 ? -19.413 2.520 4.285 1.00 86.00 796 MET A C 1
ATOM 6150 O O . MET A 1 796 ? -19.707 3.205 5.263 1.00 86.00 796 MET A O 1
ATOM 6154 N N . ARG A 1 797 ? -20.336 1.940 3.504 1.00 87.94 797 ARG A N 1
ATOM 6155 C CA . ARG A 1 797 ? -21.780 1.968 3.766 1.00 87.94 797 ARG A CA 1
ATOM 6156 C C . ARG A 1 797 ? -22.156 1.185 5.024 1.00 87.94 797 ARG A C 1
ATOM 6158 O O . ARG A 1 797 ? -22.860 1.720 5.875 1.00 87.94 797 ARG A O 1
ATOM 6165 N N . ASN A 1 798 ? -21.623 -0.019 5.204 1.00 87.19 798 ASN A N 1
ATOM 6166 C CA . ASN A 1 798 ? -21.799 -0.826 6.409 1.00 87.19 798 ASN A CA 1
ATOM 6167 C C . ASN A 1 798 ? -21.220 -0.112 7.632 1.00 87.19 798 ASN A C 1
ATOM 6169 O O . ASN A 1 798 ? -21.879 -0.028 8.663 1.00 87.19 798 ASN A O 1
ATOM 6173 N N . LEU A 1 799 ? -20.030 0.479 7.506 1.00 91.88 799 LEU A N 1
ATOM 6174 C CA . LEU A 1 799 ? -19.406 1.269 8.562 1.00 91.88 799 LEU A CA 1
ATOM 6175 C C . LEU A 1 799 ? -20.230 2.525 8.890 1.00 91.88 799 LEU A C 1
ATOM 6177 O O . LEU A 1 799 ? -20.370 2.871 10.062 1.00 91.88 799 LEU A O 1
ATOM 6181 N N . LEU A 1 800 ? -20.824 3.179 7.885 1.00 96.00 800 LEU A N 1
ATOM 6182 C CA . LEU A 1 800 ? -21.737 4.310 8.074 1.00 96.00 800 LEU A CA 1
ATOM 6183 C C . LEU A 1 800 ? -23.009 3.870 8.808 1.00 96.00 800 LEU A C 1
ATOM 6185 O O . LEU A 1 800 ? -23.415 4.526 9.768 1.00 96.00 800 LEU A O 1
ATOM 6189 N N . GLY A 1 801 ? -23.596 2.741 8.409 1.00 95.06 801 GLY A N 1
ATOM 6190 C CA . GLY A 1 801 ? -24.728 2.116 9.090 1.00 95.06 801 GLY A CA 1
ATOM 6191 C C . GLY A 1 801 ? -24.408 1.770 10.546 1.00 95.06 801 GLY A C 1
ATOM 6192 O O . GLY A 1 801 ? -25.168 2.130 11.445 1.00 95.06 801 GLY A O 1
ATOM 6193 N N . SER A 1 802 ? -23.248 1.164 10.807 1.00 94.44 802 SER A N 1
ATOM 6194 C CA . SER A 1 802 ? -22.761 0.859 12.158 1.00 94.44 802 SER A CA 1
ATOM 6195 C C . SER A 1 802 ? -22.556 2.117 12.997 1.00 94.44 802 SER A C 1
ATOM 6197 O O . SER A 1 802 ? -22.982 2.155 14.151 1.00 94.44 802 SER A O 1
ATOM 6199 N N . ALA A 1 803 ? -21.982 3.179 12.426 1.00 97.00 803 ALA A N 1
ATOM 6200 C CA . ALA A 1 803 ? -21.791 4.445 13.128 1.00 97.00 803 ALA A CA 1
ATOM 6201 C C . ALA A 1 803 ? -23.127 5.129 13.476 1.00 97.00 803 ALA A C 1
ATOM 6203 O O . ALA A 1 803 ? -23.286 5.644 14.585 1.00 97.00 803 ALA A O 1
ATOM 6204 N N . LEU A 1 804 ? -24.111 5.091 12.570 1.00 97.88 804 LEU A N 1
ATOM 6205 C CA . LEU A 1 804 ? -25.470 5.591 12.813 1.00 97.88 804 LEU A CA 1
ATOM 6206 C C . LEU A 1 804 ? -26.198 4.764 13.880 1.00 97.88 804 LEU A C 1
ATOM 6208 O O . LEU A 1 804 ? -26.785 5.324 14.809 1.00 97.88 804 LEU A O 1
ATOM 6212 N N . LEU A 1 805 ? -26.104 3.436 13.807 1.00 96.19 805 LEU A N 1
ATOM 6213 C CA . LEU A 1 805 ? -26.673 2.535 14.805 1.00 96.19 805 LEU A CA 1
ATOM 6214 C C . LEU A 1 805 ? -26.044 2.763 16.187 1.00 96.19 805 LEU A C 1
ATOM 6216 O O . LEU A 1 805 ? -26.754 2.811 17.194 1.00 96.19 805 LEU A O 1
ATOM 6220 N N . PHE A 1 806 ? -24.722 2.928 16.246 1.00 96.56 806 PHE A N 1
ATOM 6221 C CA . PHE A 1 806 ? -23.997 3.245 17.473 1.00 96.56 806 PHE A CA 1
ATOM 6222 C C . PHE A 1 806 ? -24.420 4.603 18.053 1.00 96.56 806 PHE A C 1
ATOM 6224 O O . PHE A 1 806 ? -24.686 4.706 19.255 1.00 96.56 806 PHE A O 1
ATOM 6231 N N . LEU A 1 807 ? -24.574 5.630 17.211 1.00 97.12 807 LEU A N 1
ATOM 6232 C CA . LEU A 1 807 ? -25.098 6.931 17.629 1.00 97.12 807 LEU A CA 1
ATOM 6233 C C . LEU A 1 807 ? -26.511 6.797 18.220 1.00 97.12 807 LEU A C 1
ATOM 6235 O O . LEU A 1 807 ? -26.784 7.346 19.289 1.00 97.12 807 LEU A O 1
ATOM 6239 N N . GLY A 1 808 ? -27.386 6.010 17.586 1.00 95.56 808 GLY A N 1
ATOM 6240 C CA . GLY A 1 808 ? -28.733 5.732 18.086 1.00 95.56 808 GLY A CA 1
ATOM 6241 C C . GLY A 1 808 ? -28.736 5.031 19.449 1.00 95.56 808 GLY A C 1
ATOM 6242 O O . GLY A 1 808 ? -29.438 5.452 20.372 1.00 95.56 808 GLY A O 1
ATOM 6243 N N . LYS A 1 809 ? -27.886 4.009 19.625 1.00 92.81 809 LYS A N 1
ATOM 6244 C CA . LYS A 1 809 ? -27.677 3.339 20.924 1.00 92.81 809 LYS A CA 1
ATOM 6245 C C . LYS A 1 809 ? -27.190 4.320 21.992 1.00 92.81 809 LYS A C 1
ATOM 6247 O O . LYS A 1 809 ? -27.697 4.304 23.112 1.00 92.81 809 LYS A O 1
ATOM 6252 N N . THR A 1 810 ? -26.259 5.201 21.636 1.00 94.88 810 THR A N 1
ATOM 6253 C CA . THR A 1 810 ? -25.714 6.215 22.547 1.00 94.88 810 THR A CA 1
ATOM 6254 C C . THR A 1 810 ? -26.790 7.216 22.976 1.00 94.88 810 THR A C 1
ATOM 6256 O O . THR A 1 810 ? -26.938 7.473 24.169 1.00 94.88 810 THR A O 1
ATOM 6259 N N . HIS A 1 811 ? -27.616 7.707 22.043 1.00 95.31 811 HIS A N 1
ATOM 6260 C CA . HIS A 1 811 ? -28.776 8.551 22.356 1.00 95.31 811 HIS A CA 1
ATOM 6261 C C . HIS A 1 811 ? -29.771 7.855 23.291 1.00 95.31 811 HIS A C 1
ATOM 6263 O O . HIS A 1 811 ? -30.236 8.451 24.264 1.00 95.31 811 HIS A O 1
ATOM 6269 N N . SER A 1 812 ? -30.055 6.573 23.047 1.00 93.25 812 SER A N 1
ATOM 6270 C CA . SER A 1 812 ? -30.930 5.791 23.921 1.00 93.25 812 SER A CA 1
ATOM 6271 C C . SER A 1 812 ? -30.348 5.639 25.328 1.00 93.25 812 SER A C 1
ATOM 6273 O O . SER A 1 812 ? -31.100 5.701 26.299 1.00 93.25 812 SER A O 1
ATOM 6275 N N . ALA A 1 813 ? -29.029 5.461 25.457 1.00 89.88 813 ALA A N 1
ATOM 6276 C CA . ALA A 1 813 ? -28.353 5.336 26.748 1.00 89.88 813 ALA A CA 1
ATOM 6277 C C . ALA A 1 813 ? -28.431 6.625 27.588 1.00 89.88 813 ALA A C 1
ATOM 6279 O O . ALA A 1 813 ? -28.510 6.549 28.813 1.00 89.88 813 ALA A O 1
ATOM 6280 N N . VAL A 1 814 ? -28.470 7.799 26.945 1.00 93.56 814 VAL A N 1
ATOM 6281 C CA . VAL A 1 814 ? -28.651 9.101 27.618 1.00 93.56 814 VAL A CA 1
ATOM 6282 C C . VAL A 1 814 ? -30.119 9.537 27.745 1.00 93.56 814 VAL A C 1
ATOM 6284 O O . VAL A 1 814 ? -30.395 10.607 28.285 1.00 93.56 814 VAL A O 1
ATOM 6287 N N . GLY A 1 815 ? -31.068 8.714 27.285 1.00 92.75 815 GLY A N 1
ATOM 6288 C CA . GLY A 1 815 ? -32.511 8.954 27.406 1.00 92.75 815 GLY A CA 1
ATOM 6289 C C . GLY A 1 815 ? -33.141 9.804 26.295 1.00 92.75 815 GLY A C 1
ATOM 6290 O O . GLY A 1 815 ? -34.317 10.152 26.395 1.00 92.75 815 GLY A O 1
ATOM 6291 N N . ASP A 1 816 ? -32.410 10.124 25.223 1.00 95.12 816 ASP A N 1
ATOM 6292 C CA . ASP A 1 816 ? -32.961 10.821 24.053 1.00 95.12 816 ASP A CA 1
ATOM 6293 C C . ASP A 1 816 ? -33.508 9.819 23.028 1.00 95.12 816 ASP A C 1
ATOM 6295 O O . ASP A 1 816 ? -32.918 9.551 21.981 1.00 95.12 816 ASP A O 1
ATOM 6299 N N . HIS A 1 817 ? -34.663 9.231 23.340 1.00 93.94 817 HIS A N 1
ATOM 6300 C CA . HIS A 1 817 ? -35.280 8.210 22.488 1.00 93.94 817 HIS A CA 1
ATOM 6301 C C . HIS A 1 817 ? -35.698 8.728 21.106 1.00 93.94 817 HIS A C 1
ATOM 6303 O O . HIS A 1 817 ? -35.797 7.941 20.170 1.00 93.94 817 HIS A O 1
ATOM 6309 N N . ARG A 1 818 ? -35.937 10.037 20.959 1.00 96.75 818 ARG A N 1
ATOM 6310 C CA . ARG A 1 818 ? -36.302 10.620 19.665 1.00 96.75 818 ARG A CA 1
ATOM 6311 C C . ARG A 1 818 ? -35.096 10.643 18.732 1.00 96.75 818 ARG A C 1
ATOM 6313 O O . ARG A 1 818 ? -35.188 10.107 17.635 1.00 96.75 818 ARG A O 1
ATOM 6320 N N . ALA A 1 819 ? -33.972 11.193 19.190 1.00 94.50 819 ALA A N 1
ATOM 6321 C CA . ALA A 1 819 ? -32.737 11.184 18.409 1.00 94.50 819 ALA A CA 1
ATOM 6322 C C . ALA A 1 819 ? -32.221 9.753 18.173 1.00 94.50 819 ALA A C 1
ATOM 6324 O O . ALA A 1 819 ? -31.651 9.465 17.123 1.00 94.50 819 ALA A O 1
ATOM 6325 N N . ALA A 1 820 ? -32.468 8.837 19.119 1.00 95.12 820 ALA A N 1
ATOM 6326 C CA . ALA A 1 820 ? -32.150 7.423 18.950 1.00 95.12 820 ALA A CA 1
ATOM 6327 C C . ALA A 1 820 ? -32.883 6.798 17.754 1.00 95.12 820 ALA A C 1
ATOM 6329 O O . ALA A 1 820 ? -32.239 6.169 16.916 1.00 95.12 820 ALA A O 1
ATOM 6330 N N . LEU A 1 821 ? -34.203 7.001 17.660 1.00 96.75 821 LEU A N 1
ATOM 6331 C CA . LEU A 1 821 ? -35.008 6.508 16.539 1.00 96.75 821 LEU A CA 1
ATOM 6332 C C . LEU A 1 821 ? -34.587 7.155 15.217 1.00 96.75 821 LEU A C 1
ATOM 6334 O O . LEU A 1 821 ? -34.349 6.438 14.256 1.00 96.75 821 LEU A O 1
ATOM 6338 N N . GLU A 1 822 ? -34.383 8.476 15.189 1.00 96.94 822 GLU A N 1
ATOM 6339 C CA . GLU A 1 822 ? -33.935 9.186 13.980 1.00 96.94 822 GLU A CA 1
ATOM 6340 C C . GLU A 1 822 ? -32.600 8.642 13.434 1.00 96.94 822 GLU A C 1
ATOM 6342 O O . GLU A 1 822 ? -32.420 8.535 12.220 1.00 96.94 822 GLU A O 1
ATOM 6347 N N . ALA A 1 823 ? -31.655 8.291 14.312 1.00 95.44 823 ALA A N 1
ATOM 6348 C CA . ALA A 1 823 ? -30.378 7.701 13.912 1.00 95.44 823 ALA A CA 1
ATOM 6349 C C . ALA A 1 823 ? -30.519 6.236 13.458 1.00 95.44 823 ALA A C 1
ATOM 6351 O O . ALA A 1 823 ? -29.857 5.825 12.506 1.00 95.44 823 ALA A O 1
ATOM 6352 N N . MET A 1 824 ? -31.386 5.453 14.109 1.00 95.94 824 MET A N 1
ATOM 6353 C CA . MET A 1 824 ? -31.666 4.063 13.726 1.00 95.94 824 MET A CA 1
ATOM 6354 C C . MET A 1 824 ? -32.399 3.967 12.383 1.00 95.94 824 MET A C 1
ATOM 6356 O O . MET A 1 824 ? -32.052 3.109 11.576 1.00 95.94 824 MET A O 1
ATOM 6360 N N . ASP A 1 825 ? -33.342 4.872 12.114 1.00 96.94 825 ASP A N 1
ATOM 6361 C CA . ASP A 1 825 ? -34.040 4.959 10.828 1.00 96.94 825 ASP A CA 1
ATOM 6362 C C . ASP A 1 825 ? -33.045 5.274 9.697 1.00 96.94 825 ASP A C 1
ATOM 6364 O O . ASP A 1 825 ? -33.030 4.592 8.675 1.00 96.94 825 ASP A O 1
ATOM 6368 N N . GLN A 1 826 ? -32.125 6.223 9.914 1.00 96.31 826 GLN A N 1
ATOM 6369 C CA . GLN A 1 826 ? -31.043 6.506 8.961 1.00 96.31 826 GLN A CA 1
ATOM 6370 C C . GLN A 1 826 ? -30.110 5.306 8.758 1.00 96.31 826 GLN A C 1
ATOM 6372 O O . GLN A 1 826 ? -29.683 5.047 7.636 1.00 96.31 826 GLN A O 1
ATOM 6377 N N . ALA A 1 827 ? -29.778 4.565 9.821 1.00 95.19 827 ALA A N 1
ATOM 6378 C CA . ALA A 1 827 ? -28.971 3.352 9.697 1.00 95.19 827 ALA A CA 1
ATOM 6379 C C . ALA A 1 827 ? -29.680 2.305 8.825 1.00 95.19 827 ALA A C 1
ATOM 6381 O O . ALA A 1 827 ? -29.047 1.688 7.973 1.00 95.19 827 ALA A O 1
ATOM 6382 N N . GLN A 1 828 ? -30.993 2.135 9.005 1.00 94.44 828 GLN A N 1
ATOM 6383 C CA . GLN A 1 828 ? -31.800 1.229 8.193 1.00 94.44 828 GLN A CA 1
ATOM 6384 C C . GLN A 1 828 ? -31.844 1.666 6.724 1.00 94.44 828 GLN A C 1
ATOM 6386 O O . GLN A 1 828 ? -31.703 0.818 5.849 1.00 94.44 828 GLN A O 1
ATOM 6391 N N . GLU A 1 829 ? -32.021 2.959 6.445 1.00 93.75 829 GLU A N 1
ATOM 6392 C CA . GLU A 1 829 ? -32.001 3.493 5.077 1.00 93.75 829 GLU A CA 1
ATOM 6393 C C . GLU A 1 829 ? -30.661 3.229 4.383 1.00 93.75 829 GLU A C 1
ATOM 6395 O O . GLU A 1 829 ? -30.643 2.745 3.255 1.00 93.75 829 GLU A O 1
ATOM 6400 N N . VAL A 1 830 ? -29.548 3.490 5.076 1.00 92.00 830 VAL A N 1
ATOM 6401 C CA . VAL A 1 830 ? -28.195 3.268 4.547 1.00 92.00 830 VAL A CA 1
ATOM 6402 C C . VAL A 1 830 ? -27.925 1.785 4.300 1.00 92.00 830 VAL A C 1
ATOM 6404 O O . VAL A 1 830 ? -27.367 1.445 3.269 1.00 92.00 830 VAL A O 1
ATOM 6407 N N . LEU A 1 831 ? -28.317 0.893 5.213 1.00 85.38 831 LEU A N 1
ATOM 6408 C CA . LEU A 1 831 ? -28.071 -0.549 5.072 1.00 85.38 831 LEU A CA 1
ATOM 6409 C C . LEU A 1 831 ? -29.017 -1.239 4.073 1.00 85.38 831 LEU A C 1
ATOM 6411 O O . LEU A 1 831 ? -28.736 -2.354 3.643 1.00 85.38 831 LEU A O 1
ATOM 6415 N N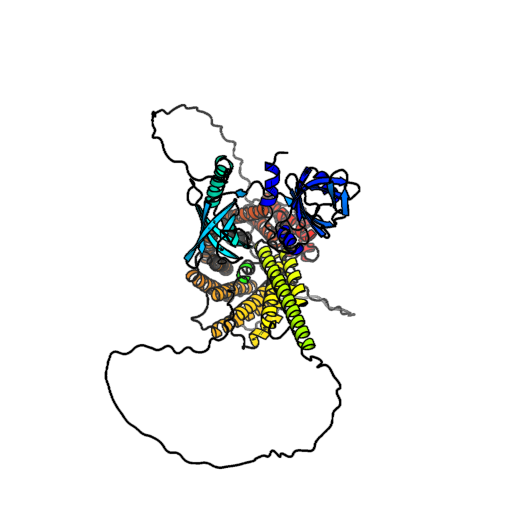 . ALA A 1 832 ? -30.150 -0.617 3.738 1.00 85.31 832 ALA A N 1
ATOM 6416 C CA . ALA A 1 832 ? -31.098 -1.135 2.751 1.00 85.31 832 ALA A CA 1
ATOM 6417 C C . ALA A 1 832 ? -30.769 -0.720 1.304 1.00 85.31 832 ALA A C 1
ATOM 6419 O O . ALA A 1 832 ? -31.342 -1.298 0.377 1.00 85.31 832 ALA A O 1
ATOM 6420 N N . ALA A 1 833 ? -29.911 0.289 1.125 1.00 78.56 833 ALA A N 1
ATOM 6421 C CA . ALA A 1 833 ? -29.455 0.813 -0.163 1.00 78.56 833 ALA A CA 1
ATOM 6422 C C . ALA A 1 833 ? -28.193 0.097 -0.652 1.00 78.56 833 ALA A C 1
ATOM 6424 O O . ALA A 1 833 ? -28.042 -0.042 -1.886 1.00 78.56 833 ALA A O 1
#

Radius of gyration: 39.16 Å; chains: 1; bounding box: 120×108×130 Å

Foldseek 3Di:
DDPVLQVVVLVQQDFLALPFPVVSVVVVCVVAPPPQWDDLQCVQVQAQWKKWKAARGSPGRTAIWGFHGDDPQKTKTAHPDPPVPDDHAKIWMWTDGDQKIKIFIWGWDDADVVRRITITHRGPIIGMHGRPPPFKDAAFWWKWKAAPVRDTFIWTWGIDGLFWTKIFHADPPDDQQGWIWIFTDGPPAPIQIFIWGFHDKDQDPDDRGGIMTITTTPDDPVSSVSSVVVRVVSVVDPVRPPDDDDDDDDDDDDDDDDDDDDYDDDDDDDDDDDDDDDDDDDDDDDDFDFDDDDPDPVFDDDDDDDDDDDDDDDDDDDDDDDDDDDDDDDDDDDDDDDDDDDDDFFFFDDDDQQLLVLVVLPDDDDDDDDDDDDDDDDDDDDDDDDDDDDDDDDDDDDDDDDDDDDDDDDDDDDDDDDDDDDDDDDPDDPPVVVVVVVVVVVVLVVVLVVLLVQLVVLLVVLSVCVLQVNLVVSLVSLVVSLVSLVPHDDDPVCNVVSLSSNLSSLQSNLSSCVLQLHLCSLVSLVSSLVSLVVVVVVVPDLDLVSLLSNLSSLQSNLNRCCRGDLVSSLVSLVVSVVSLVVSCVSCDVVRDALSSLQSQLSSLLSQLVSCVSVVVLVSNLVSLVSSLVSLVVSLVVDDPVPNLSSLLSNLSSLQSNLVSCVVVVVLVSSLVSLVVSLVSLVVSCVVCPVVCGLSSLVSSLVSLQSNLVSCVSVVVLVVSLVSLVSSVVSLVVSCVVCPVSQHPSSLLVQLVSLQSNLVSCVSVVNLVSNLVSLVSSLVSLVVQCVVCPVSNGVSSLSSNLSSLQSNLVSCVSVPNNVSSVVSNVVSVVSNVD